Protein AF-0000000078597837 (afdb_homodimer)

Organism: Penicillium oxalicum (strain 114-2 / CGMCC 5302) (NCBI:txid933388)

Sequence (980 aa):
MPPTRTCDQCYTKKKKCQRQIDLPKCVRCTHLALSCSTARHSRPPGRPARAKALGPEAEIQVWASRDRSSTLETASSQTPGDQSISPTLQRASPGSAPEQYNSGGSAHQEAQPVKLPDVLQDFGPAYHQGNVAPEPTDEEFYQLNDIFMIGPTFTKSFRRALNYSYMTAPHILRDTFSVMIRYMTTTNKPKTPVPAHAEIAGVADLLRKSQATEITSSNDALAFLVLGQSLAALDTFLVSTGSMLILRHTLYLARPWYAELAQKEFLDSVTVTPICWEILECLLKREIPIIRPLILRPQVVDRLFGACVSLMPILYDLCQVSHDLKIRSQSQSPGLLVVEQQVLSWEPDETSISTSGFSDAEMMLLRAQATIYRSATLLLIHRIKYPLGSHDGVAVSYANDIMEEKDKILLDGGPDIKLQFGCFAFFLALLEIPLRPEALWKSLTKLSYCPACAEQFFAFHRYFWQRRWDGYKGSMFDLIESGPSFMAVPMPPTRTCDQCYTKKKKCQRQIDLPKCVRCTHLALSCSTARHSRPPGRPARAKALGPEAEIQVWASRDRSSTLETASSQTPGDQSISPTLQRASPGSAPEQYNSGGSAHQEAQPVKLPDVLQDFGPAYHQGNVAPEPTDEEFYQLNDIFMIGPTFTKSFRRALNYSYMTAPHILRDTFSVMIRYMTTTNKPKTPVPAHAEIAGVADLLRKSQATEITSSNDALAFLVLGQSLAALDTFLVSTGSMLILRHTLYLARPWYAELAQKEFLDSVTVTPICWEILECLLKREIPIIRPLILRPQVVDRLFGACVSLMPILYDLCQVSHDLKIRSQSQSPGLLVVEQQVLSWEPDETSISTSGFSDAEMMLLRAQATIYRSATLLLIHRIKYPLGSHDGVAVSYANDIMEEKDKILLDGGPDIKLQFGCFAFFLALLEIPLRPEALWKSLTKLSYCPACAEQFFAFHRYFWQRRWDGYKGSMFDLIESGPSFMAVP

Nearest PDB structures (foldseek):
  4p3f-assembly1_A  TM=2.876E-01  e=6.678E+00  Homo sapiens
  6p7v-assembly1_A  TM=4.391E-01  e=5.116E+00  Kluyveromyces lactis

InterPro domains:
  IPR001138 Zn(2)Cys(6) fungal-type DNA-binding domain [PS50048] (6-38)
  IPR001138 Zn(2)Cys(6) fungal-type DNA-binding domain [cd00067] (4-37)
  IPR036864 Zn(2)-C6 fungal-type DNA-binding domain superfamily [SSF57701] (4-46)

Radius of gyration: 36.73 Å; Cα contacts (8 Å, |Δi|>4): 1216; chains: 2; bounding box: 77×159×87 Å

Structure (mmCIF, N/CA/C/O backbone):
data_AF-0000000078597837-model_v1
#
loop_
_entity.id
_entity.type
_entity.pdbx_description
1 polymer 'Zn(2)-C6 fungal-type domain-containing protein'
#
loop_
_atom_site.group_PDB
_atom_site.id
_atom_site.type_symbol
_atom_site.label_atom_id
_atom_site.label_alt_id
_atom_site.label_comp_id
_atom_site.label_asym_id
_atom_site.label_entity_id
_atom_site.label_seq_id
_atom_site.pdbx_PDB_ins_code
_atom_site.Cartn_x
_atom_site.Cartn_y
_atom_site.Cartn_z
_atom_site.occupancy
_atom_site.B_iso_or_equiv
_atom_site.auth_seq_id
_atom_site.auth_comp_id
_atom_site.auth_asym_id
_atom_site.auth_atom_id
_atom_site.pdbx_PDB_model_num
ATOM 1 N N . MET A 1 1 ? -9.336 22.406 -32.25 1 33.09 1 MET A N 1
ATOM 2 C CA . MET A 1 1 ? -8.758 21.078 -32.062 1 33.09 1 MET A CA 1
ATOM 3 C C . MET A 1 1 ? -9.781 20.125 -31.453 1 33.09 1 MET A C 1
ATOM 5 O O . MET A 1 1 ? -10.523 20.516 -30.547 1 33.09 1 MET A O 1
ATOM 9 N N . PRO A 1 2 ? -10.289 19.078 -32.125 1 40.03 2 PRO A N 1
ATOM 10 C CA . PRO A 1 2 ? -11.43 18.312 -31.625 1 40.03 2 PRO A CA 1
ATOM 11 C C . PRO A 1 2 ? -11.234 17.859 -30.172 1 40.03 2 PRO A C 1
ATOM 13 O O . PRO A 1 2 ? -10.102 17.672 -29.719 1 40.03 2 PRO A O 1
ATOM 16 N N . PRO A 1 3 ? -12.055 18.219 -29.234 1 47.34 3 PRO A N 1
ATOM 17 C CA . PRO A 1 3 ? -11.953 17.828 -27.828 1 47.34 3 PRO A CA 1
ATOM 18 C C . PRO A 1 3 ? -11.633 16.344 -27.656 1 47.34 3 PRO A C 1
ATOM 20 O O . PRO A 1 3 ? -12.344 15.484 -28.188 1 47.34 3 PRO A O 1
ATOM 23 N N . THR A 1 4 ? -10.422 15.93 -27.609 1 57.44 4 THR A N 1
ATOM 24 C CA . THR A 1 4 ? -9.961 14.547 -27.484 1 57.44 4 THR A CA 1
ATOM 25 C C . THR A 1 4 ? -10.711 13.836 -26.359 1 57.44 4 THR A C 1
ATOM 27 O O . THR A 1 4 ? -10.844 14.375 -25.25 1 57.44 4 THR A O 1
ATOM 30 N N . ARG A 1 5 ? -11.492 12.82 -26.578 1 64 5 ARG A N 1
ATOM 31 C CA . ARG A 1 5 ? -12.305 11.938 -25.75 1 64 5 ARG A CA 1
ATOM 32 C C . ARG A 1 5 ? -11.469 11.336 -24.625 1 64 5 ARG A C 1
ATOM 34 O O . ARG A 1 5 ? -10.328 10.922 -24.828 1 64 5 ARG A O 1
ATOM 41 N N . THR A 1 6 ? -11.953 11.406 -23.438 1 72.06 6 THR A N 1
ATOM 42 C CA . THR A 1 6 ? -11.375 10.789 -22.25 1 72.06 6 THR A CA 1
ATOM 43 C C . THR A 1 6 ? -11.211 9.289 -22.438 1 72.06 6 THR A C 1
ATOM 45 O O . THR A 1 6 ? -12.078 8.633 -23.016 1 72.06 6 THR A O 1
ATOM 48 N N . CYS A 1 7 ? -10.047 8.742 -22.188 1 69.25 7 CYS A N 1
ATOM 49 C CA . CYS A 1 7 ? -9.789 7.324 -22.375 1 69.25 7 CYS A CA 1
ATOM 50 C C . CYS A 1 7 ? -10.625 6.484 -21.422 1 69.25 7 CYS A C 1
ATOM 52 O O . CYS A 1 7 ? -11.156 7 -20.438 1 69.25 7 CYS A O 1
ATOM 54 N N . ASP A 1 8 ? -10.875 5.266 -21.734 1 64.81 8 ASP A N 1
ATOM 55 C CA . ASP A 1 8 ? -11.75 4.375 -20.969 1 64.81 8 ASP A CA 1
ATOM 56 C C . ASP A 1 8 ? -11.273 4.23 -19.531 1 64.81 8 ASP A C 1
ATOM 58 O O . ASP A 1 8 ? -12.094 4.125 -18.609 1 64.81 8 ASP A O 1
ATOM 62 N N . GLN A 1 9 ? -10.055 4.367 -19.406 1 63.12 9 GLN A N 1
ATOM 63 C CA . GLN A 1 9 ? -9.477 4.227 -18.078 1 63.12 9 GLN A CA 1
ATOM 64 C C . GLN A 1 9 ? -9.797 5.438 -17.203 1 63.12 9 GLN A C 1
ATOM 66 O O . GLN A 1 9 ? -10.18 5.285 -16.047 1 63.12 9 GLN A O 1
ATOM 71 N N . CYS A 1 10 ? -9.57 6.578 -17.797 1 64.25 10 CYS A N 1
ATOM 72 C CA . CYS A 1 10 ? -9.836 7.828 -17.094 1 64.25 10 CYS A CA 1
ATOM 73 C C . CYS A 1 10 ? -11.336 8.031 -16.906 1 64.25 10 CYS A C 1
ATOM 75 O O . CYS A 1 10 ? -11.773 8.555 -15.875 1 64.25 10 CYS A O 1
ATOM 77 N N . TYR A 1 11 ? -12.109 7.551 -17.859 1 64.69 11 TY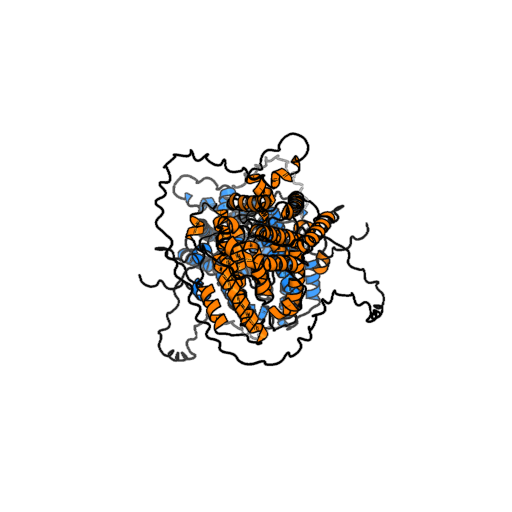R A N 1
ATOM 78 C CA . TYR A 1 11 ? -13.562 7.676 -17.828 1 64.69 11 TYR A CA 1
ATOM 79 C C . TYR A 1 11 ? -14.148 6.887 -16.656 1 64.69 11 TYR A C 1
ATOM 81 O O . TYR A 1 11 ? -14.984 7.398 -15.914 1 64.69 11 TYR A O 1
ATOM 89 N N . THR A 1 12 ? -13.625 5.742 -16.578 1 61.53 12 THR A N 1
ATOM 90 C CA . THR A 1 12 ? -14.156 4.859 -15.547 1 61.53 12 THR A CA 1
ATOM 91 C C . THR A 1 12 ? -13.844 5.402 -14.156 1 61.53 12 THR A C 1
ATOM 93 O O . THR A 1 12 ? -14.617 5.211 -13.211 1 61.53 12 THR A O 1
ATOM 96 N N . LYS A 1 13 ? -12.773 6.098 -14.18 1 60.03 13 LYS A N 1
ATOM 97 C CA . LYS A 1 13 ? -12.305 6.609 -12.898 1 60.03 13 LYS A CA 1
ATOM 98 C C . LYS A 1 13 ? -12.766 8.047 -12.672 1 60.03 13 LYS A C 1
ATOM 100 O O . LYS A 1 13 ? -12.422 8.672 -11.664 1 60.03 13 LYS A O 1
ATOM 105 N N . LYS A 1 14 ? -13.461 8.562 -13.641 1 56.03 14 LYS A N 1
ATOM 106 C CA . LYS A 1 14 ? -14 9.922 -13.648 1 56.03 14 LYS A CA 1
ATOM 107 C C . LYS A 1 14 ? -12.906 10.945 -13.352 1 56.03 14 LYS A C 1
ATOM 109 O O . LYS A 1 14 ? -13.117 11.867 -12.562 1 56.03 14 LYS A O 1
ATOM 114 N N . LYS A 1 15 ? -11.766 10.695 -13.906 1 61.94 15 LYS A N 1
ATOM 115 C CA . LYS A 1 15 ? -10.656 11.633 -13.758 1 61.94 15 LYS A CA 1
ATOM 116 C C . LYS A 1 15 ? -10.375 12.359 -15.07 1 61.94 15 LYS A C 1
ATOM 118 O O . LYS A 1 15 ? -10.734 11.883 -16.141 1 61.94 15 LYS A O 1
ATOM 123 N N . LYS A 1 16 ? -9.805 13.539 -14.977 1 61.88 16 LYS A N 1
ATOM 124 C CA . LYS A 1 16 ? -9.414 14.297 -16.156 1 61.88 16 LYS A CA 1
ATOM 125 C C . LYS A 1 16 ? -8.312 13.578 -16.938 1 61.88 16 LYS A C 1
ATOM 127 O O . LYS A 1 16 ? -7.27 13.242 -16.375 1 61.88 16 LYS A O 1
ATOM 132 N N . CYS A 1 17 ? -8.602 13.195 -18.078 1 65.06 17 CYS A N 1
ATOM 133 C CA . CYS A 1 17 ? -7.684 12.539 -19 1 65.06 17 CYS A CA 1
ATOM 134 C C . CYS A 1 17 ? -6.688 13.531 -19.578 1 65.06 17 CYS A C 1
ATOM 136 O O . CYS A 1 17 ? -7.066 14.414 -20.359 1 65.06 17 CYS A O 1
ATOM 138 N N . GLN A 1 18 ? -5.535 13.617 -19.062 1 67.5 18 GLN A N 1
ATOM 139 C CA . GLN A 1 18 ? -4.535 14.539 -19.594 1 67.5 18 GLN A CA 1
ATOM 140 C C . GLN A 1 18 ? -3.715 13.883 -20.703 1 67.5 18 GLN A C 1
ATOM 142 O O . GLN A 1 18 ? -3.08 12.852 -20.484 1 67.5 18 GLN A O 1
ATOM 147 N N . ARG A 1 19 ? -3.922 14.344 -21.953 1 64.44 19 ARG A N 1
ATOM 148 C CA . ARG A 1 19 ? -3.162 13.852 -23.094 1 64.44 19 ARG A CA 1
ATOM 149 C C . ARG A 1 19 ? -2.125 14.883 -23.531 1 64.44 19 ARG A C 1
ATOM 151 O O . ARG A 1 19 ? -2.402 16.078 -23.562 1 64.44 19 ARG A O 1
ATOM 158 N N . GLN A 1 20 ? -0.893 14.539 -23.406 1 56.28 20 GLN A N 1
ATOM 159 C CA . GLN A 1 20 ? 0.057 15.445 -24.047 1 56.28 20 GLN A CA 1
ATOM 160 C C . GLN A 1 20 ? -0.21 15.547 -25.547 1 56.28 20 GLN A C 1
ATOM 162 O O . GLN A 1 20 ? -0.735 14.617 -26.156 1 56.28 20 GLN A O 1
ATOM 167 N N . ILE A 1 21 ? 0.219 16.594 -26.156 1 55.66 21 ILE A N 1
ATOM 168 C CA . ILE A 1 21 ? 0.101 16.906 -27.578 1 55.66 21 ILE A CA 1
ATOM 169 C C . ILE A 1 21 ? 0.817 15.828 -28.391 1 55.66 21 ILE A C 1
ATOM 171 O O . ILE A 1 21 ? 1.986 15.531 -28.156 1 55.66 21 ILE A O 1
ATOM 175 N N . ASP A 1 22 ? 0.095 14.922 -29.219 1 58.41 22 ASP A N 1
ATOM 176 C CA . ASP A 1 22 ? 0.536 14.039 -30.297 1 58.41 22 ASP A CA 1
ATOM 177 C C . ASP A 1 22 ? 0.717 12.609 -29.781 1 58.41 22 ASP A C 1
ATOM 179 O O . ASP A 1 22 ? 1.192 11.742 -30.516 1 58.41 22 ASP A O 1
ATOM 183 N N . LEU A 1 23 ? 0.451 12.469 -28.391 1 58.62 23 LEU A N 1
ATOM 184 C CA . LEU A 1 23 ? 0.606 11.078 -27.984 1 58.62 23 LEU A CA 1
ATOM 185 C C . LEU A 1 23 ? -0.75 10.391 -27.875 1 58.62 23 LEU A C 1
ATOM 187 O O . LEU A 1 23 ? -1.698 10.961 -27.328 1 58.62 23 LEU A O 1
ATOM 191 N N . PRO A 1 24 ? -0.951 9.234 -28.359 1 64.56 24 PRO A N 1
ATOM 192 C CA . PRO A 1 24 ? -2.221 8.508 -28.406 1 64.56 24 PRO A CA 1
ATOM 193 C C . PRO A 1 24 ? -2.674 8.039 -27.031 1 64.56 24 PRO A C 1
ATOM 195 O O . PRO A 1 24 ? -3.865 7.793 -26.812 1 64.56 24 PRO A O 1
ATOM 198 N N . LYS A 1 25 ? -1.811 7.969 -26.062 1 70 25 LYS A N 1
ATOM 199 C CA . LYS A 1 25 ? -2.146 7.469 -24.719 1 70 25 LYS A CA 1
ATOM 200 C C . LYS A 1 25 ? -2.131 8.594 -23.688 1 70 25 LYS A C 1
ATOM 202 O O . LYS A 1 25 ? -1.37 9.555 -23.828 1 70 25 LYS A O 1
ATOM 207 N N . CYS A 1 26 ? -3.09 8.523 -22.734 1 71.25 26 CYS A N 1
ATOM 208 C CA . CYS A 1 26 ? -3.107 9.516 -21.656 1 71.25 26 CYS A CA 1
ATOM 209 C C . CYS A 1 26 ? -1.963 9.281 -20.688 1 71.25 26 CYS A C 1
ATOM 211 O O . CYS A 1 26 ? -1.346 8.219 -20.688 1 71.25 26 CYS A O 1
ATOM 213 N N . VAL A 1 27 ? -1.506 10.258 -19.938 1 65.31 27 VAL A N 1
ATOM 214 C CA . VAL A 1 27 ? -0.365 10.266 -19.031 1 65.31 27 VAL A CA 1
ATOM 215 C C . VAL A 1 27 ? -0.476 9.102 -18.047 1 65.31 27 VAL A C 1
ATOM 217 O O . VAL A 1 27 ? 0.515 8.422 -17.766 1 65.31 27 VAL A O 1
ATOM 220 N N . ARG A 1 28 ? -1.554 8.883 -17.672 1 64.75 28 ARG A N 1
ATOM 221 C CA . ARG A 1 28 ? -1.79 7.82 -16.703 1 64.75 28 ARG A CA 1
ATOM 222 C C . ARG A 1 28 ? -1.578 6.445 -17.328 1 64.75 28 ARG A C 1
ATOM 224 O O . ARG A 1 28 ? -0.905 5.59 -16.75 1 64.75 28 ARG A O 1
ATOM 231 N N . CYS A 1 29 ? -2.271 6.328 -18.391 1 64.5 29 CYS A N 1
ATOM 232 C CA . CYS A 1 29 ? -2.164 5.051 -19.094 1 64.5 29 CYS A CA 1
ATOM 233 C C . CYS A 1 29 ? -0.716 4.758 -19.469 1 64.5 29 CYS A C 1
ATOM 235 O O . CYS A 1 29 ? -0.275 3.607 -19.406 1 64.5 29 CYS A O 1
ATOM 237 N N . THR A 1 30 ? -0.067 5.77 -19.797 1 63.22 30 THR A N 1
ATOM 238 C CA . THR A 1 30 ? 1.346 5.617 -20.125 1 63.22 30 THR A CA 1
ATOM 239 C C . THR A 1 30 ? 2.146 5.195 -18.906 1 63.22 30 THR A C 1
ATOM 241 O O . THR A 1 30 ? 2.979 4.289 -18.984 1 63.22 30 THR A O 1
ATOM 244 N N . HIS A 1 31 ? 1.784 5.809 -17.859 1 62.16 31 HIS A N 1
ATOM 245 C CA . HIS A 1 31 ? 2.545 5.59 -16.625 1 62.16 31 HIS A CA 1
ATOM 246 C C . HIS A 1 31 ? 2.314 4.184 -16.078 1 62.16 31 HIS A C 1
ATOM 248 O O . HIS A 1 31 ? 3.248 3.537 -15.602 1 62.16 31 HIS A O 1
ATOM 254 N N . LEU A 1 32 ? 1.147 3.84 -16.297 1 58.91 32 LEU A N 1
ATOM 255 C CA . LEU A 1 32 ? 0.757 2.564 -15.703 1 58.91 32 LEU A CA 1
ATOM 256 C C . LEU A 1 32 ? 0.826 1.445 -16.734 1 58.91 32 LEU A C 1
ATOM 258 O O . LEU A 1 32 ? 0.498 0.295 -16.438 1 58.91 32 LEU A O 1
ATOM 262 N N . ALA A 1 33 ? 1.221 1.804 -17.891 1 57.78 33 ALA A N 1
ATOM 263 C CA . ALA A 1 33 ? 1.325 0.851 -19 1 57.78 33 ALA A CA 1
ATOM 264 C C . ALA A 1 33 ? 0.004 0.12 -19.219 1 57.78 33 ALA A C 1
ATOM 266 O O . ALA A 1 33 ? -0.017 -1.104 -19.359 1 57.78 33 ALA A O 1
ATOM 267 N N . LEU A 1 34 ? -1.036 0.97 -19.094 1 61.09 34 LEU A N 1
ATOM 268 C CA . LEU A 1 34 ? -2.369 0.43 -19.344 1 61.09 34 LEU A CA 1
ATOM 269 C C . LEU A 1 34 ? -2.799 0.657 -20.781 1 61.09 34 LEU A C 1
ATOM 271 O O . LEU A 1 34 ? -2.225 1.496 -21.484 1 61.09 34 LEU A O 1
ATOM 275 N N . SER A 1 35 ? -3.723 -0.175 -21.328 1 61.75 35 SER A N 1
ATOM 276 C CA . SER A 1 35 ? -4.348 0.097 -22.625 1 61.75 35 SER A CA 1
ATOM 277 C C . SER A 1 35 ? -5.199 1.361 -22.578 1 61.75 35 SER A C 1
ATOM 279 O O . SER A 1 35 ? -6.051 1.506 -21.688 1 61.75 35 SER A O 1
ATOM 281 N N . CYS A 1 36 ? -4.816 2.393 -23.281 1 63.09 36 CYS A N 1
ATOM 282 C CA . CYS A 1 36 ? -5.5 3.682 -23.328 1 63.09 36 CYS A CA 1
ATOM 283 C C . CYS A 1 36 ? -6.508 3.725 -24.469 1 63.09 36 CYS A C 1
ATOM 285 O O . CYS A 1 36 ? -6.176 4.145 -25.578 1 63.09 36 CYS A O 1
ATOM 287 N N . SER A 1 37 ? -7.691 3.027 -24.438 1 64.12 37 SER A N 1
ATOM 288 C CA . SER A 1 37 ? -8.68 2.943 -25.5 1 64.12 37 SER A CA 1
ATOM 289 C C . SER A 1 37 ? -9.836 3.914 -25.266 1 64.12 37 SER A C 1
ATOM 291 O O . SER A 1 37 ? -10.07 4.34 -24.141 1 64.12 37 SER A O 1
ATOM 293 N N . THR A 1 38 ? -10.281 4.559 -26.312 1 59.5 38 THR A N 1
ATOM 294 C CA . THR A 1 38 ? -11.492 5.379 -26.281 1 59.5 38 THR A CA 1
ATOM 295 C C . THR A 1 38 ? -12.648 4.66 -26.969 1 59.5 38 THR A C 1
ATOM 297 O O . THR A 1 38 ? -13.453 5.285 -27.672 1 59.5 38 THR A O 1
ATOM 300 N N . ALA A 1 39 ? -12.75 3.383 -27 1 55.06 39 ALA A N 1
ATOM 301 C CA . ALA A 1 39 ? -13.711 2.592 -27.75 1 55.06 39 ALA A CA 1
ATOM 302 C C . ALA A 1 39 ? -15.086 2.619 -27.094 1 55.06 39 ALA A C 1
ATOM 304 O O . ALA A 1 39 ? -16 1.929 -27.531 1 55.06 39 ALA A O 1
ATOM 305 N N . ARG A 1 40 ? -15.297 3.502 -26.172 1 51.91 40 ARG A N 1
ATOM 306 C CA . ARG A 1 40 ? -16.625 3.488 -25.578 1 51.91 40 ARG A CA 1
ATOM 307 C C . ARG A 1 40 ? -17.672 4.012 -26.562 1 51.91 40 ARG A C 1
ATOM 309 O O . ARG A 1 40 ? -17.391 4.91 -27.359 1 51.91 40 ARG A O 1
ATOM 316 N N . HIS A 1 41 ? -18.703 3.234 -26.859 1 44.06 41 HIS A N 1
ATOM 317 C CA . HIS A 1 41 ? -19.844 3.609 -27.688 1 44.06 41 HIS A CA 1
ATOM 318 C C . HIS A 1 41 ? -20.469 4.906 -27.188 1 44.06 41 HIS A C 1
ATOM 320 O O . HIS A 1 41 ? -20.781 5.039 -26.016 1 44.06 41 HIS A O 1
ATOM 326 N N . SER A 1 42 ? -20.281 5.957 -27.906 1 43.34 42 SER A N 1
ATOM 327 C CA . SER A 1 42 ? -21.047 7.172 -27.656 1 43.34 42 SER A CA 1
ATOM 328 C C . SER A 1 42 ? -22.547 6.891 -27.625 1 43.34 42 SER A C 1
ATOM 330 O O . SER A 1 42 ? -23.094 6.359 -28.594 1 43.34 42 SER A O 1
ATOM 332 N N . ARG A 1 43 ? -23.297 6.855 -26.578 1 41.44 43 ARG A N 1
ATOM 333 C CA . ARG A 1 43 ? -24.75 6.816 -26.672 1 41.44 43 ARG A CA 1
ATOM 334 C C . ARG A 1 43 ? -25.297 8.031 -27.422 1 41.44 43 ARG A C 1
ATOM 336 O O . ARG A 1 43 ? -24.875 9.164 -27.172 1 41.44 43 ARG A O 1
ATOM 343 N N . PRO A 1 44 ? -26.016 7.953 -28.531 1 37.84 44 PRO A N 1
ATOM 344 C CA . PRO A 1 44 ? -26.719 9.125 -29.062 1 37.84 44 PRO A CA 1
ATOM 345 C C . PRO A 1 44 ? -27.531 9.867 -28 1 37.84 44 PRO A C 1
ATOM 347 O O . PRO A 1 44 ? -27.984 9.266 -27.016 1 37.84 44 PRO A O 1
ATOM 350 N N . PRO A 1 45 ? -27.609 11.234 -27.875 1 37.75 45 PRO A N 1
ATOM 351 C CA . PRO A 1 45 ? -28.344 11.945 -26.828 1 37.75 45 PRO A CA 1
ATOM 352 C C . PRO A 1 45 ? -29.781 11.445 -26.672 1 37.75 45 PRO A C 1
ATOM 354 O O . PRO A 1 45 ? -30.562 12.008 -25.906 1 37.75 45 PRO A O 1
ATOM 357 N N . GLY A 1 46 ? -30.516 10.992 -27.672 1 34.66 46 GLY A N 1
ATOM 358 C CA . GLY A 1 46 ? -31.969 10.797 -27.672 1 34.66 46 GLY A CA 1
ATOM 359 C C . GLY A 1 46 ? -32.406 9.766 -26.641 1 34.66 46 GLY A C 1
ATOM 360 O O . GLY A 1 46 ? -31.578 9.117 -26 1 34.66 46 GLY A O 1
ATOM 361 N N . ARG A 1 47 ? -33.906 9.742 -26.391 1 33.53 47 ARG A N 1
ATOM 362 C CA . ARG A 1 47 ? -34.562 8.805 -25.469 1 33.53 47 ARG A CA 1
ATOM 363 C C . ARG A 1 47 ? -34.031 7.395 -25.656 1 33.53 47 ARG A C 1
ATOM 365 O O . ARG A 1 47 ? -33.875 6.918 -26.781 1 33.53 47 ARG A O 1
ATOM 372 N N . PRO A 1 48 ? -33.344 6.938 -24.766 1 33.28 48 PRO A N 1
ATOM 373 C CA . PRO A 1 48 ? -32.719 5.648 -25.016 1 33.28 48 PRO A CA 1
ATOM 374 C C . PRO A 1 48 ? -33.625 4.645 -25.688 1 33.28 48 PRO A C 1
ATOM 376 O O . PRO A 1 48 ? -34.812 4.504 -25.297 1 33.28 48 PRO A O 1
ATOM 379 N N . ALA A 1 49 ? -33.562 4.535 -26.969 1 32.66 49 ALA A N 1
ATOM 380 C CA . ALA A 1 49 ? -34.469 3.598 -27.625 1 32.66 49 ALA A CA 1
ATOM 381 C C . ALA A 1 49 ? -34.594 2.305 -26.828 1 32.66 49 ALA A C 1
ATOM 383 O O . ALA A 1 49 ? -33.594 1.824 -26.25 1 32.66 49 ALA A O 1
ATOM 384 N N . ARG A 1 50 ? -35.812 1.896 -26.469 1 28.22 50 ARG A N 1
ATOM 385 C CA . ARG A 1 50 ? -36.125 0.646 -25.797 1 28.22 50 ARG A CA 1
ATOM 386 C C . ARG A 1 50 ? -35.438 -0.536 -26.469 1 28.22 50 ARG A C 1
ATOM 388 O O . ARG A 1 50 ? -35.625 -0.774 -27.656 1 28.22 50 ARG A O 1
ATOM 395 N N . ALA A 1 51 ? -34.281 -0.73 -26.172 1 26.06 51 ALA A N 1
ATOM 396 C CA . ALA A 1 51 ? -33.625 -1.874 -26.797 1 26.06 51 ALA A CA 1
ATOM 397 C C . ALA A 1 51 ? -34.562 -3.066 -26.906 1 26.06 51 ALA A C 1
ATOM 399 O O . ALA A 1 51 ? -35.156 -3.498 -25.906 1 26.06 51 ALA A O 1
ATOM 400 N N . LYS A 1 52 ? -35.281 -3.172 -27.953 1 25.44 52 LYS A N 1
ATOM 401 C CA . LYS A 1 52 ? -36.062 -4.375 -28.188 1 25.44 52 LYS A CA 1
ATOM 402 C C . LYS A 1 52 ? -35.312 -5.625 -27.734 1 25.44 52 LYS A C 1
ATOM 404 O O . LYS A 1 52 ? -34.125 -5.75 -27.953 1 25.44 52 LYS A O 1
ATOM 409 N N . ALA A 1 53 ? -35.906 -6.34 -26.75 1 26.42 53 ALA A N 1
ATOM 410 C CA . ALA A 1 53 ? -35.562 -7.656 -26.219 1 26.42 53 ALA A CA 1
ATOM 411 C C . ALA A 1 53 ? -35.156 -8.617 -27.328 1 26.42 53 ALA A C 1
ATOM 413 O O . ALA A 1 53 ? -36 -8.961 -28.188 1 26.42 53 ALA A O 1
ATOM 414 N N . LEU A 1 54 ? -34.062 -8.43 -27.891 1 24.69 54 LEU A N 1
ATOM 415 C CA . LEU A 1 54 ? -33.75 -9.461 -28.891 1 24.69 54 LEU A CA 1
ATOM 416 C C . LEU A 1 54 ? -34.219 -10.836 -28.391 1 24.69 54 LEU A C 1
ATOM 418 O O . LEU A 1 54 ? -34 -11.164 -27.219 1 24.69 54 LEU A O 1
ATOM 422 N N . GLY A 1 55 ? -35.188 -11.5 -28.906 1 23.12 55 GLY A N 1
ATOM 423 C CA . GLY A 1 55 ? -35.844 -12.773 -28.594 1 23.12 55 GLY A CA 1
ATOM 424 C C . GLY A 1 55 ? -34.844 -13.867 -28.234 1 23.12 55 GLY A C 1
ATOM 425 O O . GLY A 1 55 ? -33.625 -13.688 -28.406 1 23.12 55 GLY A O 1
ATOM 426 N N . PRO A 1 56 ? -35.312 -15.039 -27.594 1 26.05 56 PRO A N 1
ATOM 427 C CA . PRO A 1 56 ? -34.688 -16.219 -26.953 1 26.05 56 PRO A CA 1
ATOM 428 C C . PRO A 1 56 ? -33.625 -16.875 -27.828 1 26.05 56 PRO A C 1
ATOM 430 O O . PRO A 1 56 ? -32.812 -17.641 -27.312 1 26.05 56 PRO A O 1
ATOM 433 N N . GLU A 1 57 ? -33.75 -16.766 -29.141 1 24.02 57 GLU A N 1
ATOM 434 C CA . GLU A 1 57 ? -33.312 -17.891 -29.969 1 24.02 57 GLU A CA 1
ATOM 435 C C . GLU A 1 57 ? -31.781 -17.875 -30.141 1 24.02 57 GLU A C 1
ATOM 437 O O . GLU A 1 57 ? -31.219 -18.734 -30.828 1 24.02 57 GLU A O 1
ATOM 442 N N . ALA A 1 58 ? -31.109 -16.812 -30.109 1 27.55 58 ALA A N 1
ATOM 443 C CA . ALA A 1 58 ? -29.812 -17 -30.75 1 27.55 58 ALA A CA 1
ATOM 444 C C . ALA A 1 58 ? -28.906 -17.891 -29.906 1 27.55 58 ALA A C 1
ATOM 446 O O . ALA A 1 58 ? -28.406 -17.484 -28.859 1 27.55 58 ALA A O 1
ATOM 447 N N . GLU A 1 59 ? -29.141 -19.219 -29.812 1 23.56 59 GLU A N 1
ATOM 448 C CA . GLU A 1 59 ? -28.531 -20.422 -29.25 1 23.56 59 GLU A CA 1
ATOM 449 C C . GLU A 1 59 ? -27.062 -20.547 -29.656 1 23.56 59 GLU A C 1
ATOM 451 O O . GLU A 1 59 ? -26.766 -20.719 -30.844 1 23.56 59 GLU A O 1
ATOM 456 N N . ILE A 1 60 ? -26.281 -19.625 -29.328 1 24.8 60 ILE A N 1
ATOM 457 C CA . ILE A 1 60 ? -24.906 -19.906 -29.75 1 24.8 60 ILE A CA 1
ATOM 458 C C . ILE A 1 60 ? -24.547 -21.359 -29.406 1 24.8 60 ILE A C 1
ATOM 460 O O . ILE A 1 60 ? -24.719 -21.781 -28.266 1 24.8 60 ILE A O 1
ATOM 464 N N . GLN A 1 61 ? -24.484 -22.172 -30.344 1 22.8 61 GLN A N 1
ATOM 465 C CA . GLN A 1 61 ? -24.203 -23.609 -30.406 1 22.8 61 GLN A CA 1
ATOM 466 C C . GLN A 1 61 ? -22.922 -23.953 -29.625 1 22.8 61 GLN A C 1
ATOM 468 O O . GLN A 1 61 ? -21.812 -23.688 -30.094 1 22.8 61 GLN A O 1
ATOM 473 N N . VAL A 1 62 ? -22.922 -23.5 -28.422 1 22.47 62 VAL A N 1
ATOM 474 C CA . VAL A 1 62 ? -21.844 -23.891 -27.516 1 22.47 62 VAL A CA 1
ATOM 475 C C . VAL A 1 62 ? -21.578 -25.391 -27.641 1 22.47 62 VAL A C 1
ATOM 477 O O . VAL A 1 62 ? -22.531 -26.188 -27.594 1 22.47 62 VAL A O 1
ATOM 480 N N . TRP A 1 63 ? -20.438 -25.797 -28.25 1 21.22 63 TRP A N 1
ATOM 481 C CA . TRP A 1 63 ? -20.078 -27.188 -28.531 1 21.22 63 TRP A CA 1
ATOM 482 C C . TRP A 1 63 ? -20.312 -28.078 -27.328 1 21.22 63 TRP A C 1
ATOM 484 O O . TRP A 1 63 ? -19.719 -27.875 -26.266 1 21.22 63 TRP A O 1
ATOM 494 N N . ALA A 1 64 ? -21.547 -28.234 -26.984 1 22.69 64 ALA A N 1
ATOM 495 C CA . ALA A 1 64 ? -22.078 -29.094 -25.922 1 22.69 64 ALA A CA 1
ATOM 496 C C . ALA A 1 64 ? -21.5 -30.516 -26.031 1 22.69 64 ALA A C 1
ATOM 498 O O . ALA A 1 64 ? -21.781 -31.234 -26.969 1 22.69 64 ALA A O 1
ATOM 499 N N . SER A 1 65 ? -20.203 -30.625 -25.812 1 18.91 65 SER A N 1
ATOM 500 C CA . SER A 1 65 ? -19.781 -32.031 -25.859 1 18.91 65 SER A CA 1
ATOM 501 C C . SER A 1 65 ? -20.797 -32.906 -25.141 1 18.91 65 SER A C 1
ATOM 503 O O . SER A 1 65 ? -21.172 -32.656 -24 1 18.91 65 SER A O 1
ATOM 505 N N . ARG A 1 66 ? -21.75 -33.312 -25.859 1 22.23 66 ARG A N 1
ATOM 506 C CA . ARG A 1 66 ? -22.781 -34.281 -25.5 1 22.23 66 ARG A CA 1
ATOM 507 C C . ARG A 1 66 ? -22.203 -35.406 -24.672 1 22.23 66 ARG A C 1
ATOM 509 O O . ARG A 1 66 ? -21.281 -36.094 -25.094 1 22.23 66 ARG A O 1
ATOM 516 N N . ASP A 1 67 ? -22.109 -35.156 -23.328 1 19.64 67 ASP A N 1
ATOM 517 C CA . ASP A 1 67 ? -21.797 -36.25 -22.422 1 19.64 67 ASP A CA 1
ATOM 518 C C . ASP A 1 67 ? -22.547 -37.531 -22.828 1 19.64 67 ASP A C 1
ATOM 520 O O . ASP A 1 67 ? -23.781 -37.531 -22.891 1 19.64 67 ASP A O 1
ATOM 524 N N . ARG A 1 68 ? -22.047 -38.219 -23.859 1 23.7 68 ARG A N 1
ATOM 525 C CA . ARG A 1 68 ? -22.562 -39.531 -24.312 1 23.7 68 ARG A CA 1
ATOM 526 C C . ARG A 1 68 ? -22.906 -40.406 -23.125 1 23.7 68 ARG A C 1
ATOM 528 O O . ARG A 1 68 ? -22.016 -40.812 -22.359 1 23.7 68 ARG A O 1
ATOM 535 N N . SER A 1 69 ? -23.938 -40.125 -22.359 1 21.27 69 SER A N 1
ATOM 536 C CA . SER A 1 69 ? -24.484 -41.031 -21.375 1 21.27 69 SER A CA 1
ATOM 537 C C . SER A 1 69 ? -24.672 -42.438 -21.969 1 21.27 69 SER A C 1
ATOM 539 O O . SER A 1 69 ? -25.5 -42.625 -22.859 1 21.27 69 SER A O 1
ATOM 541 N N . SER A 1 70 ? -23.547 -43.156 -22.234 1 18.92 70 SER A N 1
ATOM 542 C CA . SER A 1 70 ? -23.562 -44.531 -22.672 1 18.92 70 SER A CA 1
ATOM 543 C C . SER A 1 70 ? -24.531 -45.375 -21.844 1 18.92 70 SER A C 1
ATOM 545 O O . SER A 1 70 ? -24.5 -45.344 -20.609 1 18.92 70 SER A O 1
ATOM 547 N N . THR A 1 71 ? -25.719 -45.438 -22.203 1 20.06 71 THR A N 1
ATOM 548 C CA . THR A 1 71 ? -26.75 -46.406 -21.797 1 20.06 71 THR A CA 1
ATOM 549 C C . THR A 1 71 ? -26.188 -47.812 -21.766 1 20.06 71 THR A C 1
ATOM 551 O O . THR A 1 71 ? -25.938 -48.438 -22.812 1 20.06 71 THR A O 1
ATOM 554 N N . LEU A 1 72 ? -25.109 -47.969 -20.891 1 19.19 72 LEU A N 1
ATOM 555 C CA . LEU A 1 72 ? -24.547 -49.312 -20.734 1 19.19 72 LEU A CA 1
ATOM 556 C C . LEU A 1 72 ? -25.656 -50.344 -20.469 1 19.19 72 LEU A C 1
ATOM 558 O O . LEU A 1 72 ? -26.406 -50.219 -19.5 1 19.19 72 LEU A O 1
ATOM 562 N N . GLU A 1 73 ? -26.188 -50.875 -21.484 1 19.11 73 GLU A N 1
ATOM 563 C CA . GLU A 1 73 ? -27.078 -52 -21.625 1 19.11 73 GLU A CA 1
ATOM 564 C C . GLU A 1 73 ? -26.641 -53.188 -20.75 1 19.11 73 GLU A C 1
ATOM 566 O O . GLU A 1 73 ? -25.438 -53.406 -20.578 1 19.11 73 GLU A O 1
ATOM 571 N N . THR A 1 74 ? -27.484 -53.5 -19.812 1 20.36 74 THR A N 1
ATOM 572 C CA . THR A 1 74 ? -27.5 -54.562 -18.812 1 20.36 74 THR A CA 1
ATOM 573 C C . THR A 1 74 ? -27.188 -55.906 -19.453 1 20.36 74 THR A C 1
ATOM 575 O O . THR A 1 74 ? -27.438 -56.969 -18.859 1 20.36 74 THR A O 1
ATOM 578 N N . ALA A 1 75 ? -26.219 -55.875 -20.406 1 19.31 75 ALA A N 1
ATOM 579 C CA . ALA A 1 75 ? -26.188 -57.219 -21.031 1 19.31 75 ALA A CA 1
ATOM 580 C C . ALA A 1 75 ? -26 -58.312 -19.984 1 19.31 75 ALA A C 1
ATOM 582 O O . ALA A 1 75 ? -25.312 -58.094 -18.984 1 19.31 75 ALA A O 1
ATOM 583 N N . SER A 1 76 ? -26.766 -59.344 -20.016 1 19.66 76 SER A N 1
ATOM 584 C CA . SER A 1 76 ? -27.094 -60.562 -19.328 1 19.66 76 SER A CA 1
ATOM 585 C C . SER A 1 76 ? -25.906 -61.531 -19.312 1 19.66 76 SER A C 1
ATOM 587 O O . SER A 1 76 ? -25.688 -62.281 -20.266 1 19.66 76 SER A O 1
ATOM 589 N N . SER A 1 77 ? -24.656 -60.875 -18.953 1 17.88 77 SER A N 1
ATOM 590 C CA . SER A 1 77 ? -23.484 -61.719 -19.156 1 17.88 77 SER A CA 1
ATOM 591 C C . SER A 1 77 ? -23.672 -63.094 -18.547 1 17.88 77 SER A C 1
ATOM 593 O O . SER A 1 77 ? -24.219 -63.25 -17.453 1 17.88 77 SER A O 1
ATOM 595 N N . GLN A 1 78 ? -23.469 -64.062 -19.422 1 17.47 78 GLN A N 1
ATOM 596 C CA . GLN A 1 78 ? -23.531 -65.562 -19.359 1 17.47 78 GLN A CA 1
ATOM 597 C C . GLN A 1 78 ? -22.531 -66.062 -18.344 1 17.47 78 GLN A C 1
ATOM 599 O O . GLN A 1 78 ? -21.562 -65.438 -17.984 1 17.47 78 GLN A O 1
ATOM 604 N N . THR A 1 79 ? -22.672 -67.375 -17.969 1 17.94 79 THR A N 1
ATOM 605 C CA . THR A 1 79 ? -22.438 -68.25 -16.859 1 17.94 79 THR A CA 1
ATOM 606 C C . THR A 1 79 ? -21 -68.75 -16.844 1 17.94 79 THR A C 1
ATOM 608 O O . THR A 1 79 ? -20.5 -69.188 -15.82 1 17.94 79 THR A O 1
ATOM 611 N N . PRO A 1 80 ? -20.047 -68.375 -17.953 1 17.66 80 PRO A N 1
ATOM 612 C CA . PRO A 1 80 ? -19.391 -69.625 -18.188 1 17.66 80 PRO A CA 1
ATOM 613 C C . PRO A 1 80 ? -18.562 -70.125 -17 1 17.66 80 PRO A C 1
ATOM 615 O O . PRO A 1 80 ? -18.234 -69.312 -16.125 1 17.66 80 PRO A O 1
ATOM 618 N N . GLY A 1 81 ? -17.844 -71.312 -17.219 1 17.02 81 GLY A N 1
ATOM 619 C CA . GLY A 1 81 ? -17.453 -72.562 -16.562 1 17.02 81 GLY A CA 1
ATOM 620 C C . GLY A 1 81 ? -16.125 -72.438 -15.844 1 17.02 81 GLY A C 1
ATOM 621 O O . GLY A 1 81 ? -15.367 -71.5 -16.062 1 17.02 81 GLY A O 1
ATOM 622 N N . ASP A 1 82 ? -15.742 -73.375 -15 1 17.92 82 ASP A N 1
ATOM 623 C CA . ASP A 1 82 ? -15.055 -73.812 -13.781 1 17.92 82 ASP A CA 1
ATOM 624 C C . ASP A 1 82 ? -13.555 -73.938 -14.031 1 17.92 82 ASP A C 1
ATOM 626 O O . ASP A 1 82 ? -12.766 -74 -13.086 1 17.92 82 ASP A O 1
ATOM 630 N N . GLN A 1 83 ? -12.969 -74 -15.375 1 17.69 83 GLN A N 1
ATOM 631 C CA . GLN A 1 83 ? -12.078 -75.125 -15.398 1 17.69 83 GLN A CA 1
ATOM 632 C C . GLN A 1 83 ? -10.773 -74.812 -14.664 1 17.69 83 GLN A C 1
ATOM 634 O O . GLN A 1 83 ? -10.227 -73.75 -14.773 1 17.69 83 GLN A O 1
ATOM 639 N N . SER A 1 84 ? -10.352 -75.625 -13.617 1 18.73 84 SER A N 1
ATOM 640 C CA . SER A 1 84 ? -9.414 -75.812 -12.508 1 18.73 84 SER A CA 1
ATOM 641 C C . SER A 1 84 ? -7.992 -76 -13.016 1 18.73 84 SER A C 1
ATOM 643 O O . SER A 1 84 ? -7.074 -76.25 -12.227 1 18.73 84 SER A O 1
ATOM 645 N N . ILE A 1 85 ? -7.582 -75.5 -14.328 1 18.48 85 ILE A N 1
ATOM 646 C CA . ILE A 1 85 ? -6.508 -76.375 -14.828 1 18.48 85 ILE A CA 1
ATOM 647 C C . ILE A 1 85 ? -5.25 -76.188 -13.984 1 18.48 85 ILE A C 1
ATOM 649 O O . ILE A 1 85 ? -4.809 -75.062 -13.797 1 18.48 85 ILE A O 1
ATOM 653 N N . SER A 1 86 ? -4.738 -77.188 -13.203 1 18.22 86 SER A N 1
ATOM 654 C CA . SER A 1 86 ? -3.76 -77.5 -12.18 1 18.22 86 SER A CA 1
ATOM 655 C C . SER A 1 86 ? -2.342 -77.5 -12.734 1 18.22 86 SER A C 1
ATOM 657 O O . SER A 1 86 ? -1.388 -77.875 -12.047 1 18.22 86 SER A O 1
ATOM 659 N N . PRO A 1 87 ? -2.021 -76.75 -13.953 1 17.94 87 PRO A N 1
ATOM 660 C CA . PRO A 1 87 ? -0.908 -77.5 -14.602 1 17.94 87 PRO A CA 1
ATOM 661 C C . PRO A 1 87 ? 0.376 -77.438 -13.773 1 17.94 87 PRO A C 1
ATOM 663 O O . PRO A 1 87 ? 0.593 -76.5 -13.016 1 17.94 87 PRO A O 1
ATOM 666 N N . THR A 1 88 ? 1.147 -78.5 -13.617 1 19.12 88 THR A N 1
ATOM 667 C CA . THR A 1 88 ? 2.217 -79.25 -12.93 1 19.12 88 THR A CA 1
ATOM 668 C C . THR A 1 88 ? 3.584 -78.75 -13.406 1 19.12 88 THR A C 1
ATOM 670 O O . THR A 1 88 ? 4.039 -79.125 -14.484 1 19.12 88 THR A O 1
ATOM 673 N N . LEU A 1 89 ? 3.828 -77.375 -13.461 1 17.66 89 LEU A N 1
ATOM 674 C CA . LEU A 1 89 ? 5.027 -77 -14.195 1 17.66 89 LEU A CA 1
ATOM 675 C C . LEU A 1 89 ? 6.277 -77.562 -13.539 1 17.66 89 LEU A C 1
ATOM 677 O O . LEU A 1 89 ? 6.496 -77.375 -12.344 1 17.66 89 LEU A O 1
ATOM 681 N N . GLN A 1 90 ? 6.844 -78.562 -14.156 1 18.3 90 GLN A N 1
ATOM 682 C CA . GLN A 1 90 ? 7.977 -79.438 -13.852 1 18.3 90 GLN A CA 1
ATOM 683 C C . GLN A 1 90 ? 9.273 -78.625 -13.758 1 18.3 90 GLN A C 1
ATOM 685 O O . GLN A 1 90 ? 9.539 -77.75 -14.602 1 18.3 90 GLN A O 1
ATOM 690 N N . ARG A 1 91 ? 9.875 -78.562 -12.516 1 20.39 91 ARG A N 1
ATOM 691 C CA . ARG A 1 91 ? 11.023 -77.938 -11.828 1 20.39 91 ARG A CA 1
ATOM 692 C C . ARG A 1 91 ? 12.328 -78.375 -12.477 1 20.39 91 ARG A C 1
ATOM 694 O O . ARG A 1 91 ? 12.906 -79.438 -12.094 1 20.39 91 ARG A O 1
ATOM 701 N N . ALA A 1 92 ? 12.438 -78.188 -13.875 1 19.55 92 ALA A N 1
ATOM 702 C CA . ALA A 1 92 ? 13.594 -78.938 -14.406 1 19.55 92 ALA A CA 1
ATOM 703 C C . ALA A 1 92 ? 14.891 -78.375 -13.789 1 19.55 92 ALA A C 1
ATOM 705 O O . ALA A 1 92 ? 14.984 -77.188 -13.43 1 19.55 92 ALA A O 1
ATOM 706 N N . SER A 1 93 ? 15.852 -79.25 -13.539 1 19.39 93 SER A N 1
ATOM 707 C CA . SER A 1 93 ? 17.062 -79.5 -12.742 1 19.39 93 SER A CA 1
ATOM 708 C C . SER A 1 93 ? 18.266 -78.812 -13.367 1 19.39 93 SER A C 1
ATOM 710 O O . SER A 1 93 ? 19.391 -78.938 -12.898 1 19.39 93 SER A O 1
ATOM 712 N N . PRO A 1 94 ? 18.078 -77.562 -14.141 1 18.86 94 PRO A N 1
ATOM 713 C CA . PRO A 1 94 ? 19.188 -77.5 -15.086 1 18.86 94 PRO A CA 1
ATOM 714 C C . PRO A 1 94 ? 20.547 -77.438 -14.406 1 18.86 94 PRO A C 1
ATOM 716 O O . PRO A 1 94 ? 20.641 -77 -13.258 1 18.86 94 PRO A O 1
ATOM 719 N N . GLY A 1 95 ? 21.641 -77.875 -15.094 1 19.34 95 GLY A N 1
ATOM 720 C CA . GLY A 1 95 ? 23.016 -78.375 -14.938 1 19.34 95 GLY A CA 1
ATOM 721 C C . GLY A 1 95 ? 24.016 -77.25 -14.734 1 19.34 95 GLY A C 1
ATOM 722 O O . GLY A 1 95 ? 23.703 -76.062 -14.992 1 19.34 95 GLY A O 1
ATOM 723 N N . SER A 1 96 ? 25.328 -77.5 -14.32 1 20.62 96 SER A N 1
ATOM 724 C CA . SER A 1 96 ? 26.5 -77.125 -13.539 1 20.62 96 SER A CA 1
ATOM 725 C C . SER A 1 96 ? 27.422 -76.25 -14.344 1 20.62 96 SER A C 1
ATOM 727 O O . SER A 1 96 ? 28.422 -75.75 -13.812 1 20.62 96 SER A O 1
ATOM 729 N N . ALA A 1 97 ? 27.188 -75.812 -15.656 1 21.45 97 ALA A N 1
ATOM 730 C CA . ALA A 1 97 ? 28.469 -75.75 -16.359 1 21.45 97 ALA A CA 1
ATOM 731 C C . ALA A 1 97 ? 29.344 -74.625 -15.82 1 21.45 97 ALA A C 1
ATOM 733 O O . ALA A 1 97 ? 28.844 -73.562 -15.422 1 21.45 97 ALA A O 1
ATOM 734 N N . PRO A 1 98 ? 30.672 -74.75 -15.711 1 22.22 98 PRO A N 1
ATOM 735 C CA . PRO A 1 98 ? 31.828 -74.25 -15 1 22.22 98 PRO A CA 1
ATOM 736 C C . PRO A 1 98 ? 32.344 -72.938 -15.633 1 22.22 98 PRO A C 1
ATOM 738 O O . PRO A 1 98 ? 33.281 -72.312 -15.094 1 22.22 98 PRO A O 1
ATOM 741 N N . GLU A 1 99 ? 31.594 -72.25 -16.625 1 19.97 99 GLU A N 1
ATOM 742 C CA . GLU A 1 99 ? 32.531 -71.625 -17.594 1 19.97 99 GLU A CA 1
ATOM 743 C C . GLU A 1 99 ? 33.375 -70.562 -16.938 1 19.97 99 GLU A C 1
ATOM 745 O O . GLU A 1 99 ? 32.875 -69.812 -16.078 1 19.97 99 GLU A O 1
ATOM 750 N N . GLN A 1 100 ? 34.688 -70.5 -17.172 1 22.22 100 GLN A N 1
ATOM 751 C CA . GLN A 1 100 ? 35.969 -69.875 -16.812 1 22.22 100 GLN A CA 1
ATOM 752 C C . GLN A 1 100 ? 36.062 -68.438 -17.312 1 22.22 100 GLN A C 1
ATOM 754 O O . GLN A 1 100 ? 36.188 -68.25 -18.516 1 22.22 100 GLN A O 1
ATOM 759 N N . TYR A 1 101 ? 35.062 -67.438 -17.047 1 18.88 101 TYR A N 1
ATOM 760 C CA . TYR A 1 101 ? 35.094 -66.188 -17.75 1 18.88 101 TYR A CA 1
ATOM 761 C C . TYR A 1 101 ? 36.344 -65.375 -17.422 1 18.88 101 TYR A C 1
ATOM 763 O O . TYR A 1 101 ? 36.688 -65.188 -16.25 1 18.88 101 TYR A O 1
ATOM 771 N N . ASN A 1 102 ? 37.25 -65.312 -18.344 1 21.56 102 ASN A N 1
ATOM 772 C CA . ASN A 1 102 ? 38.531 -64.625 -18.469 1 21.56 102 ASN A CA 1
ATOM 773 C C . ASN A 1 102 ? 38.406 -63.125 -18.266 1 21.56 102 ASN A C 1
ATOM 775 O O . ASN A 1 102 ? 37.406 -62.531 -18.672 1 21.56 102 ASN A O 1
ATOM 779 N N . SER A 1 103 ? 39.125 -62.469 -17.328 1 22.47 103 SER A N 1
ATOM 780 C CA . SER A 1 103 ? 39.25 -61.219 -16.578 1 22.47 103 SER A CA 1
ATOM 781 C C . SER A 1 103 ? 39.594 -60.062 -17.516 1 22.47 103 SER A C 1
ATOM 783 O O . SER A 1 103 ? 40.094 -59.031 -17.062 1 22.47 103 SER A O 1
ATOM 785 N N . GLY A 1 104 ? 39.281 -60.031 -18.891 1 22.03 104 GLY A N 1
ATOM 786 C CA . GLY A 1 104 ? 39.969 -59 -19.672 1 22.03 104 GLY A CA 1
ATOM 787 C C . GLY A 1 104 ? 39.562 -57.594 -19.25 1 22.03 104 GLY A C 1
ATOM 788 O O . GLY A 1 104 ? 38.438 -57.344 -18.828 1 22.03 104 GLY A O 1
ATOM 789 N N . GLY A 1 105 ? 40.469 -56.594 -18.875 1 23.98 105 GLY A N 1
ATOM 790 C CA . GLY A 1 105 ? 40.562 -55.25 -18.344 1 23.98 105 GLY A CA 1
ATOM 791 C C . GLY A 1 105 ? 39.906 -54.219 -19.219 1 23.98 105 GLY A C 1
ATOM 792 O O . GLY A 1 105 ? 40.531 -53.688 -20.141 1 23.98 105 GLY A O 1
ATOM 793 N N . SER A 1 106 ? 38.656 -54.375 -19.828 1 24.53 106 SER A N 1
ATOM 794 C CA . SER A 1 106 ? 38.25 -53.406 -20.859 1 24.53 106 SER A CA 1
ATOM 795 C C . SER A 1 106 ? 38.156 -52 -20.297 1 24.53 106 SER A C 1
ATOM 797 O O . SER A 1 106 ? 37.625 -51.812 -19.203 1 24.53 106 SER A O 1
ATOM 799 N N . ALA A 1 107 ? 38.906 -50.938 -20.828 1 29.3 107 ALA A N 1
ATOM 800 C CA . ALA A 1 107 ? 39.125 -49.5 -20.734 1 29.3 107 ALA A CA 1
ATOM 801 C C . ALA A 1 107 ? 37.812 -48.719 -20.891 1 29.3 107 ALA A C 1
ATOM 803 O O . ALA A 1 107 ? 37.156 -48.844 -21.922 1 29.3 107 ALA A O 1
ATOM 804 N N . HIS A 1 108 ? 37.031 -48.5 -19.906 1 26.86 108 HIS A N 1
ATOM 805 C CA . HIS A 1 108 ? 35.781 -47.781 -19.812 1 26.86 108 HIS A CA 1
ATOM 806 C C . HIS A 1 108 ? 35.906 -46.406 -20.422 1 26.86 108 HIS A C 1
ATOM 808 O O . HIS A 1 108 ? 36.688 -45.594 -19.953 1 26.86 108 HIS A O 1
ATOM 814 N N . GLN A 1 109 ? 35.781 -46.25 -21.766 1 27.5 109 GLN A N 1
ATOM 815 C CA . GLN A 1 109 ? 35.656 -44.969 -22.453 1 27.5 109 GLN A CA 1
ATOM 816 C C . GLN A 1 109 ? 34.688 -44.031 -21.75 1 27.5 109 GLN A C 1
ATOM 818 O O . GLN A 1 109 ? 33.562 -44.406 -21.484 1 27.5 109 GLN A O 1
ATOM 823 N N . GLU A 1 110 ? 35.156 -43.156 -20.969 1 30.47 110 GLU A N 1
ATOM 824 C CA . GLU A 1 110 ? 34.438 -42.062 -20.297 1 30.47 110 GLU A CA 1
ATOM 825 C C . GLU A 1 110 ? 33.438 -41.375 -21.266 1 30.47 110 GLU A C 1
ATOM 827 O O . GLU A 1 110 ? 33.844 -40.875 -22.312 1 30.47 110 GLU A O 1
ATOM 832 N N . ALA A 1 111 ? 32.219 -41.781 -21.391 1 32.59 111 ALA A N 1
ATOM 833 C CA . ALA A 1 111 ? 31.125 -41.219 -22.188 1 32.59 111 ALA A CA 1
ATOM 834 C C . ALA A 1 111 ? 31.125 -39.688 -22.109 1 32.59 111 ALA A C 1
ATOM 836 O O . ALA A 1 111 ? 31.094 -39.125 -21.016 1 32.59 111 ALA A O 1
ATOM 837 N N . GLN A 1 112 ? 31.75 -39.031 -23.094 1 33.81 112 GLN A N 1
ATOM 838 C CA . GLN A 1 112 ? 31.703 -37.562 -23.234 1 33.81 112 GLN A CA 1
ATOM 839 C C . GLN A 1 112 ? 30.297 -37.031 -22.953 1 33.81 112 GLN A C 1
ATOM 841 O O . GLN A 1 112 ? 29.297 -37.594 -23.422 1 33.81 112 GLN A O 1
ATOM 846 N N . PRO A 1 113 ? 30.016 -36.281 -21.938 1 34.06 113 PRO A N 1
ATOM 847 C CA . PRO A 1 113 ? 28.672 -35.75 -21.656 1 34.06 113 PRO A CA 1
ATOM 848 C C . PRO A 1 113 ? 28.016 -35.156 -22.906 1 34.06 113 PRO A C 1
ATOM 850 O O . PRO A 1 113 ? 28.656 -34.406 -23.656 1 34.06 113 PRO A O 1
ATOM 853 N N . VAL A 1 114 ? 27.141 -35.812 -23.562 1 33.88 114 VAL A N 1
ATOM 854 C CA . VAL A 1 114 ? 26.359 -35.312 -24.703 1 33.88 114 VAL A CA 1
ATOM 855 C C . VAL A 1 114 ? 25.969 -33.844 -24.453 1 33.88 114 VAL A C 1
ATOM 857 O O . VAL A 1 114 ? 25.266 -33.531 -23.484 1 33.88 114 VAL A O 1
ATOM 860 N N . LYS A 1 115 ? 26.703 -32.875 -24.938 1 41.47 115 LYS A N 1
ATOM 861 C CA . LYS A 1 115 ? 26.328 -31.484 -24.969 1 41.47 115 LYS A CA 1
ATOM 862 C C . LYS A 1 115 ? 24.922 -31.281 -25.531 1 41.47 115 LYS A C 1
ATOM 864 O O . LYS A 1 115 ? 24.656 -31.625 -26.688 1 41.47 115 LYS A O 1
ATOM 869 N N . LEU A 1 116 ? 23.906 -31.25 -24.719 1 45.69 116 LEU A N 1
ATOM 870 C CA . LEU A 1 116 ? 22.516 -31 -25.109 1 45.69 116 LEU A CA 1
ATOM 871 C C . LEU A 1 116 ? 22.422 -29.719 -25.953 1 45.69 116 LEU A C 1
ATOM 873 O O . LEU A 1 116 ? 23.047 -28.703 -25.609 1 45.69 116 LEU A O 1
ATOM 877 N N . PRO A 1 117 ? 21.969 -29.734 -27.156 1 44.72 117 PRO A N 1
ATOM 878 C CA . PRO A 1 117 ? 21.75 -28.5 -27.906 1 44.72 117 PRO A CA 1
ATOM 879 C C . PRO A 1 117 ? 20.891 -27.484 -27.156 1 44.72 117 PRO A C 1
ATOM 881 O O . PRO A 1 117 ? 19.922 -27.875 -26.5 1 44.72 117 PRO A O 1
ATOM 884 N N . ASP A 1 118 ? 21.484 -26.422 -26.734 1 54 118 ASP A N 1
ATOM 885 C CA . ASP A 1 118 ? 20.766 -25.375 -26.016 1 54 118 ASP A CA 1
ATOM 886 C C . ASP A 1 118 ? 19.562 -24.891 -26.812 1 54 118 ASP A C 1
ATOM 888 O O . ASP A 1 118 ? 19.688 -24.516 -27.984 1 54 118 ASP A O 1
ATOM 892 N N . VAL A 1 119 ? 18.391 -25.297 -26.406 1 57.19 119 VAL A N 1
ATOM 893 C CA . VAL A 1 119 ? 17.094 -24.922 -26.969 1 57.19 119 VAL A CA 1
ATOM 894 C C . VAL A 1 119 ? 17.172 -23.531 -27.578 1 57.19 119 VAL A C 1
ATOM 896 O O . VAL A 1 119 ? 16.594 -23.266 -28.641 1 57.19 119 VAL A O 1
ATOM 899 N N . LEU A 1 120 ? 17.984 -22.656 -26.953 1 57.22 120 LEU A N 1
ATOM 900 C CA . LEU A 1 120 ? 18.078 -21.297 -27.453 1 57.22 120 LEU A CA 1
ATOM 901 C C . LEU A 1 120 ? 18.922 -21.234 -28.719 1 57.22 120 LEU A C 1
ATOM 903 O O . LEU A 1 120 ? 18.766 -20.328 -29.547 1 57.22 120 LEU A O 1
ATOM 907 N N . GLN A 1 121 ? 19.859 -22.125 -28.906 1 54.28 121 GLN A N 1
ATOM 908 C CA . GLN A 1 121 ? 20.719 -22.125 -30.078 1 54.28 121 GLN A CA 1
ATOM 909 C C . GLN A 1 121 ? 19.922 -22.453 -31.344 1 54.28 121 GLN A C 1
ATOM 911 O O . GLN A 1 121 ? 20.188 -21.891 -32.406 1 54.28 121 GLN A O 1
ATOM 916 N N . ASP A 1 122 ? 18.938 -23.312 -31.125 1 53.72 122 ASP A N 1
ATOM 917 C CA . ASP A 1 122 ? 18.219 -23.781 -32.312 1 53.72 122 ASP A CA 1
ATOM 918 C C . ASP A 1 122 ? 17.188 -22.734 -32.781 1 53.72 122 ASP A C 1
ATOM 920 O O . ASP A 1 122 ? 16.797 -22.734 -33.938 1 53.72 122 ASP A O 1
ATOM 924 N N . PHE A 1 123 ? 16.812 -21.797 -31.859 1 53.56 123 PHE A N 1
ATOM 925 C CA . PHE A 1 123 ? 15.688 -20.938 -32.219 1 53.56 123 PHE A CA 1
ATOM 926 C C . PHE A 1 123 ? 16.062 -19.469 -32.125 1 53.56 123 PHE A C 1
ATOM 928 O O . PHE A 1 123 ? 15.297 -18.594 -32.5 1 53.56 123 PHE A O 1
ATOM 935 N N . GLY A 1 124 ? 17.188 -19.188 -31.562 1 49.09 124 GLY A N 1
ATOM 936 C CA . GLY A 1 124 ? 17.531 -17.797 -31.391 1 49.09 124 GLY A CA 1
ATOM 937 C C . GLY A 1 124 ? 17.797 -17.078 -32.688 1 49.09 124 GLY A C 1
ATOM 938 O O . GLY A 1 124 ? 17.938 -17.703 -33.75 1 49.09 124 GLY A O 1
ATOM 939 N N . PRO A 1 125 ? 17.531 -15.727 -32.75 1 45.75 125 PRO A N 1
ATOM 940 C CA . PRO A 1 125 ? 17.75 -15 -34 1 45.75 125 PRO A CA 1
ATOM 941 C C . PRO A 1 125 ? 19.016 -15.453 -34.75 1 45.75 125 PRO A C 1
ATOM 943 O O . PRO A 1 125 ? 19.219 -15.117 -35.906 1 45.75 125 PRO A O 1
ATOM 946 N N . ALA A 1 126 ? 19.953 -15.875 -34 1 40.28 126 ALA A N 1
ATOM 947 C CA . ALA A 1 126 ? 21.219 -16.125 -34.688 1 40.28 126 ALA A CA 1
ATOM 948 C C . ALA A 1 126 ? 21.109 -17.359 -35.594 1 40.28 126 ALA A C 1
ATOM 950 O O . ALA A 1 126 ? 22.109 -17.906 -36.031 1 40.28 126 ALA A O 1
ATOM 951 N N . TYR A 1 127 ? 20.016 -17.938 -35.625 1 39.94 127 TYR A N 1
ATOM 952 C CA . TYR A 1 127 ? 20.016 -19.125 -36.469 1 39.94 127 TYR A CA 1
ATOM 953 C C . TYR A 1 127 ? 20.203 -18.734 -37.938 1 39.94 127 TYR A C 1
ATOM 955 O O . TYR A 1 127 ? 19.844 -19.5 -38.844 1 39.94 127 TYR A O 1
ATOM 963 N N . HIS A 1 128 ? 20.391 -17.578 -38.344 1 35.47 128 HIS A N 1
ATOM 964 C CA . HIS A 1 128 ? 20.625 -17.578 -39.781 1 35.47 128 HIS A CA 1
ATOM 965 C C . HIS A 1 128 ? 21.609 -18.688 -40.188 1 35.47 128 HIS A C 1
ATOM 967 O O . HIS A 1 128 ? 22.281 -19.25 -39.344 1 35.47 128 HIS A O 1
ATOM 973 N N . GLN A 1 129 ? 22.5 -18.469 -41.344 1 37 129 GLN A N 1
ATOM 974 C CA . GLN A 1 129 ? 23.344 -19.266 -42.219 1 37 129 GLN A CA 1
ATOM 975 C C . GLN A 1 129 ? 24.219 -20.219 -41.406 1 37 129 GLN A C 1
ATOM 977 O O . GLN A 1 129 ? 24.266 -20.141 -40.188 1 37 129 GLN A O 1
ATOM 982 N N . GLY A 1 130 ? 25.609 -20.547 -41.906 1 39.66 130 GLY A N 1
ATOM 983 C CA . GLY A 1 130 ? 26.781 -21.391 -41.75 1 39.66 130 GLY A CA 1
ATOM 984 C C . GLY A 1 130 ? 27.328 -21.422 -40.344 1 39.66 130 GLY A C 1
ATOM 985 O O . GLY A 1 130 ? 28.266 -22.156 -40.062 1 39.66 130 GLY A O 1
ATOM 986 N N . ASN A 1 131 ? 27.484 -20.266 -39.625 1 38.94 131 ASN A N 1
ATOM 987 C CA . ASN A 1 131 ? 28.297 -20.172 -38.438 1 38.94 131 ASN A CA 1
ATOM 988 C C . ASN A 1 131 ? 27.5 -20.562 -37.188 1 38.94 131 ASN A C 1
ATOM 990 O O . ASN A 1 131 ? 26.391 -20.047 -36.969 1 38.94 131 ASN A O 1
ATOM 994 N N . VAL A 1 132 ? 27.656 -21.703 -36.562 1 45.06 132 VAL A N 1
ATOM 995 C CA . VAL A 1 132 ? 27.203 -22.25 -35.281 1 45.06 132 VAL A CA 1
ATOM 996 C C . VAL A 1 132 ? 27.094 -21.141 -34.25 1 45.06 132 VAL A C 1
ATOM 998 O O . VAL A 1 132 ? 28.094 -20.531 -33.875 1 45.06 132 VAL A O 1
ATOM 1001 N N . ALA A 1 133 ? 26.094 -20.406 -34.156 1 49.09 133 ALA A N 1
ATOM 1002 C CA . ALA A 1 133 ? 25.891 -19.391 -33.125 1 49.09 133 ALA A CA 1
ATOM 1003 C C . ALA A 1 133 ? 26.328 -19.906 -31.75 1 49.09 133 ALA A C 1
ATOM 1005 O O . ALA A 1 133 ? 26.094 -21.078 -31.406 1 49.09 133 ALA A O 1
ATOM 1006 N N . PRO A 1 134 ? 27.312 -19.266 -31.031 1 57.25 134 PRO A N 1
ATOM 1007 C CA . PRO A 1 134 ? 27.797 -19.672 -29.703 1 57.25 134 PRO A CA 1
ATOM 1008 C C . PRO A 1 134 ? 26.656 -19.906 -28.719 1 57.25 134 PRO A C 1
ATOM 1010 O O . PRO A 1 134 ? 25.578 -19.328 -28.859 1 57.25 134 PRO A O 1
ATOM 1013 N N . GLU A 1 135 ? 26.703 -20.938 -27.828 1 64.62 135 GLU A N 1
ATOM 1014 C CA . GLU A 1 135 ? 25.812 -21.297 -26.719 1 64.62 135 GLU A CA 1
ATOM 1015 C C . GLU A 1 135 ? 25.5 -20.078 -25.859 1 64.62 135 GLU A C 1
ATOM 1017 O O . GLU A 1 135 ? 26.406 -19.328 -25.484 1 64.62 135 GLU A O 1
ATOM 1022 N N . PRO A 1 136 ? 24.094 -19.797 -25.781 1 75.69 136 PRO A N 1
ATOM 1023 C CA . PRO A 1 136 ? 23.797 -18.672 -24.906 1 75.69 136 PRO A CA 1
ATOM 1024 C C . PRO A 1 136 ? 24.359 -18.859 -23.5 1 75.69 136 PRO A C 1
ATOM 1026 O O . PRO A 1 136 ? 24.406 -19.984 -23 1 75.69 136 PRO A O 1
ATOM 1029 N N . THR A 1 137 ? 24.812 -17.828 -22.969 1 85.06 137 THR A N 1
ATOM 1030 C CA . THR A 1 137 ? 25.312 -17.828 -21.594 1 85.06 137 THR A CA 1
ATOM 1031 C C . THR A 1 137 ? 24.141 -17.938 -20.609 1 85.06 137 THR A C 1
ATOM 1033 O O . THR A 1 137 ? 22.984 -17.766 -21 1 85.06 137 THR A O 1
ATOM 1036 N N . ASP A 1 138 ? 24.391 -18.344 -19.484 1 88.44 138 ASP A N 1
ATOM 1037 C CA . ASP A 1 138 ? 23.391 -18.391 -18.422 1 88.44 138 ASP A CA 1
ATOM 1038 C C . ASP A 1 138 ? 22.734 -17.031 -18.234 1 88.44 138 ASP A C 1
ATOM 1040 O O . ASP A 1 138 ? 21.547 -16.953 -17.938 1 88.44 138 ASP A O 1
ATOM 1044 N N . GLU A 1 139 ? 23.5 -16.031 -18.5 1 90.5 139 GLU A N 1
ATOM 1045 C CA . GLU A 1 139 ? 22.984 -14.672 -18.328 1 90.5 139 GLU A CA 1
ATOM 1046 C C . GLU A 1 139 ? 21.969 -14.336 -19.422 1 90.5 139 GLU A C 1
ATOM 1048 O O . GLU A 1 139 ? 20.922 -13.742 -19.141 1 90.5 139 GLU A O 1
ATOM 1053 N N . GLU A 1 140 ? 22.297 -14.727 -20.547 1 87.12 140 GLU A N 1
ATOM 1054 C CA . GLU A 1 140 ? 21.391 -14.477 -21.656 1 87.12 140 GLU A CA 1
ATOM 1055 C C . GLU A 1 140 ? 20.078 -15.266 -21.484 1 87.12 140 GLU A C 1
ATOM 1057 O O . GLU A 1 140 ? 19 -14.75 -21.781 1 87.12 140 GLU A O 1
ATOM 1062 N N . PHE A 1 141 ? 20.266 -16.484 -21.031 1 90.44 141 PHE A N 1
ATOM 1063 C CA . PHE A 1 141 ? 19.094 -17.312 -20.766 1 90.44 141 PHE A CA 1
ATOM 1064 C C . PHE A 1 141 ? 18.219 -16.672 -19.703 1 90.44 141 PHE A C 1
ATOM 1066 O O . PHE A 1 141 ? 17 -16.625 -19.844 1 90.44 141 PHE A O 1
ATOM 1073 N N . TYR A 1 142 ? 18.859 -16.188 -18.703 1 92.69 142 TYR A N 1
ATOM 1074 C CA . TYR A 1 142 ? 18.109 -15.562 -17.609 1 92.69 142 TYR A CA 1
ATOM 1075 C C . TYR A 1 142 ? 17.375 -14.312 -18.109 1 92.69 142 TYR A C 1
ATOM 1077 O O . TYR A 1 142 ? 16.203 -14.109 -17.781 1 92.69 142 TYR A O 1
ATOM 1085 N N . GLN A 1 143 ? 18.031 -13.531 -18.875 1 88.75 143 GLN A N 1
ATOM 1086 C CA . GLN A 1 143 ? 17.438 -12.289 -19.344 1 88.75 143 GLN A CA 1
ATOM 1087 C C . GLN A 1 143 ? 16.188 -12.57 -20.188 1 88.75 143 GLN A C 1
ATOM 1089 O O . GLN A 1 143 ? 15.211 -11.812 -20.125 1 88.75 143 GLN A O 1
ATOM 1094 N N . LEU A 1 144 ? 16.234 -13.648 -20.812 1 87.25 144 LEU A N 1
ATOM 1095 C CA . LEU A 1 144 ? 15.117 -14 -21.672 1 87.25 144 LEU A CA 1
ATOM 1096 C C . LEU A 1 144 ? 13.977 -14.602 -20.859 1 87.25 144 LEU A C 1
ATOM 1098 O O . LEU A 1 144 ? 12.805 -14.43 -21.203 1 87.25 144 LEU A O 1
ATOM 1102 N N . ASN A 1 145 ? 14.344 -15.312 -19.766 1 91.06 145 ASN A N 1
ATOM 1103 C CA . ASN A 1 145 ? 13.352 -16.094 -19.031 1 91.06 145 ASN A CA 1
ATOM 1104 C C . ASN A 1 145 ? 13.195 -15.609 -17.594 1 91.06 145 ASN A C 1
ATOM 1106 O O . ASN A 1 145 ? 12.742 -16.359 -16.719 1 91.06 145 ASN A O 1
ATOM 1110 N N . ASP A 1 146 ? 13.523 -14.391 -17.312 1 91.69 146 ASP A N 1
ATOM 1111 C CA . ASP A 1 146 ? 13.586 -13.891 -15.938 1 91.69 146 ASP A CA 1
ATOM 1112 C C . ASP A 1 146 ? 12.195 -13.844 -15.305 1 91.69 146 ASP A C 1
ATOM 1114 O O . ASP A 1 146 ? 12.055 -13.953 -14.086 1 91.69 146 ASP A O 1
ATOM 1118 N N . ILE A 1 147 ? 11.117 -13.781 -16.078 1 91.56 147 ILE A N 1
ATOM 1119 C CA . ILE A 1 147 ? 9.758 -13.695 -15.555 1 91.56 147 ILE A CA 1
ATOM 1120 C C . ILE A 1 147 ? 9.305 -15.062 -15.055 1 91.56 147 ILE A C 1
ATOM 1122 O O . ILE A 1 147 ? 8.281 -15.172 -14.383 1 91.56 147 ILE A O 1
ATOM 1126 N N . PHE A 1 148 ? 10.156 -16.109 -15.289 1 94.12 148 PHE A N 1
ATOM 1127 C CA . PHE A 1 148 ? 9.766 -17.453 -14.891 1 94.12 148 PHE A CA 1
ATOM 1128 C C . PHE A 1 148 ? 10.625 -17.953 -13.734 1 94.12 148 PHE A C 1
ATOM 1130 O O . PHE A 1 148 ? 10.586 -19.125 -13.383 1 94.12 148 PHE A O 1
ATOM 1137 N N . MET A 1 149 ? 11.484 -17.047 -13.234 1 95.38 149 MET A N 1
ATOM 1138 C CA . MET A 1 149 ? 12.367 -17.438 -12.133 1 95.38 149 MET A CA 1
ATOM 1139 C C . MET A 1 149 ? 12.398 -16.359 -11.062 1 95.38 149 MET A C 1
ATOM 1141 O O . MET A 1 149 ? 12.328 -15.164 -11.367 1 95.38 149 MET A O 1
ATOM 1145 N N . ILE A 1 150 ? 12.602 -16.75 -9.859 1 95.06 150 ILE A N 1
ATOM 1146 C CA . ILE A 1 150 ? 12.719 -15.82 -8.734 1 95.06 150 ILE A CA 1
ATOM 1147 C C . ILE A 1 150 ? 14.016 -15.023 -8.852 1 95.06 150 ILE A C 1
ATOM 1149 O O . ILE A 1 150 ? 14.055 -13.836 -8.5 1 95.06 150 ILE A O 1
ATOM 1153 N N . GLY A 1 151 ? 15.031 -15.742 -9.406 1 94.06 151 GLY A N 1
ATOM 1154 C CA . GLY A 1 151 ? 16.328 -15.102 -9.539 1 94.06 151 GLY A CA 1
ATOM 1155 C C . GLY A 1 151 ? 17.281 -15.867 -10.445 1 94.06 151 GLY A C 1
ATOM 1156 O O . GLY A 1 151 ? 16.953 -16.969 -10.898 1 94.06 151 GLY A O 1
ATOM 1157 N N . PRO A 1 152 ? 18.422 -15.336 -10.641 1 94.25 152 PRO A N 1
ATOM 1158 C CA . PRO A 1 152 ? 19.344 -15.898 -11.625 1 94.25 152 PRO A CA 1
ATOM 1159 C C . PRO A 1 152 ? 19.969 -17.203 -11.156 1 94.25 152 PRO A C 1
ATOM 1161 O O . PRO A 1 152 ? 20.438 -18 -11.977 1 94.25 152 PRO A O 1
ATOM 1164 N N . THR A 1 153 ? 19.953 -17.438 -9.852 1 94.75 153 THR A N 1
ATOM 1165 C CA . THR A 1 153 ? 20.594 -18.641 -9.352 1 94.75 153 THR A CA 1
ATOM 1166 C C . THR A 1 153 ? 19.875 -19.891 -9.836 1 94.75 153 THR A C 1
ATOM 1168 O O . THR A 1 153 ? 20.453 -20.984 -9.875 1 94.75 153 THR A O 1
ATOM 1171 N N . PHE A 1 154 ? 18.656 -19.781 -10.281 1 95.19 154 PHE A N 1
ATOM 1172 C CA . PHE A 1 154 ? 17.844 -20.906 -10.703 1 95.19 154 PHE A CA 1
ATOM 1173 C C . PHE A 1 154 ? 18.031 -21.203 -12.188 1 95.19 154 PHE A C 1
ATOM 1175 O O . PHE A 1 154 ? 17.484 -22.172 -12.711 1 95.19 154 PHE A O 1
ATOM 1182 N N . THR A 1 155 ? 18.859 -20.422 -12.844 1 94.75 155 THR A N 1
ATOM 1183 C CA . THR A 1 155 ? 19.016 -20.469 -14.289 1 94.75 155 THR A CA 1
ATOM 1184 C C . THR A 1 155 ? 19.594 -21.828 -14.727 1 94.75 155 THR A C 1
ATOM 1186 O O . THR A 1 155 ? 19.062 -22.453 -15.648 1 94.75 155 THR A O 1
ATOM 1189 N N . LYS A 1 156 ? 20.562 -22.281 -14.055 1 92.06 156 LYS A N 1
ATOM 1190 C CA . LYS A 1 156 ? 21.25 -23.516 -14.461 1 92.06 156 LYS A CA 1
ATOM 1191 C C . LYS A 1 156 ? 20.328 -24.719 -14.375 1 92.06 156 LYS A C 1
ATOM 1193 O O . LYS A 1 156 ? 20.25 -25.516 -15.312 1 92.06 156 LYS A O 1
ATOM 1198 N N . SER A 1 157 ? 19.641 -24.812 -13.234 1 91.62 157 SER A N 1
ATOM 1199 C CA . SER A 1 157 ? 18.75 -25.953 -13.047 1 91.62 157 SER A CA 1
ATOM 1200 C C . SER A 1 157 ? 17.562 -25.891 -14.008 1 91.62 157 SER A C 1
ATOM 1202 O O . SER A 1 157 ? 17.156 -26.922 -14.562 1 91.62 157 SER A O 1
ATOM 1204 N N . PHE A 1 158 ? 17.078 -24.766 -14.266 1 95.56 158 PHE A N 1
ATOM 1205 C CA . PHE A 1 158 ? 15.938 -24.594 -15.172 1 95.56 158 PHE A CA 1
ATOM 1206 C C . PHE A 1 158 ? 16.344 -24.906 -16.609 1 95.56 158 PHE A C 1
ATOM 1208 O O . PHE A 1 158 ? 15.641 -25.641 -17.312 1 95.56 158 PHE A O 1
ATOM 1215 N N . ARG A 1 159 ? 17.438 -24.375 -16.953 1 92.5 159 ARG A N 1
ATOM 1216 C CA . ARG A 1 159 ? 17.969 -24.609 -18.297 1 92.5 159 ARG A CA 1
ATOM 1217 C C . ARG A 1 159 ? 18.25 -26.094 -18.531 1 92.5 159 ARG A C 1
ATOM 1219 O O . ARG A 1 159 ? 17.922 -26.625 -19.594 1 92.5 159 ARG A O 1
ATOM 1226 N N . ARG A 1 160 ? 18.797 -26.703 -17.547 1 92.38 160 ARG A N 1
ATOM 1227 C CA . ARG A 1 160 ? 19.094 -28.125 -17.641 1 92.38 160 ARG A CA 1
ATOM 1228 C C . ARG A 1 160 ? 17.812 -28.938 -17.844 1 92.38 160 ARG A C 1
ATOM 1230 O O . ARG A 1 160 ? 17.781 -29.828 -18.688 1 92.38 160 ARG A O 1
ATOM 1237 N N . ALA A 1 161 ? 16.812 -28.625 -17.109 1 94.81 161 ALA A N 1
ATOM 1238 C CA . ALA A 1 161 ? 15.539 -29.344 -17.203 1 94.81 161 ALA A CA 1
ATOM 1239 C C . ALA A 1 161 ? 14.891 -29.141 -18.562 1 94.81 161 ALA A C 1
ATOM 1241 O O . ALA A 1 161 ? 14.375 -30.094 -19.156 1 94.81 161 ALA A O 1
ATOM 1242 N N . LEU A 1 162 ? 14.953 -27.953 -19.094 1 94.06 162 LEU A N 1
ATOM 1243 C CA . LEU A 1 162 ? 14.367 -27.641 -20.391 1 94.06 162 LEU A CA 1
ATOM 1244 C C . LEU A 1 162 ? 15.125 -28.359 -21.516 1 94.06 162 LEU A C 1
ATOM 1246 O O . LEU A 1 162 ? 14.516 -28.922 -22.422 1 94.06 162 LEU A O 1
ATOM 1250 N N . ASN A 1 163 ? 16.422 -28.297 -21.391 1 90.75 163 ASN A N 1
ATOM 1251 C CA . ASN A 1 163 ? 17.25 -28.969 -22.391 1 90.75 163 ASN A CA 1
ATOM 1252 C C . ASN A 1 163 ? 17.016 -30.469 -22.406 1 90.75 163 ASN A C 1
ATOM 1254 O O . ASN A 1 163 ? 16.906 -31.078 -23.484 1 90.75 163 ASN A O 1
ATOM 1258 N N . TYR A 1 164 ? 16.953 -30.969 -21.25 1 92.06 164 TYR A N 1
ATOM 1259 C CA . TYR A 1 164 ? 16.703 -32.406 -21.156 1 92.06 164 TYR A CA 1
ATOM 1260 C C . TYR A 1 164 ? 15.344 -32.75 -21.75 1 92.06 164 TYR A C 1
ATOM 1262 O O . TYR A 1 164 ? 15.234 -33.75 -22.5 1 92.06 164 TYR A O 1
ATOM 1270 N N . SER A 1 165 ? 14.336 -32 -21.453 1 93.62 165 SER A N 1
ATOM 1271 C CA . SER A 1 165 ? 12.992 -32.25 -21.969 1 93.62 165 SER A CA 1
ATOM 1272 C C . SER A 1 165 ? 12.969 -32.156 -23.5 1 93.62 165 SER A C 1
ATOM 1274 O O . SER A 1 165 ? 12.312 -32.969 -24.156 1 93.62 165 SER A O 1
ATOM 1276 N N . TYR A 1 166 ? 13.664 -31.203 -24 1 90.44 166 TYR A N 1
ATOM 1277 C CA . TYR A 1 166 ? 13.711 -31.016 -25.438 1 90.44 166 TYR A CA 1
ATOM 1278 C C . TYR A 1 166 ? 14.453 -32.156 -26.125 1 90.44 166 TYR A C 1
ATOM 1280 O O . TYR A 1 166 ? 14.016 -32.656 -27.172 1 90.44 166 TYR A O 1
ATOM 1288 N N . MET A 1 167 ? 15.523 -32.594 -25.562 1 90.56 167 MET A N 1
ATOM 1289 C CA . MET A 1 167 ? 16.359 -33.625 -26.156 1 90.56 167 MET A CA 1
ATOM 1290 C C . MET A 1 167 ? 15.625 -34.969 -26.188 1 90.56 167 MET A C 1
ATOM 1292 O O . MET A 1 167 ? 15.805 -35.75 -27.125 1 90.56 167 MET A O 1
ATOM 1296 N N . THR A 1 168 ? 14.781 -35.125 -25.25 1 89.5 168 THR A N 1
ATOM 1297 C CA . THR A 1 168 ? 14.125 -36.438 -25.125 1 89.5 168 THR A CA 1
ATOM 1298 C C . THR A 1 168 ? 12.836 -36.469 -25.953 1 89.5 168 THR A C 1
ATOM 1300 O O . THR A 1 168 ? 12.375 -37.531 -26.344 1 89.5 168 THR A O 1
ATOM 1303 N N . ALA A 1 169 ? 12.242 -35.312 -26.188 1 90.31 169 ALA A N 1
ATOM 1304 C CA . ALA A 1 169 ? 11.016 -35.281 -26.984 1 90.31 169 ALA A CA 1
ATOM 1305 C C . ALA A 1 169 ? 10.969 -34 -27.828 1 90.31 169 ALA A C 1
ATOM 1307 O O . ALA A 1 169 ? 10.039 -33.219 -27.703 1 90.31 169 ALA A O 1
ATOM 1308 N N . PRO A 1 170 ? 11.875 -33.844 -28.766 1 86.56 170 PRO A N 1
ATOM 1309 C CA . PRO A 1 170 ? 11.93 -32.656 -29.594 1 86.56 170 PRO A CA 1
ATOM 1310 C C . PRO A 1 170 ? 10.703 -32.5 -30.484 1 86.56 170 PRO A C 1
ATOM 1312 O O . PRO A 1 170 ? 10.297 -31.359 -30.797 1 86.56 170 PRO A O 1
ATOM 1315 N N . HIS A 1 171 ? 10.086 -33.531 -30.906 1 83.69 171 HIS A N 1
ATOM 1316 C CA . HIS A 1 171 ? 8.945 -33.469 -31.812 1 83.69 171 HIS A CA 1
ATOM 1317 C C . HIS A 1 171 ? 7.738 -32.844 -31.141 1 83.69 171 HIS A C 1
ATOM 1319 O O . HIS A 1 171 ? 6.863 -32.281 -31.797 1 83.69 171 HIS A O 1
ATOM 1325 N N . ILE A 1 172 ? 7.746 -32.875 -29.797 1 86.75 172 ILE A N 1
ATOM 1326 C CA . ILE A 1 172 ? 6.637 -32.281 -29.047 1 86.75 172 ILE A CA 1
ATOM 1327 C C . ILE A 1 172 ? 6.945 -30.828 -28.719 1 86.75 172 ILE A C 1
ATOM 1329 O O . ILE A 1 172 ? 6.062 -29.969 -28.797 1 86.75 172 ILE A O 1
ATOM 1333 N N . LEU A 1 173 ? 8.227 -30.516 -28.484 1 91.44 173 LEU A N 1
ATOM 1334 C CA . LEU A 1 173 ? 8.539 -29.25 -27.828 1 91.44 173 LEU A CA 1
ATOM 1335 C C . LEU A 1 173 ? 9.125 -28.25 -28.812 1 91.44 173 LEU A C 1
ATOM 1337 O O . LEU A 1 173 ? 9.195 -27.062 -28.531 1 91.44 173 LEU A O 1
ATOM 1341 N N . ARG A 1 174 ? 9.508 -28.656 -29.953 1 86.44 174 ARG A N 1
ATOM 1342 C CA . ARG A 1 174 ? 10.219 -27.797 -30.891 1 86.44 174 ARG A CA 1
ATOM 1343 C C . ARG A 1 174 ? 9.406 -26.547 -31.203 1 86.44 174 ARG A C 1
ATOM 1345 O O . ARG A 1 174 ? 9.898 -25.438 -31.078 1 86.44 174 ARG A O 1
ATOM 1352 N N . ASP A 1 175 ? 8.188 -26.703 -31.578 1 84.56 175 ASP A N 1
ATOM 1353 C CA . ASP A 1 175 ? 7.348 -25.578 -31.969 1 84.56 175 ASP A CA 1
ATOM 1354 C C . ASP A 1 175 ? 7.023 -24.703 -30.766 1 84.56 175 ASP A C 1
ATOM 1356 O O . ASP A 1 175 ? 6.984 -23.469 -30.891 1 84.56 175 ASP A O 1
ATOM 1360 N N . THR A 1 176 ? 6.773 -25.359 -29.656 1 87.56 176 THR A N 1
ATOM 1361 C CA . THR A 1 176 ? 6.445 -24.609 -28.438 1 87.56 176 THR A CA 1
ATOM 1362 C C . THR A 1 176 ? 7.605 -23.703 -28.031 1 87.56 176 THR A C 1
ATOM 1364 O O . THR A 1 176 ? 7.398 -22.531 -27.703 1 87.56 176 THR A O 1
ATOM 1367 N N . PHE A 1 177 ? 8.773 -24.203 -28.078 1 88 177 PHE A N 1
ATOM 1368 C CA . PHE A 1 177 ? 9.938 -23.422 -27.703 1 88 177 PHE A CA 1
ATOM 1369 C C . PHE A 1 177 ? 10.172 -22.281 -28.688 1 88 177 PHE A C 1
ATOM 1371 O O . PHE A 1 177 ? 10.531 -21.172 -28.281 1 88 177 PHE A O 1
ATOM 1378 N N . SER A 1 178 ? 9.93 -22.531 -29.906 1 84.25 178 SER A N 1
ATOM 1379 C CA . SER A 1 178 ? 10.078 -21.484 -30.922 1 84.25 178 SER A CA 1
ATOM 1380 C C . SER A 1 178 ? 9.125 -20.328 -30.656 1 84.25 178 SER A C 1
ATOM 1382 O O . SER A 1 178 ? 9.523 -19.156 -30.703 1 84.25 178 SER A O 1
ATOM 1384 N N . VAL A 1 179 ? 7.898 -20.688 -30.359 1 83.88 179 VAL A N 1
ATOM 1385 C CA . VAL A 1 179 ? 6.887 -19.672 -30.094 1 83.88 179 VAL A CA 1
ATOM 1386 C C . VAL A 1 179 ? 7.234 -18.906 -28.812 1 83.88 179 VAL A C 1
ATOM 1388 O O . VAL A 1 179 ? 7.098 -17.688 -28.75 1 83.88 179 VAL A O 1
ATOM 1391 N N . MET A 1 180 ? 7.707 -19.625 -27.797 1 86.12 180 MET A N 1
ATOM 1392 C CA . MET A 1 180 ? 8.047 -19 -26.516 1 86.12 180 MET A CA 1
ATOM 1393 C C . MET A 1 180 ? 9.219 -18.047 -26.672 1 86.12 180 MET A C 1
ATOM 1395 O O . MET A 1 180 ? 9.195 -16.938 -26.125 1 86.12 180 MET A O 1
ATOM 1399 N N . ILE A 1 181 ? 10.211 -18.422 -27.375 1 83.25 181 ILE A N 1
ATOM 1400 C CA . ILE A 1 181 ? 11.398 -17.594 -27.578 1 83.25 181 ILE A CA 1
ATOM 1401 C C . ILE A 1 181 ? 11.023 -16.328 -28.344 1 83.25 181 ILE A C 1
ATOM 1403 O O . ILE A 1 181 ? 11.477 -15.234 -28 1 83.25 181 ILE A O 1
ATOM 1407 N N . ARG A 1 182 ? 10.258 -16.484 -29.312 1 80 182 ARG A N 1
ATOM 1408 C CA . ARG A 1 182 ? 9.805 -15.32 -30.094 1 80 182 ARG A CA 1
ATOM 1409 C C . ARG A 1 182 ? 9.031 -14.352 -29.203 1 80 182 ARG A C 1
ATOM 1411 O O . ARG A 1 182 ? 9.242 -13.141 -29.281 1 80 182 ARG A O 1
ATOM 1418 N N . TYR A 1 183 ? 8.18 -14.992 -28.453 1 81.44 183 TYR A N 1
ATOM 1419 C CA . TYR A 1 183 ? 7.367 -14.172 -27.547 1 81.44 183 TYR A CA 1
ATOM 1420 C C . TYR A 1 183 ? 8.242 -13.43 -26.562 1 81.44 183 TYR A C 1
ATOM 1422 O O . TYR A 1 183 ? 8.078 -12.227 -26.359 1 81.44 183 TYR A O 1
ATOM 1430 N N . MET A 1 184 ? 9.164 -14.062 -25.953 1 84 184 MET A N 1
ATOM 1431 C CA . MET A 1 184 ? 10 -13.469 -24.906 1 84 184 MET A CA 1
ATOM 1432 C C . MET A 1 184 ? 10.961 -12.438 -25.5 1 84 184 MET A C 1
ATOM 1434 O O . MET A 1 184 ? 11.281 -11.445 -24.859 1 84 184 MET A O 1
ATOM 1438 N N . THR A 1 185 ? 11.383 -12.641 -26.625 1 80.19 185 THR A N 1
ATOM 1439 C CA . THR A 1 185 ? 12.289 -11.711 -27.297 1 80.19 185 THR A CA 1
ATOM 1440 C C . THR A 1 185 ? 11.555 -10.414 -27.656 1 80.19 185 THR A C 1
ATOM 1442 O O . THR A 1 185 ? 12.133 -9.328 -27.562 1 80.19 185 THR A O 1
ATOM 1445 N N . THR A 1 186 ? 10.336 -10.547 -27.969 1 74.88 186 THR A N 1
ATOM 1446 C CA . THR A 1 186 ? 9.562 -9.383 -28.391 1 74.88 186 THR A CA 1
ATOM 1447 C C . THR A 1 186 ? 9.102 -8.578 -27.172 1 74.88 186 THR A C 1
ATOM 1449 O O . THR A 1 186 ? 9.062 -7.344 -27.219 1 74.88 186 THR A O 1
ATOM 1452 N N . THR A 1 187 ? 8.781 -9.242 -26.141 1 74.81 187 THR A N 1
ATOM 1453 C CA . THR A 1 187 ? 8.18 -8.57 -24.984 1 74.81 187 THR A CA 1
ATOM 1454 C C . THR A 1 187 ? 9.266 -8.016 -24.062 1 74.81 187 THR A C 1
ATOM 1456 O O . THR A 1 187 ? 8.992 -7.16 -23.219 1 74.81 187 THR A O 1
ATOM 1459 N N . ASN A 1 188 ? 10.453 -8.523 -24.156 1 68.31 188 ASN A N 1
ATOM 1460 C CA . ASN A 1 188 ? 11.547 -8.031 -23.344 1 68.31 188 ASN A CA 1
ATOM 1461 C C . ASN A 1 188 ? 12.008 -6.648 -23.797 1 68.31 188 ASN A C 1
ATOM 1463 O O . ASN A 1 188 ? 12.766 -5.977 -23.078 1 68.31 188 ASN A O 1
ATOM 1467 N N . LYS A 1 189 ? 11.578 -6.289 -24.875 1 60.88 189 LYS A N 1
ATOM 1468 C CA . LYS A 1 189 ? 11.93 -4.957 -25.359 1 60.88 189 LYS A CA 1
ATOM 1469 C C . LYS A 1 189 ? 11.016 -3.893 -24.766 1 60.88 189 LYS A C 1
ATOM 1471 O O . LYS A 1 189 ? 9.797 -4.086 -24.688 1 60.88 189 LYS A O 1
ATOM 1476 N N . PRO A 1 190 ? 11.789 -2.92 -24.266 1 56.66 190 PRO A N 1
ATOM 1477 C CA . PRO A 1 190 ? 11.031 -1.78 -23.734 1 56.66 190 PRO A CA 1
ATOM 1478 C C . PRO A 1 190 ? 10.094 -1.164 -24.766 1 56.66 190 PRO A C 1
ATOM 1480 O O . PRO A 1 190 ? 10.414 -1.144 -25.969 1 56.66 190 PRO A O 1
ATOM 1483 N N . LYS A 1 191 ? 8.859 -1.029 -24.641 1 57.28 191 LYS A N 1
ATOM 1484 C CA . LYS A 1 191 ? 7.906 -0.227 -25.391 1 57.28 191 LYS A CA 1
ATOM 1485 C C . LYS A 1 191 ? 7.184 -1.076 -26.438 1 57.28 191 LYS A C 1
ATOM 1487 O O . LYS A 1 191 ? 6.633 -0.545 -27.406 1 57.28 191 LYS A O 1
ATOM 1492 N N . THR A 1 192 ? 7.445 -2.34 -26.391 1 55.19 192 THR A N 1
ATOM 1493 C CA . THR A 1 192 ? 6.777 -3.113 -27.422 1 55.19 192 THR A CA 1
ATOM 1494 C C . THR A 1 192 ? 5.312 -3.346 -27.078 1 55.19 192 THR A C 1
ATOM 1496 O O . THR A 1 192 ? 4.996 -3.725 -25.938 1 55.19 192 THR A O 1
ATOM 1499 N N . PRO A 1 193 ? 4.527 -2.939 -28.047 1 55.53 193 PRO A N 1
ATOM 1500 C CA . PRO A 1 193 ? 3.09 -3.162 -27.875 1 55.53 193 PRO A CA 1
ATOM 1501 C C . PRO A 1 193 ? 2.752 -4.617 -27.562 1 55.53 193 PRO A C 1
ATOM 1503 O O . PRO A 1 193 ? 3.568 -5.512 -27.797 1 55.53 193 PRO A O 1
ATOM 1506 N N . VAL A 1 194 ? 1.512 -4.855 -26.969 1 57.31 194 VAL A N 1
ATOM 1507 C CA . VAL A 1 194 ? 0.796 -6.078 -26.609 1 57.31 194 VAL A CA 1
ATOM 1508 C C . VAL A 1 194 ? 0.994 -7.129 -27.703 1 57.31 194 VAL A C 1
ATOM 1510 O O . VAL A 1 194 ? 0.934 -6.816 -28.891 1 57.31 194 VAL A O 1
ATOM 1513 N N . PRO A 1 195 ? 1.588 -8.25 -27.25 1 59.09 195 PRO A N 1
ATOM 1514 C CA . PRO A 1 195 ? 1.829 -9.383 -28.156 1 59.09 195 PRO A CA 1
ATOM 1515 C C . PRO A 1 195 ? 0.755 -9.523 -29.219 1 59.09 195 PRO A C 1
ATOM 1517 O O . PRO A 1 195 ? -0.422 -9.266 -28.969 1 59.09 195 PRO A O 1
ATOM 1520 N N . ALA A 1 196 ? 1.172 -9.641 -30.516 1 62.53 196 ALA A N 1
ATOM 1521 C CA . ALA A 1 196 ? 0.644 -9.625 -31.875 1 62.53 196 ALA A CA 1
ATOM 1522 C C . ALA A 1 196 ? -0.222 -10.852 -32.156 1 62.53 196 ALA A C 1
ATOM 1524 O O . ALA A 1 196 ? -0.135 -11.852 -31.422 1 62.53 196 ALA A O 1
ATOM 1525 N N . HIS A 1 197 ? -1.146 -10.867 -33 1 62.62 197 HIS A N 1
ATOM 1526 C CA . HIS A 1 197 ? -2.037 -11.836 -33.625 1 62.62 197 HIS A CA 1
ATOM 1527 C C . HIS A 1 197 ? -1.287 -13.109 -34 1 62.62 197 HIS A C 1
ATOM 1529 O O . HIS A 1 197 ? -1.818 -14.219 -33.875 1 62.62 197 HIS A O 1
ATOM 1535 N N . ALA A 1 198 ? -0.062 -13.031 -34.188 1 65.75 198 ALA A N 1
ATOM 1536 C CA . ALA A 1 198 ? 0.717 -14.18 -34.656 1 65.75 198 ALA A CA 1
ATOM 1537 C C . ALA A 1 198 ? 1.004 -15.141 -33.5 1 65.75 198 ALA A C 1
ATOM 1539 O O . ALA A 1 198 ? 0.964 -16.359 -33.688 1 65.75 198 ALA A O 1
ATOM 1540 N N . GLU A 1 199 ? 1.199 -14.633 -32.344 1 72.38 199 GLU A N 1
ATOM 1541 C CA . GLU A 1 199 ? 1.487 -15.484 -31.203 1 72.38 199 GLU A CA 1
ATOM 154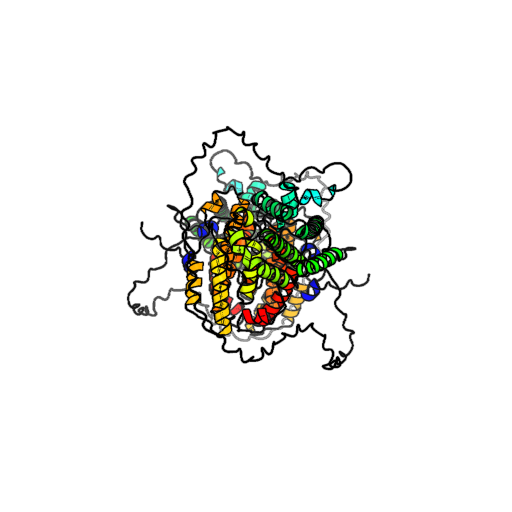2 C C . GLU A 1 199 ? 0.242 -16.25 -30.75 1 72.38 199 GLU A C 1
ATOM 1544 O O . GLU A 1 199 ? 0.324 -17.422 -30.375 1 72.38 199 GLU A O 1
ATOM 1549 N N . ILE A 1 200 ? -0.798 -15.656 -30.953 1 73.75 200 ILE A N 1
ATOM 1550 C CA . ILE A 1 200 ? -2.055 -16.297 -30.578 1 73.75 200 ILE A CA 1
ATOM 1551 C C . ILE A 1 200 ? -2.338 -17.469 -31.516 1 73.75 200 ILE A C 1
ATOM 1553 O O . ILE A 1 200 ? -2.738 -18.547 -31.078 1 73.75 200 ILE A O 1
ATOM 1557 N N . ALA A 1 201 ? -2.092 -17.156 -32.75 1 75.31 201 ALA A N 1
ATOM 1558 C CA . ALA A 1 201 ? -2.277 -18.219 -33.719 1 75.31 201 ALA A CA 1
ATOM 1559 C C . ALA A 1 201 ? -1.322 -19.375 -33.469 1 75.31 201 ALA A C 1
ATOM 1561 O O . ALA A 1 201 ? -1.704 -20.547 -33.625 1 75.31 201 ALA A O 1
ATOM 1562 N N . GLY A 1 202 ? -0.161 -19.094 -33.125 1 73.19 202 GLY A N 1
ATOM 1563 C CA . GLY A 1 202 ? 0.809 -20.125 -32.781 1 73.19 202 GLY A CA 1
ATOM 1564 C C . GLY A 1 202 ? 0.385 -20.984 -31.609 1 73.19 202 GLY A C 1
ATOM 1565 O O . GLY A 1 202 ? 0.517 -22.203 -31.656 1 73.19 202 GLY A O 1
ATOM 1566 N N . VAL A 1 203 ? -0.175 -20.406 -30.672 1 76.12 203 VAL A N 1
ATOM 1567 C CA . VAL A 1 203 ? -0.648 -21.125 -29.5 1 76.12 203 VAL A CA 1
ATOM 1568 C C . VAL A 1 203 ? -1.807 -22.031 -29.875 1 76.12 203 VAL A C 1
ATOM 1570 O O . VAL A 1 203 ? -1.859 -23.188 -29.453 1 76.12 203 VAL A O 1
ATOM 1573 N N . ALA A 1 204 ? -2.641 -21.469 -30.656 1 77.5 204 ALA A N 1
ATOM 1574 C CA . ALA A 1 204 ? -3.785 -22.266 -31.094 1 77.5 204 ALA A CA 1
ATOM 1575 C C . ALA A 1 204 ? -3.33 -23.5 -31.859 1 77.5 204 ALA A C 1
ATOM 1577 O O . ALA A 1 204 ? -3.852 -24.594 -31.656 1 77.5 204 ALA A O 1
ATOM 1578 N N . ASP A 1 205 ? -2.367 -23.281 -32.719 1 79.69 205 ASP A N 1
ATOM 1579 C CA . ASP A 1 205 ? -1.837 -24.391 -33.5 1 79.69 205 ASP A CA 1
ATOM 1580 C C . ASP A 1 205 ? -1.175 -25.438 -32.625 1 79.69 205 ASP A C 1
ATOM 1582 O O . ASP A 1 205 ? -1.337 -26.641 -32.844 1 79.69 205 ASP A O 1
ATOM 1586 N N . LEU A 1 206 ? -0.521 -25 -31.672 1 81.38 206 LEU A N 1
ATOM 1587 C CA . LEU A 1 206 ? 0.164 -25.891 -30.734 1 81.38 206 LEU A CA 1
ATOM 1588 C C . LEU A 1 206 ? -0.838 -26.672 -29.906 1 81.38 206 LEU A C 1
ATOM 1590 O O . LEU A 1 206 ? -0.634 -27.859 -29.641 1 81.38 206 LEU A O 1
ATOM 1594 N N . LEU A 1 207 ? -1.867 -26.047 -29.562 1 80.62 207 LEU A N 1
ATOM 1595 C CA . LEU A 1 207 ? -2.912 -26.703 -28.797 1 80.62 207 LEU A CA 1
ATOM 1596 C C . LEU A 1 207 ? -3.559 -27.828 -29.609 1 80.62 207 LEU A C 1
ATOM 1598 O O . LEU A 1 207 ? -3.812 -28.922 -29.078 1 80.62 207 LEU A O 1
ATOM 1602 N N . ARG A 1 208 ? -3.766 -27.547 -30.828 1 80.25 208 ARG A N 1
ATOM 1603 C CA . ARG A 1 208 ? -4.344 -28.562 -31.703 1 80.25 208 ARG A CA 1
ATOM 1604 C C . ARG A 1 208 ? -3.414 -29.75 -31.844 1 80.25 208 ARG A C 1
ATOM 1606 O O . ARG A 1 208 ? -3.859 -30.906 -31.781 1 80.25 208 ARG A O 1
ATOM 1613 N N . LYS A 1 209 ? -2.189 -29.469 -31.953 1 76 209 LYS A N 1
ATOM 1614 C CA . LYS A 1 209 ? -1.199 -30.531 -32.094 1 76 209 LYS A CA 1
ATOM 1615 C C . LYS A 1 209 ? -1.088 -31.359 -30.828 1 76 209 LYS A C 1
ATOM 1617 O O . LYS A 1 209 ? -0.916 -32.594 -30.891 1 76 209 LYS A O 1
ATOM 1622 N N . SER A 1 210 ? -1.212 -30.719 -29.734 1 77.81 210 SER A N 1
ATOM 1623 C CA . SER A 1 210 ? -1.09 -31.375 -28.438 1 77.81 210 SER A CA 1
ATOM 1624 C C . SER A 1 210 ? -2.248 -32.344 -28.203 1 77.81 210 SER A C 1
ATOM 1626 O O . SER A 1 210 ? -2.094 -33.344 -27.5 1 77.81 210 SER A O 1
ATOM 1628 N N . GLN A 1 211 ? -3.346 -32.031 -28.797 1 79 211 GLN A N 1
ATOM 1629 C CA . GLN A 1 211 ? -4.512 -32.906 -28.625 1 79 211 GLN A CA 1
ATOM 1630 C C . GLN A 1 211 ? -4.367 -34.188 -29.438 1 79 211 GLN A C 1
ATOM 1632 O O . GLN A 1 211 ? -4.945 -35.219 -29.078 1 79 211 GLN A O 1
ATOM 1637 N N . ALA A 1 212 ? -3.514 -34.062 -30.422 1 76.12 212 ALA A N 1
ATOM 1638 C CA . ALA A 1 212 ? -3.357 -35.188 -31.328 1 76.12 212 ALA A CA 1
ATOM 1639 C C . ALA A 1 212 ? -2.211 -36.094 -30.875 1 76.12 212 ALA A C 1
ATOM 1641 O O . ALA A 1 212 ? -2.08 -37.219 -31.359 1 76.12 212 ALA A O 1
ATOM 1642 N N . THR A 1 213 ? -1.459 -35.656 -29.953 1 78.31 213 THR A N 1
ATOM 1643 C CA . THR A 1 213 ? -0.266 -36.406 -29.547 1 78.31 213 THR A CA 1
ATOM 1644 C C . THR A 1 213 ? -0.578 -37.375 -28.406 1 78.31 213 THR A C 1
ATOM 1646 O O . THR A 1 213 ? -1.267 -37 -27.453 1 78.31 213 THR A O 1
ATOM 1649 N N . GLU A 1 214 ? -0.222 -38.625 -28.578 1 81.25 214 GLU A N 1
ATOM 1650 C CA . GLU A 1 214 ? -0.383 -39.656 -27.531 1 81.25 214 GLU A CA 1
ATOM 1651 C C . GLU A 1 214 ? 0.881 -39.781 -26.688 1 81.25 214 GLU A C 1
ATOM 1653 O O . GLU A 1 214 ? 1.995 -39.688 -27.203 1 81.25 214 GLU A O 1
ATOM 1658 N N . ILE A 1 215 ? 0.728 -39.875 -25.359 1 88.19 215 ILE A N 1
ATOM 1659 C CA . ILE A 1 215 ? 1.85 -40.062 -24.453 1 88.19 215 ILE A CA 1
ATOM 1660 C C . ILE A 1 215 ? 2.176 -41.531 -24.312 1 88.19 215 ILE A C 1
ATOM 1662 O O . ILE A 1 215 ? 1.333 -42.312 -23.891 1 88.19 215 ILE A O 1
ATOM 1666 N N . THR A 1 216 ? 3.35 -41.844 -24.688 1 87.81 216 THR A N 1
ATOM 1667 C CA . THR A 1 216 ? 3.719 -43.281 -24.703 1 87.81 216 THR A CA 1
ATOM 1668 C C . THR A 1 216 ? 4.859 -43.531 -23.719 1 87.81 216 THR A C 1
ATOM 1670 O O . THR A 1 216 ? 5.207 -44.688 -23.469 1 87.81 216 THR A O 1
ATOM 1673 N N . SER A 1 217 ? 5.484 -42.531 -23.188 1 90.88 217 SER A N 1
ATOM 1674 C CA . SER A 1 217 ? 6.629 -42.688 -22.297 1 90.88 217 SER A CA 1
ATOM 1675 C C . SER A 1 217 ? 6.672 -41.594 -21.25 1 90.88 217 SER A C 1
ATOM 1677 O O . SER A 1 217 ? 5.934 -40.594 -21.359 1 90.88 217 SER A O 1
ATOM 1679 N N . SER A 1 218 ? 7.535 -41.812 -20.297 1 93.62 218 SER A N 1
ATOM 1680 C CA . SER A 1 218 ? 7.734 -40.781 -19.281 1 93.62 218 SER A CA 1
ATOM 1681 C C . SER A 1 218 ? 8.328 -39.531 -19.875 1 93.62 218 SER A C 1
ATOM 1683 O O . SER A 1 218 ? 8.039 -38.406 -19.406 1 93.62 218 SER A O 1
ATOM 1685 N N . ASN A 1 219 ? 9.141 -39.688 -20.906 1 92.31 219 ASN A N 1
ATOM 1686 C CA . ASN A 1 219 ? 9.734 -38.531 -21.578 1 92.31 219 ASN A CA 1
ATOM 1687 C C . ASN A 1 219 ? 8.68 -37.719 -22.312 1 92.31 219 ASN A C 1
ATOM 1689 O O . ASN A 1 219 ? 8.742 -36.5 -22.328 1 92.31 219 ASN A O 1
ATOM 1693 N N . ASP A 1 220 ? 7.742 -38.5 -22.875 1 92.5 220 ASP A N 1
ATOM 1694 C CA . ASP A 1 220 ? 6.629 -37.781 -23.516 1 92.5 220 ASP A CA 1
ATOM 1695 C C . ASP A 1 220 ? 5.805 -37.031 -22.484 1 92.5 220 ASP A C 1
ATOM 1697 O O . ASP A 1 220 ? 5.398 -35.875 -22.75 1 92.5 220 ASP A O 1
ATOM 1701 N N . ALA A 1 221 ? 5.605 -37.656 -21.359 1 95.38 221 ALA A N 1
ATOM 1702 C CA . ALA A 1 221 ? 4.832 -37.031 -20.297 1 95.38 221 ALA A CA 1
ATOM 1703 C C . ALA A 1 221 ? 5.516 -35.75 -19.797 1 95.38 221 ALA A C 1
ATOM 1705 O O . ALA A 1 221 ? 4.855 -34.719 -19.578 1 95.38 221 ALA A O 1
ATOM 1706 N N . LEU A 1 222 ? 6.816 -35.844 -19.672 1 95.81 222 LEU A N 1
ATOM 1707 C CA . LEU A 1 222 ? 7.602 -34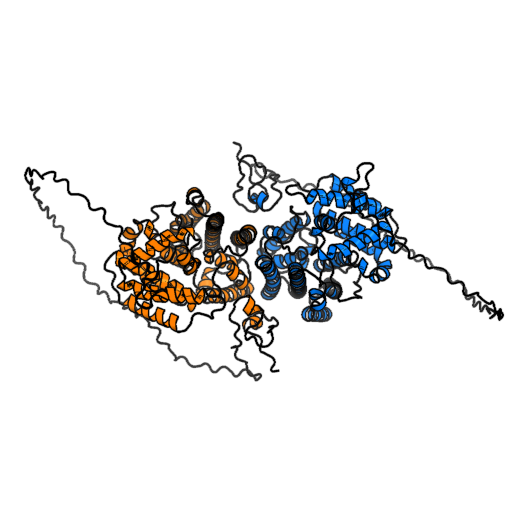.688 -19.266 1 95.81 222 LEU A CA 1
ATOM 1708 C C . LEU A 1 222 ? 7.461 -33.562 -20.297 1 95.81 222 LEU A C 1
ATOM 1710 O O . LEU A 1 222 ? 7.27 -32.406 -19.922 1 95.81 222 LEU A O 1
ATOM 1714 N N . ALA A 1 223 ? 7.551 -33.906 -21.531 1 93.81 223 ALA A N 1
ATOM 1715 C CA . ALA A 1 223 ? 7.422 -32.906 -22.609 1 93.81 223 ALA A CA 1
ATOM 1716 C C . ALA A 1 223 ? 6.043 -32.25 -22.578 1 93.81 223 ALA A C 1
ATOM 1718 O O . ALA A 1 223 ? 5.918 -31.062 -22.812 1 93.81 223 ALA A O 1
ATOM 1719 N N . PHE A 1 224 ? 5.051 -33.031 -22.25 1 92.88 224 PHE A N 1
ATOM 1720 C CA . PHE A 1 224 ? 3.689 -32.5 -22.188 1 92.88 224 PHE A CA 1
ATOM 1721 C C . PHE A 1 224 ? 3.533 -31.547 -21.016 1 92.88 224 PHE A C 1
ATOM 1723 O O . PHE A 1 224 ? 2.797 -30.562 -21.094 1 92.88 224 PHE A O 1
ATOM 1730 N N . LEU A 1 225 ? 4.191 -31.812 -19.922 1 95.25 225 LEU A N 1
ATOM 1731 C CA . LEU A 1 225 ? 4.152 -30.891 -18.797 1 95.25 225 LEU A CA 1
ATOM 1732 C C . LEU A 1 225 ? 4.805 -29.562 -19.141 1 95.25 225 LEU A C 1
ATOM 1734 O O . LEU A 1 225 ? 4.289 -28.5 -18.781 1 95.25 225 LEU A O 1
ATOM 1738 N N . VAL A 1 226 ? 5.926 -29.641 -19.844 1 95.31 226 VAL A N 1
ATOM 1739 C CA . VAL A 1 226 ? 6.625 -28.438 -20.266 1 95.31 226 VAL A CA 1
ATOM 1740 C C . VAL A 1 226 ? 5.777 -27.672 -21.281 1 95.31 226 VA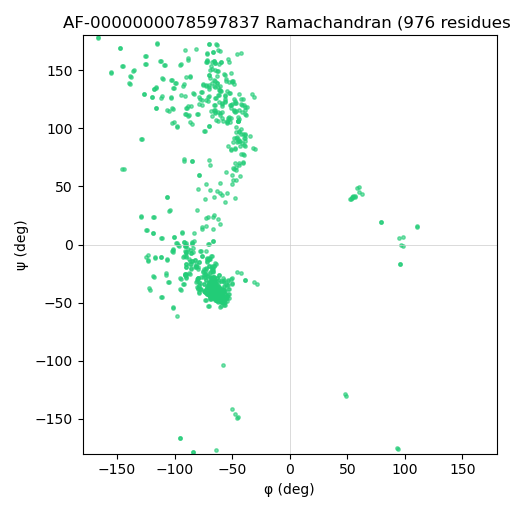L A C 1
ATOM 1742 O O . VAL A 1 226 ? 5.629 -26.453 -21.188 1 95.31 226 VAL A O 1
ATOM 1745 N N . LEU A 1 227 ? 5.242 -28.438 -22.234 1 92.88 227 LEU A N 1
ATOM 1746 C CA . LEU A 1 227 ? 4.367 -27.859 -23.234 1 92.88 227 LEU A CA 1
ATOM 1747 C C . LEU A 1 227 ? 3.16 -27.188 -22.594 1 92.88 227 LEU A C 1
ATOM 1749 O O . LEU A 1 227 ? 2.846 -26.031 -22.891 1 92.88 227 LEU A O 1
ATOM 1753 N N . GLY A 1 228 ? 2.494 -27.875 -21.703 1 93.12 228 GLY A N 1
ATOM 1754 C CA . GLY A 1 228 ? 1.298 -27.375 -21.047 1 93.12 228 GLY A CA 1
ATOM 1755 C C . GLY A 1 228 ? 1.537 -26.094 -20.266 1 93.12 228 GLY A C 1
ATOM 1756 O O . GLY A 1 228 ? 0.781 -25.125 -20.406 1 93.12 228 GLY A O 1
ATOM 1757 N N . GLN A 1 229 ? 2.58 -26.047 -19.438 1 94.94 229 GLN A N 1
ATOM 1758 C CA . GLN A 1 229 ? 2.848 -24.859 -18.641 1 94.94 229 GLN A CA 1
ATOM 1759 C C . GLN A 1 229 ? 3.273 -23.688 -19.516 1 94.94 229 GLN A C 1
ATOM 1761 O O . GLN A 1 229 ? 2.957 -22.531 -19.219 1 94.94 229 GLN A O 1
ATOM 1766 N N . SER A 1 230 ? 3.992 -23.938 -20.625 1 93.19 230 SER A N 1
ATOM 1767 C CA . SER A 1 230 ? 4.406 -22.891 -21.547 1 93.19 230 SER A CA 1
ATOM 1768 C C . SER A 1 230 ? 3.207 -22.281 -22.266 1 93.19 230 SER A C 1
ATOM 1770 O O . SER A 1 230 ? 3.072 -21.047 -22.328 1 93.19 230 SER A O 1
ATOM 1772 N N . LEU A 1 231 ? 2.334 -23.156 -22.719 1 90.75 231 LEU A N 1
ATOM 1773 C CA . LEU A 1 231 ? 1.151 -22.688 -23.422 1 90.75 231 LEU A CA 1
ATOM 1774 C C . LEU A 1 231 ? 0.203 -21.969 -22.469 1 90.75 231 LEU A C 1
ATOM 1776 O O . LEU A 1 231 ? -0.419 -20.969 -22.844 1 90.75 231 LEU A O 1
ATOM 1780 N N . ALA A 1 232 ? 0.099 -22.531 -21.328 1 92.56 232 ALA A N 1
ATOM 1781 C CA . ALA A 1 232 ? -0.743 -21.875 -20.328 1 92.56 232 ALA A CA 1
ATOM 1782 C C . ALA A 1 232 ? -0.218 -20.484 -19.984 1 92.56 232 ALA A C 1
ATOM 1784 O O . ALA A 1 232 ? -0.997 -19.547 -19.828 1 92.56 232 ALA A O 1
ATOM 1785 N N . ALA A 1 233 ? 1.074 -20.359 -19.812 1 92.75 233 ALA A N 1
ATOM 1786 C CA . ALA A 1 233 ? 1.682 -19.062 -19.531 1 92.75 233 ALA A CA 1
ATOM 1787 C C . ALA A 1 233 ? 1.418 -18.078 -20.656 1 92.75 233 ALA A C 1
ATOM 1789 O O . ALA A 1 233 ? 1.032 -16.938 -20.406 1 92.75 233 ALA A O 1
ATOM 1790 N N . LEU A 1 234 ? 1.591 -18.547 -21.859 1 88.62 234 LEU A N 1
ATOM 1791 C CA . LEU A 1 234 ? 1.35 -17.688 -23.016 1 88.62 234 LEU A CA 1
ATOM 1792 C C . LEU A 1 234 ? -0.111 -17.25 -23.062 1 88.62 234 LEU A C 1
ATOM 1794 O O . LEU A 1 234 ? -0.406 -16.078 -23.297 1 88.62 234 LEU A O 1
ATOM 1798 N N . ASP A 1 235 ? -0.945 -18.188 -22.844 1 87.75 235 ASP A N 1
ATOM 1799 C CA . ASP A 1 235 ? -2.365 -17.844 -22.828 1 87.75 235 ASP A CA 1
ATOM 1800 C C . ASP A 1 235 ? -2.682 -16.844 -21.719 1 87.75 235 ASP A C 1
ATOM 1802 O O . ASP A 1 235 ? -3.461 -15.906 -21.922 1 87.75 235 ASP A O 1
ATOM 1806 N N . THR A 1 236 ? -2.107 -17.047 -20.594 1 90.56 236 THR A N 1
ATOM 1807 C CA . THR A 1 236 ? -2.332 -16.188 -19.438 1 90.56 236 THR A CA 1
ATOM 1808 C C . THR A 1 236 ? -1.918 -14.742 -19.75 1 90.56 236 THR A C 1
ATOM 1810 O O . THR A 1 236 ? -2.584 -13.797 -19.328 1 90.56 236 THR A O 1
ATOM 1813 N N . PHE A 1 237 ? -0.859 -14.578 -20.469 1 87.44 237 PHE A N 1
ATOM 1814 C CA . PHE A 1 237 ? -0.332 -13.258 -20.766 1 87.44 237 PHE A CA 1
ATOM 1815 C C . PHE A 1 237 ? -1.12 -12.609 -21.906 1 87.44 237 PHE A C 1
ATOM 1817 O O . PHE A 1 237 ? -1.284 -11.383 -21.922 1 87.44 237 PHE A O 1
ATOM 1824 N N . LEU A 1 238 ? -1.683 -13.414 -22.797 1 83.81 238 LEU A N 1
ATOM 1825 C CA . LEU A 1 238 ? -2.215 -12.875 -24.047 1 83.81 238 LEU A CA 1
ATOM 1826 C C . LEU A 1 238 ? -3.732 -12.75 -23.984 1 83.81 238 LEU A C 1
ATOM 1828 O O . LEU A 1 238 ? -4.285 -11.688 -24.266 1 83.81 238 LEU A O 1
ATOM 1832 N N . VAL A 1 239 ? -4.406 -13.844 -23.656 1 81.81 239 VAL A N 1
ATOM 1833 C CA . VAL A 1 239 ? -5.863 -13.867 -23.719 1 81.81 239 VAL A CA 1
ATOM 1834 C C . VAL A 1 239 ? -6.434 -14.211 -22.344 1 81.81 239 VAL A C 1
ATOM 1836 O O . VAL A 1 239 ? -7.441 -13.641 -21.922 1 81.81 239 VAL A O 1
ATOM 1839 N N . SER A 1 240 ? -5.805 -15.117 -21.641 1 86.94 240 SER A N 1
ATOM 1840 C CA . SER A 1 240 ? -6.152 -15.555 -20.281 1 86.94 240 SER A CA 1
ATOM 1841 C C . SER A 1 240 ? -7.543 -16.188 -20.25 1 86.94 240 SER A C 1
ATOM 1843 O O . SER A 1 240 ? -8.352 -15.867 -19.375 1 86.94 240 SER A O 1
ATOM 1845 N N . THR A 1 241 ? -7.945 -17.031 -21.156 1 82.25 241 THR A N 1
ATOM 1846 C CA . THR A 1 241 ? -9.266 -17.672 -21.172 1 82.25 241 THR A CA 1
ATOM 1847 C C . THR A 1 241 ? -9.141 -19.188 -21.047 1 82.25 241 THR A C 1
ATOM 1849 O O . THR A 1 241 ? -10.055 -19.844 -20.547 1 82.25 241 THR A O 1
ATOM 1852 N N . GLY A 1 242 ? -8.031 -19.688 -21.5 1 85.38 242 GLY A N 1
ATOM 1853 C CA . GLY A 1 242 ? -7.949 -21.141 -21.578 1 85.38 242 GLY A CA 1
ATOM 1854 C C . GLY A 1 242 ? -6.77 -21.703 -20.812 1 85.38 242 GLY A C 1
ATOM 1855 O O . GLY A 1 242 ? -6.453 -22.891 -20.938 1 85.38 242 GLY A O 1
ATOM 1856 N N . SER A 1 243 ? -6.113 -20.969 -20 1 89.62 243 SER A N 1
ATOM 1857 C CA . SER A 1 243 ? -4.859 -21.375 -19.375 1 89.62 243 SER A CA 1
ATOM 1858 C C . SER A 1 243 ? -5.051 -22.594 -18.5 1 89.62 243 SER A C 1
ATOM 1860 O O . SER A 1 243 ? -4.293 -23.562 -18.594 1 89.62 243 SER A O 1
ATOM 1862 N N . MET A 1 244 ? -6.117 -22.609 -17.766 1 91.25 244 MET A N 1
ATOM 1863 C CA . MET A 1 244 ? -6.312 -23.703 -16.812 1 91.25 244 MET A CA 1
ATOM 1864 C C . MET A 1 244 ? -6.789 -24.969 -17.531 1 91.25 244 MET A C 1
ATOM 1866 O O . MET A 1 244 ? -6.445 -26.078 -17.141 1 91.25 244 MET A O 1
ATOM 1870 N N . LEU A 1 245 ? -7.559 -24.75 -18.578 1 89.44 245 LEU A N 1
ATOM 1871 C CA . LEU A 1 245 ? -7.969 -25.906 -19.375 1 89.44 245 LEU A CA 1
ATOM 1872 C C . LEU A 1 245 ? -6.758 -26.609 -19.984 1 89.44 245 LEU A C 1
ATOM 1874 O O . LEU A 1 245 ? -6.676 -27.828 -19.984 1 89.44 245 LEU A O 1
ATOM 1878 N N . ILE A 1 246 ? -5.812 -25.828 -20.469 1 90.06 246 ILE A N 1
ATOM 1879 C CA . ILE A 1 246 ? -4.586 -26.359 -21.047 1 90.06 246 ILE A CA 1
ATOM 1880 C C . ILE A 1 246 ? -3.781 -27.094 -19.984 1 90.06 246 ILE A C 1
ATOM 1882 O O . ILE A 1 246 ? -3.354 -28.234 -20.188 1 90.06 246 ILE A O 1
ATOM 1886 N N . LEU A 1 247 ? -3.654 -26.438 -18.906 1 93.12 247 LEU A N 1
ATOM 1887 C CA . LEU A 1 247 ? -2.842 -26.984 -17.828 1 93.12 247 LEU A CA 1
ATOM 1888 C C . LEU A 1 247 ? -3.451 -28.266 -17.281 1 93.12 247 LEU A C 1
ATOM 1890 O O . LEU A 1 247 ? -2.746 -29.266 -17.078 1 93.12 247 LEU A O 1
ATOM 1894 N N . ARG A 1 248 ? -4.723 -28.312 -17.062 1 93.31 248 ARG A N 1
ATOM 1895 C CA . ARG A 1 248 ? -5.398 -29.484 -16.5 1 93.31 248 ARG A CA 1
ATOM 1896 C C . ARG A 1 248 ? -5.344 -30.656 -17.469 1 93.31 248 ARG A C 1
ATOM 1898 O O . ARG A 1 248 ? -5.16 -31.797 -17.047 1 93.31 248 ARG A O 1
ATOM 1905 N N . HIS A 1 249 ? -5.5 -30.344 -18.703 1 90.75 249 HIS A N 1
ATOM 1906 C CA . HIS A 1 249 ? -5.418 -31.391 -19.719 1 90.75 249 HIS A CA 1
ATOM 1907 C C . HIS A 1 249 ? -4.051 -32.062 -19.688 1 90.75 249 HIS A C 1
ATOM 1909 O O . HIS A 1 249 ? -3.961 -33.312 -19.703 1 90.75 249 HIS A O 1
ATOM 1915 N N . THR A 1 250 ? -3.02 -31.266 -19.672 1 92.69 250 THR A N 1
ATOM 1916 C CA . THR A 1 250 ? -1.666 -31.812 -19.703 1 92.69 250 THR A CA 1
ATOM 1917 C C . THR A 1 250 ? -1.359 -32.531 -18.406 1 92.69 250 THR A C 1
ATOM 1919 O O . THR A 1 250 ? -0.694 -33.594 -18.406 1 92.69 250 THR A O 1
ATOM 1922 N N . LEU A 1 251 ? -1.82 -32.031 -17.281 1 95.5 251 LEU A N 1
ATOM 1923 C CA . LEU A 1 251 ? -1.62 -32.688 -16 1 95.5 251 LEU A CA 1
ATOM 1924 C C . LEU A 1 251 ? -2.344 -34.031 -15.953 1 95.5 251 LEU A C 1
ATOM 1926 O O . LEU A 1 251 ? -1.809 -35.031 -15.438 1 95.5 251 LEU A O 1
ATOM 1930 N N . TYR A 1 252 ? -3.537 -34.031 -16.5 1 93.56 252 TYR A N 1
ATOM 1931 C CA . TYR A 1 252 ? -4.312 -35.281 -16.547 1 93.56 252 TYR A CA 1
ATOM 1932 C C . TYR A 1 252 ? -3.58 -36.344 -17.328 1 93.56 252 TYR A C 1
ATOM 1934 O O . TYR A 1 252 ? -3.49 -37.5 -16.891 1 93.56 252 TYR A O 1
ATOM 1942 N N . LEU A 1 253 ? -3.029 -36 -18.453 1 91.44 253 LEU A N 1
ATOM 1943 C CA . LEU A 1 253 ? -2.332 -36.938 -19.328 1 91.44 253 LEU A CA 1
ATOM 1944 C C . LEU A 1 253 ? -1.023 -37.406 -18.688 1 91.44 253 LEU A C 1
ATOM 1946 O O . LEU A 1 253 ? -0.597 -38.531 -18.875 1 91.44 253 LEU A O 1
ATOM 1950 N N . ALA A 1 254 ? -0.388 -36.531 -17.938 1 94.38 254 ALA A N 1
ATOM 1951 C CA . ALA A 1 254 ? 0.924 -36.844 -17.375 1 94.38 254 ALA A CA 1
ATOM 1952 C C . ALA A 1 254 ? 0.793 -37.562 -16.031 1 94.38 254 ALA A C 1
ATOM 1954 O O . ALA A 1 254 ? 1.768 -38.125 -15.523 1 94.38 254 ALA A O 1
ATOM 1955 N N . ARG A 1 255 ? -0.355 -37.594 -15.43 1 95.69 255 ARG A N 1
ATOM 1956 C CA . ARG A 1 255 ? -0.607 -38.062 -14.07 1 95.69 255 ARG A CA 1
ATOM 1957 C C . ARG A 1 255 ? -0.048 -39.469 -13.867 1 95.69 255 ARG A C 1
ATOM 1959 O O . ARG A 1 255 ? 0.652 -39.75 -12.883 1 95.69 255 ARG A O 1
ATOM 1966 N N . PRO A 1 256 ? -0.2 -40.406 -14.812 1 95.56 256 PRO A N 1
ATOM 1967 C CA . PRO A 1 256 ? 0.289 -41.781 -14.578 1 95.56 256 PRO A CA 1
ATOM 1968 C C . PRO A 1 256 ? 1.812 -41.844 -14.492 1 95.56 256 PRO A C 1
ATOM 1970 O O . PRO A 1 256 ? 2.355 -42.781 -13.898 1 95.56 256 PRO A O 1
ATOM 1973 N N . TRP A 1 257 ? 2.51 -40.938 -15.039 1 95.88 257 TRP A N 1
ATOM 1974 C CA . TRP A 1 257 ? 3.967 -40.969 -15.133 1 95.88 257 TRP A CA 1
ATOM 1975 C C . TRP A 1 257 ? 4.605 -40.062 -14.086 1 95.88 257 TRP A C 1
ATOM 1977 O O . TRP A 1 257 ? 5.828 -40.031 -13.953 1 95.88 257 TRP A O 1
ATOM 1987 N N . TYR A 1 258 ? 3.846 -39.344 -13.312 1 96 258 TYR A N 1
ATOM 1988 C CA . TYR A 1 258 ? 4.344 -38.312 -12.406 1 96 258 TYR A CA 1
ATOM 1989 C C . TYR A 1 258 ? 5.23 -38.938 -11.32 1 96 258 TYR A C 1
ATOM 1991 O O . TYR A 1 258 ? 6.258 -38.344 -10.961 1 96 258 TYR A O 1
ATOM 1999 N N . ALA A 1 259 ? 4.848 -40.031 -10.797 1 94.62 259 ALA A N 1
ATOM 2000 C CA . ALA A 1 259 ? 5.617 -40.656 -9.727 1 94.62 259 ALA A CA 1
ATOM 2001 C C . ALA A 1 259 ? 7.059 -40.906 -10.164 1 94.62 259 ALA A C 1
ATOM 2003 O O . ALA A 1 259 ? 7.992 -40.75 -9.383 1 94.62 259 ALA A O 1
ATOM 2004 N N . GLU A 1 260 ? 7.242 -41.312 -11.367 1 94.38 260 GLU A N 1
ATOM 2005 C CA . GLU A 1 260 ? 8.57 -41.562 -11.93 1 94.38 260 GLU A CA 1
ATOM 2006 C C . GLU A 1 260 ? 9.328 -40.25 -12.148 1 94.38 260 GLU A C 1
ATOM 2008 O O . GLU A 1 260 ? 10.516 -40.156 -11.836 1 94.38 260 GLU A O 1
ATOM 2013 N N . LEU A 1 261 ? 8.656 -39.312 -12.656 1 94.81 261 LEU A N 1
ATOM 2014 C CA . LEU A 1 261 ? 9.273 -38 -12.922 1 94.81 261 LEU A CA 1
ATOM 2015 C C . LEU A 1 261 ? 9.703 -37.312 -11.625 1 94.81 261 LEU A C 1
ATOM 2017 O O . LEU A 1 261 ? 10.75 -36.688 -11.578 1 94.81 261 LEU A O 1
ATOM 2021 N N . ALA A 1 262 ? 8.922 -37.5 -10.602 1 93.25 262 ALA A N 1
ATOM 2022 C CA . ALA A 1 262 ? 9.164 -36.875 -9.312 1 93.25 262 ALA A CA 1
ATOM 2023 C C . ALA A 1 262 ? 10.422 -37.406 -8.648 1 93.25 262 ALA A C 1
ATOM 2025 O O . ALA A 1 262 ? 11.016 -36.75 -7.785 1 93.25 262 ALA A O 1
ATOM 2026 N N . GLN A 1 263 ? 10.875 -38.531 -9.062 1 91.5 263 GLN A N 1
ATOM 2027 C CA . GLN A 1 263 ? 12.07 -39.125 -8.484 1 91.5 263 GLN A CA 1
ATOM 2028 C C . GLN A 1 263 ? 13.336 -38.438 -8.953 1 91.5 263 GLN A C 1
ATOM 2030 O O . GLN A 1 263 ? 14.367 -38.5 -8.281 1 91.5 263 GLN A O 1
ATOM 2035 N N . LYS A 1 264 ? 13.242 -37.812 -10.094 1 90.56 264 LYS A N 1
ATOM 2036 C CA . LYS A 1 264 ? 14.391 -37.094 -10.648 1 90.56 264 LYS A CA 1
ATOM 2037 C C . LYS A 1 264 ? 14.414 -35.625 -10.172 1 90.56 264 LYS A C 1
ATOM 2039 O O . LYS A 1 264 ? 13.664 -34.781 -10.688 1 90.56 264 LYS A O 1
ATOM 2044 N N . GLU A 1 265 ? 15.352 -35.281 -9.391 1 88.75 265 GLU A N 1
ATOM 2045 C CA . GLU A 1 265 ? 15.414 -34 -8.695 1 88.75 265 GLU A CA 1
ATOM 2046 C C . GLU A 1 265 ? 15.516 -32.844 -9.688 1 88.75 265 GLU A C 1
ATOM 2048 O O . GLU A 1 265 ? 14.898 -31.797 -9.484 1 88.75 265 GLU A O 1
ATOM 2053 N N . PHE A 1 266 ? 16.281 -32.969 -10.656 1 88.31 266 PHE A N 1
ATOM 2054 C CA . PHE A 1 266 ? 16.547 -31.844 -11.555 1 88.31 266 PHE A CA 1
ATOM 2055 C C . PHE A 1 266 ? 15.32 -31.5 -12.391 1 88.31 266 PHE A C 1
ATOM 2057 O O . PHE A 1 266 ? 15.234 -30.422 -12.977 1 88.31 266 PHE A O 1
ATOM 2064 N N . LEU A 1 267 ? 14.273 -32.438 -12.375 1 93.31 267 LEU A N 1
ATOM 2065 C CA . LEU A 1 267 ? 13.062 -32.188 -13.148 1 93.31 267 LEU A CA 1
ATOM 2066 C C . LEU A 1 267 ? 12.047 -31.391 -12.336 1 93.31 267 LEU A C 1
ATOM 2068 O O . LEU A 1 267 ? 11.023 -30.953 -12.859 1 93.31 267 LEU A O 1
ATOM 2072 N N . ASP A 1 268 ? 12.32 -31.109 -11.086 1 92.62 268 ASP A N 1
ATOM 2073 C CA . ASP A 1 268 ? 11.414 -30.344 -10.234 1 92.62 268 ASP A CA 1
ATOM 2074 C C . ASP A 1 268 ? 11.125 -28.969 -10.82 1 92.62 268 ASP A C 1
ATOM 2076 O O . ASP A 1 268 ? 10.016 -28.453 -10.68 1 92.62 268 ASP A O 1
ATOM 2080 N N . SER A 1 269 ? 12.078 -28.438 -11.516 1 93.38 269 SER A N 1
ATOM 2081 C CA . SER A 1 269 ? 11.961 -27.094 -12.078 1 93.38 269 SER A CA 1
ATOM 2082 C C . SER A 1 269 ? 10.852 -27.031 -13.117 1 93.38 269 SER A C 1
ATOM 2084 O O . SER A 1 269 ? 10.367 -25.938 -13.445 1 93.38 269 SER A O 1
ATOM 2086 N N . VAL A 1 270 ? 10.406 -28.188 -13.594 1 95.5 270 VAL A N 1
ATOM 2087 C CA . VAL A 1 270 ? 9.383 -28.156 -14.633 1 95.5 270 VAL A CA 1
ATOM 2088 C C . VAL A 1 270 ? 8.156 -28.953 -14.188 1 95.5 270 VAL A C 1
ATOM 2090 O O . VAL A 1 270 ? 7.078 -28.828 -14.766 1 95.5 270 VAL A O 1
ATOM 2093 N N . THR A 1 271 ? 8.258 -29.75 -13.141 1 95.25 271 THR A N 1
ATOM 2094 C CA . THR A 1 271 ? 7.129 -30.562 -12.695 1 95.25 271 THR A CA 1
ATOM 2095 C C . THR A 1 271 ? 6.352 -29.844 -11.594 1 95.25 271 THR A C 1
ATOM 2097 O O . THR A 1 271 ? 5.129 -30 -11.492 1 95.25 271 THR A O 1
ATOM 2100 N N . VAL A 1 272 ? 6.988 -29.031 -10.805 1 95 272 VAL A N 1
ATOM 2101 C CA . VAL A 1 272 ? 6.367 -28.375 -9.648 1 95 272 VAL A CA 1
ATOM 2102 C C . VAL A 1 272 ? 5.41 -27.281 -10.117 1 95 272 VAL A C 1
ATOM 2104 O O . VAL A 1 272 ? 4.301 -27.156 -9.602 1 95 272 VAL A O 1
ATOM 2107 N N . THR A 1 273 ? 5.766 -26.5 -11.117 1 95.56 273 THR A N 1
ATOM 2108 C CA . THR A 1 273 ? 5.074 -25.297 -11.547 1 95.56 273 THR A CA 1
ATOM 2109 C C . THR A 1 273 ? 3.641 -25.609 -11.969 1 95.56 273 THR A C 1
ATOM 2111 O O . THR A 1 273 ? 2.693 -25 -11.469 1 95.56 273 THR A O 1
ATOM 2114 N N . PRO A 1 274 ? 3.48 -26.594 -12.891 1 96.38 274 PRO A N 1
ATOM 2115 C CA . PRO A 1 274 ? 2.098 -26.828 -13.312 1 96.38 274 PRO A CA 1
ATOM 2116 C C . PRO A 1 274 ? 1.221 -27.359 -12.18 1 96.38 274 PRO A C 1
ATOM 2118 O O . PRO A 1 274 ? 0.036 -27.031 -12.109 1 96.38 274 PRO A O 1
ATOM 2121 N N . ILE A 1 275 ? 1.771 -28.172 -11.312 1 96.88 275 ILE A N 1
ATOM 2122 C CA . ILE A 1 275 ? 1.013 -28.719 -10.195 1 96.88 275 ILE A CA 1
ATOM 2123 C C . ILE A 1 275 ? 0.634 -27.609 -9.227 1 96.88 275 ILE A C 1
ATOM 2125 O O . ILE A 1 275 ? -0.523 -27.5 -8.812 1 96.88 275 ILE A O 1
ATOM 2129 N N . CYS A 1 276 ? 1.589 -26.797 -8.945 1 96.69 276 CYS A N 1
ATOM 2130 C CA . CYS A 1 276 ? 1.351 -25.672 -8.031 1 96.69 276 CYS A CA 1
ATOM 2131 C C . CYS A 1 276 ? 0.313 -24.719 -8.602 1 96.69 276 CYS A C 1
ATOM 2133 O O . CYS A 1 276 ? -0.579 -24.266 -7.879 1 96.69 276 CYS A O 1
ATOM 2135 N N . TRP A 1 277 ? 0.466 -24.422 -9.812 1 97.12 277 TRP A N 1
ATOM 2136 C CA . TRP A 1 277 ? -0.448 -23.5 -10.484 1 97.12 277 TRP A CA 1
ATOM 2137 C C . TRP A 1 277 ? -1.884 -24.016 -10.406 1 97.12 277 TRP A C 1
ATOM 2139 O O . TRP A 1 277 ? -2.801 -23.25 -10.086 1 97.12 277 TRP A O 1
ATOM 2149 N N . GLU A 1 278 ? -2.096 -25.219 -10.688 1 97.19 278 GLU A N 1
ATOM 2150 C CA . GLU A 1 278 ? -3.439 -25.781 -10.609 1 97.19 278 GLU A CA 1
ATOM 2151 C C . GLU A 1 278 ? -3.965 -25.766 -9.18 1 97.19 278 GLU A C 1
ATOM 2153 O O . GLU A 1 278 ? -5.148 -25.5 -8.953 1 97.19 278 GLU A O 1
ATOM 2158 N N . ILE A 1 279 ? -3.078 -26.109 -8.234 1 98.12 279 ILE A N 1
ATOM 2159 C CA . ILE A 1 279 ? -3.477 -26.094 -6.828 1 98.12 279 ILE A CA 1
ATOM 2160 C C . ILE A 1 279 ? -4.027 -24.719 -6.453 1 98.12 279 ILE A C 1
ATOM 2162 O O . ILE A 1 279 ? -5.082 -24.625 -5.82 1 98.12 279 ILE A O 1
ATOM 2166 N N . LEU A 1 280 ? -3.348 -23.672 -6.84 1 97.94 280 LEU A N 1
ATOM 2167 C CA . LEU A 1 280 ? -3.773 -22.312 -6.516 1 97.94 280 LEU A CA 1
ATOM 2168 C C . LEU A 1 280 ? -5.133 -22.016 -7.137 1 97.94 280 LEU A C 1
ATOM 2170 O O . LEU A 1 280 ? -5.992 -21.406 -6.492 1 97.94 280 LEU A O 1
ATOM 2174 N N . GLU A 1 281 ? -5.293 -22.422 -8.344 1 96.81 281 GLU A N 1
ATOM 2175 C CA . GLU A 1 281 ? -6.586 -22.25 -8.992 1 96.81 281 GLU A CA 1
ATOM 2176 C C . GLU A 1 281 ? -7.688 -23 -8.258 1 96.81 281 GLU A C 1
ATOM 2178 O O . GLU A 1 281 ? -8.789 -22.484 -8.078 1 96.81 281 GLU A O 1
ATOM 2183 N N . CYS A 1 282 ? -7.363 -24.156 -7.867 1 97.75 282 CYS A N 1
ATOM 2184 C CA . CYS A 1 282 ? -8.336 -25 -7.18 1 97.75 282 CYS A CA 1
ATOM 2185 C C . CYS A 1 282 ? -8.68 -24.438 -5.809 1 97.75 282 CYS A C 1
ATOM 2187 O O . CYS A 1 282 ? -9.797 -24.625 -5.32 1 97.75 282 CYS A O 1
ATOM 2189 N N . LEU A 1 283 ? -7.738 -23.797 -5.168 1 98.25 283 LEU A N 1
ATOM 2190 C CA . LEU A 1 283 ? -8.031 -23.156 -3.895 1 98.25 283 LEU A CA 1
ATOM 2191 C C . LEU A 1 283 ? -9.125 -22.109 -4.055 1 98.25 283 LEU A C 1
ATOM 2193 O O . LEU A 1 283 ? -10.016 -22 -3.209 1 98.25 283 LEU A O 1
ATOM 2197 N N . LEU A 1 284 ? -9.086 -21.359 -5.141 1 96.69 284 LEU A N 1
ATOM 2198 C CA . LEU A 1 284 ? -10.055 -20.297 -5.391 1 96.69 284 LEU A CA 1
ATOM 2199 C C . LEU A 1 284 ? -11.398 -20.875 -5.801 1 96.69 284 LEU A C 1
ATOM 2201 O O . LEU A 1 284 ? -12.445 -20.391 -5.359 1 96.69 284 LEU A O 1
ATOM 2205 N N . LYS A 1 285 ? -11.352 -21.891 -6.594 1 96.06 285 LYS A N 1
ATOM 2206 C CA . LYS A 1 285 ? -12.586 -22.453 -7.156 1 96.06 285 LYS A CA 1
ATOM 2207 C C . LYS A 1 285 ? -13.141 -23.562 -6.266 1 96.06 285 LYS A C 1
ATOM 2209 O O . LYS A 1 285 ? -14.234 -24.078 -6.52 1 96.06 285 LYS A O 1
ATOM 2214 N N . ARG A 1 286 ? -12.391 -23.891 -5.262 1 97.19 286 ARG A N 1
ATOM 2215 C CA . ARG A 1 286 ? -12.766 -24.953 -4.324 1 97.19 286 ARG A CA 1
ATOM 2216 C C . ARG A 1 286 ? -12.961 -26.281 -5.043 1 97.19 286 ARG A C 1
ATOM 2218 O O . ARG A 1 286 ? -13.992 -26.938 -4.875 1 97.19 286 ARG A O 1
ATOM 2225 N N . GLU A 1 287 ? -12.016 -26.609 -5.84 1 97.31 287 GLU A N 1
ATOM 2226 C CA . GLU A 1 287 ? -11.953 -27.875 -6.574 1 97.31 287 GLU A CA 1
ATOM 2227 C C . GLU A 1 287 ? -10.766 -28.719 -6.117 1 97.31 287 GLU A C 1
ATOM 2229 O O . GLU A 1 287 ? -9.969 -28.281 -5.281 1 97.31 287 GLU A O 1
ATOM 2234 N N . ILE A 1 288 ? -10.695 -29.922 -6.609 1 97.88 288 ILE A N 1
ATOM 2235 C CA . ILE A 1 288 ? -9.617 -30.844 -6.238 1 97.88 288 ILE A CA 1
ATOM 2236 C C . ILE A 1 288 ? -8.594 -30.922 -7.371 1 97.88 288 ILE A C 1
ATOM 2238 O O . ILE A 1 288 ? -8.945 -31.219 -8.516 1 97.88 288 ILE A O 1
ATOM 2242 N N . PRO A 1 289 ? -7.32 -30.688 -7.07 1 98.12 289 PRO A N 1
ATOM 2243 C CA . PRO A 1 289 ? -6.293 -30.781 -8.109 1 98.12 289 PRO A CA 1
ATOM 2244 C C . PRO A 1 289 ? -6.121 -32.188 -8.648 1 98.12 289 PRO A C 1
ATOM 2246 O O . PRO A 1 289 ? -6.445 -33.156 -7.953 1 98.12 289 PRO A O 1
ATOM 2249 N N . ILE A 1 290 ? -5.598 -32.312 -9.82 1 97.75 290 ILE A N 1
ATOM 2250 C CA . ILE A 1 290 ? -5.477 -33.594 -10.547 1 97.75 290 ILE A CA 1
ATOM 2251 C C . ILE A 1 290 ? -4.367 -34.438 -9.922 1 97.75 290 ILE A C 1
ATOM 2253 O O . ILE A 1 290 ? -4.516 -35.656 -9.773 1 97.75 290 ILE A O 1
ATOM 2257 N N . ILE A 1 291 ? -3.275 -33.812 -9.547 1 97.75 291 ILE A N 1
ATOM 2258 C CA . ILE A 1 291 ? -2.117 -34.531 -9.047 1 97.75 291 ILE A CA 1
ATOM 2259 C C . ILE A 1 291 ? -1.811 -34.094 -7.613 1 97.75 291 ILE A C 1
ATOM 2261 O O . ILE A 1 291 ? -1.736 -32.906 -7.316 1 97.75 291 ILE A O 1
ATOM 2265 N N . ARG A 1 292 ? -1.69 -35 -6.68 1 96.81 292 ARG A N 1
ATOM 2266 C CA . ARG A 1 292 ? -1.164 -34.75 -5.348 1 96.81 292 ARG A CA 1
ATOM 2267 C C . ARG A 1 292 ? 0.357 -34.625 -5.367 1 96.81 292 ARG A C 1
ATOM 2269 O O . ARG A 1 292 ? 1.041 -35.562 -5.824 1 96.81 292 ARG A O 1
ATOM 2276 N N . PRO A 1 293 ? 0.845 -33.5 -4.953 1 95.25 293 PRO A N 1
ATOM 2277 C CA . PRO A 1 293 ? 2.299 -33.312 -5.004 1 95.25 293 PRO A CA 1
ATOM 2278 C C . PRO A 1 293 ? 3.043 -34.344 -4.145 1 95.25 293 PRO A C 1
ATOM 2280 O O . PRO A 1 293 ? 2.65 -34.594 -3.006 1 95.25 293 PRO A O 1
ATOM 2283 N N . LEU A 1 294 ? 4.027 -34.906 -4.699 1 92.19 294 LEU A N 1
ATOM 2284 C CA . LEU A 1 294 ? 4.93 -35.812 -4.008 1 92.19 294 LEU A CA 1
ATOM 2285 C C . LEU A 1 294 ? 6.234 -35.125 -3.641 1 92.19 294 LEU A C 1
ATOM 2287 O O . LEU A 1 294 ? 7.082 -34.906 -4.504 1 92.19 294 LEU A O 1
ATOM 2291 N N . ILE A 1 295 ? 6.348 -34.812 -2.363 1 87.25 295 ILE A N 1
ATOM 2292 C CA . ILE A 1 295 ? 7.555 -34.094 -1.934 1 87.25 295 ILE A CA 1
ATOM 2293 C C . ILE A 1 295 ? 8.555 -35.094 -1.356 1 87.25 295 ILE A C 1
ATOM 2295 O O . ILE A 1 295 ? 8.453 -35.5 -0.189 1 87.25 295 ILE A O 1
ATOM 2299 N N . LEU A 1 296 ? 9.492 -35.406 -2.146 1 84.38 296 LEU A N 1
ATOM 2300 C CA . LEU A 1 296 ? 10.508 -36.375 -1.731 1 84.38 296 LEU A CA 1
ATOM 2301 C C . LEU A 1 296 ? 11.688 -35.688 -1.077 1 84.38 296 LEU A C 1
ATOM 2303 O O . LEU A 1 296 ? 12.391 -36.281 -0.258 1 84.38 296 LEU A O 1
ATOM 2307 N N . ARG A 1 297 ? 11.898 -34.438 -1.432 1 83.38 297 ARG A N 1
ATOM 2308 C CA . ARG A 1 297 ? 12.984 -33.594 -0.915 1 83.38 297 ARG A CA 1
ATOM 2309 C C . ARG A 1 297 ? 12.453 -32.281 -0.396 1 83.38 297 ARG A C 1
ATOM 2311 O O . ARG A 1 297 ? 12.43 -31.281 -1.128 1 83.38 297 ARG A O 1
ATOM 2318 N N . PRO A 1 298 ? 12.156 -32.281 0.819 1 75.5 298 PRO A N 1
ATOM 2319 C CA . PRO A 1 298 ? 11.508 -31.078 1.359 1 75.5 298 PRO A CA 1
ATOM 2320 C C . PRO A 1 298 ? 12.445 -29.875 1.393 1 75.5 298 PRO A C 1
ATOM 2322 O O . PRO A 1 298 ? 11.984 -28.734 1.514 1 75.5 298 PRO A O 1
ATOM 2325 N N . GLN A 1 299 ? 13.672 -30.078 1.15 1 80.94 299 GLN A N 1
ATOM 2326 C CA . GLN A 1 299 ? 14.648 -28.984 1.229 1 80.94 299 GLN A CA 1
ATOM 2327 C C . GLN A 1 299 ? 14.812 -28.312 -0.124 1 80.94 299 GLN A C 1
ATOM 2329 O O . GLN A 1 299 ? 15.531 -27.312 -0.236 1 80.94 299 GLN A O 1
ATOM 2334 N N . VAL A 1 300 ? 14.062 -28.766 -1.056 1 84.62 300 VAL A N 1
ATOM 2335 C CA . VAL A 1 300 ? 14.242 -28.234 -2.404 1 84.62 300 VAL A CA 1
ATOM 2336 C C . VAL A 1 300 ? 13.602 -26.859 -2.504 1 84.62 300 VAL A C 1
ATOM 2338 O O . VAL A 1 300 ? 12.508 -26.625 -1.977 1 84.62 300 VAL A O 1
ATOM 2341 N N . VAL A 1 301 ? 14.352 -25.922 -3.037 1 93.31 301 VAL A N 1
ATOM 2342 C CA . VAL A 1 301 ? 13.867 -24.578 -3.352 1 93.31 301 VAL A CA 1
ATOM 2343 C C . VAL A 1 301 ? 13.602 -24.469 -4.852 1 93.31 301 VAL A C 1
ATOM 2345 O O . VAL A 1 301 ? 14.508 -24.656 -5.668 1 93.31 301 VAL A O 1
ATOM 2348 N N . ASP A 1 302 ? 12.43 -24.25 -5.137 1 94.06 302 ASP A N 1
ATOM 2349 C CA . ASP A 1 302 ? 11.992 -24.234 -6.531 1 94.06 302 ASP A CA 1
ATOM 2350 C C . ASP A 1 302 ? 12.141 -22.844 -7.137 1 94.06 302 ASP A C 1
ATOM 2352 O O . ASP A 1 302 ? 12.133 -21.844 -6.414 1 94.06 302 ASP A O 1
ATOM 2356 N N . ARG A 1 303 ? 12.195 -22.75 -8.438 1 95.12 303 ARG A N 1
ATOM 2357 C CA . ARG A 1 303 ? 12.438 -21.5 -9.148 1 95.12 303 ARG A CA 1
ATOM 2358 C C . ARG A 1 303 ? 11.211 -20.594 -9.086 1 95.12 303 ARG A C 1
ATOM 2360 O O . ARG A 1 303 ? 11.32 -19.391 -9.32 1 95.12 303 ARG A O 1
ATOM 2367 N N . LEU A 1 304 ? 10.055 -21.156 -8.914 1 95.88 304 LEU A N 1
ATOM 2368 C CA . LEU A 1 304 ? 8.82 -20.375 -8.93 1 95.88 304 LEU A CA 1
ATOM 2369 C C . LEU A 1 304 ? 8.188 -20.344 -7.547 1 95.88 304 LEU A C 1
ATOM 2371 O O . LEU A 1 304 ? 7.832 -19.266 -7.051 1 95.88 304 LEU A O 1
ATOM 2375 N N . PHE A 1 305 ? 8.148 -21.5 -6.918 1 95.88 305 PHE A N 1
ATOM 2376 C CA . PHE A 1 305 ? 7.418 -21.594 -5.66 1 95.88 305 PHE A CA 1
ATOM 2377 C C . PHE A 1 305 ? 8.383 -21.547 -4.477 1 95.88 305 PHE A C 1
ATOM 2379 O O . PHE A 1 305 ? 7.98 -21.812 -3.338 1 95.88 305 PHE A O 1
ATOM 2386 N N . GLY A 1 306 ? 9.602 -21.312 -4.797 1 95.25 306 GLY A N 1
ATOM 2387 C CA . GLY A 1 306 ? 10.633 -21.078 -3.793 1 95.25 306 GLY A CA 1
ATOM 2388 C C . GLY A 1 306 ? 10.625 -22.125 -2.688 1 95.25 306 GLY A C 1
ATOM 2389 O O . GLY A 1 306 ? 10.625 -23.328 -2.959 1 95.25 306 GLY A O 1
ATOM 2390 N N . ALA A 1 307 ? 10.633 -21.609 -1.466 1 94.88 307 ALA A N 1
ATOM 2391 C CA . ALA A 1 307 ? 10.664 -22.484 -0.292 1 94.88 307 ALA A CA 1
ATOM 2392 C C . ALA A 1 307 ? 9.266 -22.969 0.075 1 94.88 307 ALA A C 1
ATOM 2394 O O . ALA A 1 307 ? 9.094 -23.719 1.041 1 94.88 307 ALA A O 1
ATOM 2395 N N . CYS A 1 308 ? 8.312 -22.594 -0.713 1 95.69 308 CYS A N 1
ATOM 2396 C CA . CYS A 1 308 ? 6.926 -22.938 -0.423 1 95.69 308 CYS A CA 1
ATOM 2397 C C . CYS A 1 308 ? 6.594 -24.328 -0.948 1 95.69 308 CYS A C 1
ATOM 2399 O O . CYS A 1 308 ? 5.469 -24.812 -0.793 1 95.69 308 CYS A O 1
ATOM 2401 N N . VAL A 1 309 ? 7.508 -25.016 -1.543 1 94.88 309 VAL A N 1
ATOM 2402 C CA . VAL A 1 309 ? 7.277 -26.344 -2.111 1 94.88 309 VAL A CA 1
ATOM 2403 C C . VAL A 1 309 ? 6.773 -27.281 -1.024 1 94.88 309 VAL A C 1
ATOM 2405 O O . VAL A 1 309 ? 5.883 -28.109 -1.269 1 94.88 309 VAL A O 1
ATOM 2408 N N . SER A 1 310 ? 7.336 -27.156 0.15 1 94.38 310 SER A N 1
ATOM 2409 C CA . SER A 1 310 ? 6.938 -28.031 1.255 1 94.38 310 SER A CA 1
ATOM 2410 C C . SER A 1 310 ? 5.523 -27.703 1.729 1 94.38 310 SER A C 1
ATOM 2412 O O . SER A 1 310 ? 4.926 -28.484 2.477 1 94.38 310 SER A O 1
ATOM 2414 N N . LEU A 1 311 ? 4.988 -26.609 1.286 1 96.19 311 LEU A N 1
ATOM 2415 C CA . LEU A 1 311 ? 3.635 -26.203 1.638 1 96.19 311 LEU A CA 1
ATOM 2416 C C . LEU A 1 311 ? 2.611 -26.828 0.696 1 96.19 311 LEU A C 1
ATOM 2418 O O . LEU A 1 311 ? 1.421 -26.875 1.015 1 96.19 311 LEU A O 1
ATOM 2422 N N . MET A 1 312 ? 2.986 -27.344 -0.451 1 96.56 312 MET A N 1
ATOM 2423 C CA . MET A 1 312 ? 2.109 -27.766 -1.537 1 96.56 312 MET A CA 1
ATOM 2424 C C . MET A 1 312 ? 1.178 -28.891 -1.077 1 96.56 312 MET A C 1
ATOM 2426 O O . MET A 1 312 ? -0.023 -28.859 -1.354 1 96.56 312 MET A O 1
ATOM 2430 N N . PRO A 1 313 ? 1.692 -29.875 -0.331 1 96.62 313 PRO A N 1
ATOM 2431 C CA . PRO A 1 313 ? 0.778 -30.922 0.123 1 96.62 313 PRO A CA 1
ATOM 2432 C C . PRO A 1 313 ? -0.312 -30.391 1.054 1 96.62 313 PRO A C 1
ATOM 2434 O O . PRO A 1 313 ? -1.445 -30.875 1.022 1 96.62 313 PRO A O 1
ATOM 2437 N N . ILE A 1 314 ? 0.046 -29.438 1.84 1 97.88 314 ILE A N 1
ATOM 2438 C CA . ILE A 1 314 ? -0.929 -28.844 2.744 1 97.88 314 ILE A CA 1
ATOM 2439 C C . ILE A 1 314 ? -1.979 -28.078 1.939 1 97.88 314 ILE A C 1
ATOM 2441 O O . ILE A 1 314 ? -3.172 -28.141 2.246 1 97.88 314 ILE A O 1
ATOM 2445 N N . LEU A 1 315 ? -1.503 -27.391 0.919 1 98.44 315 LEU A N 1
ATOM 2446 C CA . LEU A 1 315 ? -2.426 -26.672 0.05 1 98.44 315 LEU A CA 1
ATOM 2447 C C . LEU A 1 315 ? -3.357 -27.641 -0.675 1 98.44 315 LEU A C 1
ATOM 2449 O O . LEU A 1 315 ? -4.543 -27.344 -0.855 1 98.44 315 LEU A O 1
ATOM 2453 N N . TYR A 1 316 ? -2.787 -28.75 -1.098 1 98.5 316 TYR A N 1
ATOM 2454 C CA . TYR A 1 316 ? -3.611 -29.781 -1.711 1 98.5 316 TYR A CA 1
ATOM 2455 C C . TYR A 1 316 ? -4.703 -30.25 -0.754 1 98.5 316 TYR A C 1
ATOM 2457 O O . TYR A 1 316 ? -5.867 -30.375 -1.142 1 98.5 316 TYR A O 1
ATOM 2465 N N . ASP A 1 317 ? -4.336 -30.531 0.458 1 98.44 317 ASP A N 1
ATOM 2466 C CA . ASP A 1 317 ? -5.293 -30.969 1.469 1 98.44 317 ASP A CA 1
ATOM 2467 C C . ASP A 1 317 ? -6.367 -29.906 1.699 1 98.44 317 ASP A C 1
ATOM 2469 O O . ASP A 1 317 ? -7.539 -30.234 1.909 1 98.44 317 ASP A O 1
ATOM 2473 N N . LEU A 1 318 ? -5.938 -28.688 1.694 1 98.62 318 LEU A N 1
ATOM 2474 C CA . LEU A 1 318 ? -6.902 -27.609 1.856 1 98.62 318 LEU A CA 1
ATOM 2475 C C . LEU A 1 318 ? -7.918 -27.609 0.72 1 98.62 318 LEU A C 1
ATOM 2477 O O . LEU A 1 318 ? -9.109 -27.375 0.946 1 98.62 318 LEU A O 1
ATOM 2481 N N . CYS A 1 319 ? -7.441 -27.812 -0.511 1 98.56 319 CYS A N 1
ATOM 2482 C CA . CYS A 1 319 ? -8.352 -27.906 -1.645 1 98.56 319 CYS A CA 1
ATOM 2483 C C . CYS A 1 319 ? -9.383 -29 -1.427 1 98.56 319 CYS A C 1
ATOM 2485 O O . CYS A 1 319 ? -10.57 -28.812 -1.661 1 98.56 319 CYS A O 1
ATOM 2487 N N . GLN A 1 320 ? -8.945 -30.141 -0.966 1 98.12 320 GLN A N 1
ATOM 2488 C CA . GLN A 1 320 ? -9.82 -31.281 -0.741 1 98.12 320 GLN A CA 1
ATOM 2489 C C . GLN A 1 320 ? -10.867 -30.969 0.327 1 98.12 320 GLN A C 1
ATOM 2491 O O . GLN A 1 320 ? -12.055 -31.234 0.132 1 98.12 320 GLN A O 1
ATOM 2496 N N . VAL A 1 321 ? -10.422 -30.438 1.425 1 98.19 321 VAL A N 1
ATOM 2497 C CA . VAL A 1 321 ? -11.312 -30.125 2.537 1 98.19 321 VAL A CA 1
ATOM 2498 C C . VAL A 1 321 ? -12.312 -29.047 2.117 1 98.19 321 VAL A C 1
ATOM 2500 O O . VAL A 1 321 ? -13.492 -29.125 2.443 1 98.19 321 VAL A O 1
ATOM 2503 N N . SER A 1 322 ? -11.781 -28.031 1.465 1 97.88 322 SER A N 1
ATOM 2504 C CA . SER A 1 322 ? -12.648 -26.953 0.999 1 97.88 322 SER A CA 1
ATOM 2505 C C . SER A 1 322 ? -13.711 -27.484 0.039 1 97.88 322 SER A C 1
ATOM 2507 O O . SER A 1 322 ? -14.867 -27.062 0.091 1 97.88 322 SER A O 1
ATOM 2509 N N . HIS A 1 323 ? -13.312 -28.312 -0.89 1 97.75 323 HIS A N 1
ATOM 2510 C CA . HIS A 1 323 ? -14.25 -28.922 -1.831 1 97.75 323 HIS A CA 1
ATOM 2511 C C . HIS A 1 323 ? -15.336 -29.703 -1.103 1 97.75 323 HIS A C 1
ATOM 2513 O O . HIS A 1 323 ? -16.516 -29.594 -1.432 1 97.75 323 HIS A O 1
ATOM 2519 N N . ASP A 1 324 ? -14.984 -30.516 -0.148 1 97.31 324 ASP A N 1
ATOM 2520 C CA . ASP A 1 324 ? -15.93 -31.312 0.635 1 97.31 324 ASP A CA 1
ATOM 2521 C C . ASP A 1 324 ? -16.922 -30.422 1.37 1 97.31 324 ASP A C 1
ATOM 2523 O O . ASP A 1 324 ? -18.125 -30.719 1.424 1 97.31 324 ASP A O 1
ATOM 2527 N N . LEU A 1 325 ? -16.391 -29.375 1.92 1 96.88 325 LEU A N 1
ATOM 2528 C CA . LEU A 1 325 ? -17.234 -28.438 2.645 1 96.88 325 LEU A CA 1
ATOM 2529 C C . LEU A 1 325 ? -18.234 -27.766 1.705 1 96.88 325 LEU A C 1
ATOM 2531 O O . LEU A 1 325 ? -19.375 -27.516 2.084 1 96.88 325 LEU A O 1
ATOM 2535 N N . LYS A 1 326 ? -17.719 -27.453 0.51 1 95.5 326 LYS A N 1
ATOM 2536 C CA . LYS A 1 326 ? -18.594 -26.859 -0.502 1 95.5 326 LYS A CA 1
ATOM 2537 C C . LYS A 1 326 ? -19.75 -27.781 -0.855 1 95.5 326 LYS A C 1
ATOM 2539 O O . LYS A 1 326 ? -20.906 -27.359 -0.894 1 95.5 326 LYS A O 1
ATOM 2544 N N . ILE A 1 327 ? -19.516 -29.047 -1.089 1 94.88 327 ILE A N 1
ATOM 2545 C CA . ILE A 1 327 ? -20.516 -30.031 -1.479 1 94.88 327 ILE A CA 1
ATOM 2546 C C . ILE A 1 327 ? -21.516 -30.234 -0.337 1 94.88 327 ILE A C 1
ATOM 2548 O O . ILE A 1 327 ? -22.719 -30.375 -0.571 1 94.88 327 ILE A O 1
ATOM 2552 N N . ARG A 1 328 ? -21.078 -30.172 0.88 1 93.81 328 ARG A N 1
ATOM 2553 C CA . ARG A 1 328 ? -21.906 -30.422 2.047 1 93.81 328 ARG A CA 1
ATOM 2554 C C . ARG A 1 328 ? -22.562 -29.141 2.545 1 93.81 328 ARG A C 1
ATOM 2556 O O . ARG A 1 328 ? -23.344 -29.156 3.498 1 93.81 328 ARG A O 1
ATOM 2563 N N . SER A 1 329 ? -22.188 -28.031 1.964 1 91.88 329 SER A N 1
ATOM 2564 C CA . SER A 1 329 ? -22.688 -26.719 2.359 1 91.88 329 SER A CA 1
ATOM 2565 C C . SER A 1 329 ? -22.422 -26.438 3.838 1 91.88 329 SER A C 1
ATOM 2567 O O . SER A 1 329 ? -23.344 -26.078 4.578 1 91.88 329 SER A O 1
ATOM 2569 N N . GLN A 1 330 ? -21.188 -26.859 4.23 1 90.06 330 GLN A N 1
ATOM 2570 C CA . GLN A 1 330 ? -20.734 -26.625 5.598 1 90.06 330 GLN A CA 1
ATOM 2571 C C . GLN A 1 330 ? -19.594 -25.609 5.637 1 90.06 330 GLN A C 1
ATOM 2573 O O . GLN A 1 330 ? -18.922 -25.391 4.625 1 90.06 330 GLN A O 1
ATOM 2578 N N . SER A 1 331 ? -19.438 -25 6.793 1 87.88 331 SER A N 1
ATOM 2579 C CA . SER A 1 331 ? -18.375 -24 6.914 1 87.88 331 SER A CA 1
ATOM 2580 C C . SER A 1 331 ? -17.266 -24.484 7.848 1 87.88 331 SER A C 1
ATOM 2582 O O . SER A 1 331 ? -16.219 -23.859 7.941 1 87.88 331 SER A O 1
ATOM 2584 N N . GLN A 1 332 ? -17.531 -25.578 8.562 1 88.75 332 GLN A N 1
ATOM 2585 C CA . GLN A 1 332 ? -16.531 -26.094 9.492 1 88.75 332 GLN A CA 1
ATOM 2586 C C . GLN A 1 332 ? -16.438 -27.609 9.43 1 88.75 332 GLN A C 1
ATOM 2588 O O . GLN A 1 332 ? -17.422 -28.281 9.117 1 88.75 332 GLN A O 1
ATOM 2593 N N . SER A 1 333 ? -15.266 -28.016 9.594 1 91.88 333 SER A N 1
ATOM 2594 C CA . SER A 1 333 ? -14.977 -29.453 9.664 1 91.88 333 SER A CA 1
ATOM 2595 C C . SER A 1 333 ? -13.695 -29.719 10.445 1 91.88 333 SER A C 1
ATOM 2597 O O . SER A 1 333 ? -12.812 -28.859 10.523 1 91.88 333 SER A O 1
ATOM 2599 N N . PRO A 1 334 ? -13.641 -30.812 11.117 1 94 334 PRO A N 1
ATOM 2600 C CA . PRO A 1 334 ? -12.383 -31.156 11.781 1 94 334 PRO A CA 1
ATOM 2601 C C . PRO A 1 334 ? -11.188 -31.141 10.836 1 94 334 PRO A C 1
ATOM 2603 O O . PRO A 1 334 ? -10.078 -30.797 11.242 1 94 334 PRO A O 1
ATOM 2606 N N . GLY A 1 335 ? -11.453 -31.547 9.609 1 96 335 GLY A N 1
ATOM 2607 C CA . GLY A 1 335 ? -10.391 -31.531 8.617 1 96 335 GLY A CA 1
ATOM 2608 C C . GLY A 1 335 ? -9.82 -30.141 8.375 1 96 335 GLY A C 1
ATOM 2609 O O . GLY A 1 335 ? -8.617 -29.984 8.188 1 96 335 GLY A O 1
ATOM 2610 N N . LEU A 1 336 ? -10.664 -29.188 8.352 1 97.25 336 LEU A N 1
ATOM 2611 C CA . LEU A 1 336 ? -10.227 -27.812 8.148 1 97.25 336 LEU A CA 1
ATOM 2612 C C . LEU A 1 336 ? -9.352 -27.344 9.305 1 97.25 336 LEU A C 1
ATOM 2614 O O . LEU A 1 336 ? -8.359 -26.656 9.094 1 97.25 336 LEU A O 1
ATOM 2618 N N . LEU A 1 337 ? -9.688 -27.719 10.531 1 96.31 337 LEU A N 1
ATOM 2619 C CA . LEU A 1 337 ? -8.914 -27.359 11.711 1 96.31 337 LEU A CA 1
ATOM 2620 C C . LEU A 1 337 ? -7.52 -27.984 11.664 1 96.31 337 LEU A C 1
ATOM 2622 O O . LEU A 1 337 ? -6.539 -27.344 12.055 1 96.31 337 LEU A O 1
ATOM 2626 N N . VAL A 1 338 ? -7.512 -29.188 11.219 1 97.44 338 VAL A N 1
ATOM 2627 C CA . VAL A 1 338 ? -6.234 -29.891 11.094 1 97.44 338 VAL A CA 1
ATOM 2628 C C . VAL A 1 338 ? -5.336 -29.156 10.102 1 97.44 338 VAL A C 1
ATOM 2630 O O . VAL A 1 338 ? -4.156 -28.922 10.375 1 97.44 338 VAL A O 1
ATOM 2633 N N . VAL A 1 339 ? -5.859 -28.828 8.922 1 98.06 339 VAL A N 1
ATOM 2634 C CA . VAL A 1 339 ? -5.09 -28.125 7.902 1 98.06 339 VAL A CA 1
ATOM 2635 C C . VAL A 1 339 ? -4.648 -26.766 8.43 1 98.06 339 VAL A C 1
ATOM 2637 O O . VAL A 1 339 ? -3.52 -26.328 8.18 1 98.06 339 VAL A O 1
ATOM 2640 N N . GLU A 1 340 ? -5.539 -26.078 9.102 1 97.75 340 GLU A N 1
ATOM 2641 C CA . GLU A 1 340 ? -5.203 -24.781 9.688 1 97.75 340 GLU A CA 1
ATOM 2642 C C . GLU A 1 340 ? -4.012 -24.891 10.633 1 97.75 340 GLU A C 1
ATOM 2644 O O . GLU A 1 340 ? -3.09 -24.062 10.578 1 97.75 340 GLU A O 1
ATOM 2649 N N . GLN A 1 341 ? -4.012 -25.875 11.492 1 97.5 341 GLN A N 1
ATOM 2650 C CA . GLN A 1 341 ? -2.912 -26.078 12.43 1 97.5 341 GLN A CA 1
ATOM 2651 C C . GLN A 1 341 ? -1.614 -26.391 11.695 1 97.5 341 GLN A C 1
ATOM 2653 O O . GLN A 1 341 ? -0.535 -25.969 12.117 1 97.5 341 GLN A O 1
ATOM 2658 N N . GLN A 1 342 ? -1.761 -27.141 10.633 1 97.94 342 GLN A N 1
ATOM 2659 C CA . GLN A 1 342 ? -0.588 -27.453 9.82 1 97.94 342 GLN A CA 1
ATOM 2660 C C . GLN A 1 342 ? 0.02 -26.188 9.219 1 97.94 342 GLN A C 1
ATOM 2662 O O . GLN A 1 342 ? 1.242 -26.047 9.188 1 97.94 342 GLN A O 1
ATOM 2667 N N . VAL A 1 343 ? -0.816 -25.281 8.711 1 98.25 343 VAL A N 1
ATOM 2668 C CA . VAL A 1 343 ? -0.339 -24.047 8.117 1 98.25 343 VAL A CA 1
ATOM 2669 C C . VAL A 1 343 ? 0.285 -23.156 9.195 1 98.25 343 VAL A C 1
ATOM 2671 O O . VAL A 1 343 ? 1.341 -22.562 8.984 1 98.25 343 VAL A O 1
ATOM 2674 N N . LEU A 1 344 ? -0.319 -23.109 10.328 1 96.19 344 LEU A N 1
ATOM 2675 C CA . LEU A 1 344 ? 0.171 -22.281 11.438 1 96.19 344 LEU A CA 1
ATOM 2676 C C . LEU A 1 344 ? 1.53 -22.781 11.914 1 96.19 344 LEU A C 1
ATOM 2678 O O . LEU A 1 344 ? 2.383 -21.984 12.312 1 96.19 344 LEU A O 1
ATOM 2682 N N . SER A 1 345 ? 1.74 -24.078 11.844 1 96 345 SER A N 1
ATOM 2683 C CA . SER A 1 345 ? 2.986 -24.656 12.328 1 96 345 SER A CA 1
ATOM 2684 C C . SER A 1 345 ? 4.035 -24.719 11.219 1 96 345 SER A C 1
ATOM 2686 O O . SER A 1 345 ? 5.215 -24.953 11.484 1 96 345 SER A O 1
ATOM 2688 N N . TRP A 1 346 ? 3.607 -24.453 10.016 1 96 346 TRP A N 1
ATOM 2689 C CA . TRP A 1 346 ? 4.508 -24.578 8.875 1 96 346 TRP A CA 1
ATOM 2690 C C . TRP A 1 346 ? 5.527 -23.438 8.867 1 96 346 TRP A C 1
ATOM 2692 O O . TRP A 1 346 ? 5.18 -22.281 9.109 1 96 346 TRP A O 1
ATOM 2702 N N . GLU A 1 347 ? 6.777 -23.797 8.594 1 92.69 347 GLU A N 1
ATOM 2703 C CA . GLU A 1 347 ? 7.867 -22.844 8.375 1 92.69 347 GLU A CA 1
ATOM 2704 C C . GLU A 1 347 ? 8.758 -23.297 7.223 1 92.69 347 GLU A C 1
ATOM 2706 O O . GLU A 1 347 ? 9.016 -24.484 7.051 1 92.69 347 GLU A O 1
ATOM 2711 N N . PRO A 1 348 ? 9.117 -22.281 6.426 1 92.94 348 PRO A N 1
ATOM 2712 C CA . PRO A 1 348 ? 10.055 -22.672 5.371 1 92.94 348 PRO A CA 1
ATOM 2713 C C . PRO A 1 348 ? 11.391 -23.172 5.922 1 92.94 348 PRO A C 1
ATOM 2715 O O . PRO A 1 348 ? 11.789 -22.812 7.027 1 92.94 348 PRO A O 1
ATOM 2718 N N . ASP A 1 349 ? 11.984 -24.016 5.25 1 91.69 349 ASP A N 1
ATOM 2719 C CA . ASP A 1 349 ? 13.297 -24.516 5.648 1 91.69 349 ASP A CA 1
ATOM 2720 C C . ASP A 1 349 ? 14.367 -23.438 5.484 1 91.69 349 ASP A C 1
ATOM 2722 O O . ASP A 1 349 ? 14.938 -23.281 4.402 1 91.69 349 ASP A O 1
ATOM 2726 N N . GLU A 1 350 ? 14.758 -22.844 6.496 1 91.25 350 GLU A N 1
ATOM 2727 C CA . GLU A 1 350 ? 15.703 -21.719 6.465 1 91.25 350 GLU A CA 1
ATOM 2728 C C . GLU A 1 350 ? 17.094 -22.203 6.055 1 91.25 350 GLU A C 1
ATOM 2730 O O . GLU A 1 350 ? 17.844 -21.453 5.426 1 91.25 350 GLU A O 1
ATOM 2735 N N . THR A 1 351 ? 17.391 -23.359 6.406 1 90.56 351 THR A N 1
ATOM 2736 C CA . THR A 1 351 ? 18.703 -23.891 6.055 1 90.56 351 THR A CA 1
ATOM 2737 C C . THR A 1 351 ? 18.859 -24 4.543 1 90.56 351 THR A C 1
ATOM 2739 O O . THR A 1 351 ? 19.906 -23.656 3.994 1 90.56 351 THR A O 1
ATOM 2742 N N . SER A 1 352 ? 17.781 -24.391 3.906 1 90.06 352 SER A N 1
ATOM 2743 C CA . SER A 1 352 ? 17.812 -24.5 2.453 1 90.06 352 SER A CA 1
ATOM 2744 C C . SER A 1 352 ? 17.938 -23.141 1.791 1 90.06 352 SER A C 1
ATOM 2746 O O . SER A 1 352 ? 18.547 -23.016 0.725 1 90.06 352 SER A O 1
ATOM 2748 N N . ILE A 1 353 ? 17.453 -22.109 2.373 1 92.56 353 ILE A N 1
ATOM 2749 C CA . ILE A 1 353 ? 17.484 -20.75 1.828 1 92.56 353 ILE A CA 1
ATOM 2750 C C . ILE A 1 353 ? 18.875 -20.156 2.014 1 92.56 353 ILE A C 1
ATOM 2752 O O . ILE A 1 353 ? 19.422 -19.531 1.1 1 92.56 353 ILE A O 1
ATOM 2756 N N . SER A 1 354 ? 19.469 -20.438 3.105 1 89.75 354 SER A N 1
ATOM 2757 C CA . SER A 1 354 ? 20.734 -19.766 3.451 1 89.75 354 SER A CA 1
ATOM 2758 C C . SER A 1 354 ? 21.922 -20.516 2.857 1 89.75 354 SER A C 1
ATOM 2760 O O . SER A 1 354 ? 22.969 -19.906 2.596 1 89.75 354 SER A O 1
ATOM 2762 N N . THR A 1 355 ? 21.812 -21.766 2.588 1 81.06 355 THR A N 1
ATOM 2763 C CA . THR A 1 355 ? 22.984 -22.562 2.232 1 81.06 355 THR A CA 1
ATOM 2764 C C . THR A 1 355 ? 23.047 -22.797 0.726 1 81.06 355 THR A C 1
ATOM 2766 O O . THR A 1 355 ? 24.047 -23.281 0.206 1 81.06 355 THR A O 1
ATOM 2769 N N . SER A 1 356 ? 22.125 -22.438 -0.056 1 78.19 356 SER A N 1
ATOM 2770 C CA . SER A 1 356 ? 22.047 -22.844 -1.459 1 78.19 356 SER A CA 1
ATOM 2771 C C . SER A 1 356 ? 22.703 -21.797 -2.363 1 78.19 356 SER A C 1
ATOM 2773 O O . SER A 1 356 ? 22.531 -21.828 -3.584 1 78.19 356 SER A O 1
ATOM 2775 N N . GLY A 1 357 ? 23.422 -20.797 -1.799 1 88.38 357 GLY A N 1
ATOM 2776 C CA . GLY A 1 357 ? 24.172 -19.859 -2.602 1 88.38 357 GLY A CA 1
ATOM 2777 C C . GLY A 1 357 ? 23.312 -18.766 -3.205 1 88.38 357 GLY A C 1
ATOM 2778 O O . GLY A 1 357 ? 23.656 -18.203 -4.25 1 88.38 357 GLY A O 1
ATOM 2779 N N . PHE A 1 358 ? 22.234 -18.562 -2.709 1 93.81 358 PHE A N 1
ATOM 2780 C CA . PHE A 1 358 ? 21.359 -17.5 -3.193 1 93.81 358 PHE A CA 1
ATOM 2781 C C . PHE A 1 358 ? 21.906 -16.125 -2.85 1 93.81 358 PHE A C 1
ATOM 2783 O O . PHE A 1 358 ? 22.609 -15.969 -1.84 1 93.81 358 PHE A O 1
ATOM 2790 N N . SER A 1 359 ? 21.656 -15.203 -3.746 1 92.94 359 SER A N 1
ATOM 2791 C CA . SER A 1 359 ? 22 -13.82 -3.445 1 92.94 359 SER A CA 1
ATOM 2792 C C . SER A 1 359 ? 21.141 -13.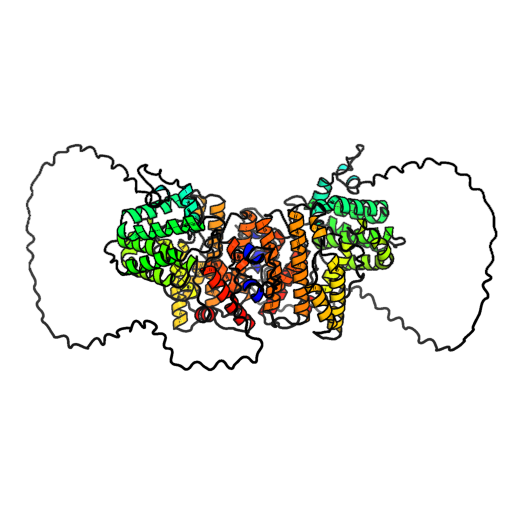273 -2.309 1 92.94 359 SER A C 1
ATOM 2794 O O . SER A 1 359 ? 20.109 -13.859 -1.967 1 92.94 359 SER A O 1
ATOM 2796 N N . ASP A 1 360 ? 21.484 -12.148 -1.713 1 92.38 360 ASP A N 1
ATOM 2797 C CA . ASP A 1 360 ? 20.719 -11.516 -0.648 1 92.38 360 ASP A CA 1
ATOM 2798 C C . ASP A 1 360 ? 19.312 -11.156 -1.126 1 92.38 360 ASP A C 1
ATOM 2800 O O . ASP A 1 360 ? 18.344 -11.328 -0.39 1 92.38 360 ASP A O 1
ATOM 2804 N N . ALA A 1 361 ? 19.266 -10.703 -2.316 1 92.69 361 ALA A N 1
ATOM 2805 C CA . ALA A 1 361 ? 17.969 -10.344 -2.893 1 92.69 361 ALA A CA 1
ATOM 2806 C C . ALA A 1 361 ? 17.078 -11.578 -3.051 1 92.69 361 ALA A C 1
ATOM 2808 O O . ALA A 1 361 ? 15.891 -11.531 -2.744 1 92.69 361 ALA A O 1
ATOM 2809 N N . GLU A 1 362 ? 17.672 -12.641 -3.473 1 94.75 362 GLU A N 1
ATOM 2810 C CA . GLU A 1 362 ? 16.906 -13.883 -3.643 1 94.75 362 GLU A CA 1
ATOM 2811 C C . GLU A 1 362 ? 16.422 -14.422 -2.301 1 94.75 362 GLU A C 1
ATOM 2813 O O . GLU A 1 362 ? 15.281 -14.867 -2.182 1 94.75 362 GLU A O 1
ATOM 2818 N N . MET A 1 363 ? 17.297 -14.383 -1.317 1 95.12 363 MET A N 1
ATOM 2819 C CA . MET A 1 363 ? 16.922 -14.852 0.01 1 95.12 363 MET A CA 1
ATOM 2820 C C . MET A 1 363 ? 15.766 -14.031 0.572 1 95.12 363 MET A C 1
ATOM 2822 O O . MET A 1 363 ? 14.828 -14.586 1.15 1 95.12 363 MET A O 1
ATOM 2826 N N . MET A 1 364 ? 15.828 -12.719 0.311 1 94.31 364 MET A N 1
ATOM 2827 C CA . MET A 1 364 ? 14.758 -11.828 0.746 1 94.31 364 MET A CA 1
ATOM 2828 C C . MET A 1 364 ? 13.445 -12.195 0.061 1 94.31 364 MET A C 1
ATOM 2830 O O . MET A 1 364 ? 12.398 -12.266 0.71 1 94.31 364 MET A O 1
ATOM 2834 N N . LEU A 1 365 ? 13.531 -12.492 -1.179 1 95.31 365 LEU A N 1
ATOM 2835 C CA . LEU A 1 365 ? 12.336 -12.82 -1.953 1 95.31 365 LEU A CA 1
ATOM 2836 C C . LEU A 1 365 ? 11.766 -14.172 -1.524 1 95.31 365 LEU A C 1
ATOM 2838 O O . LEU A 1 365 ? 10.547 -14.328 -1.418 1 95.31 365 LEU A O 1
ATOM 2842 N N . LEU A 1 366 ? 12.648 -15.109 -1.29 1 96.44 366 LEU A N 1
ATOM 2843 C CA . LEU A 1 366 ? 12.219 -16.438 -0.874 1 96.44 366 LEU A CA 1
ATOM 2844 C C . LEU A 1 366 ? 11.508 -16.391 0.474 1 96.44 366 LEU A C 1
ATOM 2846 O O . LEU A 1 366 ? 10.453 -17 0.648 1 96.44 366 LEU A O 1
ATOM 2850 N N . ARG A 1 367 ? 12.055 -15.625 1.352 1 95.94 367 ARG A N 1
ATOM 2851 C CA . ARG A 1 367 ? 11.453 -15.484 2.674 1 95.94 367 ARG A CA 1
ATOM 2852 C C . ARG A 1 367 ? 10.125 -14.742 2.594 1 95.94 367 ARG A C 1
ATOM 2854 O O . ARG A 1 367 ? 9.148 -15.141 3.238 1 95.94 367 ARG A O 1
ATOM 2861 N N . ALA A 1 368 ? 10.109 -13.688 1.816 1 95.94 368 ALA A N 1
ATOM 2862 C CA . ALA A 1 368 ? 8.875 -12.914 1.639 1 95.94 368 ALA A CA 1
ATOM 2863 C C . ALA A 1 368 ? 7.773 -13.781 1.033 1 95.94 368 ALA A C 1
ATOM 2865 O O . ALA A 1 368 ? 6.625 -13.742 1.484 1 95.94 368 ALA A O 1
ATOM 2866 N N . GLN A 1 369 ? 8.141 -14.539 0.05 1 96.62 369 GLN A N 1
ATOM 2867 C CA . GLN A 1 369 ? 7.16 -15.406 -0.598 1 96.62 369 GLN A CA 1
ATOM 2868 C C . GLN A 1 369 ? 6.578 -16.406 0.391 1 96.62 369 GLN A C 1
ATOM 2870 O O . GLN A 1 369 ? 5.367 -16.641 0.412 1 96.62 369 GLN A O 1
ATOM 2875 N N . ALA A 1 370 ? 7.418 -17.016 1.164 1 96.94 370 ALA A N 1
ATOM 2876 C CA . ALA A 1 370 ? 6.953 -17.969 2.154 1 96.94 370 ALA A CA 1
ATOM 2877 C C . ALA A 1 370 ? 5.969 -17.328 3.127 1 96.94 370 ALA A C 1
ATOM 2879 O O . ALA A 1 370 ? 4.926 -17.906 3.436 1 96.94 370 ALA A O 1
ATOM 2880 N N . THR A 1 371 ? 6.273 -16.125 3.504 1 96.88 371 THR A N 1
ATOM 2881 C CA . THR A 1 371 ? 5.43 -15.414 4.457 1 96.88 371 THR A CA 1
ATOM 2882 C C . THR A 1 371 ? 4.074 -15.086 3.838 1 96.88 371 THR A C 1
ATOM 2884 O O . THR A 1 371 ? 3.033 -15.281 4.469 1 96.88 371 THR A O 1
ATOM 2887 N N . ILE A 1 372 ? 4.098 -14.617 2.631 1 97.62 372 ILE A N 1
ATOM 2888 C CA . ILE A 1 372 ? 2.852 -14.156 2.033 1 97.62 372 ILE A CA 1
ATOM 2889 C C . ILE A 1 372 ? 1.959 -15.344 1.702 1 97.62 372 ILE A C 1
ATOM 2891 O O . ILE A 1 372 ? 0.735 -15.273 1.832 1 97.62 372 ILE A O 1
ATOM 2895 N N . TYR A 1 373 ? 2.498 -16.469 1.274 1 98.19 373 TYR A N 1
ATOM 2896 C CA . TYR A 1 373 ? 1.673 -17.641 0.963 1 98.19 373 TYR A CA 1
ATOM 2897 C C . TYR A 1 373 ? 1.085 -18.25 2.23 1 98.19 373 TYR A C 1
ATOM 2899 O O . TYR A 1 373 ? -0.041 -18.75 2.221 1 98.19 373 TYR A O 1
ATOM 2907 N N . ARG A 1 374 ? 1.87 -18.266 3.275 1 98.06 374 ARG A N 1
ATOM 2908 C CA . ARG A 1 374 ? 1.318 -18.719 4.547 1 98.06 374 ARG A CA 1
ATOM 2909 C C . ARG A 1 374 ? 0.125 -17.875 4.961 1 98.06 374 ARG A C 1
ATOM 2911 O O . ARG A 1 374 ? -0.935 -18.391 5.305 1 98.06 374 ARG A O 1
ATOM 2918 N N . SER A 1 375 ? 0.317 -16.547 4.91 1 98.19 375 SER A N 1
ATOM 2919 C CA . SER A 1 375 ? -0.754 -15.617 5.273 1 98.19 375 SER A CA 1
ATOM 2920 C C . SER A 1 375 ? -1.95 -15.766 4.34 1 98.19 375 SER A C 1
ATOM 2922 O O . SER A 1 375 ? -3.1 -15.719 4.781 1 98.19 375 SER A O 1
ATOM 2924 N N . ALA A 1 376 ? -1.683 -15.898 3.088 1 98.56 376 ALA A N 1
ATOM 2925 C CA . ALA A 1 376 ? -2.752 -16.062 2.109 1 98.56 376 ALA A CA 1
ATOM 2926 C C . ALA A 1 376 ? -3.561 -17.328 2.393 1 98.56 376 ALA A C 1
ATOM 2928 O O . ALA A 1 376 ? -4.789 -17.328 2.273 1 98.56 376 ALA A O 1
ATOM 2929 N N . THR A 1 377 ? -2.857 -18.406 2.732 1 98.69 377 THR A N 1
ATOM 2930 C CA . THR A 1 377 ? -3.533 -19.656 3.043 1 98.69 377 THR A CA 1
ATOM 2931 C C . THR A 1 377 ? -4.41 -19.516 4.281 1 98.69 377 THR A C 1
ATOM 2933 O O . THR A 1 377 ? -5.547 -19.984 4.305 1 98.69 377 THR A O 1
ATOM 2936 N N . LEU A 1 378 ? -3.891 -18.844 5.23 1 98.5 378 LEU A N 1
ATOM 2937 C CA . LEU A 1 378 ? -4.664 -18.609 6.441 1 98.5 378 LEU A CA 1
ATOM 2938 C C . LEU A 1 378 ? -5.875 -17.719 6.148 1 98.5 378 LEU A C 1
ATOM 2940 O O . LEU A 1 378 ? -6.9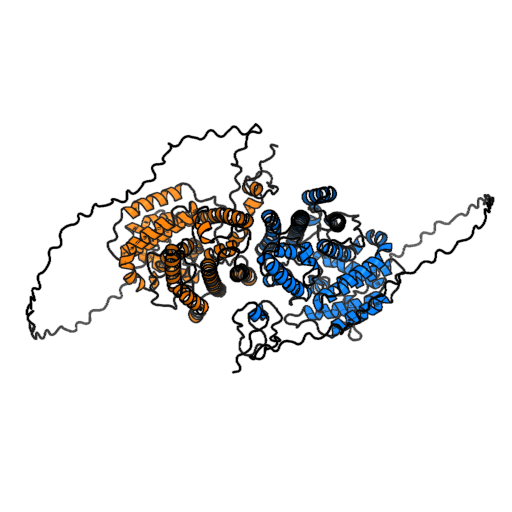49 -17.922 6.715 1 98.5 378 LEU A O 1
ATOM 2944 N N . LEU A 1 379 ? -5.652 -16.75 5.309 1 98.56 379 LEU A N 1
ATOM 2945 C CA . LEU A 1 379 ? -6.758 -15.898 4.887 1 98.56 379 LEU A CA 1
ATOM 2946 C C . LEU A 1 379 ? -7.852 -16.719 4.211 1 98.56 379 LEU A C 1
ATOM 2948 O O . LEU A 1 379 ? -9.039 -16.531 4.488 1 98.56 379 LEU A O 1
ATOM 2952 N N . LEU A 1 380 ? -7.465 -17.656 3.357 1 98.25 380 LEU A N 1
ATOM 2953 C CA . LEU A 1 380 ? -8.422 -18.516 2.676 1 98.25 380 LEU A CA 1
ATOM 2954 C C . LEU A 1 380 ? -9.188 -19.375 3.68 1 98.25 380 LEU A C 1
ATOM 2956 O O . LEU A 1 380 ? -10.414 -19.484 3.592 1 98.25 380 LEU A O 1
ATOM 2960 N N . ILE A 1 381 ? -8.453 -19.953 4.574 1 98.38 381 ILE A N 1
ATOM 2961 C CA . ILE A 1 381 ? -9.086 -20.781 5.594 1 98.38 381 ILE A CA 1
ATOM 2962 C C . ILE A 1 381 ? -10.102 -19.953 6.379 1 98.38 381 ILE A C 1
ATOM 2964 O O . ILE A 1 381 ? -11.211 -20.406 6.641 1 98.38 381 ILE A O 1
ATOM 2968 N N . HIS A 1 382 ? -9.695 -18.75 6.715 1 98.06 382 HIS A N 1
ATOM 2969 C CA . HIS A 1 382 ? -10.578 -17.844 7.453 1 98.06 382 HIS A CA 1
ATOM 2970 C C . HIS A 1 382 ? -11.867 -17.578 6.68 1 98.06 382 HIS A C 1
ATOM 2972 O O . HIS A 1 382 ? -12.953 -17.594 7.258 1 98.06 382 HIS A O 1
ATOM 2978 N N . ARG A 1 383 ? -11.781 -17.391 5.387 1 97.75 383 ARG A N 1
ATOM 2979 C CA . ARG A 1 383 ? -12.938 -17.047 4.574 1 97.75 383 ARG A CA 1
ATOM 2980 C C . ARG A 1 383 ? -13.75 -18.297 4.223 1 97.75 383 ARG A C 1
ATOM 2982 O O . ARG A 1 383 ? -14.906 -18.188 3.807 1 97.75 383 ARG A O 1
ATOM 2989 N N . ILE A 1 384 ? -13.172 -19.438 4.336 1 97.75 384 ILE A N 1
ATOM 2990 C CA . ILE A 1 384 ? -13.961 -20.672 4.262 1 97.75 384 ILE A CA 1
ATOM 2991 C C . ILE A 1 384 ? -14.844 -20.797 5.496 1 97.75 384 ILE A C 1
ATOM 2993 O O . ILE A 1 384 ? -16.016 -21.188 5.398 1 97.75 384 ILE A O 1
ATOM 2997 N N . LYS A 1 385 ? -14.312 -20.359 6.648 1 96.38 385 LYS A N 1
ATOM 2998 C CA . LYS A 1 385 ? -15.016 -20.453 7.926 1 96.38 385 LYS A CA 1
ATOM 2999 C C . LYS A 1 385 ? -16.062 -19.344 8.07 1 96.38 385 LYS A C 1
ATOM 3001 O O . LYS A 1 385 ? -17.156 -19.578 8.586 1 96.38 385 LYS A O 1
ATOM 3006 N N . TYR A 1 386 ? -15.633 -18.094 7.617 1 96.19 386 TYR A N 1
ATOM 3007 C CA . TYR A 1 386 ? -16.469 -16.938 7.887 1 96.19 386 TYR A CA 1
ATOM 3008 C C . TYR A 1 386 ? -16.781 -16.172 6.598 1 96.19 386 TYR A C 1
ATOM 3010 O O . TYR A 1 386 ? -15.859 -15.82 5.848 1 96.19 386 TYR A O 1
ATOM 3018 N N . PRO A 1 387 ? -18.016 -15.891 6.375 1 96.12 387 PRO A N 1
ATOM 3019 C CA . PRO A 1 387 ? -18.375 -15.109 5.188 1 96.12 387 PRO A CA 1
ATOM 3020 C C . PRO A 1 387 ? -17.938 -13.648 5.285 1 96.12 387 PRO A C 1
ATOM 3022 O O . PRO A 1 387 ? -17.438 -13.219 6.324 1 96.12 387 PRO A O 1
ATOM 3025 N N . LEU A 1 388 ? -18.094 -12.953 4.188 1 95.56 388 LEU A N 1
ATOM 3026 C CA . LEU A 1 388 ? -17.781 -11.531 4.164 1 95.56 388 LEU A CA 1
ATOM 3027 C C . LEU A 1 388 ? -18.688 -10.766 5.121 1 95.56 388 LEU A C 1
ATOM 3029 O O . LEU A 1 388 ? -19.875 -11.062 5.234 1 95.56 388 LEU A O 1
ATOM 3033 N N . GLY A 1 389 ? -18.172 -9.82 5.836 1 91.81 389 GLY A N 1
ATOM 3034 C CA . GLY A 1 389 ? -18.938 -9.078 6.828 1 91.81 389 GLY A CA 1
ATOM 3035 C C . GLY A 1 389 ? -18.781 -9.633 8.234 1 91.81 389 GLY A C 1
ATOM 3036 O O . GLY A 1 389 ? -19.141 -8.969 9.211 1 91.81 389 GLY A O 1
ATOM 3037 N N . SER A 1 390 ? -18.281 -10.875 8.273 1 93.06 390 SER A N 1
ATOM 3038 C CA . SER A 1 390 ? -18.047 -11.516 9.57 1 93.06 390 SER A CA 1
ATOM 3039 C C . SER A 1 390 ? -16.562 -11.68 9.844 1 93.06 390 SER A C 1
ATOM 3041 O O . SER A 1 390 ? -15.844 -12.281 9.047 1 93.06 390 SER A O 1
ATOM 3043 N N . HIS A 1 391 ? -16.109 -11.203 11.023 1 94.12 391 HIS A N 1
ATOM 3044 C CA . HIS A 1 391 ? -14.719 -11.305 11.453 1 94.12 391 HIS A CA 1
ATOM 3045 C C . HIS A 1 391 ? -13.773 -10.734 10.406 1 94.12 391 HIS A C 1
ATOM 3047 O O . HIS A 1 391 ? -12.766 -11.367 10.062 1 94.12 391 HIS A O 1
ATOM 3053 N N . ASP A 1 392 ? -14.188 -9.648 9.828 1 94.06 392 ASP A N 1
ATOM 3054 C CA . ASP A 1 392 ? -13.414 -9.008 8.773 1 94.06 392 ASP A CA 1
ATOM 3055 C C . ASP A 1 392 ? -12.062 -8.531 9.289 1 94.06 392 ASP A C 1
ATOM 3057 O O . ASP A 1 392 ? -11.086 -8.492 8.531 1 94.06 392 ASP A O 1
ATOM 3061 N N . GLY A 1 393 ? -12 -8.211 10.547 1 94 393 GLY A N 1
ATOM 3062 C CA . GLY A 1 393 ? -10.75 -7.723 11.117 1 94 393 GLY A CA 1
ATOM 3063 C C . GLY A 1 393 ? -9.609 -8.711 10.984 1 94 393 GLY A C 1
ATOM 3064 O O . GLY A 1 393 ? -8.484 -8.328 10.641 1 94 393 GLY A O 1
ATOM 3065 N N . VAL A 1 394 ? -9.93 -9.969 11.219 1 95.69 394 VAL A N 1
ATOM 3066 C CA . VAL A 1 394 ? -8.914 -11.016 11.133 1 95.69 394 VAL A CA 1
ATOM 3067 C C . VAL A 1 394 ? -8.469 -11.18 9.68 1 95.69 394 VAL A C 1
ATOM 3069 O O . VAL A 1 394 ? -7.273 -11.289 9.398 1 95.69 394 VAL A O 1
ATOM 3072 N N . ALA A 1 395 ? -9.43 -11.203 8.766 1 97.44 395 ALA A N 1
ATOM 3073 C CA . ALA A 1 395 ? -9.109 -11.312 7.348 1 97.44 395 ALA A CA 1
ATOM 3074 C C . ALA A 1 395 ? -8.211 -10.164 6.898 1 97.44 395 ALA A C 1
ATOM 3076 O O . ALA A 1 395 ? -7.215 -10.383 6.203 1 97.44 395 ALA A O 1
ATOM 3077 N N . VAL A 1 396 ? -8.555 -8.977 7.328 1 97.38 396 VAL A N 1
ATOM 3078 C CA . VAL A 1 396 ? -7.789 -7.785 6.98 1 97.38 396 VAL A CA 1
ATOM 3079 C C . VAL A 1 396 ? -6.395 -7.871 7.598 1 97.38 396 VAL A C 1
ATOM 3081 O O . VAL A 1 396 ? -5.414 -7.43 6.988 1 97.38 396 VAL A O 1
ATOM 3084 N N . SER A 1 397 ? -6.301 -8.43 8.75 1 95.38 397 SER A N 1
ATOM 3085 C CA . SER A 1 397 ? -5 -8.602 9.391 1 95.38 397 SER A CA 1
ATOM 3086 C C . SER A 1 397 ? -4.082 -9.484 8.547 1 95.38 397 SER A C 1
ATOM 3088 O O . SER A 1 397 ? -2.916 -9.148 8.336 1 95.38 397 SER A O 1
ATOM 3090 N N . TYR A 1 398 ? -4.621 -10.625 8.047 1 97.44 398 TYR A N 1
ATOM 3091 C CA . TYR A 1 398 ? -3.84 -11.492 7.172 1 97.44 398 TYR A CA 1
ATOM 3092 C C . TYR A 1 398 ? -3.455 -10.766 5.891 1 97.44 398 TYR A C 1
ATOM 3094 O O . TYR A 1 398 ? -2.324 -10.891 5.41 1 97.44 398 TYR A O 1
ATOM 3102 N N . ALA A 1 399 ? -4.402 -10.039 5.367 1 97.88 399 ALA A N 1
ATOM 3103 C CA . ALA A 1 399 ? -4.145 -9.273 4.148 1 97.88 399 ALA A CA 1
ATOM 3104 C C . ALA A 1 399 ? -3.045 -8.242 4.375 1 97.88 399 ALA A C 1
ATOM 3106 O O . ALA A 1 399 ? -2.199 -8.023 3.504 1 97.88 399 ALA A O 1
ATOM 3107 N N . ASN A 1 400 ? -3.018 -7.605 5.508 1 96 400 ASN A N 1
ATOM 3108 C CA . ASN A 1 400 ? -1.99 -6.621 5.84 1 96 400 ASN A CA 1
ATOM 3109 C C . ASN A 1 400 ? -0.614 -7.27 5.961 1 96 400 ASN A C 1
ATOM 3111 O O . ASN A 1 400 ? 0.395 -6.664 5.594 1 96 400 ASN A O 1
ATOM 3115 N N . ASP A 1 401 ? -0.58 -8.469 6.484 1 95.06 401 ASP A N 1
ATOM 3116 C CA . ASP A 1 401 ? 0.686 -9.195 6.535 1 95.06 401 ASP A CA 1
ATOM 3117 C C . ASP A 1 401 ? 1.287 -9.352 5.141 1 95.06 401 ASP A C 1
ATOM 3119 O O . ASP A 1 401 ? 2.502 -9.242 4.965 1 95.06 401 ASP A O 1
ATOM 3123 N N . ILE A 1 402 ? 0.43 -9.609 4.242 1 96.5 402 ILE A N 1
ATOM 3124 C CA . ILE A 1 402 ? 0.854 -9.781 2.855 1 96.5 402 ILE A CA 1
ATOM 3125 C C . ILE A 1 402 ? 1.339 -8.445 2.293 1 96.5 402 ILE A C 1
ATOM 3127 O O . ILE A 1 402 ? 2.434 -8.367 1.729 1 96.5 402 ILE A O 1
ATOM 3131 N N . MET A 1 403 ? 0.567 -7.379 2.506 1 93.31 403 MET A N 1
ATOM 3132 C CA . MET A 1 403 ? 0.889 -6.062 1.96 1 93.31 403 MET A CA 1
ATOM 3133 C C . MET A 1 403 ? 2.17 -5.516 2.578 1 93.31 403 MET A C 1
ATOM 3135 O O . MET A 1 403 ? 2.941 -4.82 1.911 1 93.31 403 MET A O 1
ATOM 3139 N N . GLU A 1 404 ? 2.432 -5.816 3.781 1 90.19 404 GLU A N 1
ATOM 3140 C CA . GLU A 1 404 ? 3.627 -5.336 4.469 1 90.19 404 GLU A CA 1
ATOM 3141 C C . GLU A 1 404 ? 4.891 -5.93 3.859 1 90.19 404 GLU A C 1
ATOM 3143 O O . GLU A 1 404 ? 5.934 -5.273 3.818 1 90.19 404 GLU A O 1
ATOM 3148 N N . GLU A 1 405 ? 4.777 -7.137 3.434 1 90.25 405 GLU A N 1
ATOM 3149 C CA . GLU A 1 405 ? 5.93 -7.762 2.793 1 90.25 405 GLU A CA 1
ATOM 3150 C C . GLU A 1 405 ? 6.301 -7.043 1.499 1 90.25 405 GLU A C 1
ATOM 3152 O O . GLU A 1 405 ? 7.48 -6.918 1.168 1 90.25 405 GLU A O 1
ATOM 3157 N N . LYS A 1 406 ? 5.305 -6.664 0.799 1 86.69 406 LYS A N 1
ATOM 3158 C CA . LYS A 1 406 ? 5.555 -5.902 -0.422 1 86.69 406 LYS A CA 1
ATOM 3159 C C . LYS A 1 406 ? 6.336 -4.625 -0.125 1 86.69 406 LYS A C 1
ATOM 3161 O O . LYS A 1 406 ? 7.316 -4.32 -0.806 1 86.69 406 LYS A O 1
ATOM 3166 N N . ASP A 1 407 ? 5.895 -3.934 0.894 1 82 407 ASP A N 1
ATOM 3167 C CA . ASP A 1 407 ? 6.535 -2.672 1.256 1 82 407 ASP A CA 1
ATOM 3168 C C . ASP A 1 407 ? 7.969 -2.898 1.728 1 82 407 ASP A C 1
ATOM 3170 O O . ASP A 1 407 ? 8.859 -2.107 1.418 1 82 407 ASP A O 1
ATOM 3174 N N . LYS A 1 408 ? 8.125 -3.932 2.42 1 84.25 408 LYS A N 1
ATOM 3175 C CA . LYS A 1 408 ? 9.461 -4.273 2.896 1 84.25 408 LYS A CA 1
ATOM 3176 C C . LYS A 1 408 ? 10.414 -4.512 1.729 1 84.25 408 LYS A C 1
ATOM 3178 O O . LYS A 1 408 ? 11.562 -4.062 1.756 1 84.25 408 LYS A O 1
ATOM 3183 N N . ILE A 1 409 ? 9.953 -5.219 0.759 1 86.75 409 ILE A N 1
ATOM 3184 C CA . ILE A 1 409 ? 10.789 -5.531 -0.397 1 86.75 409 ILE A CA 1
ATOM 3185 C C . ILE A 1 409 ? 11.125 -4.25 -1.153 1 86.75 409 ILE A C 1
ATOM 3187 O O . ILE A 1 409 ? 12.258 -4.062 -1.595 1 86.75 409 ILE A O 1
ATOM 3191 N N . LEU A 1 410 ? 10.203 -3.381 -1.285 1 80.19 410 LEU A N 1
ATOM 3192 C CA . LEU A 1 410 ? 10.422 -2.123 -1.991 1 80.19 410 LEU A CA 1
ATOM 3193 C C . LEU A 1 410 ? 11.414 -1.245 -1.235 1 80.19 410 LEU A C 1
ATOM 3195 O O . LEU A 1 410 ? 12.258 -0.587 -1.848 1 80.19 410 LEU A O 1
ATOM 3199 N N . LEU A 1 411 ? 11.281 -1.217 0.053 1 79.31 411 LEU A N 1
ATOM 3200 C CA . LEU A 1 411 ? 12.117 -0.354 0.88 1 79.31 411 LEU A CA 1
ATOM 3201 C C . LEU A 1 411 ? 13.547 -0.896 0.964 1 79.31 411 LEU A C 1
ATOM 3203 O O . LEU A 1 411 ? 14.508 -0.135 0.862 1 79.31 411 LEU A O 1
ATOM 3207 N N . ASP A 1 412 ? 13.672 -2.207 1.049 1 80.19 412 ASP A N 1
ATOM 3208 C CA . ASP A 1 412 ? 14.984 -2.809 1.298 1 80.19 412 ASP A CA 1
ATOM 3209 C C . ASP A 1 412 ? 15.656 -3.215 -0.01 1 80.19 412 ASP A C 1
ATOM 3211 O O . ASP A 1 412 ? 16.891 -3.217 -0.105 1 80.19 412 ASP A O 1
ATOM 3215 N N . GLY A 1 413 ? 14.898 -3.711 -0.917 1 78.88 413 GLY A N 1
ATOM 3216 C CA . GLY A 1 413 ? 15.469 -4.25 -2.143 1 78.88 413 GLY A CA 1
ATOM 3217 C C . GLY A 1 413 ? 15.57 -3.227 -3.256 1 78.88 413 GLY A C 1
ATOM 3218 O O . GLY A 1 413 ? 16.391 -3.365 -4.16 1 78.88 413 GLY A O 1
ATOM 3219 N N . GLY A 1 414 ? 14.703 -2.221 -3.18 1 75.56 414 GLY A N 1
ATOM 3220 C CA . GLY A 1 414 ? 14.711 -1.23 -4.242 1 75.56 414 GLY A CA 1
ATOM 3221 C C . GLY A 1 414 ? 13.711 -1.526 -5.344 1 75.56 414 GLY A C 1
ATOM 3222 O O . GLY A 1 414 ? 13.016 -2.541 -5.301 1 75.56 414 GLY A O 1
ATOM 3223 N N . PRO A 1 415 ? 13.711 -0.764 -6.344 1 74.19 415 PRO A N 1
ATOM 3224 C CA . PRO A 1 415 ? 12.68 -0.847 -7.379 1 74.19 415 PRO A CA 1
ATOM 3225 C C . PRO A 1 415 ? 12.914 -1.996 -8.359 1 74.19 415 PRO A C 1
ATOM 3227 O O . PRO A 1 415 ? 11.977 -2.436 -9.031 1 74.19 415 PRO A O 1
ATOM 3230 N N . ASP A 1 416 ? 14.078 -2.568 -8.383 1 79.75 416 ASP A N 1
ATOM 3231 C CA . ASP A 1 416 ? 14.391 -3.596 -9.375 1 79.75 416 ASP A CA 1
ATOM 3232 C C . ASP A 1 416 ? 14.031 -4.988 -8.852 1 79.75 416 ASP A C 1
ATOM 3234 O O . ASP A 1 416 ? 13.969 -5.949 -9.625 1 79.75 416 ASP A O 1
ATOM 3238 N N . ILE A 1 417 ? 13.859 -5.074 -7.586 1 86.94 417 ILE A N 1
ATOM 3239 C CA . ILE A 1 417 ? 13.508 -6.355 -6.984 1 86.94 417 ILE A CA 1
ATOM 3240 C C . ILE A 1 417 ? 11.984 -6.512 -6.953 1 86.94 417 ILE A C 1
ATOM 3242 O O . ILE A 1 417 ? 11.281 -5.656 -6.41 1 86.94 417 ILE A O 1
ATOM 3246 N N . LYS A 1 418 ? 11.531 -7.523 -7.66 1 88.75 418 LYS A N 1
ATOM 3247 C CA . LYS A 1 418 ? 10.094 -7.738 -7.801 1 88.75 418 LYS A CA 1
ATOM 3248 C C . LYS A 1 418 ? 9.68 -9.062 -7.168 1 88.75 418 LYS A C 1
ATOM 3250 O O . LYS A 1 418 ? 10.359 -10.078 -7.332 1 88.75 418 LYS A O 1
ATOM 3255 N N . LEU A 1 419 ? 8.633 -9.016 -6.457 1 90.44 419 LEU A N 1
ATOM 3256 C CA . LEU A 1 419 ? 8.047 -10.242 -5.91 1 90.44 419 LEU A CA 1
ATOM 3257 C C . LEU A 1 419 ? 7.117 -10.898 -6.922 1 90.44 419 LEU A C 1
ATOM 3259 O O . LEU A 1 419 ? 5.91 -10.992 -6.684 1 90.44 419 LEU A O 1
ATOM 3263 N N . GLN A 1 420 ? 7.582 -11.469 -7.93 1 89.5 420 GLN A N 1
ATOM 3264 C CA . GLN A 1 420 ? 6.879 -11.922 -9.125 1 89.5 420 GLN A CA 1
ATOM 3265 C C . GLN A 1 420 ? 5.906 -13.047 -8.789 1 89.5 420 GLN A C 1
ATOM 3267 O O . GLN A 1 420 ? 4.836 -13.148 -9.398 1 89.5 420 GLN A O 1
ATOM 3272 N N . PHE A 1 421 ? 6.219 -13.883 -7.934 1 94.06 421 PHE A N 1
ATOM 3273 C CA . PHE A 1 421 ? 5.414 -15.07 -7.691 1 94.06 421 PHE A CA 1
ATOM 3274 C C . PHE A 1 421 ? 4.656 -14.953 -6.375 1 94.06 421 PHE A C 1
ATOM 3276 O O . PHE A 1 421 ? 4.602 -15.906 -5.598 1 94.06 421 PHE A O 1
ATOM 3283 N N . GLY A 1 422 ? 4.172 -13.781 -6.168 1 93.81 422 GLY A N 1
ATOM 3284 C CA . GLY A 1 422 ? 3.295 -13.492 -5.043 1 93.81 422 GLY A CA 1
ATOM 3285 C C . GLY A 1 422 ? 1.918 -13.016 -5.469 1 93.81 422 GLY A C 1
ATOM 3286 O O . GLY A 1 422 ? 1.103 -12.633 -4.629 1 93.81 422 GLY A O 1
ATOM 3287 N N . CYS A 1 423 ? 1.628 -13.117 -6.762 1 93.12 423 CYS A N 1
ATOM 3288 C CA . CYS A 1 423 ? 0.413 -12.539 -7.32 1 93.12 423 CYS A CA 1
ATOM 3289 C C . CYS A 1 423 ? -0.828 -13.133 -6.668 1 93.12 423 CYS A C 1
ATOM 3291 O O . CYS A 1 423 ? -1.765 -12.406 -6.328 1 93.12 423 CYS A O 1
ATOM 3293 N N . PHE A 1 424 ? -0.833 -14.391 -6.504 1 96.25 424 PHE A N 1
ATOM 3294 C CA . PHE A 1 424 ? -1.979 -15.062 -5.898 1 96.25 424 PHE A CA 1
ATOM 3295 C C . PHE A 1 424 ? -2.289 -14.477 -4.527 1 96.25 424 PHE A C 1
ATOM 3297 O O . PHE A 1 424 ? -3.441 -14.156 -4.23 1 96.25 424 PHE A O 1
ATOM 3304 N N . ALA A 1 425 ? -1.242 -14.383 -3.721 1 97.25 425 ALA A N 1
ATOM 3305 C CA . ALA A 1 425 ? -1.405 -13.852 -2.367 1 97.25 425 ALA A CA 1
ATOM 3306 C C . ALA A 1 425 ? -1.894 -12.406 -2.395 1 97.25 425 ALA A C 1
ATOM 3308 O O . ALA A 1 425 ? -2.777 -12.031 -1.622 1 97.25 425 ALA A O 1
ATOM 3309 N N . PHE A 1 426 ? -1.381 -11.633 -3.268 1 96.12 426 PHE A N 1
ATOM 3310 C CA . PHE A 1 426 ? -1.763 -10.234 -3.354 1 96.12 426 PHE A CA 1
ATOM 3311 C C . PHE A 1 426 ? -3.188 -10.086 -3.873 1 96.12 426 PHE A C 1
ATOM 3313 O O . PHE A 1 426 ? -3.924 -9.195 -3.445 1 96.12 426 PHE A O 1
ATOM 3320 N N . PHE A 1 427 ? -3.572 -10.977 -4.77 1 94.69 427 PHE A N 1
ATOM 3321 C CA . PHE A 1 427 ? -4.953 -10.984 -5.234 1 94.69 427 PHE A CA 1
ATOM 3322 C C . PHE A 1 427 ? -5.914 -11.219 -4.074 1 94.69 427 PHE A C 1
ATOM 3324 O O . PHE A 1 427 ? -6.914 -10.508 -3.938 1 94.69 427 PHE A O 1
ATOM 3331 N N . LEU A 1 428 ? -5.562 -12.125 -3.275 1 97.44 428 LEU A N 1
ATOM 3332 C CA . LEU A 1 428 ? -6.418 -12.414 -2.129 1 97.44 428 LEU A CA 1
ATOM 3333 C C . LEU A 1 428 ? -6.453 -11.234 -1.162 1 97.44 428 LEU A C 1
ATOM 3335 O O . LEU A 1 428 ? -7.508 -10.898 -0.626 1 97.44 428 LEU A O 1
ATOM 3339 N N . ALA A 1 429 ? -5.301 -10.641 -0.954 1 97.69 429 ALA A N 1
ATOM 3340 C CA . ALA A 1 429 ? -5.219 -9.492 -0.052 1 97.69 429 ALA A CA 1
ATOM 3341 C C . ALA A 1 429 ? -6.074 -8.336 -0.556 1 97.69 429 ALA A C 1
ATOM 3343 O O . ALA A 1 429 ? -6.703 -7.629 0.236 1 97.69 429 ALA A O 1
ATOM 3344 N N . LEU A 1 430 ? -6.121 -8.148 -1.836 1 97.06 430 LEU A N 1
ATOM 3345 C CA . LEU A 1 430 ? -6.848 -7.043 -2.455 1 97.06 430 LEU A CA 1
ATOM 3346 C C . LEU A 1 430 ? -8.352 -7.258 -2.35 1 97.06 430 LEU A C 1
ATOM 3348 O O . LEU A 1 430 ? -9.133 -6.332 -2.57 1 97.06 430 LEU A O 1
ATOM 3352 N N . LEU A 1 431 ? -8.734 -8.461 -2.02 1 97.44 431 LEU A N 1
ATOM 3353 C CA . LEU A 1 431 ? -10.156 -8.719 -1.807 1 97.44 431 LEU A CA 1
ATOM 3354 C C . LEU A 1 431 ? -10.578 -8.312 -0.399 1 97.44 431 LEU A C 1
ATOM 3356 O O . LEU A 1 431 ? -11.773 -8.234 -0.103 1 97.44 431 LEU A O 1
ATOM 3360 N N . GLU A 1 432 ? -9.594 -8.078 0.429 1 97.69 432 GLU A N 1
ATOM 3361 C CA . GLU A 1 432 ? -9.867 -7.629 1.791 1 97.69 432 GLU A CA 1
ATOM 3362 C C . GLU A 1 432 ? -9.562 -6.145 1.958 1 97.69 432 GLU A C 1
ATOM 3364 O O . GLU A 1 432 ? -10.148 -5.477 2.812 1 97.69 432 GLU A O 1
ATOM 3369 N N . ILE A 1 433 ? -8.602 -5.695 1.249 1 97.06 433 ILE A N 1
ATOM 3370 C CA . ILE A 1 433 ? -8.172 -4.301 1.287 1 97.06 433 ILE A CA 1
ATOM 3371 C C . ILE A 1 433 ? -8.406 -3.652 -0.075 1 97.06 433 ILE A C 1
ATOM 3373 O O . ILE A 1 433 ? -7.793 -4.043 -1.07 1 97.06 433 ILE A O 1
ATOM 3377 N N . PRO A 1 434 ? -9.234 -2.672 -0.116 1 95.81 434 PRO A N 1
ATOM 3378 C CA . PRO A 1 434 ? -9.641 -2.111 -1.408 1 95.81 434 PRO A CA 1
ATOM 3379 C C . PRO A 1 434 ? -8.586 -1.173 -1.997 1 95.81 434 PRO A C 1
ATOM 3381 O O . PRO A 1 434 ? -8.891 -0.025 -2.328 1 95.81 434 PRO A O 1
ATOM 3384 N N . LEU A 1 435 ? -7.457 -1.632 -2.227 1 94.56 435 LEU A N 1
ATOM 3385 C CA . LEU A 1 435 ? -6.434 -0.909 -2.973 1 94.56 435 LEU A CA 1
ATOM 3386 C C . LEU A 1 435 ? -6.582 -1.145 -4.473 1 94.56 435 LEU A C 1
ATOM 3388 O O . LEU A 1 435 ? -6.973 -2.234 -4.895 1 94.56 435 LEU A O 1
ATOM 3392 N N . ARG A 1 436 ? -6.297 -0.133 -5.207 1 90.69 436 ARG A N 1
ATOM 3393 C CA . ARG A 1 436 ? -6.348 -0.279 -6.656 1 90.69 436 ARG A CA 1
ATOM 3394 C C . ARG A 1 436 ? -5.289 -1.259 -7.148 1 90.69 436 ARG A C 1
ATOM 3396 O O . ARG A 1 436 ? -4.09 -1.032 -6.957 1 90.69 436 ARG A O 1
ATOM 3403 N N . PRO A 1 437 ? -5.727 -2.281 -7.766 1 91.31 437 PRO A N 1
ATOM 3404 C CA . PRO A 1 437 ? -4.758 -3.303 -8.172 1 91.31 437 PRO A CA 1
ATOM 3405 C C . PRO A 1 437 ? -3.824 -2.826 -9.281 1 91.31 437 PRO A C 1
ATOM 3407 O O . PRO A 1 437 ? -2.719 -3.354 -9.43 1 91.31 437 PRO A O 1
ATOM 3410 N N . GLU A 1 438 ? -4.184 -1.883 -10.039 1 84.5 438 GLU A N 1
ATOM 3411 C CA . GLU A 1 438 ? -3.385 -1.378 -11.156 1 84.5 438 GLU A CA 1
ATOM 3412 C C . GLU A 1 438 ? -2.053 -0.816 -10.664 1 84.5 438 GLU A C 1
ATOM 3414 O O . GLU A 1 438 ? -1.061 -0.834 -11.398 1 84.5 438 GLU A O 1
ATOM 3419 N N . ALA A 1 439 ? -2.086 -0.403 -9.484 1 77.62 439 ALA A N 1
ATOM 3420 C CA . ALA A 1 439 ? -0.872 0.198 -8.938 1 77.62 439 ALA A CA 1
ATOM 3421 C C . ALA A 1 439 ? 0.095 -0.874 -8.445 1 77.62 439 ALA A C 1
ATOM 3423 O O . ALA A 1 439 ? 1.297 -0.627 -8.32 1 77.62 439 ALA A O 1
ATOM 3424 N N . LEU A 1 440 ? -0.434 -2.027 -8.219 1 81.69 440 LEU A N 1
ATOM 3425 C CA . LEU A 1 440 ? 0.357 -3.076 -7.578 1 81.69 440 LEU A CA 1
ATOM 3426 C C . LEU A 1 440 ? 1.085 -3.918 -8.625 1 81.69 440 LEU A C 1
ATOM 3428 O O . LEU A 1 440 ? 2.174 -4.434 -8.359 1 81.69 440 LEU A O 1
ATOM 3432 N N . TRP A 1 441 ? 0.521 -4.02 -9.789 1 78.69 441 TRP A N 1
ATOM 3433 C CA . TRP A 1 441 ? 1.066 -5 -10.719 1 78.69 441 TRP A CA 1
ATOM 3434 C C . TRP A 1 441 ? 2.473 -4.609 -11.164 1 78.69 441 TRP A C 1
ATOM 3436 O O . TRP A 1 441 ? 3.34 -5.473 -11.328 1 78.69 441 TRP A O 1
ATOM 3446 N N . LYS A 1 442 ? 2.775 -3.344 -11.18 1 74.94 442 LYS A N 1
ATOM 3447 C CA . LYS A 1 442 ? 4.078 -2.867 -11.641 1 74.94 442 LYS A CA 1
ATOM 3448 C C . LYS A 1 442 ? 5.176 -3.223 -10.641 1 74.94 442 LYS A C 1
ATOM 3450 O O . LYS A 1 442 ? 6.336 -3.398 -11.016 1 74.94 442 LYS A O 1
ATOM 3455 N N . SER A 1 443 ? 4.703 -3.322 -9.445 1 76.88 443 SER A N 1
ATOM 3456 C CA . SER A 1 443 ? 5.684 -3.631 -8.406 1 76.88 443 SER A CA 1
ATOM 3457 C C . SER A 1 443 ? 5.902 -5.137 -8.281 1 76.88 443 SER A C 1
ATOM 3459 O O . SER A 1 443 ? 6.875 -5.578 -7.668 1 76.88 443 SER A O 1
ATOM 3461 N N . LEU A 1 444 ? 5.102 -5.949 -8.977 1 85.31 444 LEU A N 1
ATOM 3462 C CA . LEU A 1 444 ? 5.141 -7.391 -8.75 1 85.31 444 LEU A CA 1
ATOM 3463 C C . LEU A 1 444 ? 5.809 -8.109 -9.914 1 85.31 444 LEU A C 1
ATOM 3465 O O . LEU A 1 444 ? 6.367 -9.195 -9.742 1 85.31 444 LEU A O 1
ATOM 3469 N N . THR A 1 445 ? 5.777 -7.508 -11.055 1 83.25 445 THR A N 1
ATOM 3470 C CA . THR A 1 445 ? 6.246 -8.25 -12.219 1 83.25 445 THR A CA 1
ATOM 3471 C C . THR A 1 445 ? 7.332 -7.473 -12.961 1 83.25 445 THR A C 1
ATOM 3473 O O . THR A 1 445 ? 7.398 -6.246 -12.859 1 83.25 445 THR A O 1
ATOM 3476 N N . LYS A 1 446 ? 8.125 -8.227 -13.656 1 85.38 446 LYS A N 1
ATOM 3477 C CA . LYS A 1 446 ? 9.172 -7.645 -14.492 1 85.38 446 LYS A CA 1
ATOM 3478 C C . LYS A 1 446 ? 8.672 -7.391 -15.914 1 85.38 446 LYS A C 1
ATOM 3480 O O . LYS A 1 446 ? 9.383 -6.809 -16.734 1 85.38 446 LYS A O 1
ATOM 3485 N N . LEU A 1 447 ? 7.422 -7.781 -16.094 1 81.62 447 LEU A N 1
ATOM 3486 C CA . LEU A 1 447 ? 6.832 -7.543 -17.406 1 81.62 447 LEU A CA 1
ATOM 3487 C C . LEU A 1 447 ? 6.707 -6.047 -17.688 1 81.62 447 LEU A C 1
ATOM 3489 O O . LEU A 1 447 ? 6.355 -5.273 -16.797 1 81.62 447 LEU A O 1
ATOM 3493 N N . SER A 1 448 ? 6.949 -5.66 -18.844 1 76.88 448 SER A N 1
ATOM 3494 C CA . SER A 1 448 ? 6.918 -4.25 -19.219 1 76.88 448 SER A CA 1
ATOM 3495 C C . SER A 1 448 ? 5.5 -3.805 -19.578 1 76.88 448 SER A C 1
ATOM 3497 O O . SER A 1 448 ? 5.227 -2.605 -19.656 1 76.88 448 SER A O 1
ATOM 3499 N N . TYR A 1 449 ? 4.613 -4.773 -19.781 1 78.44 449 TYR A N 1
ATOM 3500 C CA . TYR A 1 449 ? 3.227 -4.477 -20.125 1 78.44 449 TYR A CA 1
ATOM 3501 C C . TYR A 1 449 ? 2.268 -5.156 -19.156 1 78.44 449 TYR A C 1
ATOM 3503 O O . TYR A 1 449 ? 2.656 -6.07 -18.422 1 78.44 449 TYR A O 1
ATOM 3511 N N . CYS A 1 450 ? 1.104 -4.676 -19.156 1 83.06 450 CYS A N 1
ATOM 3512 C CA . CYS A 1 450 ? 0.082 -5.301 -18.328 1 83.06 450 CYS A CA 1
ATOM 3513 C C . CYS A 1 450 ? -0.488 -6.543 -19 1 83.06 450 CYS A C 1
ATOM 3515 O O . CYS A 1 450 ? -1.144 -6.445 -20.047 1 83.06 450 CYS A O 1
ATOM 3517 N N . PRO A 1 451 ? -0.283 -7.684 -18.516 1 85.25 451 PRO A N 1
ATOM 3518 C CA . PRO A 1 451 ? -0.781 -8.914 -19.156 1 85.25 451 PRO A CA 1
ATOM 3519 C C . PRO A 1 451 ? -2.295 -9.062 -19.031 1 85.25 451 PRO A C 1
ATOM 3521 O O . PRO A 1 451 ? -2.92 -8.406 -18.188 1 85.25 451 PRO A O 1
ATOM 3524 N N . ALA A 1 452 ? -2.867 -9.93 -19.797 1 86.56 452 ALA A N 1
ATOM 3525 C CA . ALA A 1 452 ? -4.312 -10.133 -19.859 1 86.56 452 ALA A CA 1
ATOM 3526 C C . ALA A 1 452 ? -4.852 -10.633 -18.516 1 86.56 452 ALA A C 1
ATOM 3528 O O . ALA A 1 452 ? -5.961 -10.266 -18.109 1 86.56 452 ALA A O 1
ATOM 3529 N N . CYS A 1 453 ? -4.113 -11.43 -17.891 1 90.75 453 CYS A N 1
ATOM 3530 C CA . CYS A 1 453 ? -4.566 -11.977 -16.609 1 90.75 453 CYS A CA 1
ATOM 3531 C C . CYS A 1 453 ? -4.762 -10.867 -15.578 1 90.75 453 CYS A C 1
ATOM 3533 O O . CYS A 1 453 ? -5.684 -10.93 -14.766 1 90.75 453 CYS A O 1
ATOM 3535 N N . ALA A 1 454 ? -3.887 -9.859 -15.586 1 90.88 454 ALA A N 1
ATOM 3536 C CA . ALA A 1 454 ? -4.02 -8.727 -14.672 1 90.88 454 ALA A CA 1
ATOM 3537 C C . ALA A 1 454 ? -5.297 -7.945 -14.953 1 90.88 454 ALA A C 1
ATOM 3539 O O . ALA A 1 454 ? -6.035 -7.602 -14.023 1 90.88 454 ALA A O 1
ATOM 3540 N N . GLU A 1 455 ? -5.598 -7.746 -16.188 1 87.62 455 GLU A N 1
ATOM 3541 C CA . GLU A 1 455 ? -6.801 -7.012 -16.578 1 87.62 455 GLU A CA 1
ATOM 3542 C C . GLU A 1 455 ? -8.062 -7.746 -16.125 1 87.62 455 GLU A C 1
ATOM 3544 O O . GLU A 1 455 ? -9.023 -7.117 -15.688 1 87.62 455 GLU A O 1
ATOM 3549 N N . GLN A 1 456 ? -8.016 -9.008 -16.281 1 91.31 456 GLN A N 1
ATOM 3550 C CA . GLN A 1 456 ? -9.148 -9.812 -15.828 1 91.31 456 GLN A CA 1
ATOM 3551 C C . GLN A 1 456 ? -9.352 -9.688 -14.32 1 91.31 456 GLN A C 1
ATOM 3553 O O . GLN A 1 456 ? -10.484 -9.555 -13.844 1 91.31 456 GLN A O 1
ATOM 3558 N N . PHE A 1 457 ? -8.273 -9.688 -13.656 1 94.06 457 PHE A N 1
ATOM 3559 C CA . PHE A 1 457 ? -8.391 -9.539 -12.211 1 94.06 457 PHE A CA 1
ATOM 3560 C C . PHE A 1 457 ? -8.906 -8.148 -11.852 1 94.06 457 PHE A C 1
ATOM 3562 O O . PHE A 1 457 ? -9.672 -7.996 -10.898 1 94.06 457 PHE A O 1
ATOM 3569 N N . PHE A 1 458 ? -8.438 -7.129 -12.578 1 92.94 458 PHE A N 1
ATOM 3570 C CA . PHE A 1 458 ? -8.93 -5.777 -12.328 1 92.94 458 PHE A CA 1
ATOM 3571 C C . PHE A 1 458 ? -10.445 -5.723 -12.453 1 92.94 458 PHE A C 1
ATOM 3573 O O . PHE A 1 458 ? -11.125 -5.125 -11.617 1 92.94 458 PHE A O 1
ATOM 3580 N N . ALA A 1 459 ? -10.938 -6.395 -13.469 1 92.88 459 ALA A N 1
ATOM 3581 C CA . ALA A 1 459 ? -12.383 -6.426 -13.695 1 92.88 459 ALA A CA 1
ATOM 3582 C C . ALA A 1 459 ? -13.102 -7.148 -12.555 1 92.88 459 ALA A C 1
ATOM 3584 O O . ALA A 1 459 ? -14.117 -6.676 -12.055 1 92.88 459 ALA A O 1
ATOM 3585 N N . PHE A 1 460 ? -12.57 -8.234 -12.188 1 96.44 460 PHE A N 1
ATOM 3586 C CA . PHE A 1 460 ? -13.164 -8.977 -11.078 1 96.44 460 PHE A CA 1
ATOM 3587 C C . PHE A 1 460 ? -13.133 -8.156 -9.797 1 96.44 460 PHE A C 1
ATOM 3589 O O . PHE A 1 460 ? -14.102 -8.141 -9.039 1 96.44 460 PHE A O 1
ATOM 3596 N N . HIS A 1 461 ? -11.961 -7.539 -9.516 1 96.56 461 HIS A N 1
ATOM 3597 C CA . HIS A 1 461 ? -11.781 -6.715 -8.32 1 96.56 461 HIS A CA 1
ATOM 3598 C C . HIS A 1 461 ? -12.844 -5.625 -8.242 1 96.56 461 HIS A C 1
ATOM 3600 O O . HIS A 1 461 ? -13.422 -5.402 -7.176 1 96.56 461 HIS A O 1
ATOM 3606 N N . ARG A 1 462 ? -13.117 -4.973 -9.328 1 93 462 ARG A N 1
ATOM 3607 C CA . ARG A 1 462 ? -14.141 -3.934 -9.375 1 93 462 ARG A CA 1
ATOM 3608 C C . ARG A 1 462 ? -15.516 -4.508 -9.055 1 93 462 ARG A C 1
ATOM 3610 O O . ARG A 1 462 ? -16.266 -3.945 -8.25 1 93 462 ARG A O 1
ATOM 3617 N N . TYR A 1 463 ? -15.82 -5.648 -9.68 1 96 463 TYR A N 1
ATOM 3618 C CA . TYR A 1 463 ? -17.078 -6.34 -9.422 1 96 463 TYR A CA 1
ATOM 3619 C C . TYR A 1 463 ? -17.219 -6.715 -7.953 1 96 463 TYR A C 1
ATOM 3621 O O . TYR A 1 463 ? -18.234 -6.441 -7.324 1 96 463 TYR A O 1
ATOM 3629 N N . PHE A 1 464 ? -16.188 -7.285 -7.445 1 97.44 464 PHE A N 1
ATOM 3630 C CA . PHE A 1 464 ? -16.172 -7.816 -6.086 1 97.44 464 PHE A CA 1
ATOM 3631 C C . PHE A 1 464 ? -16.453 -6.711 -5.074 1 97.44 464 PHE A C 1
ATOM 3633 O O . PHE A 1 464 ? -17.312 -6.863 -4.199 1 97.44 464 PHE A O 1
ATOM 3640 N N . TRP A 1 465 ? -15.781 -5.594 -5.145 1 96.38 465 TRP A N 1
ATOM 3641 C CA . TRP A 1 465 ? -15.914 -4.523 -4.164 1 96.38 465 TRP A CA 1
ATOM 3642 C C . TRP A 1 465 ? -17.234 -3.773 -4.344 1 96.38 465 TRP A C 1
ATOM 3644 O O . TRP A 1 465 ? -17.812 -3.305 -3.369 1 96.38 465 TRP A O 1
ATOM 3654 N N . GLN A 1 466 ? -17.641 -3.672 -5.613 1 93.5 466 GLN A N 1
ATOM 3655 C CA . GLN A 1 466 ? -18.984 -3.102 -5.809 1 93.5 466 GLN A CA 1
ATOM 3656 C C . GLN A 1 466 ? -20.031 -3.902 -5.055 1 93.5 466 GLN A C 1
ATOM 3658 O O . GLN A 1 466 ? -20.906 -3.326 -4.406 1 93.5 466 GLN A O 1
ATOM 3663 N N . ARG A 1 467 ? -19.938 -5.203 -5.172 1 94.75 467 ARG A N 1
ATOM 3664 C CA . ARG A 1 467 ? -20.875 -6.059 -4.461 1 94.75 467 ARG A CA 1
ATOM 3665 C C . ARG A 1 467 ? -20.75 -5.879 -2.953 1 94.75 467 ARG A C 1
ATOM 3667 O O . ARG A 1 467 ? -21.766 -5.84 -2.242 1 94.75 467 ARG A O 1
ATOM 3674 N N . ARG A 1 468 ? -19.531 -5.781 -2.463 1 93.94 468 ARG A N 1
ATOM 3675 C CA . ARG A 1 468 ? -19.312 -5.594 -1.033 1 93.94 468 ARG A CA 1
ATOM 3676 C C . ARG A 1 468 ? -19.906 -4.273 -0.554 1 93.94 468 ARG A C 1
ATOM 3678 O O . ARG A 1 468 ? -20.547 -4.219 0.494 1 93.94 468 ARG A O 1
ATOM 3685 N N . TRP A 1 469 ? -19.703 -3.256 -1.321 1 90.69 469 TRP A N 1
ATOM 3686 C CA . TRP A 1 469 ? -20.188 -1.931 -0.954 1 90.69 469 TRP A CA 1
ATOM 3687 C C . TRP A 1 469 ? -21.719 -1.875 -1.025 1 90.69 469 TRP A C 1
ATOM 3689 O O . TRP A 1 469 ? -22.344 -1.094 -0.311 1 90.69 469 TRP A O 1
ATOM 3699 N N . ASP A 1 470 ? -22.234 -2.723 -1.904 1 90.38 470 ASP A N 1
ATOM 3700 C CA . ASP A 1 470 ? -23.688 -2.805 -2.012 1 90.38 470 ASP A CA 1
ATOM 3701 C C . ASP A 1 470 ? -24.281 -3.586 -0.842 1 90.38 470 ASP A C 1
ATOM 3703 O O . ASP A 1 470 ? -25.516 -3.699 -0.722 1 90.38 470 ASP A O 1
ATOM 3707 N N . GLY A 1 471 ? -23.453 -4.219 -0.06 1 89.25 471 GLY A N 1
ATOM 3708 C CA . GLY A 1 471 ? -23.922 -4.836 1.17 1 89.25 471 GLY A CA 1
ATOM 3709 C C . GLY A 1 471 ? -23.906 -6.352 1.121 1 89.25 471 GLY A C 1
ATOM 3710 O O . GLY A 1 471 ? -24.531 -7.012 1.945 1 89.25 471 GLY A O 1
ATOM 3711 N N . TYR A 1 472 ? -23.219 -6.922 0.182 1 93.06 472 TYR A N 1
ATOM 3712 C CA . TYR A 1 472 ? -23.141 -8.375 0.085 1 93.06 472 TYR A CA 1
ATOM 3713 C C . TYR A 1 472 ? -22.5 -8.969 1.337 1 93.06 472 TYR A C 1
ATOM 3715 O O . TYR A 1 472 ? -21.453 -8.508 1.789 1 93.06 472 TYR A O 1
ATOM 3723 N N . LYS A 1 473 ? -23.078 -10 1.912 1 91.31 473 LYS A N 1
ATOM 3724 C CA . LYS A 1 473 ? -22.578 -10.617 3.135 1 91.31 473 LYS A CA 1
ATOM 3725 C C . LYS A 1 473 ? -22.438 -12.133 2.969 1 91.31 473 LYS A C 1
ATOM 3727 O O . LYS A 1 473 ? -22.391 -12.867 3.955 1 91.31 473 LYS A O 1
ATOM 3732 N N . GLY A 1 474 ? -22.297 -12.625 1.827 1 94.5 474 GLY A N 1
ATOM 3733 C CA . GLY A 1 474 ? -22.172 -14.047 1.564 1 94.5 474 GLY A CA 1
ATOM 3734 C C . GLY A 1 474 ? -20.734 -14.508 1.447 1 94.5 474 GLY A C 1
ATOM 3735 O O . GLY A 1 474 ? -19.812 -13.828 1.912 1 94.5 474 GLY A O 1
ATOM 3736 N N . SER A 1 475 ? -20.531 -15.695 0.95 1 96 475 SER A N 1
ATOM 3737 C CA . SER A 1 475 ? -19.219 -16.297 0.812 1 96 475 SER A CA 1
ATOM 3738 C C . SER A 1 475 ? -18.391 -15.609 -0.275 1 96 475 SER A C 1
ATOM 3740 O O . SER A 1 475 ? -18.922 -15.289 -1.343 1 96 475 SER A O 1
ATOM 3742 N N . MET A 1 476 ? -17.188 -15.383 0.052 1 96.62 476 MET A N 1
ATOM 3743 C CA . MET A 1 476 ? -16.266 -14.828 -0.934 1 96.62 476 MET A CA 1
ATOM 3744 C C . MET A 1 476 ? -16.219 -15.703 -2.18 1 96.62 476 MET A C 1
ATOM 3746 O O . MET A 1 476 ? -16.109 -15.195 -3.299 1 96.62 476 MET A O 1
ATOM 3750 N N . PHE A 1 477 ? -16.359 -17 -2.033 1 97.06 477 PHE A N 1
ATOM 3751 C CA . PHE A 1 477 ? -16.234 -17.984 -3.115 1 97.06 477 PHE A CA 1
ATOM 3752 C C . PHE A 1 477 ? -17.453 -17.922 -4.035 1 97.06 477 PHE A C 1
ATOM 3754 O O . PHE A 1 477 ? -17.344 -18.219 -5.23 1 97.06 477 PHE A O 1
ATOM 3761 N N . ASP A 1 478 ? -18.562 -17.516 -3.512 1 95.69 478 ASP A N 1
ATOM 3762 C CA . ASP A 1 478 ? -19.75 -17.312 -4.352 1 95.69 478 ASP A CA 1
ATOM 3763 C C . ASP A 1 478 ? -19.531 -16.172 -5.332 1 95.69 478 ASP A C 1
ATOM 3765 O O . ASP A 1 478 ? -19.953 -16.25 -6.488 1 95.69 478 ASP A O 1
ATOM 3769 N N . LEU A 1 479 ? -18.891 -15.148 -4.828 1 96.31 479 LEU A N 1
ATOM 3770 C CA . LEU A 1 479 ? -18.594 -14.016 -5.695 1 96.31 479 LEU A CA 1
ATOM 3771 C C . LEU A 1 479 ? -17.547 -14.391 -6.75 1 96.31 479 LEU A C 1
ATOM 3773 O O . LEU A 1 479 ? -17.609 -13.898 -7.879 1 96.31 479 LEU A O 1
ATOM 3777 N N . ILE A 1 480 ? -16.609 -15.234 -6.363 1 96 480 ILE A N 1
ATOM 3778 C CA . ILE A 1 480 ? -15.586 -15.68 -7.297 1 96 480 ILE A CA 1
ATOM 3779 C C . ILE A 1 480 ? -16.219 -16.531 -8.398 1 96 480 ILE A C 1
ATOM 3781 O O . ILE A 1 480 ? -15.836 -16.438 -9.57 1 96 480 ILE A O 1
ATOM 3785 N N . GLU A 1 481 ? -17.219 -17.234 -8.086 1 93.5 481 GLU A N 1
ATOM 3786 C CA . GLU A 1 481 ? -17.891 -18.109 -9.039 1 93.5 481 GLU A CA 1
ATOM 3787 C C . GLU A 1 481 ? -18.828 -17.312 -9.945 1 93.5 481 GLU A C 1
ATOM 3789 O O . GLU A 1 481 ? -18.922 -17.578 -11.141 1 93.5 481 GLU A O 1
ATOM 3794 N N . SER A 1 482 ? -19.484 -16.328 -9.367 1 93.5 482 SER A N 1
ATOM 3795 C CA . SER A 1 482 ? -20.516 -15.602 -10.094 1 93.5 482 SER A CA 1
ATOM 3796 C C . SER A 1 482 ? -19.938 -14.406 -10.836 1 93.5 482 SER A C 1
ATOM 3798 O O . SER A 1 482 ? -20.547 -13.883 -11.766 1 93.5 482 SER A O 1
ATOM 3800 N N . GLY A 1 483 ? -18.797 -13.961 -10.453 1 94.25 483 GLY A N 1
ATOM 3801 C CA . GLY A 1 483 ? -18.219 -12.773 -11.047 1 94.25 483 GLY A CA 1
ATOM 3802 C C . GLY A 1 483 ? -17.469 -13.055 -12.336 1 94.25 483 GLY A C 1
ATOM 3803 O O . GLY A 1 483 ? -17.469 -14.188 -12.82 1 94.25 483 GLY A O 1
ATOM 3804 N N . PRO A 1 484 ? -16.906 -11.984 -12.875 1 93.38 484 PRO A N 1
ATOM 3805 C CA . PRO A 1 484 ? -16.062 -12.172 -14.062 1 93.38 484 PRO A CA 1
ATOM 3806 C C . PRO A 1 484 ? -14.938 -13.164 -13.82 1 93.38 484 PRO A C 1
ATOM 3808 O O . PRO A 1 484 ? -14.352 -13.195 -12.734 1 93.38 484 PRO A O 1
ATOM 3811 N N . SER A 1 485 ? -14.602 -13.883 -14.836 1 91.12 485 SER A N 1
ATOM 3812 C CA . SER A 1 485 ? -13.586 -14.922 -14.703 1 91.12 485 SER A CA 1
ATOM 3813 C C . SER A 1 485 ? -12.188 -14.32 -14.625 1 91.12 485 SER A C 1
ATOM 3815 O O . SER A 1 485 ? -11.891 -13.336 -15.297 1 91.12 485 SER A O 1
ATOM 3817 N N . PHE A 1 486 ? -11.445 -14.883 -13.719 1 91.44 486 PHE A N 1
ATOM 3818 C CA . PHE A 1 486 ? -10.016 -14.586 -13.656 1 91.44 486 PHE A CA 1
ATOM 3819 C C . PHE A 1 486 ? -9.227 -15.812 -13.227 1 91.44 486 PHE A C 1
ATOM 3821 O O . PHE A 1 486 ? -9.781 -16.75 -12.633 1 91.44 486 PHE A O 1
ATOM 3828 N N . MET A 1 487 ? -8 -15.852 -13.633 1 89.75 487 MET A N 1
ATOM 3829 C CA . MET A 1 487 ? -7.156 -17 -13.312 1 89.75 487 MET A CA 1
ATOM 3830 C C . MET A 1 487 ? -6.203 -16.672 -12.172 1 89.75 487 MET A C 1
ATOM 3832 O O . MET A 1 487 ? -5.684 -15.562 -12.086 1 89.75 487 MET A O 1
ATOM 3836 N N . ALA A 1 488 ? -6.055 -17.703 -11.352 1 89.88 488 ALA A N 1
ATOM 3837 C CA . ALA A 1 488 ? -5.027 -17.578 -10.312 1 89.88 488 ALA A CA 1
ATOM 3838 C C . ALA A 1 488 ? -3.629 -17.641 -10.922 1 89.88 488 ALA A C 1
ATOM 3840 O O . ALA A 1 488 ? -3.357 -18.484 -11.789 1 89.88 488 ALA A O 1
ATOM 3841 N N . VAL A 1 489 ? -2.85 -16.719 -10.641 1 88.94 489 VAL A N 1
ATOM 3842 C CA . VAL A 1 489 ? -1.457 -16.703 -11.078 1 88.94 489 VAL A CA 1
ATOM 3843 C C . VAL A 1 489 ? -0.532 -16.719 -9.859 1 88.94 489 VAL A C 1
ATOM 3845 O O . VAL A 1 489 ? -0.775 -16.016 -8.883 1 88.94 489 VAL A O 1
ATOM 3848 N N . PRO A 1 490 ? 0.405 -17.578 -10.008 1 88.12 490 PRO A N 1
ATOM 3849 C CA . PRO A 1 490 ? 1.321 -17.609 -8.867 1 88.12 490 PRO A CA 1
ATOM 3850 C C . PRO A 1 490 ? 1.985 -16.266 -8.609 1 88.12 490 PRO A C 1
ATOM 3852 O O . PRO A 1 490 ? 2.117 -15.445 -9.531 1 88.12 490 PRO A O 1
ATOM 3855 N N . MET B 1 1 ? 15.039 -21.688 30.516 1 32.94 1 MET B N 1
ATOM 3856 C CA . MET B 1 1 ? 15.047 -20.266 30.172 1 32.94 1 MET B CA 1
ATOM 3857 C C . MET B 1 1 ? 13.641 -19.688 30.234 1 32.94 1 MET B C 1
ATOM 3859 O O . MET B 1 1 ? 12.68 -20.328 29.797 1 32.94 1 MET B O 1
ATOM 3863 N N . PRO B 1 2 ? 13.273 -18.766 31.156 1 39.78 2 PRO B N 1
ATOM 3864 C CA . PRO B 1 2 ? 11.875 -18.375 31.344 1 39.78 2 PRO B CA 1
ATOM 3865 C C . PRO B 1 2 ? 11.18 -18 30.047 1 39.78 2 PRO B C 1
ATOM 3867 O O . PRO B 1 2 ? 11.828 -17.547 29.094 1 39.78 2 PRO B O 1
ATOM 3870 N N . PRO B 1 3 ? 10.133 -18.641 29.656 1 47.28 3 PRO B N 1
ATOM 3871 C CA . PRO B 1 3 ? 9.406 -18.344 28.406 1 47.28 3 PRO B CA 1
ATOM 3872 C C . PRO B 1 3 ? 9.18 -16.844 28.203 1 47.28 3 PRO B C 1
ATOM 3874 O O . PRO B 1 3 ? 8.633 -16.172 29.078 1 47.28 3 PRO B O 1
ATOM 3877 N N . THR B 1 4 ? 10.023 -16.125 27.562 1 57.28 4 THR B N 1
ATOM 3878 C CA . THR B 1 4 ? 9.961 -14.688 27.312 1 57.28 4 THR B CA 1
ATOM 3879 C C . THR B 1 4 ? 8.586 -14.281 26.797 1 57.28 4 THR B C 1
ATOM 3881 O O . THR B 1 4 ? 8.055 -14.914 25.891 1 57.28 4 THR B O 1
ATOM 3884 N N . ARG B 1 5 ? 7.797 -13.508 27.484 1 63.62 5 ARG B N 1
ATOM 3885 C CA . ARG B 1 5 ? 6.473 -12.945 27.266 1 63.62 5 ARG B CA 1
ATOM 3886 C C . ARG B 1 5 ? 6.402 -12.227 25.922 1 63.62 5 ARG B C 1
ATOM 3888 O O . ARG B 1 5 ? 7.328 -11.492 25.547 1 63.62 5 ARG B O 1
ATOM 3895 N N . THR B 1 6 ? 5.422 -12.508 25.141 1 71.94 6 THR B N 1
ATOM 3896 C CA . THR B 1 6 ? 5.113 -11.844 23.875 1 71.94 6 THR B CA 1
ATOM 3897 C C . THR B 1 6 ? 4.934 -10.344 24.078 1 71.94 6 THR B C 1
ATOM 3899 O O . THR B 1 6 ? 4.348 -9.914 25.078 1 71.94 6 THR B O 1
ATOM 3902 N N . CYS B 1 7 ? 5.605 -9.516 23.328 1 68.5 7 CYS B N 1
ATOM 3903 C CA . CYS B 1 7 ? 5.52 -8.07 23.484 1 68.5 7 CYS B CA 1
ATOM 3904 C C . CYS B 1 7 ? 4.117 -7.566 23.156 1 68.5 7 CYS B C 1
ATOM 3906 O O . CYS B 1 7 ? 3.32 -8.281 22.547 1 68.5 7 CYS B O 1
ATOM 3908 N N . ASP B 1 8 ? 3.734 -6.461 23.656 1 64.31 8 ASP B N 1
ATOM 3909 C CA . ASP B 1 8 ? 2.389 -5.906 23.531 1 64.31 8 ASP B CA 1
ATOM 3910 C C . ASP B 1 8 ? 1.997 -5.742 22.062 1 64.31 8 ASP B C 1
ATOM 3912 O O . ASP B 1 8 ? 0.835 -5.93 21.703 1 64.31 8 ASP B O 1
ATOM 3916 N N . GLN B 1 9 ? 2.971 -5.52 21.312 1 62.66 9 GLN B N 1
ATOM 3917 C CA . GLN B 1 9 ? 2.719 -5.324 19.891 1 62.66 9 GLN B CA 1
ATOM 3918 C C . GLN B 1 9 ? 2.344 -6.641 19.219 1 62.66 9 GLN B C 1
ATOM 3920 O O . GLN B 1 9 ? 1.397 -6.691 18.438 1 62.66 9 GLN B O 1
ATOM 3925 N N . CYS B 1 10 ? 3.15 -7.629 19.516 1 63.69 10 CYS B N 1
ATOM 3926 C CA . CYS B 1 10 ? 2.912 -8.953 18.953 1 63.69 10 CYS B CA 1
ATOM 3927 C C . CYS B 1 10 ? 1.656 -9.578 19.547 1 63.69 10 CYS B C 1
ATOM 3929 O O . CYS B 1 10 ? 0.918 -10.273 18.844 1 63.69 10 CYS B O 1
ATOM 3931 N N . TYR B 1 11 ? 1.398 -9.25 20.797 1 63.88 11 TYR B N 1
ATOM 3932 C CA . TYR B 1 11 ? 0.236 -9.781 21.5 1 63.88 11 TYR B CA 1
ATOM 3933 C C . TYR B 1 11 ? -1.058 -9.289 20.859 1 63.88 11 TYR B C 1
ATOM 3935 O O . TYR B 1 11 ? -1.979 -10.07 20.625 1 63.88 11 TYR B O 1
ATOM 3943 N N . THR B 1 12 ? -1 -8.055 20.625 1 61.12 12 THR B N 1
ATOM 3944 C CA . THR B 1 12 ? -2.209 -7.441 20.078 1 61.12 12 THR B CA 1
ATOM 3945 C C . THR B 1 12 ? -2.51 -7.98 18.688 1 61.12 12 THR B C 1
ATOM 3947 O O . THR B 1 12 ? -3.674 -8.078 18.281 1 61.12 12 THR B O 1
ATOM 3950 N N . LYS B 1 13 ? -1.435 -8.352 18.109 1 59.69 13 LYS B N 1
ATOM 3951 C CA . LYS B 1 13 ? -1.574 -8.812 16.734 1 59.69 13 LYS B CA 1
ATOM 3952 C C . LYS B 1 13 ? -1.667 -10.336 16.672 1 59.69 13 LYS B C 1
ATOM 3954 O O . LYS B 1 13 ? -1.726 -10.914 15.578 1 59.69 13 LYS B O 1
ATOM 3959 N N . LYS B 1 14 ? -1.595 -10.938 17.812 1 55.31 14 LYS B N 1
ATOM 3960 C CA . LYS B 1 14 ? -1.661 -12.383 17.984 1 55.31 14 LYS B CA 1
ATOM 3961 C C . LYS B 1 14 ? -0.644 -13.094 17.094 1 55.31 14 LYS B C 1
ATOM 3963 O O . LYS B 1 14 ? -0.965 -14.094 16.453 1 55.31 14 LYS B O 1
ATOM 3968 N N . LYS B 1 15 ? 0.509 -12.5 17 1 61.44 15 LYS B N 1
ATOM 3969 C CA . LYS B 1 15 ? 1.594 -13.109 16.234 1 61.44 15 LYS B CA 1
ATOM 3970 C C . LYS B 1 15 ? 2.695 -13.625 17.156 1 61.44 15 LYS B C 1
ATOM 3972 O O . LYS B 1 15 ? 2.812 -13.18 18.297 1 61.44 15 LYS B O 1
ATOM 3977 N N . LYS B 1 16 ? 3.436 -14.594 16.703 1 61.66 16 LYS B N 1
ATOM 3978 C CA . LYS B 1 16 ? 4.57 -15.117 17.453 1 61.66 16 LYS B CA 1
ATOM 3979 C C . LYS B 1 16 ? 5.664 -14.062 17.594 1 61.66 16 LYS B C 1
ATOM 3981 O O . LYS B 1 16 ? 6.129 -13.5 16.609 1 61.66 16 LYS B O 1
ATOM 3986 N N . CYS B 1 17 ? 5.902 -13.695 18.75 1 64.69 17 CYS B N 1
ATOM 3987 C CA . CYS B 1 17 ? 6.938 -12.734 19.125 1 64.69 17 CYS B CA 1
ATOM 3988 C C . CYS B 1 17 ? 8.32 -13.367 19.031 1 64.69 17 CYS B C 1
ATOM 3990 O O . CYS B 1 17 ? 8.664 -14.242 19.812 1 64.69 17 CYS B O 1
ATOM 3992 N N . GLN B 1 18 ? 9.016 -13.164 17.969 1 66.69 18 GLN B N 1
ATOM 3993 C CA . GLN B 1 18 ? 10.352 -13.727 17.828 1 66.69 18 GLN B CA 1
ATOM 3994 C C . GLN B 1 18 ? 11.406 -12.789 18.422 1 66.69 18 GLN B C 1
ATOM 3996 O O . GLN B 1 18 ? 11.523 -11.641 18 1 66.69 18 GLN B O 1
ATOM 4001 N N . ARG B 1 19 ? 12.031 -13.211 19.547 1 64.44 19 ARG B N 1
ATOM 4002 C CA . ARG B 1 19 ? 13.102 -12.445 20.188 1 64.44 19 ARG B CA 1
ATOM 4003 C C . ARG B 1 19 ? 14.453 -13.109 19.953 1 64.44 19 ARG B C 1
ATOM 4005 O O . ARG B 1 19 ? 14.57 -14.336 20.016 1 64.44 19 ARG B O 1
ATOM 4012 N N . GLN B 1 20 ? 15.297 -12.422 19.25 1 56.56 20 GLN B N 1
ATOM 4013 C CA . GLN B 1 20 ? 16.641 -12.977 19.234 1 56.56 20 GLN B CA 1
ATOM 4014 C C . GLN B 1 20 ? 17.219 -13.047 20.656 1 56.56 20 GLN B C 1
ATOM 4016 O O . GLN B 1 20 ? 16.844 -12.258 21.516 1 56.56 20 GLN B O 1
ATOM 4021 N N . ILE B 1 21 ? 18.172 -13.898 20.859 1 55.66 21 ILE B N 1
ATOM 4022 C CA . ILE B 1 21 ? 18.875 -14.133 22.125 1 55.66 21 ILE B CA 1
ATOM 4023 C C . ILE B 1 21 ? 19.562 -12.844 22.562 1 55.66 21 ILE B C 1
ATOM 4025 O O . ILE B 1 21 ? 20.312 -12.242 21.797 1 55.66 21 ILE B O 1
ATOM 4029 N N . ASP B 1 22 ? 19.141 -12.133 23.75 1 58.22 22 ASP B N 1
ATOM 4030 C CA . ASP B 1 22 ? 19.797 -11.086 24.531 1 58.22 22 ASP B CA 1
ATOM 4031 C C . ASP B 1 22 ? 19.297 -9.703 24.109 1 58.22 22 ASP B C 1
ATOM 4033 O O . ASP B 1 22 ? 19.828 -8.688 24.562 1 58.22 22 ASP B O 1
ATOM 4037 N N . LEU B 1 23 ? 18.328 -9.734 23.062 1 58.59 23 LEU B N 1
ATOM 4038 C CA . LEU B 1 23 ? 17.875 -8.383 22.75 1 58.59 23 LEU B CA 1
ATOM 4039 C C . LEU B 1 23 ? 16.516 -8.109 23.375 1 58.59 23 LEU B C 1
ATOM 4041 O O . LEU B 1 23 ? 15.625 -8.961 23.344 1 58.59 23 LEU B O 1
ATOM 4045 N N . PRO B 1 24 ? 16.297 -7.027 23.984 1 64.31 24 PRO B N 1
ATOM 4046 C CA . PRO B 1 24 ? 15.07 -6.684 24.719 1 64.31 24 PRO B CA 1
ATOM 4047 C C . PRO B 1 24 ? 13.875 -6.457 23.797 1 64.31 24 PRO B C 1
ATOM 4049 O O . PRO B 1 24 ? 12.727 -6.582 24.234 1 64.31 24 PRO B O 1
ATOM 4052 N N . LYS B 1 25 ? 14.078 -6.223 22.531 1 69.81 25 LYS B N 1
ATOM 4053 C CA . LYS B 1 25 ? 12.992 -5.93 21.609 1 69.81 25 LYS B CA 1
ATOM 4054 C C . LYS B 1 25 ? 12.789 -7.082 20.625 1 69.81 25 LYS B C 1
ATOM 4056 O O . LYS B 1 25 ? 13.734 -7.785 20.281 1 69.81 25 LYS B O 1
ATOM 4061 N N . CYS B 1 26 ? 11.484 -7.348 20.266 1 70.88 26 CYS B N 1
ATOM 4062 C CA . CYS B 1 26 ? 11.195 -8.383 19.281 1 70.88 26 CYS B CA 1
ATOM 4063 C C . CYS B 1 26 ? 11.578 -7.926 17.891 1 70.88 26 CYS B C 1
ATOM 4065 O O . CYS B 1 26 ? 11.789 -6.734 17.656 1 70.88 26 CYS B O 1
ATOM 4067 N N . VAL B 1 27 ? 11.836 -8.789 16.922 1 64.75 27 VAL B N 1
ATOM 4068 C CA . VAL B 1 27 ? 12.312 -8.555 15.562 1 64.75 27 VAL B CA 1
ATOM 4069 C C . VAL B 1 27 ? 11.406 -7.543 14.867 1 64.75 27 VAL B C 1
ATOM 4071 O O . VAL B 1 27 ? 11.883 -6.641 14.18 1 64.75 27 VAL B O 1
ATOM 4074 N N . ARG B 1 28 ? 10.281 -7.656 15.117 1 64.5 28 ARG B N 1
ATOM 4075 C CA . ARG B 1 28 ? 9.305 -6.781 14.484 1 64.5 28 ARG B CA 1
ATOM 4076 C C . ARG B 1 28 ? 9.414 -5.355 15.023 1 64.5 28 ARG B C 1
ATOM 4078 O O . ARG B 1 28 ? 9.438 -4.395 14.25 1 64.5 28 ARG B O 1
ATOM 4085 N N . CYS B 1 29 ? 9.344 -5.355 16.297 1 64.12 29 CYS B N 1
ATOM 4086 C CA . CYS B 1 29 ? 9.43 -4.047 16.938 1 64.12 29 CYS B CA 1
ATOM 4087 C C . CYS B 1 29 ? 10.719 -3.336 16.562 1 64.12 29 CYS B C 1
ATOM 4089 O O . CYS B 1 29 ? 10.734 -2.117 16.375 1 64.12 29 CYS B O 1
ATOM 4091 N N . THR B 1 30 ? 11.719 -4.094 16.438 1 62.88 30 THR B N 1
ATOM 4092 C CA . THR B 1 30 ? 13 -3.533 16.016 1 62.88 30 THR B CA 1
ATOM 4093 C C . THR B 1 30 ? 12.906 -3.006 14.578 1 62.88 30 THR B C 1
ATOM 4095 O O . THR B 1 30 ? 13.375 -1.902 14.289 1 62.88 30 THR B O 1
ATOM 4098 N N . HIS B 1 31 ? 12.242 -3.77 13.812 1 61.56 31 HIS B N 1
ATOM 4099 C CA . HIS B 1 31 ? 12.18 -3.445 12.391 1 61.56 31 HIS B CA 1
ATOM 4100 C C . HIS B 1 31 ? 11.32 -2.205 12.148 1 61.56 31 HIS B C 1
ATOM 4102 O O . HIS B 1 31 ? 11.664 -1.366 11.312 1 61.56 31 HIS B O 1
ATOM 4108 N N . LEU B 1 32 ? 10.391 -2.188 12.945 1 58.62 32 LEU B N 1
ATOM 4109 C CA . LEU B 1 32 ? 9.422 -1.116 12.742 1 58.62 32 LEU B CA 1
ATOM 4110 C C . LEU B 1 32 ? 9.703 0.054 13.68 1 58.62 32 LEU B C 1
ATOM 4112 O O . LEU B 1 32 ? 8.961 1.043 13.688 1 58.62 32 LEU B O 1
ATOM 4116 N N . ALA B 1 33 ? 10.703 -0.085 14.438 1 57.56 33 ALA B N 1
ATOM 4117 C CA . ALA B 1 33 ? 11.094 0.939 15.406 1 57.56 33 ALA B CA 1
ATOM 4118 C C . ALA B 1 33 ? 9.93 1.29 16.328 1 57.56 33 ALA B C 1
ATOM 4120 O O . ALA B 1 33 ? 9.648 2.467 16.562 1 57.56 33 ALA B O 1
ATOM 4121 N N . LEU B 1 34 ? 9.258 0.186 16.703 1 60.97 34 LEU B N 1
ATOM 4122 C CA . LEU B 1 34 ? 8.148 0.354 17.625 1 60.97 34 LEU B CA 1
ATOM 4123 C C . LEU B 1 34 ? 8.609 0.121 19.062 1 60.97 34 LEU B C 1
ATOM 4125 O O . LEU B 1 34 ? 9.656 -0.486 19.297 1 60.97 34 LEU B O 1
ATOM 4129 N N . SER B 1 35 ? 7.918 0.713 20.094 1 61.62 35 SER B N 1
ATOM 4130 C CA . SER B 1 35 ? 8.148 0.375 21.484 1 61.62 35 SER B CA 1
ATOM 4131 C C . SER B 1 35 ? 7.762 -1.07 21.781 1 61.62 35 SER B C 1
ATOM 4133 O O . SER B 1 35 ? 6.656 -1.502 21.453 1 61.62 35 SER B O 1
ATOM 4135 N N . CYS B 1 36 ? 8.703 -1.917 22.109 1 62.91 36 CYS B N 1
ATOM 4136 C CA . CYS B 1 36 ? 8.516 -3.334 22.391 1 62.91 36 CYS B CA 1
ATOM 4137 C C . CYS B 1 36 ? 8.281 -3.561 23.891 1 62.91 36 CYS B C 1
ATOM 4139 O O . CYS B 1 36 ? 9.227 -3.768 24.641 1 62.91 36 CYS B O 1
ATOM 4141 N N . SER B 1 37 ? 7.09 -3.24 24.516 1 64.06 37 SER B N 1
ATOM 4142 C CA . SER B 1 37 ? 6.801 -3.35 25.938 1 64.06 37 SER B CA 1
ATOM 4143 C C . SER B 1 37 ? 6.012 -4.617 26.25 1 64.06 37 SER B C 1
ATOM 4145 O O . SER B 1 37 ? 5.359 -5.18 25.359 1 64.06 37 SER B O 1
ATOM 4147 N N . THR B 1 38 ? 6.352 -5.281 27.344 1 59.75 38 THR B N 1
ATOM 4148 C CA . THR B 1 38 ? 5.586 -6.41 27.859 1 59.75 38 THR B CA 1
ATOM 4149 C C . THR B 1 38 ? 4.785 -5.996 29.094 1 59.75 38 THR B C 1
ATOM 4151 O O . THR B 1 38 ? 4.637 -6.781 30.031 1 59.75 38 THR B O 1
ATOM 4154 N N . ALA B 1 39 ? 4.367 -4.805 29.281 1 55.12 39 ALA B N 1
ATOM 4155 C CA . ALA B 1 39 ? 3.746 -4.27 30.484 1 55.12 39 ALA B CA 1
ATOM 4156 C C . ALA B 1 39 ? 2.293 -4.719 30.609 1 55.12 39 ALA B C 1
ATOM 4158 O O . ALA B 1 39 ? 1.573 -4.285 31.516 1 55.12 39 ALA B O 1
ATOM 4159 N N . ARG B 1 40 ? 1.889 -5.703 29.875 1 51.69 40 ARG B N 1
ATOM 4160 C CA . ARG B 1 40 ? 0.493 -6.102 30.031 1 51.69 40 ARG B CA 1
ATOM 4161 C C . ARG B 1 40 ? 0.278 -6.824 31.359 1 51.69 40 ARG B C 1
ATOM 4163 O O . ARG B 1 40 ? 1.161 -7.547 31.828 1 51.69 40 ARG B O 1
ATOM 4170 N N . HIS B 1 41 ? -0.634 -6.348 32.188 1 43.5 41 HIS B N 1
ATOM 4171 C CA . HIS B 1 41 ? -1.035 -6.957 33.469 1 43.5 41 HIS B CA 1
ATOM 4172 C C . HIS B 1 41 ? -1.436 -8.414 33.281 1 43.5 41 HIS B C 1
ATOM 4174 O O . HIS B 1 41 ? -2.246 -8.734 32.406 1 43.5 41 HIS B O 1
ATOM 4180 N N . SER B 1 42 ? -0.647 -9.32 33.75 1 42.88 42 SER B N 1
ATOM 4181 C CA . SER B 1 42 ? -1.041 -10.727 33.812 1 42.88 42 SER B CA 1
ATOM 4182 C C . SER B 1 42 ? -2.361 -10.891 34.562 1 42.88 42 SER B C 1
ATOM 4184 O O . SER B 1 42 ? -2.492 -10.453 35.688 1 42.88 42 SER B O 1
ATOM 4186 N N . ARG B 1 43 ? -3.486 -11.156 34.031 1 41.16 43 ARG B N 1
ATOM 4187 C CA . ARG B 1 43 ? -4.652 -11.516 34.844 1 41.16 43 ARG B CA 1
ATOM 4188 C C . ARG B 1 43 ? -4.371 -12.75 35.688 1 41.16 43 ARG B C 1
ATOM 4190 O O . ARG B 1 43 ? -3.848 -13.75 35.188 1 41.16 43 ARG B O 1
ATOM 4197 N N . PRO B 1 44 ? -4.461 -12.773 37 1 37.94 44 PRO B N 1
ATOM 4198 C CA . PRO B 1 44 ? -4.441 -14.031 37.75 1 37.94 44 PRO B CA 1
ATOM 4199 C C . PRO B 1 44 ? -5.438 -15.055 37.188 1 37.94 44 PRO B C 1
ATOM 4201 O O . PRO B 1 44 ? -6.465 -14.68 36.625 1 37.94 44 PRO B O 1
ATOM 4204 N N . PRO B 1 45 ? -5.191 -16.375 37.062 1 37.5 45 PRO B N 1
ATOM 4205 C CA . PRO B 1 45 ? -6.125 -17.359 36.5 1 37.5 45 PRO B CA 1
ATOM 4206 C C . PRO B 1 45 ? -7.516 -17.281 37.125 1 37.5 45 PRO B C 1
ATOM 4208 O O . PRO B 1 45 ? -8.398 -18.078 36.812 1 37.5 45 PRO B O 1
ATOM 4211 N N . GLY B 1 46 ? -7.707 -16.969 38.406 1 34.41 46 GLY B N 1
ATOM 4212 C CA . GLY B 1 46 ? -8.945 -17.188 39.156 1 34.41 46 GLY B CA 1
ATOM 4213 C C . GLY B 1 46 ? -10.109 -16.391 38.594 1 34.41 46 GLY B C 1
ATOM 4214 O O . GLY B 1 46 ? -9.938 -15.57 37.688 1 34.41 46 GLY B O 1
ATOM 4215 N N . ARG B 1 47 ? -11.477 -16.734 39.219 1 34.09 47 ARG B N 1
ATOM 4216 C CA . ARG B 1 47 ? -12.727 -16.078 38.844 1 34.09 47 ARG B CA 1
ATOM 4217 C C . ARG B 1 47 ? -12.57 -14.555 38.812 1 34.09 47 ARG B C 1
ATOM 4219 O O . ARG B 1 47 ? -12 -13.977 39.75 1 34.09 47 ARG B O 1
ATOM 4226 N N . PRO B 1 48 ? -12.656 -13.953 37.781 1 33.06 48 PRO B N 1
ATOM 4227 C CA . PRO B 1 48 ? -12.305 -12.531 37.75 1 33.06 48 PRO B CA 1
ATOM 4228 C C . PRO B 1 48 ? -12.914 -11.75 38.906 1 33.06 48 PRO B C 1
ATOM 4230 O O . PRO B 1 48 ? -14.094 -11.922 39.219 1 33.06 48 PRO B O 1
ATOM 4233 N N . ALA B 1 49 ? -12.18 -11.539 39.938 1 30.44 49 ALA B N 1
ATOM 4234 C CA . ALA B 1 49 ? -12.812 -10.859 41.062 1 30.44 49 ALA B CA 1
ATOM 4235 C C . ALA B 1 49 ? -13.648 -9.672 40.562 1 30.44 49 ALA B C 1
ATOM 4237 O O . ALA B 1 49 ? -13.305 -9.023 39.594 1 30.44 49 ALA B O 1
ATOM 4238 N N . ARG B 1 50 ? -14.859 -9.625 41 1 29.33 50 ARG B N 1
ATOM 4239 C CA . ARG B 1 50 ? -15.789 -8.539 40.719 1 29.33 50 ARG B CA 1
ATOM 4240 C C . ARG B 1 50 ? -15.125 -7.184 40.906 1 29.33 50 ARG B C 1
ATOM 4242 O O . ARG B 1 50 ? -14.539 -6.914 41.969 1 29.33 50 ARG B O 1
ATOM 4249 N N . ALA B 1 51 ? -14.633 -6.668 39.969 1 28.09 51 ALA B N 1
ATOM 4250 C CA . ALA B 1 51 ? -13.977 -5.359 40.031 1 28.09 51 ALA B CA 1
ATOM 4251 C C . ALA B 1 51 ? -14.734 -4.41 40.938 1 28.09 51 ALA B C 1
ATOM 4253 O O . ALA B 1 51 ? -15.93 -4.176 40.75 1 28.09 51 ALA B O 1
ATOM 4254 N N . LYS B 1 52 ? -14.422 -4.328 42.188 1 26.22 52 LYS B N 1
ATOM 4255 C CA . LYS B 1 52 ? -15.016 -3.324 43.062 1 26.22 52 LYS B CA 1
ATOM 4256 C C . LYS B 1 52 ? -14.992 -1.944 42.406 1 26.22 52 LYS B C 1
ATOM 4258 O O . LYS B 1 52 ? -13.992 -1.543 41.812 1 26.22 52 LYS B O 1
ATOM 4263 N N . ALA B 1 53 ? -16.203 -1.354 42.094 1 27 53 ALA B N 1
ATOM 4264 C CA . ALA B 1 53 ? -16.562 -0.022 41.625 1 27 53 ALA B CA 1
ATOM 4265 C C . ALA B 1 53 ? -15.82 1.06 42.375 1 27 53 ALA B C 1
ATOM 4267 O O . ALA B 1 53 ? -15.984 1.184 43.594 1 27 53 ALA B O 1
ATOM 4268 N N . LEU B 1 54 ? -14.602 1.128 42.125 1 26.97 54 LEU B N 1
ATOM 4269 C CA . LEU B 1 54 ? -14.039 2.246 42.875 1 26.97 54 LEU B CA 1
ATOM 4270 C C . LEU B 1 54 ? -14.992 3.434 42.906 1 26.97 54 LEU B C 1
ATOM 4272 O O . LEU B 1 54 ? -15.633 3.727 41.875 1 26.97 54 LEU B O 1
ATOM 4276 N N . GLY B 1 55 ? -15.531 3.895 43.969 1 22.73 55 GLY B N 1
ATOM 4277 C CA . GLY B 1 55 ? -16.5 4.938 44.25 1 22.73 55 GLY B CA 1
ATOM 4278 C C . GLY B 1 55 ? -16.219 6.234 43.5 1 22.73 55 GLY B C 1
ATOM 4279 O O . GLY B 1 55 ? -15.148 6.398 42.906 1 22.73 55 GLY B O 1
ATOM 4280 N N . PRO B 1 56 ? -17.203 7.215 43.375 1 25.81 56 PRO B N 1
ATOM 4281 C CA . PRO B 1 56 ? -17.469 8.453 42.656 1 25.81 56 PRO B CA 1
ATOM 4282 C C . PRO B 1 56 ? -16.328 9.461 42.781 1 25.81 56 PRO B C 1
ATOM 4284 O O . PRO B 1 56 ? -16.234 10.383 41.969 1 25.81 56 PRO B O 1
ATOM 4287 N N . GLU B 1 57 ? -15.578 9.445 43.906 1 24.06 57 GLU B N 1
ATOM 4288 C CA . GLU B 1 57 ? -15.078 10.719 44.406 1 24.06 57 GLU B CA 1
ATOM 4289 C C . GLU B 1 57 ? -13.828 11.164 43.656 1 24.06 57 GLU B C 1
ATOM 4291 O O . GLU B 1 57 ? -13.242 12.203 43.969 1 24.06 57 GLU B O 1
ATOM 4296 N N . ALA B 1 58 ? -13.023 10.328 43.156 1 27.06 58 ALA B N 1
ATOM 4297 C CA . ALA B 1 58 ? -11.719 10.93 42.875 1 27.06 58 ALA B CA 1
ATOM 4298 C C . ALA B 1 58 ? -11.82 11.93 41.719 1 27.06 58 ALA B C 1
ATOM 4300 O O . ALA B 1 58 ? -11.922 11.539 40.562 1 27.06 58 ALA B O 1
ATOM 4301 N N . GLU B 1 59 ? -12.508 13.109 41.875 1 23.23 59 GLU B N 1
ATOM 4302 C CA . GLU B 1 59 ? -12.781 14.312 41.094 1 23.23 59 GLU B CA 1
ATOM 4303 C C . GLU B 1 59 ? -11.484 14.969 40.625 1 23.23 59 GLU B C 1
ATOM 4305 O O . GLU B 1 59 ? -10.672 15.406 41.438 1 23.23 59 GLU B O 1
ATOM 4310 N N . ILE B 1 60 ? -10.734 14.312 39.844 1 24.77 60 ILE B N 1
ATOM 4311 C CA . ILE B 1 60 ? -9.578 15.102 39.438 1 24.77 60 ILE B CA 1
ATOM 4312 C C . ILE B 1 60 ? -10.031 16.516 39.062 1 24.77 60 ILE B C 1
ATOM 4314 O O . ILE B 1 60 ? -10.938 16.672 38.25 1 24.77 60 ILE B O 1
ATOM 4318 N N . GLN B 1 61 ? -9.758 17.453 39.875 1 22.81 61 GLN B N 1
ATOM 4319 C CA . GLN B 1 61 ? -10.031 18.891 39.844 1 22.81 61 GLN B CA 1
ATOM 4320 C C . GLN B 1 61 ? -9.617 19.5 38.5 1 22.81 61 GLN B C 1
ATOM 4322 O O . GLN B 1 61 ? -8.43 19.672 38.219 1 22.81 61 GLN B O 1
ATOM 4327 N N . VAL B 1 62 ? -10.148 18.953 37.469 1 23.16 62 VAL B N 1
ATOM 4328 C CA . VAL B 1 62 ? -10.023 19.516 36.156 1 23.16 62 VAL B CA 1
ATOM 4329 C C . VAL B 1 62 ? -10.266 21.031 36.219 1 23.16 62 VAL B C 1
ATOM 4331 O O . VAL B 1 62 ? -11.25 21.484 36.781 1 23.16 62 VAL B O 1
ATOM 4334 N N . TRP B 1 63 ? -9.164 21.844 36.094 1 21.94 63 TRP B N 1
ATOM 4335 C CA . TRP B 1 63 ? -9.211 23.297 36.188 1 21.94 63 TRP B CA 1
ATOM 4336 C C . TRP B 1 63 ? -10.391 23.859 35.406 1 21.94 63 TRP B C 1
ATOM 4338 O O . TRP B 1 63 ? -10.492 23.656 34.219 1 21.94 63 TRP B O 1
ATOM 4348 N N . ALA B 1 64 ? -11.562 23.609 35.875 1 22.67 64 ALA B N 1
ATOM 4349 C CA . ALA B 1 64 ? -12.836 24.125 35.406 1 22.67 64 ALA B CA 1
ATOM 4350 C C . ALA B 1 64 ? -12.781 25.641 35.219 1 22.67 64 ALA B C 1
ATOM 4352 O O . ALA B 1 64 ? -12.68 26.391 36.188 1 22.67 64 ALA B O 1
ATOM 4353 N N . SER B 1 65 ? -11.969 26.125 34.281 1 18.92 65 SER B N 1
ATOM 4354 C CA . SER B 1 65 ? -12.109 27.562 34.125 1 18.92 65 SER B CA 1
ATOM 4355 C C . SER B 1 65 ? -13.578 27.984 34.219 1 18.92 65 SER B C 1
ATOM 4357 O O . SER B 1 65 ? -14.414 27.453 33.469 1 18.92 65 SER B O 1
ATOM 4359 N N . ARG B 1 66 ? -14.039 28.188 35.375 1 22.14 66 ARG B N 1
ATOM 4360 C CA . ARG B 1 66 ? -15.344 28.734 35.719 1 22.14 66 ARG B CA 1
ATOM 4361 C C . ARG B 1 66 ? -15.742 29.875 34.781 1 22.14 66 ARG B C 1
ATOM 4363 O O . ARG B 1 66 ? -15 30.844 34.625 1 22.14 66 ARG B O 1
ATOM 4370 N N . ASP B 1 67 ? -16.469 29.5 33.688 1 20.25 67 ASP B N 1
ATOM 4371 C CA . ASP B 1 67 ? -17.141 30.5 32.875 1 20.25 67 ASP B CA 1
ATOM 4372 C C . ASP B 1 67 ? -17.766 31.594 33.719 1 20.25 67 ASP B C 1
ATOM 4374 O O . ASP B 1 67 ? -18.625 31.312 34.562 1 20.25 67 ASP B O 1
ATOM 4378 N N . ARG B 1 68 ? -16.953 32.562 34.25 1 23.16 68 ARG B N 1
ATOM 4379 C CA . ARG B 1 68 ? -17.484 33.688 34.969 1 23.16 68 ARG B CA 1
ATOM 4380 C C . ARG B 1 68 ? -18.719 34.25 34.25 1 23.16 68 ARG B C 1
ATOM 4382 O O . ARG B 1 68 ? -18.625 34.75 33.125 1 23.16 68 ARG B O 1
ATOM 4389 N N . SER B 1 69 ? -19.875 33.656 34.344 1 20.8 69 SER B N 1
ATOM 4390 C CA . SER B 1 69 ? -21.156 34.281 34 1 20.8 69 SER B CA 1
ATOM 4391 C C . SER B 1 69 ? -21.281 35.656 34.594 1 20.8 69 SER B C 1
ATOM 4393 O O . SER B 1 69 ? -21.391 35.812 35.812 1 20.8 69 SER B O 1
ATOM 4395 N N . SER B 1 70 ? -20.391 36.625 34.156 1 18.5 70 SER B N 1
ATOM 4396 C CA . SER B 1 70 ? -20.672 38.031 34.531 1 18.5 70 SER B CA 1
ATOM 4397 C C . SER B 1 70 ? -22.141 38.344 34.312 1 18.5 70 SER B C 1
ATOM 4399 O O . SER B 1 70 ? -22.75 37.969 33.312 1 18.5 70 SER B O 1
ATOM 4401 N N . THR B 1 71 ? -22.875 38.438 35.344 1 19.38 71 THR B N 1
ATOM 4402 C CA . THR B 1 71 ? -24.188 39.031 35.562 1 19.38 71 THR B CA 1
ATOM 4403 C C . THR B 1 71 ? -24.266 40.406 34.938 1 19.38 71 THR B C 1
ATOM 4405 O O . THR B 1 71 ? -23.672 41.375 35.469 1 19.38 71 THR B O 1
ATOM 4408 N N . LEU B 1 72 ? -23.984 40.531 33.625 1 18.5 72 LEU B N 1
ATOM 4409 C CA . LEU B 1 72 ? -24.203 41.812 33 1 18.5 72 LEU B CA 1
ATOM 4410 C C . LEU B 1 72 ? -25.562 42.406 33.375 1 18.5 72 LEU B C 1
ATOM 4412 O O . LEU B 1 72 ? -26.594 41.75 33.156 1 18.5 72 LEU B O 1
ATOM 4416 N N . GLU B 1 73 ? -25.578 43.188 34.406 1 18.69 73 GLU B N 1
ATOM 4417 C CA . GLU B 1 73 ? -26.641 44.094 34.812 1 18.69 73 GLU B CA 1
ATOM 4418 C C . GLU B 1 73 ? -27.219 44.844 33.625 1 18.69 73 GLU B C 1
ATOM 4420 O O . GLU B 1 73 ? -26.5 45.188 32.688 1 18.69 73 GLU B O 1
ATOM 4425 N N . THR B 1 74 ? -28.531 44.75 33.469 1 19 74 THR B N 1
ATOM 4426 C CA . THR B 1 74 ? -29.5 45.312 32.531 1 19 74 THR B CA 1
ATOM 4427 C C . THR B 1 74 ? -29.406 46.844 32.531 1 19 74 THR B C 1
ATOM 4429 O O . THR B 1 74 ? -30.422 47.531 32.312 1 19 74 THR B O 1
ATOM 4432 N N . ALA B 1 75 ? -28.203 47.406 32.656 1 19.78 75 ALA B N 1
ATOM 4433 C CA . ALA B 1 75 ? -28.422 48.844 32.75 1 19.78 75 ALA B CA 1
ATOM 4434 C C . ALA B 1 75 ? -29.312 49.344 31.609 1 19.78 75 ALA B C 1
ATOM 4436 O O . ALA B 1 75 ? -29.281 48.781 30.5 1 19.78 75 ALA B O 1
ATOM 4437 N N . SER B 1 76 ? -30.141 50.406 31.906 1 19.06 76 SER B N 1
ATOM 4438 C CA . SER B 1 76 ? -31.281 51.188 31.438 1 19.06 76 SER B CA 1
ATOM 4439 C C . SER B 1 76 ? -30.938 51.938 30.156 1 19.06 76 SER B C 1
ATOM 4441 O O . SER B 1 76 ? -29.766 52.25 29.891 1 19.06 76 SER B O 1
ATOM 4443 N N . SER B 1 77 ? -31.891 52.188 29.281 1 18.09 77 SER B N 1
ATOM 4444 C CA . SER B 1 77 ? -32.25 52.562 27.922 1 18.09 77 SER B CA 1
ATOM 4445 C C . SER B 1 77 ? -31.828 54 27.609 1 18.09 77 SER B C 1
ATOM 4447 O O . SER B 1 77 ? -32.156 54.531 26.547 1 18.09 77 SER B O 1
ATOM 4449 N N . GLN B 1 78 ? -30.953 54.688 28.453 1 17.66 78 GLN B N 1
ATOM 4450 C CA . GLN B 1 78 ? -31.297 56.094 28.172 1 17.66 78 GLN B CA 1
ATOM 4451 C C . GLN B 1 78 ? -31.016 56.438 26.719 1 17.66 78 GLN B C 1
ATOM 4453 O O . GLN B 1 78 ? -30.078 55.906 26.109 1 17.66 78 GLN B O 1
ATOM 4458 N N . THR B 1 79 ? -32 57.125 26.156 1 17.3 79 THR B N 1
ATOM 4459 C CA . THR B 1 79 ? -32.438 57.531 24.812 1 17.3 79 THR B CA 1
ATOM 4460 C C . THR B 1 79 ? -31.344 58.344 24.109 1 17.3 79 THR B C 1
ATOM 4462 O O . THR B 1 79 ? -30.953 58.031 23 1 17.3 79 THR B O 1
ATOM 4465 N N . PRO B 1 80 ? -31.484 59.688 24.016 1 18.48 80 PRO B N 1
ATOM 4466 C CA . PRO B 1 80 ? -31.844 60.281 22.734 1 18.48 80 PRO B CA 1
ATOM 4467 C C . PRO B 1 80 ? -30.641 60.812 21.969 1 18.48 80 PRO B C 1
ATOM 4469 O O . PRO B 1 80 ? -30.469 60.562 20.781 1 18.48 80 PRO B O 1
ATOM 4472 N N . GLY B 1 81 ? -29.828 61.875 22.547 1 17.19 81 GLY B N 1
ATOM 4473 C CA . GLY B 1 81 ? -29.938 63.188 21.906 1 17.19 81 GLY B CA 1
ATOM 4474 C C . GLY B 1 81 ? -28.938 63.406 20.797 1 17.19 81 GLY B C 1
ATOM 4475 O O . GLY B 1 81 ? -27.922 62.688 20.719 1 17.19 81 GLY B O 1
ATOM 4476 N N . ASP B 1 82 ? -29.25 64.125 19.641 1 18.38 82 ASP B N 1
ATOM 4477 C CA . ASP B 1 82 ? -29 64.438 18.234 1 18.38 82 ASP B CA 1
ATOM 4478 C C . ASP B 1 82 ? -27.719 65.25 18.062 1 18.38 82 ASP B C 1
ATOM 4480 O O . ASP B 1 82 ? -27.25 65.438 16.938 1 18.38 82 ASP B O 1
ATOM 4484 N N . GLN B 1 83 ? -27.016 65.688 19.188 1 17.61 83 GLN B N 1
ATOM 4485 C CA . GLN B 1 83 ? -26.594 67.062 18.812 1 17.61 83 GLN B CA 1
ATOM 4486 C C . GLN B 1 83 ? -25.516 67 17.734 1 17.61 83 GLN B C 1
ATOM 4488 O O . GLN B 1 83 ? -24.688 66.125 17.719 1 17.61 83 GLN B O 1
ATOM 4493 N N . SER B 1 84 ? -25.656 67.875 16.609 1 18.78 84 SER B N 1
ATOM 4494 C CA . SER B 1 84 ? -25.219 68.25 15.273 1 18.78 84 SER B CA 1
ATOM 4495 C C . SER B 1 84 ? -23.828 68.875 15.312 1 18.78 84 SER B C 1
ATOM 4497 O O . SER B 1 84 ? -23.297 69.25 14.281 1 18.78 84 SER B O 1
ATOM 4499 N N . ILE B 1 85 ? -22.984 68.562 16.406 1 17.89 85 ILE B N 1
ATOM 4500 C CA . ILE B 1 85 ? -22.062 69.688 16.5 1 17.89 85 ILE B CA 1
ATOM 4501 C C . ILE B 1 85 ? -21.156 69.688 15.266 1 17.89 85 ILE B C 1
ATOM 4503 O O . ILE B 1 85 ? -20.531 68.688 14.922 1 17.89 85 ILE B O 1
ATOM 4507 N N . SER B 1 86 ? -21.328 70.688 14.352 1 18.42 86 SER B N 1
ATOM 4508 C CA . SER B 1 86 ? -20.859 71.188 13.07 1 18.42 86 SER B CA 1
ATOM 4509 C C . SER B 1 86 ? -19.375 71.562 13.133 1 18.42 86 SER B C 1
ATOM 4511 O O . SER B 1 86 ? -18.828 72.125 12.18 1 18.42 86 SER B O 1
ATOM 4513 N N . PRO B 1 87 ? -18.562 71 14.125 1 17.34 87 PRO B N 1
ATOM 4514 C CA . PRO B 1 87 ? -17.469 72 14.328 1 17.34 87 PRO B CA 1
ATOM 4515 C C . PRO B 1 87 ? -16.641 72.25 13.07 1 17.34 87 PRO B C 1
ATOM 4517 O O . PRO B 1 87 ? -16.547 71.312 12.211 1 17.34 87 PRO B O 1
ATOM 4520 N N . THR B 1 88 ? -16.312 73.438 12.742 1 18.69 88 THR B N 1
ATOM 4521 C CA . THR B 1 88 ? -15.773 74.438 11.766 1 18.69 88 THR B CA 1
ATOM 4522 C C . THR B 1 88 ? -14.258 74.25 11.633 1 18.69 88 THR B C 1
ATOM 4524 O O . THR B 1 88 ? -13.492 75 12.25 1 18.69 88 THR B O 1
ATOM 4527 N N . LEU B 1 89 ? -13.75 73 11.617 1 17.64 89 LEU B N 1
ATOM 4528 C CA . LEU B 1 89 ? -12.297 72.938 11.742 1 17.64 89 LEU B CA 1
ATOM 4529 C C . LEU B 1 89 ? -11.648 73.75 10.609 1 17.64 89 LEU B C 1
ATOM 4531 O O . LEU B 1 89 ? -11.93 73.5 9.43 1 17.64 89 LEU B O 1
ATOM 4535 N N . GLN B 1 90 ? -11.141 74.875 10.984 1 17.7 90 GLN B N 1
ATOM 4536 C CA . GLN B 1 90 ? -10.477 75.938 10.289 1 17.7 90 GLN B CA 1
ATOM 4537 C C . GLN B 1 90 ? -9.227 75.5 9.562 1 17.7 90 GLN B C 1
ATOM 4539 O O . GLN B 1 90 ? -8.438 74.688 10.125 1 17.7 90 GLN B O 1
ATOM 4544 N N . ARG B 1 91 ? -9.234 75.562 8.219 1 19.84 91 ARG B N 1
ATOM 4545 C CA . ARG B 1 91 ? -8.398 75.312 7.055 1 19.84 91 ARG B CA 1
ATOM 4546 C C . ARG B 1 91 ? -7.062 76.062 7.145 1 19.84 91 ARG B C 1
ATOM 4548 O O . ARG B 1 91 ? -6.84 77 6.441 1 19.84 91 ARG B O 1
ATOM 4555 N N . ALA B 1 92 ? -6.418 76 8.406 1 19.27 92 ALA B N 1
ATOM 4556 C CA . ALA B 1 92 ? -5.375 77.062 8.367 1 19.27 92 ALA B CA 1
ATOM 4557 C C . ALA B 1 92 ? -4.387 76.75 7.238 1 19.27 92 ALA B C 1
ATOM 4559 O O . ALA B 1 92 ? -4.051 75.625 6.953 1 19.27 92 ALA B O 1
ATOM 4560 N N . SER B 1 93 ? -4.207 77.812 6.418 1 18.92 93 SER B N 1
ATOM 4561 C CA . SER B 1 93 ? -3.521 78.062 5.156 1 18.92 93 SER B CA 1
ATOM 4562 C C . SER B 1 93 ? -2.008 78 5.324 1 18.92 93 SER B C 1
ATOM 4564 O O . SER B 1 93 ? -1.259 78.438 4.441 1 18.92 93 SER B O 1
ATOM 4566 N N . PRO B 1 94 ? -1.497 76.938 6.031 1 18.48 94 PRO B N 1
ATOM 4567 C CA . PRO B 1 94 ? -0.128 77.25 6.426 1 18.48 94 PRO B CA 1
ATOM 4568 C C . PRO B 1 94 ? 0.746 77.688 5.242 1 18.48 94 PRO B C 1
ATOM 4570 O O . PRO B 1 94 ? 0.474 77.25 4.105 1 18.48 94 PRO B O 1
ATOM 4573 N N . GLY B 1 95 ? 1.589 78.688 5.488 1 18.47 95 GLY B N 1
ATOM 4574 C CA . GLY B 1 95 ? 2.486 79.562 4.789 1 18.47 95 GLY B CA 1
ATOM 4575 C C . GLY B 1 95 ? 3.65 78.875 4.125 1 18.47 95 GLY B C 1
ATOM 4576 O O . GLY B 1 95 ? 3.92 77.688 4.406 1 18.47 95 GLY B O 1
ATOM 4577 N N . SER B 1 96 ? 4.438 79.625 3.316 1 19.69 96 SER B N 1
ATOM 4578 C CA . SER B 1 96 ? 5.262 79.688 2.113 1 19.69 96 SER B CA 1
ATOM 4579 C C . SER B 1 96 ? 6.676 79.188 2.393 1 19.69 96 SER B C 1
ATOM 4581 O O . SER B 1 96 ? 7.5 79.125 1.481 1 19.69 96 SER B O 1
ATOM 4583 N N . ALA B 1 97 ? 7.082 78.875 3.695 1 20.89 97 ALA B N 1
ATOM 4584 C CA . ALA B 1 97 ? 8.469 79.312 3.764 1 20.89 97 ALA B CA 1
ATOM 4585 C C . ALA B 1 97 ? 9.359 78.5 2.834 1 20.89 97 ALA B C 1
ATOM 4587 O O . ALA B 1 97 ? 9.156 77.312 2.672 1 20.89 97 ALA B O 1
ATOM 4588 N N . PRO B 1 98 ? 10.227 79.125 2.131 1 20.92 98 PRO B N 1
ATOM 4589 C CA . PRO B 1 98 ? 11.078 78.875 0.971 1 20.92 98 PRO B CA 1
ATOM 4590 C C . PRO B 1 98 ? 12.25 77.938 1.299 1 20.92 98 PRO B C 1
ATOM 4592 O O . PRO B 1 98 ? 13.07 77.625 0.426 1 20.92 98 PRO B O 1
ATOM 4595 N N . GLU B 1 99 ? 12.18 77.188 2.506 1 19.31 99 GLU B N 1
ATOM 4596 C CA . GLU B 1 99 ? 13.57 77 2.918 1 19.31 99 GLU B CA 1
ATOM 4597 C C . GLU B 1 99 ? 14.352 76.188 1.879 1 19.31 99 GLU B C 1
ATOM 4599 O O . GLU B 1 99 ? 13.828 75.25 1.286 1 19.31 99 GLU B O 1
ATOM 4604 N N . GLN B 1 100 ? 15.469 76.688 1.474 1 21.2 100 GLN B N 1
ATOM 4605 C CA . GLN B 1 100 ? 16.578 76.5 0.543 1 21.2 100 GLN B CA 1
ATOM 4606 C C . GLN B 1 100 ? 17.391 75.25 0.893 1 21.2 100 GLN B C 1
ATOM 4608 O O . GLN B 1 100 ? 18.188 75.312 1.829 1 21.2 100 GLN B O 1
ATOM 4613 N N . TYR B 1 101 ? 16.781 74.062 1.286 1 18.66 101 TYR B N 1
ATOM 4614 C CA . TYR B 1 101 ? 17.672 73.062 1.868 1 18.66 101 TYR B CA 1
ATOM 4615 C C . TYR B 1 101 ? 18.766 72.688 0.881 1 18.66 101 TYR B C 1
ATOM 4617 O O . TYR B 1 101 ? 18.484 72.438 -0.291 1 18.66 101 TYR B O 1
ATOM 4625 N N . ASN B 1 102 ? 19.969 73.125 1.181 1 20.84 102 ASN B N 1
ATOM 4626 C CA . ASN B 1 102 ? 21.297 72.875 0.627 1 20.84 102 ASN B CA 1
ATOM 4627 C C . ASN B 1 102 ? 21.609 71.438 0.409 1 20.84 102 ASN B C 1
ATOM 4629 O O . ASN B 1 102 ? 21.172 70.562 1.195 1 20.84 102 ASN B O 1
ATOM 4633 N N . SER B 1 103 ? 21.969 71 -0.796 1 21.72 103 SER B N 1
ATOM 4634 C CA . SER B 1 103 ? 22.203 69.812 -1.6 1 21.72 103 SER B CA 1
ATOM 4635 C C . SER B 1 103 ? 23.328 68.938 -1.002 1 21.72 103 SER B C 1
ATOM 4637 O O . SER B 1 103 ? 23.844 68 -1.66 1 21.72 103 SER B O 1
ATOM 4639 N N . GLY B 1 104 ? 23.766 69.062 0.321 1 22.06 104 GLY B N 1
ATOM 4640 C CA . GLY B 1 104 ? 25.047 68.438 0.55 1 22.06 104 GLY B CA 1
ATOM 4641 C C . GLY B 1 104 ? 25.016 66.938 0.343 1 22.06 104 GLY B C 1
ATOM 4642 O O . GLY B 1 104 ? 23.984 66.312 0.572 1 22.06 104 GLY B O 1
ATOM 4643 N N . GLY B 1 105 ? 25.875 66.312 -0.503 1 22.92 105 GLY B N 1
ATOM 4644 C CA . GLY B 1 105 ? 26.141 65 -1.064 1 22.92 105 GLY B CA 1
ATOM 4645 C C . GLY B 1 105 ? 26.422 63.938 -0.01 1 22.92 105 GLY B C 1
ATOM 4646 O O . GLY B 1 105 ? 27.562 63.781 0.414 1 22.92 105 GLY B O 1
ATOM 4647 N N . SER B 1 106 ? 25.688 63.844 1.144 1 24.41 106 SER B N 1
ATOM 4648 C CA . SER B 1 106 ? 26.188 62.938 2.176 1 24.41 106 SER B CA 1
ATOM 4649 C C . SER B 1 106 ? 26.312 61.5 1.649 1 24.41 106 SER B C 1
ATOM 4651 O O . SER B 1 106 ? 25.406 61 0.961 1 24.41 106 SER B O 1
ATOM 4653 N N . ALA B 1 107 ? 27.578 60.844 1.629 1 28.8 107 ALA B N 1
ATOM 4654 C CA . ALA B 1 107 ? 28.172 59.562 1.354 1 28.8 107 ALA B CA 1
ATOM 4655 C C . ALA B 1 107 ? 27.453 58.438 2.109 1 28.8 107 ALA B C 1
ATOM 4657 O O . ALA B 1 107 ? 27.422 58.438 3.342 1 28.8 107 ALA B O 1
ATOM 4658 N N . HIS B 1 108 ? 26.391 57.969 1.632 1 26.39 108 HIS B N 1
ATOM 4659 C CA . HIS B 1 108 ? 25.578 56.844 2.156 1 26.39 108 HIS B CA 1
ATOM 4660 C C . HIS B 1 108 ? 26.453 55.656 2.48 1 26.39 108 HIS B C 1
ATOM 4662 O O . HIS B 1 108 ? 27.094 55.094 1.593 1 26.39 108 HIS B O 1
ATOM 4668 N N . GLN B 1 109 ? 27.094 55.625 3.672 1 27.31 109 GLN B N 1
ATOM 4669 C CA . GLN B 1 109 ? 27.766 54.469 4.211 1 27.31 109 GLN B CA 1
ATOM 4670 C C . GLN B 1 109 ? 26.938 53.188 3.998 1 27.31 109 GLN B C 1
ATOM 4672 O O . GLN B 1 109 ? 25.75 53.156 4.352 1 27.31 109 GLN B O 1
ATOM 4677 N N . GLU B 1 110 ? 27.25 52.438 3.037 1 29.8 110 GLU B N 1
ATOM 4678 C CA . GLU B 1 110 ? 26.703 51.125 2.74 1 29.8 110 GLU B CA 1
ATOM 4679 C C . GLU B 1 110 ? 26.562 50.281 4.008 1 29.8 110 GLU B C 1
ATOM 4681 O O . GLU B 1 110 ? 27.547 50.031 4.707 1 29.8 110 GLU B O 1
ATOM 4686 N N . ALA B 1 111 ? 25.531 50.375 4.773 1 31.56 111 ALA B N 1
ATOM 4687 C CA . ALA B 1 111 ? 25.203 49.594 5.957 1 31.56 111 ALA B CA 1
ATOM 4688 C C . ALA B 1 111 ? 25.594 48.125 5.766 1 31.56 111 ALA B C 1
ATOM 4690 O O . ALA B 1 111 ? 25.203 47.5 4.789 1 31.56 111 ALA B O 1
ATOM 4691 N N . GLN B 1 112 ? 26.828 47.781 6.238 1 33 112 GLN B N 1
ATOM 4692 C CA . GLN B 1 112 ? 27.281 46.375 6.281 1 33 112 GLN B CA 1
ATOM 4693 C C . GLN B 1 112 ? 26.156 45.438 6.691 1 33 112 GLN B C 1
ATOM 4695 O O . GLN B 1 112 ? 25.406 45.719 7.625 1 33 112 GLN B O 1
ATOM 4700 N N . PRO B 1 113 ? 25.656 44.594 5.875 1 33.47 113 PRO B N 1
ATOM 4701 C CA . PRO B 1 113 ? 24.594 43.656 6.27 1 33.47 113 PRO B CA 1
ATOM 4702 C C . PRO B 1 113 ? 24.844 43 7.625 1 33.47 113 PRO B C 1
ATOM 4704 O O . PRO B 1 113 ? 25.969 42.562 7.898 1 33.47 113 PRO B O 1
ATOM 4707 N N . VAL B 1 114 ? 24.297 43.469 8.695 1 33.09 114 VAL B N 1
ATOM 4708 C CA . VAL B 1 114 ? 24.359 42.875 10.031 1 33.09 114 VAL B CA 1
ATOM 4709 C C . VAL B 1 114 ? 24.359 41.375 9.93 1 33.09 114 VAL B C 1
ATOM 4711 O O . VAL B 1 114 ? 23.406 40.781 9.414 1 33.09 114 VAL B O 1
ATOM 4714 N N . LYS B 1 115 ? 25.484 40.688 9.891 1 40.22 115 LYS B N 1
ATOM 4715 C CA . LYS B 1 115 ? 25.641 39.25 10.031 1 40.22 115 LYS B CA 1
ATOM 4716 C C . LYS B 1 115 ? 24.812 38.719 11.195 1 40.22 115 LYS B C 1
ATOM 4718 O O . LYS B 1 115 ? 25.047 39.094 12.352 1 40.22 115 LYS B O 1
ATOM 4723 N N . LEU B 1 116 ? 23.578 38.344 10.992 1 43.88 116 LEU B N 1
ATOM 4724 C CA . LEU B 1 116 ? 22.719 37.75 12.008 1 43.88 116 LEU B CA 1
ATOM 4725 C C . LEU B 1 116 ? 23.406 36.594 12.695 1 43.88 116 LEU B C 1
ATOM 4727 O O . LEU B 1 116 ? 24.047 35.75 12.039 1 43.88 116 LEU B O 1
ATOM 4731 N N . PRO B 1 117 ? 23.672 36.594 13.961 1 44 117 PRO B N 1
ATOM 4732 C CA . PRO B 1 117 ? 24.219 35.406 14.648 1 44 117 PRO B CA 1
ATOM 4733 C C . PRO B 1 117 ? 23.422 34.125 14.375 1 44 117 PRO B C 1
ATOM 4735 O O . PRO B 1 117 ? 22.188 34.188 14.336 1 44 117 PRO B O 1
ATOM 4738 N N . ASP B 1 118 ? 23.984 33.25 13.633 1 52.97 118 ASP B N 1
ATOM 4739 C CA . ASP B 1 118 ? 23.328 31.984 13.297 1 52.97 118 ASP B CA 1
ATOM 4740 C C . ASP B 1 118 ? 22.906 31.25 14.562 1 52.97 118 ASP B C 1
ATOM 4742 O O . ASP B 1 118 ? 23.719 31.031 15.461 1 52.97 118 ASP B O 1
ATOM 4746 N N . VAL B 1 119 ? 21.641 31.266 14.844 1 56.03 119 VAL B N 1
ATOM 4747 C CA . VAL B 1 119 ? 20.984 30.609 15.977 1 56.03 119 VAL B CA 1
ATOM 4748 C C . VAL B 1 119 ? 21.75 29.328 16.344 1 56.03 119 VAL B C 1
ATOM 4750 O O . VAL B 1 119 ? 21.891 29 17.516 1 56.03 119 VAL B O 1
ATOM 4753 N N . LEU B 1 120 ? 22.344 28.672 15.312 1 56.69 120 LEU B N 1
ATOM 4754 C CA . LEU B 1 120 ? 23.047 27.422 15.594 1 56.69 120 LEU B CA 1
ATOM 4755 C C . LEU B 1 120 ? 24.406 27.703 16.234 1 56.69 120 LEU B C 1
ATOM 4757 O O . LEU B 1 120 ? 24.953 26.859 16.938 1 56.69 120 LEU B O 1
ATOM 4761 N N . GLN B 1 121 ? 25 28.828 15.953 1 53.47 121 GLN B N 1
ATOM 4762 C CA . GLN B 1 121 ? 26.312 29.156 16.516 1 53.47 121 GLN B CA 1
ATOM 4763 C C . GLN B 1 121 ? 26.234 29.359 18.016 1 53.47 121 GLN B C 1
ATOM 4765 O O . GLN B 1 121 ? 27.156 28.969 18.75 1 53.47 121 GLN B O 1
ATOM 4770 N N . ASP B 1 122 ? 25.078 29.891 18.406 1 52.78 122 ASP B N 1
ATOM 4771 C CA . ASP B 1 122 ? 24.984 30.25 19.828 1 52.78 122 ASP B CA 1
ATOM 4772 C C . ASP B 1 122 ? 24.688 29.016 20.672 1 52.78 122 ASP B C 1
ATOM 4774 O O . ASP B 1 122 ? 24.984 29.016 21.875 1 52.78 122 ASP B O 1
ATOM 4778 N N . PHE B 1 123 ? 24.141 27.953 20.047 1 52.56 123 PHE B N 1
ATOM 4779 C CA . PHE B 1 123 ? 23.656 26.859 20.875 1 52.56 123 PHE B CA 1
ATOM 4780 C C . PHE B 1 123 ? 24.328 25.547 20.5 1 52.56 123 PHE B C 1
ATOM 4782 O O . PHE B 1 123 ? 24.156 24.531 21.172 1 52.56 123 PHE B O 1
ATOM 4789 N N . GLY B 1 124 ? 25.062 25.531 19.438 1 48.12 124 GLY B N 1
ATOM 4790 C CA . GLY B 1 124 ? 25.656 24.266 19.016 1 48.12 124 GLY B CA 1
ATOM 4791 C C . GLY B 1 124 ? 26.75 23.797 19.969 1 48.12 124 GLY B C 1
ATOM 4792 O O . GLY B 1 124 ? 27.203 24.547 20.828 1 48.12 124 GLY B O 1
ATOM 4793 N N . PRO B 1 125 ? 26.922 22.438 20.078 1 45.22 125 PRO B N 1
ATOM 4794 C CA . PRO B 1 125 ? 27.953 21.938 20.984 1 45.22 125 PRO B CA 1
ATOM 4795 C C . PRO B 1 125 ? 29.219 22.781 20.969 1 45.22 125 PRO B C 1
ATOM 4797 O O . PRO B 1 125 ? 30.078 22.641 21.844 1 45.22 125 PRO B O 1
ATOM 4800 N N . ALA B 1 126 ? 29.469 23.359 19.844 1 39.53 126 ALA B N 1
ATOM 4801 C CA . ALA B 1 126 ? 30.766 24.031 19.781 1 39.53 126 ALA B CA 1
ATOM 4802 C C . ALA B 1 126 ? 30.781 25.266 20.672 1 39.53 126 ALA B C 1
ATOM 4804 O O . ALA B 1 126 ? 31.672 26.125 20.531 1 39.53 126 ALA B O 1
ATOM 4805 N N . TYR B 1 127 ? 29.781 25.531 21.297 1 39.75 127 TYR B N 1
ATOM 4806 C CA . TYR B 1 127 ? 29.875 26.75 22.094 1 39.75 127 TYR B CA 1
ATOM 4807 C C . TYR B 1 127 ? 30.875 26.594 23.219 1 39.75 127 TYR B C 1
ATOM 4809 O O . TYR B 1 127 ? 30.859 27.328 24.203 1 39.75 127 TYR B O 1
ATOM 4817 N N . HIS B 1 128 ? 31.578 25.547 23.391 1 35.44 128 HIS B N 1
ATOM 4818 C CA . HIS B 1 128 ? 32.5 25.766 24.484 1 35.44 128 HIS B CA 1
ATOM 4819 C C . HIS B 1 128 ? 33.188 27.125 24.375 1 35.44 128 HIS B C 1
ATOM 4821 O O . HIS B 1 128 ? 33.156 27.75 23.328 1 35.44 128 HIS B O 1
ATOM 4827 N N . GLN B 1 129 ? 34.594 27.266 24.922 1 37.12 129 GLN B N 1
ATOM 4828 C CA . GLN B 1 129 ? 35.469 28.359 25.281 1 37.12 129 GLN B CA 1
ATOM 4829 C C . GLN B 1 129 ? 35.562 29.406 24.172 1 37.12 129 GLN B C 1
ATOM 4831 O O . GLN B 1 129 ? 34.875 29.281 23.141 1 37.12 129 GLN B O 1
ATOM 4836 N N . GLY B 1 130 ? 36.875 30.062 23.875 1 39.28 130 GLY B N 1
ATOM 4837 C CA . GLY B 1 130 ? 37.531 31.141 23.172 1 39.28 130 GLY B CA 1
ATOM 4838 C C . GLY B 1 130 ? 37.219 31.172 21.688 1 39.28 130 GLY B C 1
ATOM 4839 O O . GLY B 1 130 ? 37.625 32.094 20.984 1 39.28 130 GLY B O 1
ATOM 4840 N N . ASN B 1 131 ? 37.312 30.047 20.906 1 38.66 131 ASN B N 1
ATOM 4841 C CA . ASN B 1 131 ? 37.344 30.062 19.453 1 38.66 131 ASN B CA 1
ATOM 4842 C C . ASN B 1 131 ? 35.969 30.109 18.844 1 38.66 131 ASN B C 1
ATOM 4844 O O . ASN B 1 131 ? 35.094 29.312 19.203 1 38.66 131 ASN B O 1
ATOM 4848 N N . VAL B 1 132 ? 35.438 31.203 18.312 1 44.91 132 VAL B N 1
ATOM 4849 C CA . VAL B 1 132 ? 34.281 31.516 17.5 1 44.91 132 VAL B CA 1
ATOM 4850 C C . VAL B 1 132 ? 33.938 30.328 16.594 1 44.91 132 VAL B C 1
ATOM 4852 O O . VAL B 1 132 ? 34.719 29.969 15.703 1 44.91 132 VAL B O 1
ATOM 4855 N N . ALA B 1 133 ? 33.281 29.344 16.984 1 48.5 133 ALA B N 1
ATOM 4856 C CA . ALA B 1 133 ? 32.844 28.234 16.141 1 48.5 133 ALA B CA 1
ATOM 4857 C C . ALA B 1 133 ? 32.344 28.734 14.781 1 48.5 133 ALA B C 1
ATOM 4859 O O . ALA B 1 133 ? 31.656 29.75 14.711 1 48.5 133 ALA B O 1
ATOM 4860 N N . PRO B 1 134 ? 32.938 28.328 13.617 1 56.47 134 PRO B N 1
ATOM 4861 C CA . PRO B 1 134 ? 32.531 28.75 12.281 1 56.47 134 PRO B CA 1
ATOM 4862 C C . PRO B 1 134 ? 31.016 28.578 12.047 1 56.47 134 PRO B C 1
ATOM 4864 O O . PRO B 1 134 ? 30.375 27.734 12.68 1 56.47 134 PRO B O 1
ATOM 4867 N N . GLU B 1 135 ? 30.297 29.516 11.359 1 64.06 135 GLU B N 1
ATOM 4868 C CA . GLU B 1 135 ? 28.906 29.516 10.914 1 64.06 135 GLU B CA 1
ATOM 4869 C C . GLU B 1 135 ? 28.547 28.188 10.242 1 64.06 135 GLU B C 1
ATOM 4871 O O . GLU B 1 135 ? 29.281 27.703 9.383 1 64.06 135 GLU B O 1
ATOM 4876 N N . PRO B 1 136 ? 27.438 27.531 10.906 1 75.12 136 PRO B N 1
ATOM 4877 C CA . PRO B 1 136 ? 27.047 26.297 10.219 1 75.12 136 PRO B CA 1
ATOM 4878 C C . PRO B 1 136 ? 26.719 26.516 8.742 1 75.12 136 PRO B C 1
ATOM 4880 O O . PRO B 1 136 ? 26.188 27.578 8.383 1 75.12 136 PRO B O 1
ATOM 4883 N N . THR B 1 137 ? 27.109 25.625 7.961 1 84.81 137 THR B N 1
ATOM 4884 C CA . THR B 1 137 ? 26.781 25.656 6.535 1 84.81 137 THR B CA 1
ATOM 4885 C C . THR B 1 137 ? 25.312 25.344 6.312 1 84.81 137 THR B C 1
ATOM 4887 O O . THR B 1 137 ? 24.609 24.906 7.227 1 84.81 137 THR B O 1
ATOM 4890 N N . ASP B 1 138 ? 24.812 25.719 5.27 1 88.06 138 ASP B N 1
ATOM 4891 C CA . ASP B 1 138 ? 23.438 25.406 4.891 1 88.06 138 ASP B CA 1
ATOM 4892 C C . ASP B 1 138 ? 23.172 23.891 4.957 1 88.06 138 ASP B C 1
ATOM 4894 O O . ASP B 1 138 ? 22.078 23.469 5.32 1 88.06 138 ASP B O 1
ATOM 4898 N N . GLU B 1 139 ? 24.219 23.172 4.711 1 90.38 139 GLU B N 1
ATOM 4899 C CA . GLU B 1 139 ? 24.094 21.719 4.738 1 90.38 139 GLU B CA 1
ATOM 4900 C C . GLU B 1 139 ? 23.922 21.203 6.164 1 90.38 139 GLU B C 1
ATOM 4902 O O . GLU B 1 139 ? 23.109 20.328 6.418 1 90.38 139 GLU B O 1
ATOM 4907 N N . GLU B 1 140 ? 24.672 21.766 6.98 1 86.94 140 GLU B N 1
ATOM 4908 C CA . GLU B 1 140 ? 24.578 21.375 8.383 1 86.94 140 GLU B CA 1
ATOM 4909 C C . GLU B 1 140 ? 23.219 21.75 8.977 1 86.94 140 GLU B C 1
ATOM 4911 O O . GLU B 1 140 ? 22.641 20.984 9.742 1 86.94 140 GLU B O 1
ATOM 4916 N N . PHE B 1 141 ? 22.797 22.922 8.586 1 90.31 141 PHE B N 1
ATOM 4917 C CA . PHE B 1 141 ? 21.484 23.359 9.039 1 90.31 141 PHE B CA 1
ATOM 4918 C C . PHE B 1 141 ? 20.391 22.422 8.531 1 90.31 141 PHE B C 1
ATOM 4920 O O . PHE B 1 141 ? 19.484 22.062 9.289 1 90.31 141 PHE B O 1
ATOM 4927 N N . TYR B 1 142 ? 20.516 22.062 7.32 1 92.56 142 TYR B N 1
ATOM 4928 C CA . TYR B 1 142 ? 19.531 21.172 6.738 1 92.56 142 TYR B CA 1
ATOM 4929 C C . TYR B 1 142 ? 19.531 19.812 7.434 1 92.56 142 TYR B C 1
ATOM 4931 O O . TYR B 1 142 ? 18.484 19.266 7.75 1 92.56 142 TYR B O 1
ATOM 4939 N N . GLN B 1 143 ? 20.672 19.297 7.688 1 88.56 143 GLN B N 1
ATOM 4940 C CA . GLN B 1 143 ? 20.781 17.984 8.312 1 88.56 143 GLN B CA 1
ATOM 4941 C C . GLN B 1 143 ? 20.125 17.984 9.688 1 88.56 143 GLN B C 1
ATOM 4943 O O . GLN B 1 143 ? 19.531 16.984 10.086 1 88.56 143 GLN B O 1
ATOM 4948 N N . LEU B 1 144 ? 20.203 19.078 10.281 1 87 144 LEU B N 1
ATOM 4949 C CA . LEU B 1 144 ? 19.641 19.172 11.625 1 87 144 LEU B CA 1
ATOM 4950 C C . LEU B 1 144 ? 18.141 19.375 11.57 1 87 144 LEU B C 1
ATOM 4952 O O . LEU B 1 144 ? 17.406 18.922 12.461 1 87 144 LEU B O 1
ATOM 4956 N N . ASN B 1 145 ? 17.672 20.062 10.5 1 90.81 145 ASN B N 1
ATOM 4957 C CA . ASN B 1 145 ? 16.266 20.484 10.461 1 90.81 145 ASN B CA 1
ATOM 4958 C C . ASN B 1 145 ? 15.531 19.859 9.281 1 90.81 145 ASN B C 1
ATOM 4960 O O . ASN B 1 145 ? 14.516 20.391 8.828 1 90.81 145 ASN B O 1
ATOM 4964 N N . ASP B 1 146 ? 15.984 18.766 8.773 1 91.5 146 ASP B N 1
ATOM 4965 C CA . ASP B 1 146 ? 15.453 18.188 7.535 1 91.5 146 ASP B CA 1
ATOM 4966 C C . ASP B 1 146 ? 14.016 17.703 7.719 1 91.5 146 ASP B C 1
ATOM 4968 O O . ASP B 1 146 ? 13.242 17.672 6.762 1 91.5 146 ASP B O 1
ATOM 4972 N N . ILE B 1 147 ? 13.555 17.438 8.938 1 91.44 147 ILE B N 1
ATOM 4973 C CA . ILE B 1 147 ? 12.203 16.938 9.188 1 91.44 147 ILE B CA 1
ATOM 4974 C C . ILE B 1 147 ? 11.211 18.094 9.094 1 91.44 147 ILE B C 1
ATOM 4976 O O . ILE B 1 147 ? 9.992 17.875 9.062 1 91.44 147 ILE B O 1
ATOM 4980 N N . PHE B 1 148 ? 11.734 19.344 8.93 1 94 148 PHE B N 1
ATOM 4981 C CA . PHE B 1 148 ? 10.844 20.5 8.898 1 94 148 PHE B CA 1
ATOM 4982 C C . PHE B 1 148 ? 10.805 21.125 7.508 1 94 148 PHE B C 1
ATOM 4984 O O . PHE B 1 148 ? 10.266 22.203 7.32 1 94 148 PHE B O 1
ATOM 4991 N N . MET B 1 149 ? 11.484 20.438 6.566 1 95.31 149 MET B N 1
ATOM 4992 C CA . MET B 1 149 ? 11.531 20.969 5.203 1 95.31 149 MET B CA 1
ATOM 4993 C C . MET B 1 149 ? 11.297 19.844 4.188 1 95.31 149 MET B C 1
ATOM 4995 O O . MET B 1 149 ? 11.727 18.719 4.395 1 95.31 149 MET B O 1
ATOM 4999 N N . ILE B 1 150 ? 10.727 20.172 3.092 1 95.06 150 ILE B N 1
ATOM 5000 C CA . ILE B 1 150 ? 10.49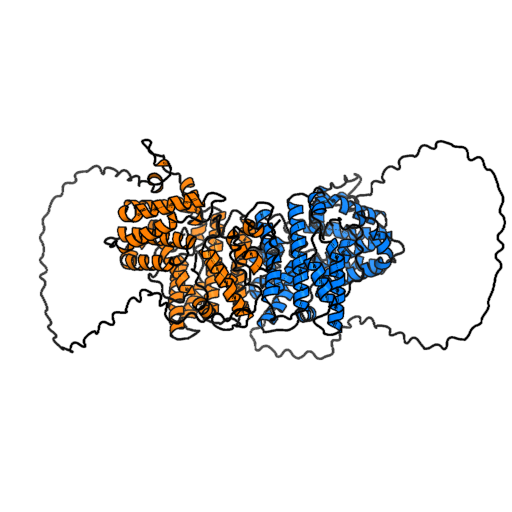2 19.234 2.004 1 95.06 150 ILE B CA 1
ATOM 5001 C C . ILE B 1 150 ? 11.82 18.828 1.373 1 95.06 150 ILE B C 1
ATOM 5003 O O . ILE B 1 150 ? 12 17.688 0.958 1 95.06 150 ILE B O 1
ATOM 5007 N N . GLY B 1 151 ? 12.734 19.859 1.373 1 94.06 151 GLY B N 1
ATOM 5008 C CA . GLY B 1 151 ? 14.031 19.609 0.769 1 94.06 151 GLY B CA 1
ATOM 5009 C C . GLY B 1 151 ? 15.062 20.672 1.104 1 94.06 151 GLY B C 1
ATOM 5010 O O . GLY B 1 151 ? 14.734 21.672 1.743 1 94.06 151 GLY B O 1
ATOM 5011 N N . PRO B 1 152 ? 16.234 20.5 0.631 1 94.19 152 PRO B N 1
ATOM 5012 C CA . PRO B 1 152 ? 17.344 21.375 1.026 1 94.19 152 PRO B CA 1
ATOM 5013 C C . PRO B 1 152 ? 17.234 22.766 0.402 1 94.19 152 PRO B C 1
ATOM 5015 O O . PRO B 1 152 ? 17.828 23.719 0.919 1 94.19 152 PRO B O 1
ATOM 5018 N N . THR B 1 153 ? 16.484 22.875 -0.677 1 94.69 153 THR B N 1
ATOM 5019 C CA . THR B 1 153 ? 16.406 24.156 -1.351 1 94.69 153 THR B CA 1
ATOM 5020 C C . THR B 1 153 ? 15.727 25.203 -0.459 1 94.69 153 THR B C 1
ATOM 5022 O O . THR B 1 153 ? 15.922 26.406 -0.639 1 94.69 153 THR B O 1
ATOM 5025 N N . PHE B 1 154 ? 15.016 24.797 0.54 1 95.12 154 PHE B N 1
ATOM 5026 C CA . PHE B 1 154 ? 14.258 25.688 1.407 1 95.12 154 PHE B CA 1
ATOM 5027 C C . PHE B 1 154 ? 15.109 26.141 2.592 1 95.12 154 PHE B C 1
ATOM 5029 O O . PHE B 1 154 ? 14.672 26.953 3.4 1 95.12 154 PHE B O 1
ATOM 5036 N N . THR B 1 155 ? 16.328 25.672 2.67 1 94.69 155 THR B N 1
ATOM 5037 C CA . THR B 1 155 ? 17.188 25.875 3.828 1 94.69 155 THR B CA 1
ATOM 5038 C C . THR B 1 155 ? 17.5 27.359 4 1 94.69 155 THR B C 1
ATOM 5040 O O . THR B 1 155 ? 17.391 27.906 5.102 1 94.69 155 THR B O 1
ATOM 5043 N N . LYS B 1 156 ? 17.828 28.016 2.953 1 92 156 LYS B N 1
ATOM 5044 C CA . LYS B 1 156 ? 18.25 29.406 3.029 1 92 156 LYS B CA 1
ATOM 5045 C C . LYS B 1 156 ? 17.125 30.312 3.531 1 92 156 LYS B C 1
ATOM 5047 O O . LYS B 1 156 ? 17.328 31.125 4.43 1 92 156 LYS B O 1
ATOM 5052 N N . SER B 1 157 ? 15.953 30.109 2.93 1 91.56 157 SER B N 1
ATOM 5053 C CA . SER B 1 157 ? 14.812 30.953 3.316 1 91.56 157 SER B CA 1
ATOM 5054 C C . SER B 1 157 ? 14.375 30.656 4.746 1 91.56 157 SER B C 1
ATOM 5056 O O . SER B 1 157 ? 14.055 31.578 5.504 1 91.56 157 SER B O 1
ATOM 5058 N N . PHE B 1 158 ? 14.43 29.453 5.141 1 95.44 158 PHE B N 1
ATOM 5059 C CA . PHE B 1 158 ? 14.023 29.047 6.484 1 95.44 158 PHE B CA 1
ATOM 5060 C C . PHE B 1 158 ? 15.008 29.578 7.523 1 95.44 158 PHE B C 1
ATOM 5062 O O . PHE B 1 158 ? 14.609 30.141 8.539 1 95.44 158 PHE B O 1
ATOM 5069 N N . ARG B 1 159 ? 16.219 29.406 7.199 1 92.19 159 ARG B N 1
ATOM 5070 C CA . ARG B 1 159 ? 17.297 29.875 8.078 1 92.19 159 ARG B CA 1
ATOM 5071 C C . ARG B 1 159 ? 17.234 31.391 8.25 1 92.19 159 ARG B C 1
ATOM 5073 O O . ARG B 1 159 ? 17.375 31.906 9.359 1 92.19 159 ARG B O 1
ATOM 5080 N N . ARG B 1 160 ? 16.984 32.031 7.18 1 92.25 160 ARG B N 1
ATOM 5081 C CA . ARG B 1 160 ? 16.891 33.5 7.219 1 92.25 160 ARG B CA 1
ATOM 5082 C C . ARG B 1 160 ? 15.742 33.938 8.117 1 92.25 160 ARG B C 1
ATOM 5084 O O . ARG B 1 160 ? 15.898 34.875 8.922 1 92.25 160 ARG B O 1
ATOM 5091 N N . ALA B 1 161 ? 14.617 33.312 7.984 1 94.69 161 ALA B N 1
ATOM 5092 C CA . ALA B 1 161 ? 13.445 33.656 8.781 1 94.69 161 ALA B CA 1
ATOM 5093 C C . ALA B 1 161 ? 13.688 33.406 10.266 1 94.69 161 ALA B C 1
ATOM 5095 O O . ALA B 1 161 ? 13.312 34.219 11.109 1 94.69 161 ALA B O 1
ATOM 5096 N N . LEU B 1 162 ? 14.344 32.312 10.586 1 93.94 162 LEU B N 1
ATOM 5097 C CA . LEU B 1 162 ? 14.625 31.969 11.969 1 93.94 162 LEU B CA 1
ATOM 5098 C C . LEU B 1 162 ? 15.625 32.938 12.578 1 93.94 162 LEU B C 1
ATOM 5100 O O . LEU B 1 162 ? 15.453 33.375 13.719 1 93.94 162 LEU B O 1
ATOM 5104 N N . ASN B 1 163 ? 16.625 33.25 11.797 1 90.56 163 ASN B N 1
ATOM 5105 C CA . ASN B 1 163 ? 17.641 34.188 12.273 1 90.56 163 ASN B CA 1
ATOM 5106 C C . ASN B 1 163 ? 17.047 35.562 12.523 1 90.56 163 ASN B C 1
ATOM 5108 O O . ASN B 1 163 ? 17.328 36.188 13.539 1 90.56 163 ASN B O 1
ATOM 5112 N N . TYR B 1 164 ? 16.25 35.938 11.617 1 91.88 164 TYR B N 1
ATOM 5113 C CA . TYR B 1 164 ? 15.586 37.219 11.773 1 91.88 164 TYR B CA 1
ATOM 5114 C C . TYR B 1 164 ? 14.711 37.25 13.016 1 91.88 164 TYR B C 1
ATOM 5116 O O . TYR B 1 164 ? 14.742 38.219 13.789 1 91.88 164 TYR B O 1
ATOM 5124 N N . SER B 1 165 ? 13.945 36.219 13.227 1 93.44 165 SER B N 1
ATOM 5125 C CA . SER B 1 165 ? 13.07 36.125 14.383 1 93.44 165 SER B CA 1
ATOM 5126 C C . SER B 1 165 ? 13.867 36.156 15.688 1 93.44 165 SER B C 1
ATOM 5128 O O . SER B 1 165 ? 13.461 36.812 16.656 1 93.44 165 SER B O 1
ATOM 5130 N N . TYR B 1 166 ? 14.945 35.469 15.68 1 90.25 166 TYR B N 1
ATOM 5131 C CA . TYR B 1 166 ? 15.789 35.406 16.859 1 90.25 166 TYR B CA 1
ATOM 5132 C C . TYR B 1 166 ? 16.422 36.781 17.156 1 90.25 166 TYR B C 1
ATOM 5134 O O . TYR B 1 166 ? 16.484 37.188 18.297 1 90.25 166 TYR B O 1
ATOM 5142 N N . MET B 1 167 ? 16.875 37.438 16.141 1 90.5 167 MET B N 1
ATOM 5143 C CA . MET B 1 167 ? 17.578 38.719 16.297 1 90.5 167 MET B CA 1
ATOM 5144 C C . MET B 1 167 ? 16.625 39.812 16.812 1 90.5 167 MET B C 1
ATOM 5146 O O . MET B 1 167 ? 17.031 40.688 17.578 1 90.5 167 MET B O 1
ATOM 5150 N N . THR B 1 168 ? 15.414 39.656 16.469 1 89.38 168 THR B N 1
ATOM 5151 C CA . THR B 1 168 ? 14.469 40.688 16.812 1 89.38 168 THR B CA 1
ATOM 5152 C C . THR B 1 168 ? 13.844 40.438 18.172 1 89.38 168 THR B C 1
ATOM 5154 O O . THR B 1 168 ? 13.383 41.375 18.844 1 89.38 168 THR B O 1
ATOM 5157 N N . ALA B 1 169 ? 13.789 39.188 18.594 1 90.44 169 ALA B N 1
ATOM 5158 C CA . ALA B 1 169 ? 13.227 38.875 19.906 1 90.44 169 ALA B CA 1
ATOM 5159 C C . ALA B 1 169 ? 13.977 37.719 20.562 1 90.44 169 ALA B C 1
ATOM 5161 O O . ALA B 1 169 ? 13.383 36.688 20.859 1 90.44 169 ALA B O 1
ATOM 5162 N N . PRO B 1 170 ? 15.234 37.906 20.891 1 86.56 170 PRO B N 1
ATOM 5163 C CA . PRO B 1 170 ? 16.047 36.844 21.469 1 86.56 170 PRO B CA 1
ATOM 5164 C C . PRO B 1 170 ? 15.547 36.438 22.859 1 86.56 170 PRO B C 1
ATOM 5166 O O . PRO B 1 170 ? 15.688 35.25 23.234 1 86.56 170 PRO B O 1
ATOM 5169 N N . HIS B 1 171 ? 14.984 37.281 23.609 1 83.62 171 HIS B N 1
ATOM 5170 C CA . HIS B 1 171 ? 14.539 37 24.969 1 83.62 171 HIS B CA 1
ATOM 5171 C C . HIS B 1 171 ? 13.383 36 24.969 1 83.62 171 HIS B C 1
ATOM 5173 O O . HIS B 1 171 ? 13.172 35.312 25.953 1 83.62 171 HIS B O 1
ATOM 5179 N N . ILE B 1 172 ? 12.695 35.906 23.812 1 86.69 172 ILE B N 1
ATOM 5180 C CA . ILE B 1 172 ? 11.57 34.969 23.703 1 86.69 172 ILE B CA 1
ATOM 5181 C C . ILE B 1 172 ? 12.055 33.656 23.156 1 86.69 172 ILE B C 1
ATOM 5183 O O . ILE B 1 172 ? 11.625 32.594 23.625 1 86.69 172 ILE B O 1
ATOM 5187 N N . LEU B 1 173 ? 13.047 33.688 22.266 1 91.25 173 LEU B N 1
ATOM 5188 C CA . LEU B 1 173 ? 13.305 32.5 21.453 1 91.25 173 LEU B CA 1
ATOM 5189 C C . LEU B 1 173 ? 14.578 31.797 21.906 1 91.25 173 LEU B C 1
ATOM 5191 O O . LEU B 1 173 ? 14.812 30.641 21.531 1 91.25 173 LEU B O 1
ATOM 5195 N N . ARG B 1 174 ? 15.367 32.375 22.703 1 86.25 174 ARG B N 1
ATOM 5196 C CA . ARG B 1 174 ? 16.672 31.828 23.078 1 86.25 174 ARG B CA 1
ATOM 5197 C C . ARG B 1 174 ? 16.516 30.422 23.672 1 86.25 174 ARG B C 1
ATOM 5199 O O . ARG B 1 174 ? 17.156 29.484 23.203 1 86.25 174 ARG B O 1
ATOM 5206 N N . ASP B 1 175 ? 15.68 30.281 24.625 1 84.38 175 ASP B N 1
ATOM 5207 C CA . ASP B 1 175 ? 15.516 29 25.312 1 84.38 175 ASP B CA 1
ATOM 5208 C C . ASP B 1 175 ? 14.875 27.953 24.391 1 84.38 175 ASP B C 1
ATOM 5210 O O . ASP B 1 175 ? 15.25 26.781 24.406 1 84.38 175 ASP B O 1
ATOM 5214 N N . THR B 1 176 ? 13.914 28.438 23.625 1 87.31 176 THR B N 1
ATOM 5215 C CA . THR B 1 176 ? 13.227 27.531 22.703 1 87.31 176 THR B CA 1
ATOM 5216 C C . THR B 1 176 ? 14.203 26.953 21.688 1 87.31 176 THR B C 1
ATOM 5218 O O . THR B 1 176 ? 14.18 25.75 21.422 1 87.31 176 THR B O 1
ATOM 5221 N N . PHE B 1 177 ? 15.031 27.75 21.156 1 87.69 177 PHE B N 1
ATOM 5222 C CA . PHE B 1 177 ? 15.992 27.297 20.172 1 87.69 177 PHE B CA 1
ATOM 5223 C C . PHE B 1 177 ? 17 26.344 20.797 1 87.69 177 PHE B C 1
ATOM 5225 O O . PHE B 1 177 ? 17.391 25.344 20.172 1 87.69 177 PHE B O 1
ATOM 5232 N N . SER B 1 178 ? 17.391 26.609 21.984 1 83.94 178 SER B N 1
ATOM 5233 C CA . SER B 1 178 ? 18.312 25.734 22.688 1 83.94 178 SER B CA 1
ATOM 5234 C C . SER B 1 178 ? 17.719 24.344 22.875 1 83.94 178 SER B C 1
ATOM 5236 O O . SER B 1 178 ? 18.391 23.344 22.609 1 83.94 178 SER B O 1
ATOM 5238 N N . VAL B 1 179 ? 16.469 24.328 23.281 1 83.56 179 VAL B N 1
ATOM 5239 C CA . VAL B 1 179 ? 15.805 23.062 23.516 1 83.56 179 VAL B CA 1
ATOM 5240 C C . VAL B 1 179 ? 15.625 22.328 22.188 1 83.56 179 VAL B C 1
ATOM 5242 O O . VAL B 1 179 ? 15.82 21.109 22.109 1 83.56 179 VAL B O 1
ATOM 5245 N N . MET B 1 180 ? 15.281 23.047 21.125 1 85.69 180 MET B N 1
ATOM 5246 C CA . MET B 1 180 ? 15.055 22.453 19.812 1 85.69 180 MET B CA 1
ATOM 5247 C C . MET B 1 180 ? 16.344 21.859 19.25 1 85.69 180 MET B C 1
ATOM 5249 O O . MET B 1 180 ? 16.344 20.75 18.719 1 85.69 180 MET B O 1
ATOM 5253 N N . ILE B 1 181 ? 17.406 22.547 19.375 1 82.81 181 ILE B N 1
ATOM 5254 C CA . ILE B 1 181 ? 18.703 22.094 18.859 1 82.81 181 ILE B CA 1
ATOM 5255 C C . ILE B 1 181 ? 19.141 20.844 19.609 1 82.81 181 ILE B C 1
ATOM 5257 O O . ILE B 1 181 ? 19.641 19.891 19 1 82.81 181 ILE B O 1
ATOM 5261 N N . ARG B 1 182 ? 18.984 20.859 20.859 1 79.56 182 ARG B N 1
ATOM 5262 C CA . ARG B 1 182 ? 19.328 19.688 21.641 1 79.56 182 ARG B CA 1
ATOM 5263 C C . ARG B 1 182 ? 18.516 18.469 21.219 1 79.56 182 ARG B C 1
ATOM 5265 O O . ARG B 1 182 ? 19.047 17.375 21.094 1 79.56 182 ARG B O 1
ATOM 5272 N N . TYR B 1 183 ? 17.25 18.797 21.062 1 81 183 TYR B N 1
ATOM 5273 C CA . TYR B 1 183 ? 16.359 17.719 20.656 1 81 183 TYR B CA 1
ATOM 5274 C C . TYR B 1 183 ? 16.75 17.156 19.297 1 81 183 TYR B C 1
ATOM 5276 O O . TYR B 1 183 ? 16.844 15.945 19.125 1 81 183 TYR B O 1
ATOM 5284 N N . MET B 1 184 ? 17.016 17.969 18.359 1 83.81 184 MET B N 1
ATOM 5285 C CA . MET B 1 184 ? 17.312 17.547 17 1 83.81 184 MET B CA 1
ATOM 5286 C C . MET B 1 184 ? 18.672 16.859 16.922 1 83.81 184 MET B C 1
ATOM 5288 O O . MET B 1 184 ? 18.875 15.945 16.125 1 83.81 184 MET B O 1
ATOM 5292 N N . THR B 1 185 ? 19.562 17.266 17.688 1 79.94 185 THR B N 1
ATOM 5293 C CA . THR B 1 185 ? 20.891 16.672 17.719 1 79.94 185 THR B CA 1
ATOM 5294 C C . THR B 1 185 ? 20.844 15.258 18.312 1 79.94 185 THR B C 1
ATOM 5296 O O . THR B 1 185 ? 21.547 14.367 17.844 1 79.94 185 THR B O 1
ATOM 5299 N N . THR B 1 186 ? 19.984 15.07 19.219 1 74.38 186 THR B N 1
ATOM 5300 C CA . THR B 1 186 ? 19.875 13.773 19.891 1 74.38 186 THR B CA 1
ATOM 5301 C C . THR B 1 186 ? 19.094 12.781 19.031 1 74.38 186 THR B C 1
ATOM 5303 O O . THR B 1 186 ? 19.422 11.594 19 1 74.38 186 THR B O 1
ATOM 5306 N N . THR B 1 187 ? 18.125 13.25 18.375 1 74 187 THR B N 1
ATOM 5307 C CA . THR B 1 187 ? 17.234 12.359 17.656 1 74 187 THR B CA 1
ATOM 5308 C C . THR B 1 187 ? 17.797 12.039 16.266 1 74 187 THR B C 1
ATOM 5310 O O . THR B 1 187 ? 17.375 11.07 15.633 1 74 187 THR B O 1
ATOM 5313 N N . ASN B 1 188 ? 18.656 12.852 15.773 1 67.31 188 ASN B N 1
ATOM 5314 C CA . ASN B 1 188 ? 19.266 12.602 14.469 1 67.31 188 ASN B CA 1
ATOM 5315 C C . ASN B 1 188 ? 20.266 11.445 14.523 1 67.31 188 ASN B C 1
ATOM 5317 O O . ASN B 1 188 ? 20.703 10.945 13.484 1 67.31 188 ASN B O 1
ATOM 5321 N N . LYS B 1 189 ? 20.562 11.078 15.664 1 60.38 189 LYS B N 1
ATOM 5322 C CA . LYS B 1 189 ? 21.469 9.938 15.797 1 60.38 189 LYS B CA 1
ATOM 5323 C C . LYS B 1 189 ? 20.703 8.617 15.695 1 60.38 189 LYS B C 1
ATOM 5325 O O . LYS B 1 189 ? 19.625 8.469 16.281 1 60.38 189 LYS B O 1
ATOM 5330 N N . PRO B 1 190 ? 21.328 7.84 14.805 1 56.44 190 PRO B N 1
ATOM 5331 C CA . PRO B 1 190 ? 20.75 6.5 14.672 1 56.44 190 PRO B CA 1
ATOM 5332 C C . PRO B 1 190 ? 20.703 5.75 16 1 56.44 190 PRO B C 1
ATOM 5334 O O . PRO B 1 190 ? 21.578 5.918 16.844 1 56.44 190 PRO B O 1
ATOM 5337 N N . LYS B 1 191 ? 19.688 5.254 16.484 1 56.69 191 LYS B N 1
ATOM 5338 C CA . LYS B 1 191 ? 19.531 4.293 17.578 1 56.69 191 LYS B CA 1
ATOM 5339 C C . LYS B 1 191 ? 19.266 5 18.906 1 56.69 191 LYS B C 1
ATOM 5341 O O . LYS B 1 191 ? 19.484 4.43 19.969 1 56.69 191 LYS B O 1
ATOM 5346 N N . THR B 1 192 ? 19.109 6.293 18.828 1 54.66 192 THR B N 1
ATOM 5347 C CA . THR B 1 192 ? 18.922 6.945 20.125 1 54.66 192 THR B CA 1
ATOM 5348 C C . THR B 1 192 ? 17.484 6.75 20.609 1 54.66 192 THR B C 1
ATOM 5350 O O . THR B 1 192 ? 16.531 6.922 19.859 1 54.66 192 THR B O 1
ATOM 5353 N N . PRO B 1 193 ? 17.484 6.25 21.828 1 54.72 193 PRO B N 1
ATOM 5354 C CA . PRO B 1 193 ? 16.188 6.055 22.469 1 54.72 193 PRO B CA 1
ATOM 5355 C C . PRO B 1 193 ? 15.328 7.32 22.469 1 54.72 193 PRO B C 1
ATOM 5357 O O . PRO B 1 193 ? 15.859 8.422 22.297 1 54.72 193 PRO B O 1
ATOM 5360 N N . VAL B 1 194 ? 13.953 7.172 22.594 1 56.72 194 VAL B N 1
ATOM 5361 C CA . VAL B 1 194 ? 12.836 8.102 22.734 1 56.72 194 VAL B CA 1
ATOM 5362 C C . VAL B 1 194 ? 13.242 9.266 23.641 1 56.72 194 VAL B C 1
ATOM 5364 O O . VAL B 1 194 ? 13.898 9.07 24.656 1 56.72 194 VAL B O 1
ATOM 5367 N N . PRO B 1 195 ? 13.203 10.453 23.016 1 58.25 195 PRO B N 1
ATOM 5368 C CA . PRO B 1 195 ? 13.523 11.688 23.734 1 58.25 195 PRO B CA 1
ATOM 5369 C C . PRO B 1 195 ? 13.148 11.625 25.219 1 58.25 195 PRO B C 1
ATOM 5371 O O . PRO B 1 195 ? 12.125 11.039 25.578 1 58.25 195 PRO B O 1
ATOM 5374 N N . ALA B 1 196 ? 14.117 11.922 26.109 1 63.25 196 ALA B N 1
ATOM 5375 C CA . ALA B 1 196 ? 14.383 11.867 27.531 1 63.25 196 ALA B CA 1
ATOM 5376 C C . ALA B 1 196 ? 13.484 12.836 28.297 1 63.25 196 ALA B C 1
ATOM 5378 O O . ALA B 1 196 ? 12.906 13.75 27.703 1 63.25 196 ALA B O 1
ATOM 5379 N N . HIS B 1 197 ? 13.203 12.688 29.578 1 62.94 197 HIS B N 1
ATOM 5380 C CA . HIS B 1 197 ? 12.547 13.438 30.641 1 62.94 197 HIS B CA 1
ATOM 5381 C C . HIS B 1 197 ? 13 14.891 30.656 1 62.94 197 HIS B C 1
ATOM 5383 O O . HIS B 1 197 ? 12.195 15.797 30.891 1 62.94 197 HIS B O 1
ATOM 5389 N N . ALA B 1 198 ? 14.109 15.164 30.156 1 65.88 198 ALA B N 1
ATOM 5390 C CA . ALA B 1 198 ? 14.664 16.516 30.219 1 65.88 198 ALA B CA 1
ATOM 5391 C C . ALA B 1 198 ? 14.023 17.406 29.156 1 65.88 198 ALA B C 1
ATOM 5393 O O . ALA B 1 198 ? 13.75 18.578 29.422 1 65.88 198 ALA B O 1
ATOM 5394 N N . GLU B 1 199 ? 13.719 16.875 28.016 1 72.12 199 GLU B N 1
ATOM 5395 C CA . GLU B 1 199 ? 13.125 17.672 26.953 1 72.12 199 GLU B CA 1
ATOM 5396 C C . GLU B 1 199 ? 11.672 18.016 27.281 1 72.12 199 GLU B C 1
ATOM 5398 O O . GLU B 1 199 ? 11.219 19.141 27 1 72.12 199 GLU B O 1
ATOM 5403 N N . ILE B 1 200 ? 11.109 17.188 27.938 1 73.75 200 ILE B N 1
ATOM 5404 C CA . ILE B 1 200 ? 9.719 17.422 28.328 1 73.75 200 ILE B CA 1
ATOM 5405 C C . ILE B 1 200 ? 9.664 18.547 29.359 1 73.75 200 ILE B C 1
ATOM 5407 O O . ILE B 1 200 ? 8.805 19.438 29.281 1 73.75 200 ILE B O 1
ATOM 5411 N N . ALA B 1 201 ? 10.57 18.438 30.25 1 75.5 201 ALA B N 1
ATOM 5412 C CA . ALA B 1 201 ? 10.648 19.484 31.266 1 75.5 201 ALA B CA 1
ATOM 5413 C C . ALA B 1 201 ? 10.969 20.828 30.625 1 75.5 201 ALA B C 1
ATOM 5415 O O . ALA B 1 201 ? 10.406 21.859 31.031 1 75.5 201 ALA B O 1
ATOM 5416 N N . GLY B 1 202 ? 11.797 20.828 29.703 1 73.25 202 GLY B N 1
ATOM 5417 C CA . GLY B 1 202 ? 12.125 22.047 28.984 1 73.25 202 GLY B CA 1
ATOM 5418 C C . GLY B 1 202 ? 10.93 22.672 28.266 1 73.25 202 GLY B C 1
ATOM 5419 O O . GLY B 1 202 ? 10.727 23.875 28.328 1 73.25 202 GLY B O 1
ATOM 5420 N N . VAL B 1 203 ? 10.156 21.875 27.719 1 76.19 203 VAL B N 1
ATOM 5421 C CA . VAL B 1 203 ? 8.961 22.328 27.016 1 76.19 203 VAL B CA 1
ATOM 5422 C C . VAL B 1 203 ? 7.977 22.922 28.016 1 76.19 203 VAL B C 1
ATOM 5424 O O . VAL B 1 203 ? 7.391 23.984 27.766 1 76.19 203 VAL B O 1
ATOM 5427 N N . ALA B 1 204 ? 7.867 22.234 29.078 1 77.44 204 ALA B N 1
ATOM 5428 C CA . ALA B 1 204 ? 6.949 22.734 30.109 1 77.44 204 ALA B CA 1
ATOM 5429 C C . ALA B 1 204 ? 7.383 24.094 30.609 1 77.44 204 ALA B C 1
ATOM 5431 O O . ALA B 1 204 ? 6.551 25 30.781 1 77.44 204 ALA B O 1
ATOM 5432 N N . ASP B 1 205 ? 8.656 24.219 30.812 1 79.69 205 ASP B N 1
ATOM 5433 C CA . ASP B 1 205 ? 9.195 25.5 31.281 1 79.69 205 ASP B CA 1
ATOM 5434 C C . ASP B 1 205 ? 8.977 26.594 30.25 1 79.69 205 ASP B C 1
ATOM 5436 O O . ASP B 1 205 ? 8.633 27.734 30.609 1 79.69 205 ASP B O 1
ATOM 5440 N N . LEU B 1 206 ? 9.133 26.266 29.078 1 81.31 206 LEU B N 1
ATOM 5441 C CA . LEU B 1 206 ? 8.961 27.234 27.984 1 81.31 206 LEU B CA 1
ATOM 5442 C C . LEU B 1 206 ? 7.496 27.641 27.859 1 81.31 206 LEU B C 1
ATOM 5444 O O . LEU B 1 206 ? 7.195 28.812 27.609 1 81.31 206 LEU B O 1
ATOM 5448 N N . LEU B 1 207 ? 6.664 26.734 28.078 1 80.75 207 LEU B N 1
ATOM 5449 C CA . LEU B 1 207 ? 5.234 27.016 28.016 1 80.75 207 LEU B CA 1
ATOM 5450 C C . LEU B 1 207 ? 4.824 27.984 29.125 1 80.75 207 LEU B C 1
ATOM 5452 O O . LEU B 1 207 ? 4.051 28.922 28.875 1 80.75 207 LEU B O 1
ATOM 5456 N N . ARG B 1 208 ? 5.367 27.75 30.234 1 80.25 208 ARG B N 1
ATOM 5457 C CA . ARG B 1 208 ? 5.078 28.641 31.359 1 80.25 208 ARG B CA 1
ATOM 5458 C C . ARG B 1 208 ? 5.574 30.062 31.078 1 80.25 208 ARG B C 1
ATOM 5460 O O . ARG B 1 208 ? 4.867 31.031 31.344 1 80.25 208 ARG B O 1
ATOM 5467 N N . LYS B 1 209 ? 6.703 30.125 30.516 1 75.88 209 LYS B N 1
ATOM 5468 C CA . LYS B 1 209 ? 7.289 31.422 30.203 1 75.88 209 LYS B CA 1
ATOM 5469 C C . LYS B 1 209 ? 6.488 32.156 29.125 1 75.88 209 LYS B C 1
ATOM 5471 O O . LYS B 1 209 ? 6.32 33.375 29.172 1 75.88 209 LYS B O 1
ATOM 5476 N N . SER B 1 210 ? 6 31.406 28.203 1 77.81 210 SER B N 1
ATOM 5477 C CA . SER B 1 210 ? 5.238 31.969 27.094 1 77.81 210 SER B CA 1
ATOM 5478 C C . SER B 1 210 ? 3.916 32.562 27.578 1 77.81 210 SER B C 1
ATOM 5480 O O . SER B 1 210 ? 3.398 33.5 26.969 1 77.81 210 SER B O 1
ATOM 5482 N N . GLN B 1 211 ? 3.416 32 28.625 1 79 211 GLN B N 1
ATOM 5483 C CA . GLN B 1 211 ? 2.15 32.5 29.156 1 79 211 GLN B CA 1
ATOM 5484 C C . GLN B 1 211 ? 2.334 33.844 29.875 1 79 211 GLN B C 1
ATOM 5486 O O . GLN B 1 211 ? 1.4 34.625 29.953 1 79 211 GLN B O 1
ATOM 5491 N N . ALA B 1 212 ? 3.568 34 30.266 1 76.06 212 ALA B N 1
ATOM 5492 C CA . ALA B 1 212 ? 3.855 35.188 31.047 1 76.06 212 ALA B CA 1
ATOM 5493 C C . ALA B 1 212 ? 4.305 36.344 30.141 1 76.06 212 ALA B C 1
ATOM 5495 O O . ALA B 1 212 ? 4.355 37.5 30.578 1 76.06 212 ALA B O 1
ATOM 5496 N N . THR B 1 213 ? 4.543 36.062 28.922 1 78.31 213 THR B N 1
ATOM 5497 C CA . THR B 1 213 ? 5.105 37.094 28.031 1 78.31 213 THR B CA 1
ATOM 5498 C C . THR B 1 213 ? 3.994 37.812 27.281 1 78.31 213 THR B C 1
ATOM 5500 O O . THR B 1 213 ? 3.043 37.188 26.797 1 78.31 213 THR B O 1
ATOM 5503 N N . GLU B 1 214 ? 4.031 39.156 27.344 1 81.38 214 GLU B N 1
ATOM 5504 C CA . GLU B 1 214 ? 3.08 40 26.609 1 81.38 214 GLU B CA 1
ATOM 5505 C C . GLU B 1 214 ? 3.631 40.375 25.25 1 81.38 214 GLU B C 1
ATOM 5507 O O . GLU B 1 214 ? 4.828 40.656 25.109 1 81.38 214 GLU B O 1
ATOM 5512 N N . ILE B 1 215 ? 2.795 40.344 24.219 1 88.19 215 ILE B N 1
ATOM 5513 C CA . ILE B 1 215 ? 3.182 40.75 22.859 1 88.19 215 ILE B CA 1
ATOM 5514 C C . ILE B 1 215 ? 2.959 42.25 22.688 1 88.19 215 ILE B C 1
ATOM 5516 O O . ILE B 1 215 ? 1.836 42.719 22.828 1 88.19 215 ILE B O 1
ATOM 5520 N N . THR B 1 216 ? 4.004 42.906 22.422 1 87.94 216 THR B N 1
ATOM 5521 C CA . THR B 1 216 ? 3.912 44.375 22.344 1 87.94 216 THR B CA 1
ATOM 5522 C C . THR B 1 216 ? 4.254 44.844 20.938 1 87.94 216 THR B C 1
ATOM 5524 O O . THR B 1 216 ? 4.078 46.031 20.625 1 87.94 216 THR B O 1
ATOM 5527 N N . SER B 1 217 ? 4.766 44.031 20.094 1 91 217 SER B N 1
ATOM 5528 C CA . SER B 1 217 ? 5.195 44.438 18.75 1 91 217 SER B CA 1
ATOM 5529 C C . SER B 1 217 ? 4.996 43.281 17.766 1 91 217 SER B C 1
ATOM 5531 O O . SER B 1 217 ? 4.723 42.156 18.156 1 91 217 SER B O 1
ATOM 5533 N N . SER B 1 218 ? 5.137 43.656 16.516 1 93.69 218 SER B N 1
ATOM 5534 C CA . SER B 1 218 ? 5.055 42.656 15.461 1 93.69 218 SER B CA 1
ATOM 5535 C C . SER B 1 218 ? 6.199 41.625 15.57 1 93.69 218 SER B C 1
ATOM 5537 O O . SER B 1 218 ? 6.027 40.469 15.25 1 93.69 218 SER B O 1
ATOM 5539 N N . ASN B 1 219 ? 7.336 42.125 16.047 1 92.44 219 ASN B N 1
ATOM 5540 C CA . ASN B 1 219 ? 8.484 41.25 16.219 1 92.44 219 ASN B CA 1
ATOM 5541 C C . ASN B 1 219 ? 8.234 40.219 17.328 1 92.44 219 ASN B C 1
ATOM 5543 O O . ASN B 1 219 ? 8.625 39.062 17.219 1 92.44 219 ASN B O 1
ATOM 5547 N N . ASP B 1 220 ? 7.562 40.75 18.359 1 92.5 220 ASP B N 1
ATOM 5548 C CA . ASP B 1 220 ? 7.18 39.812 19.422 1 92.5 220 ASP B CA 1
ATOM 5549 C C . ASP B 1 220 ? 6.195 38.781 18.922 1 92.5 220 ASP B C 1
ATOM 5551 O O . ASP B 1 220 ? 6.309 37.594 19.25 1 92.5 220 ASP B O 1
ATOM 5555 N N . ALA B 1 221 ? 5.27 39.25 18.109 1 95.38 221 ALA B N 1
ATOM 5556 C CA . ALA B 1 221 ? 4.27 38.312 17.547 1 95.38 221 ALA B CA 1
ATOM 5557 C C . ALA B 1 221 ? 4.922 37.25 16.688 1 95.38 221 ALA B C 1
ATOM 5559 O O . ALA B 1 221 ? 4.555 36.094 16.75 1 95.38 221 ALA B O 1
ATOM 5560 N N . LEU B 1 222 ? 5.875 37.688 15.898 1 95.81 222 LEU B N 1
ATOM 5561 C CA . LEU B 1 222 ? 6.625 36.75 15.062 1 95.81 222 LEU B CA 1
ATOM 5562 C C . LEU B 1 222 ? 7.352 35.719 15.914 1 95.81 222 LEU B C 1
ATOM 5564 O O . LEU B 1 222 ? 7.32 34.531 15.609 1 95.81 222 LEU B O 1
ATOM 5568 N N . ALA B 1 223 ? 7.977 36.156 16.953 1 93.81 223 ALA B N 1
ATOM 5569 C CA . ALA B 1 223 ? 8.695 35.281 17.859 1 93.81 223 ALA B CA 1
ATOM 5570 C C . ALA B 1 223 ? 7.75 34.281 18.516 1 93.81 223 ALA B C 1
ATOM 5572 O O . ALA B 1 223 ? 8.102 33.094 18.688 1 93.81 223 ALA B O 1
ATOM 5573 N N . PHE B 1 224 ? 6.555 34.719 18.797 1 92.81 224 PHE B N 1
ATOM 5574 C CA . PHE B 1 224 ? 5.566 33.844 19.406 1 92.81 224 PHE B CA 1
ATOM 5575 C C . PHE B 1 224 ? 5.094 32.781 18.422 1 92.81 224 PHE B C 1
ATOM 5577 O O . PHE B 1 224 ? 4.816 31.641 18.812 1 92.81 224 PHE B O 1
ATOM 5584 N N . LEU B 1 225 ? 4.992 33.125 17.188 1 95.19 225 LEU B N 1
ATOM 5585 C CA . LEU B 1 225 ? 4.621 32.156 16.172 1 95.19 225 LEU B CA 1
ATOM 5586 C C . LEU B 1 225 ? 5.699 31.078 16.016 1 95.19 225 LEU B C 1
ATOM 5588 O O . LEU B 1 225 ? 5.391 29.891 15.906 1 95.19 225 LEU B O 1
ATOM 5592 N N . VAL B 1 226 ? 6.945 31.5 16.031 1 95.25 226 VAL B N 1
ATOM 5593 C CA . VAL B 1 226 ? 8.062 30.578 15.945 1 95.25 226 VAL B CA 1
ATOM 5594 C C . VAL B 1 226 ? 8.117 29.703 17.188 1 95.25 226 VAL B C 1
ATOM 5596 O O . VAL B 1 226 ? 8.289 28.484 17.094 1 95.25 226 VAL B O 1
ATOM 5599 N N . LEU B 1 227 ? 7.969 30.375 18.328 1 92.75 227 LEU B N 1
ATOM 5600 C CA . LEU B 1 227 ? 7.949 29.641 19.594 1 92.75 227 LEU B CA 1
ATOM 5601 C C . LEU B 1 227 ? 6.816 28.625 19.625 1 92.75 227 LEU B C 1
ATOM 5603 O O . LEU B 1 227 ? 7.035 27.453 19.969 1 92.75 227 LEU B O 1
ATOM 5607 N N . GLY B 1 228 ? 5.617 29.031 19.266 1 93.06 228 GLY B N 1
ATOM 5608 C CA . GLY B 1 228 ? 4.449 28.172 19.297 1 93.06 228 GLY B CA 1
ATOM 5609 C C . GLY B 1 228 ? 4.598 26.938 18.422 1 93.06 228 GLY B C 1
ATOM 5610 O O . GLY B 1 228 ? 4.324 25.828 18.859 1 93.06 228 GLY B O 1
ATOM 5611 N N . GLN B 1 229 ? 5.023 27.125 17.156 1 94.88 229 GLN B N 1
ATOM 5612 C CA . GLN B 1 229 ? 5.152 26 16.25 1 94.88 229 GLN B CA 1
ATOM 5613 C C . GLN B 1 229 ? 6.277 25.062 16.688 1 94.88 229 GLN B C 1
ATOM 5615 O O . GLN B 1 229 ? 6.184 23.844 16.5 1 94.88 229 GLN B O 1
ATOM 5620 N N . SER B 1 230 ? 7.363 25.594 17.281 1 93.12 230 SER B N 1
ATOM 5621 C CA . SER B 1 230 ? 8.469 24.766 17.766 1 93.12 230 SER B CA 1
ATOM 5622 C C . SER B 1 230 ? 8.031 23.906 18.953 1 93.12 230 SER B C 1
ATOM 5624 O O . SER B 1 230 ? 8.297 22.703 19 1 93.12 230 SER B O 1
ATOM 5626 N N . LEU B 1 231 ? 7.32 24.562 19.875 1 90.62 231 LEU B N 1
ATOM 5627 C CA . LEU B 1 231 ? 6.859 23.828 21.047 1 90.62 231 LEU B CA 1
ATOM 5628 C C . LEU B 1 231 ? 5.793 22.812 20.672 1 90.62 231 LEU B C 1
ATOM 5630 O O . LEU B 1 231 ? 5.762 21.703 21.234 1 90.62 231 LEU B O 1
ATOM 5634 N N . ALA B 1 232 ? 4.961 23.219 19.797 1 92.62 232 ALA B N 1
ATOM 5635 C CA . ALA B 1 232 ? 3.938 22.281 19.328 1 92.62 232 ALA B CA 1
ATOM 5636 C C . ALA B 1 232 ? 4.57 21.078 18.656 1 92.62 232 ALA B C 1
ATOM 5638 O O . ALA B 1 232 ? 4.121 19.938 18.859 1 92.62 232 ALA B O 1
ATOM 5639 N N . ALA B 1 233 ? 5.566 21.297 17.828 1 92.69 233 ALA B N 1
ATOM 5640 C CA . ALA B 1 233 ? 6.266 20.203 17.172 1 92.69 233 ALA B CA 1
ATOM 5641 C C . ALA B 1 233 ? 6.91 19.266 18.188 1 92.69 233 ALA B C 1
ATOM 5643 O O . ALA B 1 233 ? 6.785 18.047 18.094 1 92.69 233 ALA B O 1
ATOM 5644 N N . LEU B 1 234 ? 7.543 19.859 19.172 1 88.5 234 LEU B N 1
ATOM 5645 C CA . LEU B 1 234 ? 8.18 19.047 20.203 1 88.5 234 LEU B CA 1
ATOM 5646 C C . LEU B 1 234 ? 7.148 18.234 20.984 1 88.5 234 LEU B C 1
ATOM 5648 O O . LEU B 1 234 ? 7.355 17.047 21.25 1 88.5 234 LEU B O 1
ATOM 5652 N N . ASP B 1 235 ? 6.102 18.891 21.297 1 87.69 235 ASP B N 1
ATOM 5653 C CA . ASP B 1 235 ? 5.043 18.172 22 1 87.69 235 ASP B CA 1
ATOM 5654 C C . ASP B 1 235 ? 4.484 17.047 21.141 1 87.69 235 ASP B C 1
ATOM 5656 O O . ASP B 1 235 ? 4.219 15.945 21.641 1 87.69 235 ASP B O 1
ATOM 5660 N N . THR B 1 236 ? 4.305 17.297 19.891 1 90.5 236 THR B N 1
ATOM 5661 C CA . THR B 1 236 ? 3.762 16.312 18.953 1 90.5 236 THR B CA 1
ATOM 5662 C C . THR B 1 236 ? 4.652 15.078 18.891 1 90.5 236 THR B C 1
ATOM 5664 O O . THR B 1 236 ? 4.152 13.953 18.812 1 90.5 236 THR B O 1
ATOM 5667 N N . PHE B 1 237 ? 5.922 15.273 18.938 1 87.38 237 PHE B N 1
ATOM 5668 C CA . PHE B 1 237 ? 6.867 14.172 18.828 1 87.38 237 PHE B CA 1
ATOM 5669 C C . PHE B 1 237 ? 6.996 13.43 20.156 1 87.38 237 PHE B C 1
ATOM 5671 O O . PHE B 1 237 ? 7.207 12.211 20.172 1 87.38 237 PHE B O 1
ATOM 5678 N N . LEU B 1 238 ? 6.789 14.117 21.281 1 83.75 238 LEU B N 1
ATOM 5679 C CA . LEU B 1 238 ? 7.148 13.555 22.578 1 83.75 238 LEU B CA 1
ATOM 5680 C C . LEU B 1 238 ? 5.918 13.008 23.297 1 83.75 238 LEU B C 1
ATOM 5682 O O . LEU B 1 238 ? 5.914 11.859 23.734 1 83.75 238 LEU B O 1
ATOM 5686 N N . VAL B 1 239 ? 4.902 13.852 23.453 1 81.75 239 VAL B N 1
ATOM 5687 C CA . VAL B 1 239 ? 3.748 13.469 24.266 1 81.75 239 VAL B CA 1
ATOM 5688 C C . VAL B 1 239 ? 2.477 13.547 23.422 1 81.75 239 VAL B C 1
ATOM 5690 O O . VAL B 1 239 ? 1.599 12.688 23.531 1 81.75 239 VAL B O 1
ATOM 5693 N N . SER B 1 240 ? 2.383 14.523 22.547 1 86.88 240 SER B N 1
ATOM 5694 C CA . SER B 1 240 ? 1.281 14.75 21.625 1 86.88 240 SER B CA 1
ATOM 5695 C C . SER B 1 240 ? -0.033 14.969 22.359 1 86.88 240 SER B C 1
ATOM 5697 O O . SER B 1 240 ? -1.055 14.375 22.016 1 86.88 240 SER B O 1
ATOM 5699 N N . THR B 1 241 ? -0.133 15.75 23.406 1 82.25 241 THR B N 1
ATOM 5700 C CA . THR B 1 241 ? -1.36 15.992 24.156 1 82.25 241 THR B CA 1
ATOM 5701 C C . THR B 1 241 ? -1.741 17.469 24.109 1 82.25 241 THR B C 1
ATOM 5703 O O . THR B 1 241 ? -2.92 17.812 24.219 1 82.25 241 THR B O 1
ATOM 5706 N N . GLY B 1 242 ? -0.751 18.297 23.938 1 85.31 242 GLY B N 1
ATOM 5707 C CA . GLY B 1 242 ? -1.046 19.719 24.078 1 85.31 242 GLY B CA 1
ATOM 5708 C C . GLY B 1 242 ? -0.637 20.516 22.859 1 85.31 242 GLY B C 1
ATOM 5709 O O . GLY B 1 242 ? -0.627 21.75 22.891 1 85.31 242 GLY B O 1
ATOM 5710 N N . SER B 1 243 ? -0.329 19.906 21.766 1 89.62 243 SER B N 1
ATOM 5711 C CA . SER B 1 243 ? 0.255 20.578 20.609 1 89.62 243 SER B CA 1
ATOM 5712 C C . SER B 1 243 ? -0.694 21.641 20.062 1 89.62 243 SER B C 1
ATOM 5714 O O . SER B 1 243 ? -0.291 22.781 19.812 1 89.62 243 SER B O 1
ATOM 5716 N N . MET B 1 244 ? -1.944 21.297 20 1 91.38 244 MET B N 1
ATOM 5717 C CA . MET B 1 244 ? -2.889 22.219 19.375 1 91.38 244 MET B CA 1
ATOM 5718 C C . MET B 1 244 ? -3.256 23.344 20.328 1 91.38 244 MET B C 1
ATOM 5720 O O . MET B 1 244 ? -3.49 24.484 19.906 1 91.38 244 MET B O 1
ATOM 5724 N N . LEU B 1 245 ? -3.273 23.031 21.594 1 89.5 245 LEU B N 1
ATOM 5725 C CA . LEU B 1 245 ? -3.512 24.078 22.578 1 89.5 245 LEU B CA 1
ATOM 5726 C C . LEU B 1 245 ? -2.408 25.141 22.516 1 89.5 245 LEU B C 1
ATOM 5728 O O . LEU B 1 245 ? -2.686 26.328 22.578 1 89.5 245 LEU B O 1
ATOM 5732 N N . ILE B 1 246 ? -1.181 24.703 22.391 1 90.19 246 ILE B N 1
ATOM 5733 C CA . ILE B 1 246 ? -0.032 25.594 22.297 1 90.19 246 ILE B CA 1
ATOM 5734 C C . ILE B 1 246 ? -0.138 26.422 21.016 1 90.19 246 ILE B C 1
ATOM 5736 O O . ILE B 1 246 ? 0.003 27.656 21.062 1 90.19 246 ILE B O 1
ATOM 5740 N N . LEU B 1 247 ? -0.412 25.734 19.984 1 93.19 247 LEU B N 1
ATOM 5741 C CA . LEU B 1 247 ? -0.467 26.391 18.672 1 93.19 247 LEU B CA 1
ATOM 5742 C C . LEU B 1 247 ? -1.598 27.406 18.625 1 93.19 247 LEU B C 1
ATOM 5744 O O . LEU B 1 247 ? -1.4 28.547 18.172 1 93.19 247 LEU B O 1
ATOM 5748 N N . ARG B 1 248 ? -2.736 27.094 19.109 1 93.31 248 ARG B N 1
ATOM 5749 C CA . ARG B 1 248 ? -3.893 27.984 19.078 1 93.31 248 ARG B CA 1
ATOM 5750 C C . ARG B 1 248 ? -3.668 29.203 19.969 1 93.31 248 ARG B C 1
ATOM 5752 O O . ARG B 1 248 ? -4.055 30.312 19.609 1 93.31 248 ARG B O 1
ATOM 5759 N N . HIS B 1 249 ? -3.078 28.953 21.078 1 90.62 249 HIS B N 1
ATOM 5760 C CA . HIS B 1 249 ? -2.773 30.062 21.969 1 90.62 249 HIS B CA 1
ATOM 5761 C C . HIS B 1 249 ? -1.868 31.094 21.297 1 90.62 249 HIS B C 1
ATOM 5763 O O . HIS B 1 249 ? -2.127 32.281 21.359 1 90.62 249 HIS B O 1
ATOM 5769 N N . THR B 1 250 ? -0.816 30.609 20.672 1 92.62 250 THR B N 1
ATOM 5770 C CA . THR B 1 250 ? 0.141 31.5 20.031 1 92.62 250 THR B CA 1
ATOM 5771 C C . THR B 1 250 ? -0.49 32.188 18.828 1 92.62 250 THR B C 1
ATOM 5773 O O . THR B 1 250 ? -0.231 33.375 18.578 1 92.62 250 THR B O 1
ATOM 5776 N N . LEU B 1 251 ? -1.305 31.484 18.078 1 95.5 251 LEU B N 1
ATOM 5777 C CA . LEU B 1 251 ? -1.993 32.062 16.938 1 95.5 251 LEU B CA 1
ATOM 5778 C C . LEU B 1 251 ? -2.971 33.156 17.391 1 95.5 251 LEU B C 1
ATOM 5780 O O . LEU B 1 251 ? -3.076 34.188 16.75 1 95.5 251 LEU B O 1
ATOM 5784 N N . TYR B 1 252 ? -3.654 32.844 18.469 1 93.44 252 TYR B N 1
ATOM 5785 C CA . TYR B 1 252 ? -4.602 33.812 19 1 93.44 252 TYR B CA 1
ATOM 5786 C C . TYR B 1 252 ? -3.9 35.125 19.375 1 93.44 252 TYR B C 1
ATOM 5788 O O . TYR B 1 252 ? -4.375 36.219 19.031 1 93.44 252 TYR B O 1
ATOM 5796 N N . LEU B 1 253 ? -2.77 35.031 20.016 1 91.38 253 LEU B N 1
ATOM 5797 C CA . LEU B 1 253 ? -2.021 36.188 20.469 1 91.38 253 LEU B CA 1
ATOM 5798 C C . LEU B 1 253 ? -1.415 36.938 19.281 1 91.38 253 LEU B C 1
ATOM 5800 O O . LEU B 1 253 ? -1.285 38.156 19.312 1 91.38 253 LEU B O 1
ATOM 5804 N N . ALA B 1 254 ? -1.042 36.25 18.25 1 94.38 254 ALA B N 1
ATOM 5805 C CA . ALA B 1 254 ? -0.355 36.844 17.109 1 94.38 254 ALA B CA 1
ATOM 5806 C C . ALA B 1 254 ? -1.353 37.406 16.094 1 94.38 254 ALA B C 1
ATOM 5808 O O . ALA B 1 254 ? -0.982 38.156 15.203 1 94.38 254 ALA B O 1
ATOM 5809 N N . ARG B 1 255 ? -2.615 37.062 16.188 1 95.62 255 ARG B N 1
ATOM 5810 C CA . ARG B 1 255 ? -3.652 37.344 15.195 1 95.62 255 ARG B CA 1
ATOM 5811 C C . ARG B 1 255 ? -3.695 38.812 14.836 1 95.62 255 ARG B C 1
ATOM 5813 O O . ARG B 1 255 ? -3.715 39.188 13.664 1 95.62 255 ARG B O 1
ATOM 5820 N N . PRO B 1 256 ? -3.586 39.75 15.789 1 95.56 256 PRO B N 1
ATOM 5821 C CA . PRO B 1 256 ? -3.688 41.188 15.438 1 95.56 256 PRO B CA 1
ATOM 5822 C C . PRO B 1 256 ? -2.521 41.656 14.578 1 95.56 256 PRO B C 1
ATOM 5824 O O . PRO B 1 256 ? -2.648 42.656 13.859 1 95.56 256 PRO B O 1
ATOM 5827 N N . TRP B 1 257 ? -1.417 41 14.609 1 95.88 257 TRP B N 1
ATOM 5828 C CA . TRP B 1 257 ? -0.201 41.438 13.938 1 95.88 257 TRP B CA 1
ATOM 5829 C C . TRP B 1 257 ? 0.017 40.688 12.641 1 95.88 257 TRP B C 1
ATOM 5831 O O . TRP B 1 257 ? 0.949 40.969 11.883 1 95.88 257 TRP B O 1
ATOM 5841 N N . TYR B 1 258 ? -0.803 39.719 12.32 1 95.94 258 TYR B N 1
ATOM 5842 C CA . TYR B 1 258 ? -0.589 38.812 11.219 1 95.94 258 TYR B CA 1
ATOM 5843 C C . TYR B 1 258 ? -0.602 39.531 9.883 1 95.94 258 TYR B C 1
ATOM 5845 O O . TYR B 1 258 ? 0.195 39.25 8.992 1 95.94 258 TYR B O 1
ATOM 5853 N N . ALA B 1 259 ? -1.489 40.469 9.727 1 94.56 259 ALA B N 1
ATOM 5854 C CA . ALA B 1 259 ? -1.594 41.188 8.461 1 94.56 259 ALA B CA 1
ATOM 5855 C C . ALA B 1 259 ? -0.273 41.844 8.102 1 94.56 259 ALA B C 1
ATOM 5857 O O . ALA B 1 259 ? 0.121 41.875 6.934 1 94.56 259 ALA B O 1
ATOM 5858 N N . GLU B 1 260 ? 0.401 42.375 9.062 1 94.38 260 GLU B N 1
ATOM 5859 C CA . GLU B 1 260 ? 1.699 43.031 8.859 1 94.38 260 GLU B CA 1
ATOM 5860 C C . GLU B 1 260 ? 2.779 42 8.555 1 94.38 260 GLU B C 1
ATOM 5862 O O . GLU B 1 260 ? 3.605 42.219 7.66 1 94.38 260 GLU B O 1
ATOM 5867 N N . LEU B 1 261 ? 2.764 40.938 9.258 1 94.81 261 LEU B N 1
ATOM 5868 C CA . LEU B 1 261 ? 3.756 39.875 9.062 1 94.81 261 LEU B CA 1
ATOM 5869 C C . LEU B 1 261 ? 3.611 39.25 7.688 1 94.81 261 LEU B C 1
ATOM 5871 O O . LEU B 1 261 ? 4.609 38.906 7.051 1 94.81 261 LEU B O 1
ATOM 5875 N N . ALA B 1 262 ? 2.398 39.125 7.23 1 93.25 262 ALA B N 1
ATOM 5876 C CA . ALA B 1 262 ? 2.102 38.469 5.965 1 93.25 262 ALA B CA 1
ATOM 5877 C C . ALA B 1 262 ? 2.627 39.281 4.785 1 93.25 262 ALA B C 1
ATOM 5879 O O . ALA B 1 262 ? 2.838 38.75 3.695 1 93.25 262 ALA B O 1
ATOM 5880 N N . GLN B 1 263 ? 2.9 40.531 4.977 1 91.44 263 GLN B N 1
ATOM 5881 C CA . GLN B 1 263 ? 3.389 41.406 3.912 1 91.44 263 GLN B CA 1
ATOM 5882 C C . GLN B 1 263 ? 4.855 41.125 3.604 1 91.44 263 GLN B C 1
ATOM 5884 O O . GLN B 1 263 ? 5.328 41.406 2.5 1 91.44 263 GLN B O 1
ATOM 5889 N N . LYS B 1 264 ? 5.543 40.562 4.57 1 90.56 264 LYS B N 1
ATOM 5890 C CA . LYS B 1 264 ? 6.957 40.219 4.395 1 90.56 264 LYS B CA 1
ATOM 5891 C C . LYS B 1 264 ? 7.133 38.812 3.863 1 90.56 264 LYS B C 1
ATOM 5893 O O . LYS B 1 264 ? 7.02 37.844 4.617 1 90.56 264 LYS B O 1
ATOM 5898 N N . GLU B 1 265 ? 7.598 38.688 2.686 1 88.62 265 GLU B N 1
ATOM 5899 C CA . GLU B 1 265 ? 7.645 37.406 1.964 1 88.62 265 GLU B CA 1
ATOM 5900 C C . GLU B 1 265 ? 8.555 36.406 2.664 1 88.62 265 GLU B C 1
ATOM 5902 O O . GLU B 1 265 ? 8.25 35.219 2.732 1 88.62 265 GLU B O 1
ATOM 5907 N N . PHE B 1 266 ? 9.656 36.812 3.115 1 88.38 266 PHE B N 1
ATOM 5908 C CA . PHE B 1 266 ? 10.648 35.875 3.65 1 88.38 266 PHE B CA 1
ATOM 5909 C C . PHE B 1 266 ? 10.172 35.281 4.973 1 88.38 266 PHE B C 1
ATOM 5911 O O . PHE B 1 266 ? 10.703 34.281 5.43 1 88.38 266 PHE B O 1
ATOM 5918 N N . LEU B 1 267 ? 9.07 35.906 5.57 1 93.25 267 LEU B N 1
ATOM 5919 C CA . LEU B 1 267 ? 8.547 35.406 6.84 1 93.25 267 LEU B CA 1
ATOM 5920 C C . LEU B 1 267 ? 7.531 34.281 6.609 1 93.25 267 LEU B C 1
ATOM 5922 O O . LEU B 1 267 ? 7.094 33.625 7.559 1 93.25 267 LEU B O 1
ATOM 5926 N N . ASP B 1 268 ? 7.188 33.969 5.379 1 92.56 268 ASP B N 1
ATOM 5927 C CA . ASP B 1 268 ? 6.219 32.938 5.062 1 92.56 268 ASP B CA 1
ATOM 5928 C C . ASP B 1 268 ? 6.672 31.578 5.609 1 92.56 268 ASP B C 1
ATOM 5930 O O . ASP B 1 268 ? 5.848 30.766 6.023 1 92.56 268 ASP B O 1
ATOM 5934 N N . SER B 1 269 ? 7.945 31.375 5.664 1 93.31 269 SER B N 1
ATOM 5935 C CA . SER B 1 269 ? 8.516 30.109 6.098 1 93.31 269 SER B CA 1
ATOM 5936 C C . SER B 1 269 ? 8.172 29.812 7.559 1 93.31 269 SER B C 1
ATOM 5938 O O . SER B 1 269 ? 8.242 28.672 8 1 93.31 269 SER B O 1
ATOM 5940 N N . VAL B 1 270 ? 7.742 30.844 8.289 1 95.44 270 VAL B N 1
ATOM 5941 C CA . VAL B 1 270 ? 7.465 30.625 9.703 1 95.44 270 VAL B CA 1
ATOM 5942 C C . VAL B 1 270 ? 6.02 31.016 10.016 1 95.44 270 VAL B C 1
ATOM 5944 O O . VAL B 1 270 ? 5.48 30.641 11.055 1 95.44 270 VAL B O 1
ATOM 5947 N N . THR B 1 271 ? 5.336 31.719 9.133 1 95.25 271 THR B N 1
ATOM 5948 C CA . THR B 1 271 ? 3.967 32.156 9.406 1 95.25 271 THR B CA 1
ATOM 5949 C C . THR B 1 271 ? 2.963 31.172 8.82 1 95.25 271 THR B C 1
ATOM 5951 O O . THR B 1 271 ? 1.882 30.969 9.375 1 95.25 271 THR B O 1
ATOM 5954 N N . VAL B 1 272 ? 3.297 30.484 7.754 1 95.06 272 VAL B N 1
ATOM 5955 C CA . VAL B 1 272 ? 2.373 29.594 7.047 1 95.06 272 VAL B CA 1
ATOM 5956 C C . VAL B 1 272 ? 2.145 28.328 7.863 1 95.06 272 VAL B C 1
ATOM 5958 O O . VAL B 1 272 ? 1.012 27.859 7.988 1 95.06 272 VAL B O 1
ATOM 5961 N N . THR B 1 273 ? 3.162 27.766 8.477 1 95.69 273 THR B N 1
ATOM 5962 C CA . THR B 1 273 ? 3.16 26.453 9.109 1 95.69 273 THR B CA 1
ATOM 5963 C C . THR B 1 273 ? 2.127 26.391 10.234 1 95.69 273 THR B C 1
ATOM 5965 O O . THR B 1 273 ? 1.274 25.5 10.258 1 95.69 273 THR B O 1
ATOM 5968 N N . PRO B 1 274 ? 2.201 27.359 11.188 1 96.38 274 PRO B N 1
ATOM 5969 C CA . PRO B 1 274 ? 1.233 27.25 12.281 1 96.38 274 PRO B CA 1
ATOM 5970 C C . PRO B 1 274 ? -0.21 27.422 11.805 1 96.38 274 PRO B C 1
ATOM 5972 O O . PRO B 1 274 ? -1.116 26.766 12.336 1 96.38 274 PRO B O 1
ATOM 5975 N N . ILE B 1 275 ? -0.431 28.281 10.844 1 96.94 275 ILE B N 1
ATOM 5976 C CA . ILE B 1 275 ? -1.776 28.516 10.328 1 96.94 275 ILE B CA 1
ATOM 5977 C C . ILE B 1 275 ? -2.279 27.266 9.609 1 96.94 275 ILE B C 1
ATOM 5979 O O . ILE B 1 275 ? -3.404 26.812 9.852 1 96.94 275 ILE B O 1
ATOM 5983 N N . CYS B 1 276 ? -1.432 26.719 8.805 1 96.69 276 CYS B N 1
ATOM 5984 C CA . CYS B 1 276 ? -1.794 25.516 8.062 1 96.69 276 CYS B CA 1
ATOM 5985 C C . CYS B 1 276 ? -2.072 24.359 9.016 1 96.69 276 CYS B C 1
ATOM 5987 O O . CYS B 1 276 ? -3.041 23.609 8.828 1 96.69 276 CYS B O 1
ATOM 5989 N N . TRP B 1 277 ? -1.229 24.203 9.938 1 97.19 277 TRP B N 1
ATOM 5990 C CA . TRP B 1 277 ? -1.366 23.125 10.914 1 97.19 277 TRP B CA 1
ATOM 5991 C C . TRP B 1 277 ? -2.709 23.219 11.633 1 97.19 277 TRP B C 1
ATOM 5993 O O . TRP B 1 277 ? -3.41 22.203 11.773 1 97.19 277 TRP B O 1
ATOM 6003 N N . GLU B 1 278 ? -3.066 24.328 12.086 1 97.25 278 GLU B N 1
ATOM 6004 C CA . GLU B 1 278 ? -4.352 24.5 12.758 1 97.25 278 GLU B CA 1
ATOM 6005 C C . GLU B 1 278 ? -5.512 24.219 11.812 1 97.25 278 GLU B C 1
ATOM 6007 O O . GLU B 1 278 ? -6.52 23.625 12.211 1 97.25 278 GLU B O 1
ATOM 6012 N N . ILE B 1 279 ? -5.383 24.734 10.57 1 98.12 279 ILE B N 1
ATOM 6013 C CA . ILE B 1 279 ? -6.43 24.5 9.586 1 98.12 279 ILE B CA 1
ATOM 6014 C C . ILE B 1 279 ? -6.691 23 9.445 1 98.12 279 ILE B C 1
ATOM 6016 O O . ILE B 1 279 ? -7.848 22.562 9.445 1 98.12 279 ILE B O 1
ATOM 6020 N N . LEU B 1 280 ? -5.66 22.203 9.336 1 97.94 280 LEU B N 1
ATOM 6021 C CA . LEU B 1 280 ? -5.797 20.766 9.18 1 97.94 280 LEU B CA 1
ATOM 6022 C C . LEU B 1 280 ? -6.496 20.141 10.391 1 97.94 280 LEU B C 1
ATOM 6024 O O . LEU B 1 280 ? -7.363 19.281 10.242 1 97.94 280 LEU B O 1
ATOM 6028 N N . GLU B 1 281 ? -6.109 20.609 11.539 1 96.88 281 GLU B N 1
ATOM 6029 C CA . GLU B 1 281 ? -6.77 20.125 12.75 1 96.88 281 GLU B CA 1
ATOM 6030 C C . GLU B 1 281 ? -8.25 20.5 12.75 1 96.88 281 GLU B C 1
ATOM 6032 O O . GLU B 1 281 ? -9.102 19.672 13.125 1 96.88 281 GLU B O 1
ATOM 6037 N N . CYS B 1 282 ? -8.516 21.656 12.344 1 97.75 282 CYS B N 1
ATOM 6038 C CA . CYS B 1 282 ? -9.891 22.156 12.32 1 97.75 282 CYS B CA 1
ATOM 6039 C C . CYS B 1 282 ? -10.727 21.406 11.289 1 97.75 282 CYS B C 1
ATOM 6041 O O . CYS B 1 282 ? -11.93 21.234 11.469 1 97.75 282 CYS B O 1
ATOM 6043 N N . LEU B 1 283 ? -10.117 21 10.203 1 98.25 283 LEU B N 1
ATOM 6044 C CA . LEU B 1 283 ? -10.836 20.188 9.219 1 98.25 283 LEU B CA 1
ATOM 6045 C C . LEU B 1 283 ? -11.352 18.906 9.844 1 98.25 283 LEU B C 1
ATOM 6047 O O . LEU B 1 283 ? -12.477 18.484 9.578 1 98.25 283 LEU B O 1
ATOM 6051 N N . LEU B 1 284 ? -10.547 18.281 10.695 1 96.69 284 LEU B N 1
ATOM 6052 C CA . LEU B 1 284 ? -10.906 17.016 11.328 1 96.69 284 LEU B CA 1
ATOM 6053 C C . LEU B 1 284 ? -11.953 17.234 12.422 1 96.69 284 LEU B C 1
ATOM 6055 O O . LEU B 1 284 ? -12.891 16.438 12.547 1 96.69 284 LEU B O 1
ATOM 6059 N N . LYS B 1 285 ? -11.781 18.281 13.156 1 96.12 285 LYS B N 1
ATOM 6060 C CA . LYS B 1 285 ? -12.633 18.531 14.312 1 96.12 285 LYS B CA 1
ATOM 6061 C C . LYS B 1 285 ? -13.852 19.359 13.93 1 96.12 285 LYS B C 1
ATOM 6063 O O . LYS B 1 285 ? -14.742 19.578 14.758 1 96.12 285 LYS B O 1
ATOM 6068 N N . ARG B 1 286 ? -13.859 19.828 12.719 1 97.25 286 ARG B N 1
ATOM 6069 C CA . ARG B 1 286 ? -14.938 20.656 12.195 1 97.25 286 ARG B CA 1
ATOM 6070 C C . ARG B 1 286 ? -15.094 21.938 13.016 1 97.25 286 ARG B C 1
ATOM 6072 O O . ARG B 1 286 ? -16.188 22.266 13.461 1 97.25 286 ARG B O 1
ATOM 6079 N N . GLU B 1 287 ? -14.016 22.578 13.227 1 97.31 287 GLU B N 1
ATOM 6080 C CA . GLU B 1 287 ? -13.93 23.859 13.914 1 97.31 287 GLU B CA 1
ATOM 6081 C C . GLU B 1 287 ? -13.43 24.953 12.969 1 97.31 287 GLU B C 1
ATOM 6083 O O . GLU B 1 287 ? -13.086 24.688 11.82 1 97.31 287 GLU B O 1
ATOM 6088 N N . ILE B 1 288 ? -13.453 26.172 13.438 1 97.88 288 ILE B N 1
ATOM 6089 C CA . ILE B 1 288 ? -13.023 27.312 12.625 1 97.88 288 ILE B CA 1
ATOM 6090 C C . ILE B 1 288 ? -11.633 27.75 13.07 1 97.88 288 ILE B C 1
ATOM 6092 O O . ILE B 1 288 ? -11.414 28.047 14.25 1 97.88 288 ILE B O 1
ATOM 6096 N N . PRO B 1 289 ? -10.695 27.844 12.133 1 98.12 289 PRO B N 1
ATOM 6097 C CA . PRO B 1 289 ? -9.352 28.297 12.5 1 98.12 289 PRO B CA 1
ATOM 6098 C C . PRO B 1 289 ? -9.328 29.75 12.977 1 98.12 289 PRO B C 1
ATOM 6100 O O . PRO B 1 289 ? -10.211 30.531 12.617 1 98.12 289 PRO B O 1
ATOM 6103 N N . ILE B 1 290 ? -8.328 30.109 13.711 1 97.75 290 ILE B N 1
ATOM 6104 C CA . ILE B 1 290 ? -8.195 31.406 14.359 1 97.75 290 ILE B CA 1
ATOM 6105 C C . ILE B 1 290 ? -7.855 32.469 13.32 1 97.75 290 ILE B C 1
ATOM 6107 O O . ILE B 1 290 ? -8.383 33.594 13.367 1 97.75 290 ILE B O 1
ATOM 6111 N N . ILE B 1 291 ? -7 32.156 12.383 1 97.69 291 ILE B N 1
ATOM 6112 C CA . ILE B 1 291 ? -6.52 33.125 11.422 1 97.69 291 ILE B CA 1
ATOM 6113 C C . ILE B 1 291 ? -6.898 32.688 10.008 1 97.69 291 ILE B C 1
ATOM 6115 O O . ILE B 1 291 ? -6.664 31.531 9.625 1 97.69 291 ILE B O 1
ATOM 6119 N N . ARG B 1 292 ? -7.527 33.5 9.227 1 96.75 292 ARG B N 1
ATOM 6120 C CA . ARG B 1 292 ? -7.723 33.281 7.797 1 96.75 292 ARG B CA 1
ATOM 6121 C C . ARG B 1 292 ? -6.449 33.625 7.016 1 96.75 292 ARG B C 1
ATOM 6123 O O . ARG B 1 292 ? -5.91 34.719 7.121 1 96.75 292 ARG B O 1
ATOM 6130 N N . PRO B 1 293 ? -5.961 32.625 6.328 1 95.25 293 PRO B N 1
ATOM 6131 C CA . PRO B 1 293 ? -4.711 32.844 5.602 1 95.25 293 PRO B CA 1
ATOM 6132 C C . PRO B 1 293 ? -4.832 33.969 4.566 1 95.25 293 PRO B C 1
ATOM 6134 O O . PRO B 1 293 ? -5.812 34 3.818 1 95.25 293 PRO B O 1
ATOM 6137 N N . LEU B 1 294 ? -3.908 34.844 4.574 1 92.06 294 LEU B N 1
ATOM 6138 C CA . LEU B 1 294 ? -3.791 35.906 3.586 1 92.06 294 LEU B CA 1
ATOM 6139 C C . LEU B 1 294 ? -2.732 35.562 2.543 1 92.06 294 LEU B C 1
ATOM 6141 O O . LEU B 1 294 ? -1.533 35.656 2.816 1 92.06 294 LEU B O 1
ATOM 6145 N N . ILE B 1 295 ? -3.217 35.188 1.36 1 86.94 295 ILE B N 1
ATOM 6146 C CA . ILE B 1 295 ? -2.27 34.812 0.317 1 86.94 295 ILE B CA 1
ATOM 6147 C C . ILE B 1 295 ? -2.041 35.969 -0.624 1 86.94 295 ILE B C 1
ATOM 6149 O O . ILE B 1 295 ? -2.84 36.219 -1.53 1 86.94 295 ILE B O 1
ATOM 6153 N N . LEU B 1 296 ? -0.956 36.594 -0.422 1 84.19 296 LEU B N 1
ATOM 6154 C CA . LEU B 1 296 ? -0.616 37.781 -1.238 1 84.19 296 LEU B CA 1
ATOM 6155 C C . LEU B 1 296 ? 0.193 37.344 -2.463 1 84.19 296 LEU B C 1
ATOM 6157 O O . LEU B 1 296 ? 0.177 38.031 -3.484 1 84.19 296 LEU B O 1
ATOM 6161 N N . ARG B 1 297 ? 0.884 36.25 -2.365 1 83.38 297 ARG B N 1
ATOM 6162 C CA . ARG B 1 297 ? 1.72 35.719 -3.43 1 83.38 297 ARG B CA 1
ATOM 6163 C C . ARG B 1 297 ? 1.391 34.25 -3.688 1 83.38 297 ARG B C 1
ATOM 6165 O O . ARG B 1 297 ? 2.033 33.344 -3.129 1 83.38 297 ARG B O 1
ATOM 6172 N N . PRO B 1 298 ? 0.505 34.062 -4.551 1 75.81 298 PRO B N 1
ATOM 6173 C CA . PRO B 1 298 ? 0.033 32.688 -4.758 1 75.81 298 PRO B CA 1
ATOM 6174 C C . PRO B 1 298 ? 1.101 31.781 -5.371 1 75.81 298 PRO B C 1
ATOM 6176 O O . PRO B 1 298 ? 0.979 30.562 -5.32 1 75.81 298 PRO B O 1
ATOM 6179 N N . GLN B 1 299 ? 2.172 32.344 -5.797 1 81.38 299 GLN B N 1
ATOM 6180 C CA . GLN B 1 299 ? 3.213 31.547 -6.457 1 81.38 299 GLN B CA 1
ATOM 6181 C C . GLN B 1 299 ? 4.25 31.047 -5.453 1 81.38 299 GLN B C 1
ATOM 6183 O O . GLN B 1 299 ? 5.16 30.312 -5.812 1 81.38 299 GLN B O 1
ATOM 6188 N N . VAL B 1 300 ? 4.004 31.375 -4.23 1 84.81 300 VAL B N 1
ATOM 6189 C CA . VAL B 1 300 ? 5 31.031 -3.225 1 84.81 300 VAL B CA 1
ATOM 6190 C C . VAL B 1 300 ? 4.922 29.547 -2.91 1 84.81 300 VAL B C 1
ATOM 6192 O O . VAL B 1 300 ? 3.828 28.984 -2.803 1 84.81 300 VAL B O 1
ATOM 6195 N N . VAL B 1 301 ? 6.078 28.891 -2.92 1 93.38 301 VAL B N 1
ATOM 6196 C CA . VAL B 1 301 ? 6.223 27.5 -2.502 1 93.38 301 VAL B CA 1
ATOM 6197 C C . VAL B 1 301 ? 6.812 27.438 -1.097 1 93.38 301 VAL B C 1
ATOM 6199 O O . VAL B 1 301 ? 7.914 27.938 -0.858 1 93.38 301 VAL B O 1
ATOM 6202 N N . ASP B 1 302 ? 6.074 26.938 -0.256 1 94.06 302 ASP B N 1
ATOM 6203 C CA . ASP B 1 302 ? 6.449 26.922 1.154 1 94.06 302 ASP B CA 1
ATOM 6204 C C . ASP B 1 302 ? 7.27 25.672 1.481 1 94.06 302 ASP B C 1
ATOM 6206 O O . ASP B 1 302 ? 7.168 24.656 0.792 1 94.06 302 ASP B O 1
ATOM 6210 N N . ARG B 1 303 ? 8 25.703 2.561 1 95.06 303 ARG B N 1
ATOM 6211 C CA . ARG B 1 303 ? 8.906 24.625 2.945 1 95.06 303 ARG B CA 1
ATOM 6212 C C . ARG B 1 303 ? 8.133 23.422 3.455 1 95.06 303 ARG B C 1
ATOM 6214 O O . ARG B 1 303 ? 8.664 22.312 3.504 1 95.06 303 ARG B O 1
ATOM 6221 N N . LEU B 1 304 ? 6.957 23.625 3.955 1 95.81 304 LEU B N 1
ATOM 6222 C CA . LEU B 1 304 ? 6.18 22.547 4.547 1 95.81 304 LEU B CA 1
ATOM 6223 C C . LEU B 1 304 ? 4.957 22.219 3.693 1 95.81 304 LEU B C 1
ATOM 6225 O O . LEU B 1 304 ? 4.707 21.062 3.375 1 95.81 304 LEU B O 1
ATOM 6229 N N . PHE B 1 305 ? 4.277 23.266 3.266 1 95.81 305 PHE B N 1
ATOM 6230 C CA . PHE B 1 305 ? 3.014 23.062 2.574 1 95.81 305 PHE B CA 1
ATOM 6231 C C . PHE B 1 305 ? 3.193 23.188 1.065 1 95.81 305 PHE B C 1
ATOM 6233 O O . PHE B 1 305 ? 2.213 23.234 0.319 1 95.81 305 PHE B O 1
ATOM 6240 N N . GLY B 1 306 ? 4.418 23.312 0.686 1 95.31 306 GLY B N 1
ATOM 6241 C CA . GLY B 1 306 ? 4.793 23.297 -0.719 1 95.31 306 GLY B CA 1
ATOM 6242 C C . GLY B 1 306 ? 3.939 24.203 -1.58 1 95.31 306 GLY B C 1
ATOM 6243 O O . GLY B 1 306 ? 3.75 25.375 -1.256 1 95.31 306 GLY B O 1
ATOM 6244 N N . ALA B 1 307 ? 3.434 23.625 -2.648 1 94.94 307 ALA B N 1
ATOM 6245 C CA . ALA B 1 307 ? 2.621 24.375 -3.6 1 94.94 307 ALA B CA 1
ATOM 6246 C C . ALA B 1 307 ? 1.162 24.438 -3.154 1 94.94 307 ALA B C 1
ATOM 6248 O O . ALA B 1 307 ? 0.319 25.016 -3.834 1 94.94 307 ALA B O 1
ATOM 6249 N N . CYS B 1 308 ? 0.905 23.875 -2.01 1 95.75 308 CYS B N 1
ATOM 6250 C CA . CYS B 1 308 ? -0.466 23.812 -1.515 1 95.75 308 CYS B CA 1
ATOM 6251 C C . CYS B 1 308 ? -0.843 25.094 -0.787 1 95.75 308 CYS B C 1
ATOM 6253 O O . CYS B 1 308 ? -1.964 25.234 -0.29 1 95.75 308 CYS B O 1
ATOM 6255 N N . VAL B 1 309 ? 0.02 26.062 -0.702 1 94.94 309 VAL B N 1
ATOM 6256 C CA . VAL B 1 309 ? -0.238 27.312 0.007 1 94.94 309 VAL B CA 1
ATOM 6257 C C . VAL B 1 309 ? -1.472 27.984 -0.579 1 94.94 309 VAL B C 1
ATOM 6259 O O . VAL B 1 309 ? -2.289 28.547 0.158 1 94.94 309 VAL B O 1
ATOM 6262 N N . SER B 1 310 ? -1.604 27.922 -1.886 1 94.44 310 SER B N 1
ATOM 6263 C CA . SER B 1 310 ? -2.738 28.562 -2.551 1 94.44 310 SER B CA 1
ATOM 6264 C C . SER B 1 310 ? -4.039 27.828 -2.244 1 94.44 310 SER B C 1
ATOM 6266 O O . SER B 1 310 ? -5.125 28.344 -2.508 1 94.44 310 SER B O 1
ATOM 6268 N N . LEU B 1 311 ? -3.932 26.672 -1.686 1 96.25 311 LEU B N 1
ATOM 6269 C CA . LEU B 1 311 ? -5.094 25.875 -1.315 1 96.25 311 LEU B CA 1
ATOM 6270 C C . LEU B 1 311 ? -5.605 26.266 0.067 1 96.25 311 LEU B C 1
ATOM 6272 O O . LEU B 1 311 ? -6.75 25.969 0.417 1 96.25 311 LEU B O 1
ATOM 6276 N N . MET B 1 312 ? -4.852 26.953 0.894 1 96.62 312 MET B N 1
ATOM 6277 C CA . MET B 1 312 ? -5.117 27.203 2.307 1 96.62 312 MET B CA 1
ATOM 6278 C C . MET B 1 312 ? -6.418 27.984 2.486 1 96.62 312 MET B C 1
ATOM 6280 O O . MET B 1 312 ? -7.234 27.641 3.342 1 96.62 312 MET B O 1
ATOM 6284 N N . PRO B 1 313 ? -6.664 29 1.658 1 96.62 313 PRO B N 1
ATOM 6285 C CA . PRO B 1 313 ? -7.93 29.719 1.828 1 96.62 313 PRO B CA 1
ATOM 6286 C C . PRO B 1 313 ? -9.148 28.844 1.561 1 96.62 313 PRO B C 1
ATOM 6288 O O . PRO B 1 313 ? -10.18 29 2.215 1 96.62 313 PRO B O 1
ATOM 6291 N N . ILE B 1 314 ? -9 27.969 0.624 1 97.88 314 ILE B N 1
ATOM 6292 C CA . ILE B 1 314 ? -10.094 27.062 0.314 1 97.88 314 ILE B CA 1
ATOM 6293 C C . ILE B 1 314 ? -10.312 26.109 1.484 1 97.88 314 ILE B C 1
ATOM 6295 O O . ILE B 1 314 ? -11.453 25.812 1.848 1 97.88 314 ILE B O 1
ATOM 6299 N N . LEU B 1 315 ? -9.219 25.656 2.053 1 98.44 315 LEU B N 1
ATOM 6300 C CA . LEU B 1 315 ? -9.312 24.781 3.215 1 98.44 315 LEU B CA 1
ATOM 6301 C C . LEU B 1 315 ? -9.953 25.5 4.391 1 98.44 315 LEU B C 1
ATOM 6303 O O . LEU B 1 315 ? -10.742 24.922 5.137 1 98.44 315 LEU B O 1
ATOM 6307 N N . TYR B 1 316 ? -9.586 26.766 4.547 1 98.44 316 TYR B N 1
ATOM 6308 C CA . TYR B 1 316 ? -10.211 27.578 5.578 1 98.44 316 TYR B CA 1
ATOM 6309 C C . TYR B 1 316 ? -11.719 27.656 5.367 1 98.44 316 TYR B C 1
ATOM 6311 O O . TYR B 1 316 ? -12.492 27.484 6.312 1 98.44 316 TYR B O 1
ATOM 6319 N N . ASP B 1 317 ? -12.133 27.922 4.172 1 98.44 317 ASP B N 1
ATOM 6320 C CA . ASP B 1 317 ? -13.555 28 3.848 1 98.44 317 ASP B CA 1
ATOM 6321 C C . ASP B 1 317 ? -14.25 26.672 4.125 1 98.44 317 ASP B C 1
ATOM 6323 O O . ASP B 1 317 ? -15.398 26.641 4.578 1 98.44 317 ASP B O 1
ATOM 6327 N N . LEU B 1 318 ? -13.562 25.609 3.803 1 98.62 318 LEU B N 1
ATOM 6328 C CA . LEU B 1 318 ? -14.125 24.297 4.082 1 98.62 318 LEU B CA 1
ATOM 6329 C C . LEU B 1 318 ? -14.359 24.109 5.578 1 98.62 318 LEU B C 1
ATOM 6331 O O . LEU B 1 318 ? -15.375 23.547 5.984 1 98.62 318 LEU B O 1
ATOM 6335 N N . CYS B 1 319 ? -13.391 24.531 6.395 1 98.56 319 CYS B N 1
ATOM 6336 C CA . CYS B 1 319 ? -13.562 24.469 7.84 1 98.56 319 CYS B CA 1
ATOM 6337 C C . CYS B 1 319 ? -14.812 25.219 8.273 1 98.56 319 CYS B C 1
ATOM 6339 O O . CYS B 1 319 ? -15.602 24.719 9.078 1 98.56 319 CYS B O 1
ATOM 6341 N N . GLN B 1 320 ? -15.008 26.391 7.746 1 98.12 320 GLN B N 1
ATOM 6342 C CA . GLN B 1 320 ? -16.156 27.234 8.102 1 98.12 320 GLN B CA 1
ATOM 6343 C C . GLN B 1 320 ? -17.469 26.562 7.711 1 98.12 320 GLN B C 1
ATOM 6345 O O . GLN B 1 320 ? -18.406 26.5 8.516 1 98.12 320 GLN B O 1
ATOM 6350 N N . VAL B 1 321 ? -17.531 26.078 6.508 1 98.19 321 VAL B N 1
ATOM 6351 C CA . VAL B 1 321 ? -18.75 25.453 6.004 1 98.19 321 VAL B CA 1
ATOM 6352 C C . VAL B 1 321 ? -19.031 24.188 6.797 1 98.19 321 VAL B C 1
ATOM 6354 O O . VAL B 1 321 ? -20.188 23.906 7.141 1 98.19 321 VAL B O 1
ATOM 6357 N N . SER B 1 322 ? -18 23.406 6.992 1 97.88 322 SER B N 1
ATOM 6358 C CA . SER B 1 322 ? -18.156 22.172 7.758 1 97.88 322 SER B CA 1
ATOM 6359 C C . SER B 1 322 ? -18.672 22.453 9.164 1 97.88 322 SER B C 1
ATOM 6361 O O . SER B 1 322 ? -19.516 21.719 9.688 1 97.88 322 SER B O 1
ATOM 6363 N N . HIS B 1 323 ? -18.078 23.438 9.812 1 97.69 323 HIS B N 1
ATOM 6364 C CA . HIS B 1 323 ? -18.516 23.828 11.148 1 97.69 323 HIS B CA 1
ATOM 6365 C C . HIS B 1 323 ? -19.984 24.234 11.148 1 97.69 323 HIS B C 1
ATOM 6367 O O . HIS B 1 323 ? -20.75 23.828 12.039 1 97.69 323 HIS B O 1
ATOM 6373 N N . ASP B 1 324 ? -20.438 25.031 10.227 1 97.25 324 ASP B N 1
ATOM 6374 C CA . ASP B 1 324 ? -21.812 25.469 10.109 1 97.25 324 ASP B CA 1
ATOM 6375 C C . ASP B 1 324 ? -22.766 24.281 9.93 1 97.25 324 ASP B C 1
ATOM 6377 O O . ASP B 1 324 ? -23.844 24.25 10.531 1 97.25 324 ASP B O 1
ATOM 6381 N N . LEU B 1 325 ? -22.312 23.391 9.109 1 96.88 325 LEU B N 1
ATOM 6382 C CA . LEU B 1 325 ? -23.125 22.203 8.859 1 96.88 325 LEU B CA 1
ATOM 6383 C C . LEU B 1 325 ? -23.25 21.359 10.125 1 96.88 325 LEU B C 1
ATOM 6385 O O . LEU B 1 325 ? -24.312 20.781 10.375 1 96.88 325 LEU B O 1
ATOM 6389 N N . LYS B 1 326 ? -22.141 21.297 10.844 1 95.56 326 LYS B N 1
ATOM 6390 C CA . LYS B 1 326 ? -22.156 20.562 12.109 1 95.56 326 LYS B CA 1
ATOM 6391 C C . LYS B 1 326 ? -23.172 21.156 13.086 1 95.56 326 LYS B C 1
ATOM 6393 O O . LYS B 1 326 ? -23.969 20.438 13.688 1 95.56 326 LYS B O 1
ATOM 6398 N N . ILE B 1 327 ? -23.203 22.453 13.258 1 94.81 327 ILE B N 1
ATOM 6399 C CA . ILE B 1 327 ? -24.078 23.141 14.188 1 94.81 327 ILE B CA 1
ATOM 6400 C C . ILE B 1 327 ? -25.531 22.984 13.742 1 94.81 327 ILE B C 1
ATOM 6402 O O . ILE B 1 327 ? -26.422 22.797 14.578 1 94.81 327 ILE B O 1
ATOM 6406 N N . ARG B 1 328 ? -25.797 22.953 12.469 1 93.81 328 ARG B N 1
ATOM 6407 C CA . ARG B 1 328 ? -27.141 22.875 11.93 1 93.81 328 ARG B CA 1
ATOM 6408 C C . ARG B 1 328 ? -27.578 21.422 11.742 1 93.81 328 ARG B C 1
ATOM 6410 O O . ARG B 1 328 ? -28.703 21.141 11.344 1 93.81 328 ARG B O 1
ATOM 6417 N N . SER B 1 329 ? -26.672 20.5 11.961 1 91.81 329 SER B N 1
ATOM 6418 C CA . SER B 1 329 ? -26.922 19.078 11.789 1 91.81 329 SER B CA 1
ATOM 6419 C C . SER B 1 329 ? -27.406 18.781 10.375 1 91.81 329 SER B C 1
ATOM 6421 O O . SER B 1 329 ? -28.422 18.109 10.195 1 91.81 329 SER B O 1
ATOM 6423 N N . GLN B 1 330 ? -26.719 19.484 9.43 1 90.06 330 GLN B N 1
ATOM 6424 C CA . GLN B 1 330 ? -27 19.266 8.016 1 90.06 330 GLN B CA 1
ATOM 6425 C C . GLN B 1 330 ? -25.812 18.609 7.309 1 90.06 330 GLN B C 1
ATOM 6427 O O . GLN B 1 330 ? -24.688 18.672 7.801 1 90.06 330 GLN B O 1
ATOM 6432 N N . SER B 1 331 ? -26.125 17.969 6.191 1 87.81 331 SER B N 1
ATOM 6433 C CA . SER B 1 331 ? -25.062 17.297 5.461 1 87.81 331 SER B CA 1
ATOM 6434 C C . SER B 1 331 ? -24.781 17.984 4.129 1 87.81 331 SER B C 1
ATOM 6436 O O . SER B 1 331 ? -23.797 17.672 3.455 1 87.81 331 SER B O 1
ATOM 6438 N N . GLN B 1 332 ? -25.656 18.906 3.736 1 89 332 GLN B N 1
ATOM 6439 C CA . GLN B 1 332 ? -25.469 19.594 2.465 1 89 332 GLN B CA 1
ATOM 6440 C C . GLN B 1 332 ? -25.781 21.078 2.592 1 89 332 GLN B C 1
ATOM 6442 O O . GLN B 1 332 ? -26.609 21.484 3.416 1 89 332 GLN B O 1
ATOM 6447 N N . SER B 1 333 ? -25.031 21.781 1.863 1 91.94 333 SER B N 1
ATOM 6448 C CA . SER B 1 333 ? -25.219 23.219 1.768 1 91.94 333 SER B CA 1
ATOM 6449 C C . SER B 1 333 ? -24.672 23.766 0.458 1 91.94 333 SER B C 1
ATOM 6451 O O . SER B 1 333 ? -23.75 23.188 -0.128 1 91.94 333 SER B O 1
ATOM 6453 N N . PRO B 1 334 ? -25.266 24.781 -0.052 1 94 334 PRO B N 1
ATOM 6454 C CA . PRO B 1 334 ? -24.688 25.406 -1.246 1 94 334 PRO B CA 1
ATOM 6455 C C . PRO B 1 334 ? -23.234 25.797 -1.059 1 94 334 PRO B C 1
ATOM 6457 O O . PRO B 1 334 ? -22.438 25.734 -2.006 1 94 334 PRO B O 1
ATOM 6460 N N . GLY B 1 335 ? -22.922 26.203 0.144 1 95.88 335 GLY B N 1
ATOM 6461 C CA . GLY B 1 335 ? -21.547 26.562 0.438 1 95.88 335 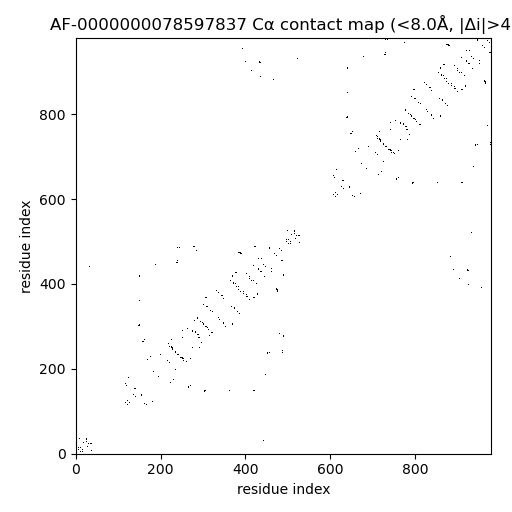GLY B CA 1
ATOM 6462 C C . GLY B 1 335 ? -20.578 25.406 0.244 1 95.88 335 GLY B C 1
ATOM 6463 O O . GLY B 1 335 ? -19.469 25.609 -0.234 1 95.88 335 GLY B O 1
ATOM 6464 N N . LEU B 1 336 ? -20.984 24.266 0.63 1 97.25 336 LEU B N 1
ATOM 6465 C CA . LEU B 1 336 ? -20.141 23.094 0.473 1 97.25 336 LEU B CA 1
ATOM 6466 C C . LEU B 1 336 ? -19.906 22.781 -1.002 1 97.25 336 LEU B C 1
ATOM 6468 O O . LEU B 1 336 ? -18.797 22.406 -1.39 1 97.25 336 LEU B O 1
ATOM 6472 N N . LEU B 1 337 ? -20.922 22.953 -1.846 1 96.31 337 LEU B N 1
ATOM 6473 C CA . LEU B 1 337 ? -20.797 22.719 -3.281 1 96.31 337 LEU B CA 1
ATOM 6474 C C . LEU B 1 337 ? -19.812 23.703 -3.914 1 96.31 337 LEU B C 1
ATOM 6476 O O . LEU B 1 337 ? -19.047 23.328 -4.805 1 96.31 337 LEU B O 1
ATOM 6480 N N . VAL B 1 338 ? -19.922 24.906 -3.455 1 97.44 338 VAL B N 1
ATOM 6481 C CA . VAL B 1 338 ? -19.016 25.922 -3.963 1 97.44 338 VAL B CA 1
ATOM 6482 C C . VAL B 1 338 ? -17.562 25.547 -3.635 1 97.44 338 VAL B C 1
ATOM 6484 O O . VAL B 1 338 ? -16.688 25.625 -4.5 1 97.44 338 VAL B O 1
ATOM 6487 N N . VAL B 1 339 ? -17.297 25.188 -2.385 1 98.06 339 VAL B N 1
ATOM 6488 C CA . VAL B 1 339 ? -15.953 24.812 -1.966 1 98.06 339 VAL B CA 1
ATOM 6489 C C . VAL B 1 339 ? -15.492 23.578 -2.754 1 98.06 339 VAL B C 1
ATOM 6491 O O . VAL B 1 339 ? -14.336 23.5 -3.164 1 98.06 339 VAL B O 1
ATOM 6494 N N . GLU B 1 340 ? -16.359 22.625 -2.916 1 97.81 340 GLU B N 1
ATOM 6495 C CA . GLU B 1 340 ? -16.047 21.422 -3.688 1 97.81 340 GLU B CA 1
ATOM 6496 C C . GLU B 1 340 ? -15.594 21.781 -5.102 1 97.81 340 GLU B C 1
ATOM 6498 O O . GLU B 1 340 ? -14.594 21.266 -5.594 1 97.81 340 GLU B O 1
ATOM 6503 N N . GLN B 1 341 ? -16.312 22.656 -5.758 1 97.5 341 GLN B N 1
ATOM 6504 C CA . GLN B 1 341 ? -15.969 23.078 -7.109 1 97.5 341 GLN B CA 1
ATOM 6505 C C . GLN B 1 341 ? -14.625 23.812 -7.129 1 97.5 341 GLN B C 1
ATOM 6507 O O . GLN B 1 341 ? -13.852 23.672 -8.078 1 97.5 341 GLN B O 1
ATOM 6512 N N . GLN B 1 342 ? -14.391 24.578 -6.098 1 97.88 342 GLN B N 1
ATOM 6513 C CA . GLN B 1 342 ? -13.109 25.266 -5.992 1 97.88 342 GLN B CA 1
ATOM 6514 C C . GLN B 1 342 ? -11.953 24.266 -5.891 1 97.88 342 GLN B C 1
ATOM 6516 O O . GLN B 1 342 ? -10.906 24.469 -6.512 1 97.88 342 GLN B O 1
ATOM 6521 N N . VAL B 1 343 ? -12.117 23.219 -5.094 1 98.25 343 VAL B N 1
ATOM 6522 C CA . VAL B 1 343 ? -11.086 22.203 -4.93 1 98.25 343 VAL B CA 1
ATOM 6523 C C . VAL B 1 343 ? -10.891 21.438 -6.242 1 98.25 343 VAL B C 1
ATOM 6525 O O . VAL B 1 343 ? -9.758 21.172 -6.648 1 98.25 343 VAL B O 1
ATOM 6528 N N . LEU B 1 344 ? -11.953 21.141 -6.898 1 96.19 344 LEU B N 1
ATOM 6529 C CA . LEU B 1 344 ? -11.898 20.391 -8.156 1 96.19 344 LEU B CA 1
ATOM 6530 C C . LEU B 1 344 ? -11.188 21.203 -9.234 1 96.19 344 LEU B C 1
ATOM 6532 O O . LEU B 1 344 ? -10.477 20.641 -10.07 1 96.19 344 LEU B O 1
ATOM 6536 N N . SER B 1 345 ? -11.336 22.5 -9.188 1 96 345 SER B N 1
ATOM 6537 C CA . SER B 1 345 ? -10.734 23.375 -10.195 1 96 345 SER B CA 1
ATOM 6538 C C . SER B 1 345 ? -9.328 23.812 -9.789 1 96 345 SER B C 1
ATOM 6540 O O . SER B 1 345 ? -8.578 24.344 -10.609 1 96 345 SER B O 1
ATOM 6542 N N . TRP B 1 346 ? -8.984 23.531 -8.562 1 96 346 TRP B N 1
ATOM 6543 C CA . TRP B 1 346 ? -7.695 23.984 -8.047 1 96 346 TRP B CA 1
ATOM 6544 C C . TRP B 1 346 ? -6.555 23.172 -8.656 1 96 346 TRP B C 1
ATOM 6546 O O . TRP B 1 346 ? -6.648 21.953 -8.773 1 96 346 TRP B O 1
ATOM 6556 N N . GLU B 1 347 ? -5.496 23.875 -9.031 1 92.81 347 GLU B N 1
ATOM 6557 C CA . GLU B 1 347 ? -4.238 23.281 -9.484 1 92.81 347 GLU B CA 1
ATOM 6558 C C . GLU B 1 347 ? -3.041 24.047 -8.93 1 92.81 347 GLU B C 1
ATOM 6560 O O . GLU B 1 347 ? -3.076 25.266 -8.82 1 92.81 347 GLU B O 1
ATOM 6565 N N . PRO B 1 348 ? -2.053 23.25 -8.523 1 93.12 348 PRO B N 1
ATOM 6566 C CA . PRO B 1 348 ? -0.851 23.953 -8.086 1 93.12 348 PRO B CA 1
ATOM 6567 C C . PRO B 1 348 ? -0.196 24.766 -9.203 1 93.12 348 PRO B C 1
ATOM 6569 O O . PRO B 1 348 ? -0.347 24.422 -10.383 1 93.12 348 PRO B O 1
ATOM 6572 N N . ASP B 1 349 ? 0.403 25.781 -8.867 1 91.75 349 ASP B N 1
ATOM 6573 C CA . ASP B 1 349 ? 1.119 26.594 -9.852 1 91.75 349 ASP B CA 1
ATOM 6574 C C . ASP B 1 349 ? 2.365 25.859 -10.352 1 91.75 349 ASP B C 1
ATOM 6576 O O . ASP B 1 349 ? 3.43 25.953 -9.734 1 91.75 349 ASP B O 1
ATOM 6580 N N . GLU B 1 350 ? 2.316 25.312 -11.477 1 91.12 350 GLU B N 1
ATOM 6581 C CA . GLU B 1 350 ? 3.402 24.516 -12.031 1 91.12 350 GLU B CA 1
ATOM 6582 C C . GLU B 1 350 ? 4.613 25.375 -12.367 1 91.12 350 GLU B C 1
ATOM 6584 O O . GLU B 1 350 ? 5.754 24.922 -12.289 1 91.12 350 GLU B O 1
ATOM 6589 N N . THR B 1 351 ? 4.352 26.562 -12.711 1 90.56 351 THR B N 1
ATOM 6590 C CA . THR B 1 351 ? 5.449 27.453 -13.047 1 90.56 351 THR B CA 1
ATOM 6591 C C . THR B 1 351 ? 6.332 27.719 -11.828 1 90.56 351 THR B C 1
ATOM 6593 O O . THR B 1 351 ? 7.559 27.734 -11.938 1 90.56 351 THR B O 1
ATOM 6596 N N . SER B 1 352 ? 5.688 27.844 -10.711 1 90.12 352 SER B N 1
ATOM 6597 C CA . SER B 1 352 ? 6.434 28.078 -9.484 1 90.12 352 SER B CA 1
ATOM 6598 C C . SER B 1 352 ? 7.254 26.844 -9.094 1 90.12 352 SER B C 1
ATOM 6600 O O . SER B 1 352 ? 8.336 26.984 -8.516 1 90.12 352 SER B O 1
ATOM 6602 N N . ILE B 1 353 ? 6.84 25.688 -9.422 1 92.5 353 ILE B N 1
ATOM 6603 C CA . ILE B 1 353 ? 7.52 24.438 -9.078 1 92.5 353 ILE B CA 1
ATOM 6604 C C . ILE B 1 353 ? 8.711 24.234 -10.008 1 92.5 353 ILE B C 1
ATOM 6606 O O . ILE B 1 353 ? 9.797 23.844 -9.562 1 92.5 353 ILE B O 1
ATOM 6610 N N . SER B 1 354 ? 8.547 24.578 -11.219 1 89.69 354 SER B N 1
ATOM 6611 C CA . SER B 1 354 ? 9.562 24.266 -12.211 1 89.69 354 SER B CA 1
ATOM 6612 C C . SER B 1 354 ? 10.641 25.344 -12.266 1 89.69 354 SER B C 1
ATOM 6614 O O . SER B 1 354 ? 11.789 25.062 -12.633 1 89.69 354 SER B O 1
ATOM 6616 N N . THR B 1 355 ? 10.336 26.531 -11.891 1 81.25 355 THR B N 1
ATOM 6617 C CA . THR B 1 355 ? 11.25 27.641 -12.141 1 81.25 355 THR B CA 1
ATOM 6618 C C . THR B 1 355 ? 12.016 28 -10.875 1 81.25 355 THR B C 1
ATOM 6620 O O . THR B 1 355 ? 12.969 28.781 -10.914 1 81.25 355 THR B O 1
ATOM 6623 N N . SER B 1 356 ? 11.781 27.484 -9.758 1 78.38 356 SER B N 1
ATOM 6624 C CA . SER B 1 356 ? 12.344 27.953 -8.5 1 78.38 356 SER B CA 1
ATOM 6625 C C . SER B 1 356 ? 13.617 27.203 -8.141 1 78.38 356 SER B C 1
ATOM 6627 O O . SER B 1 356 ? 14.086 27.266 -7.004 1 78.38 356 SER B O 1
ATOM 6629 N N . GLY B 1 357 ? 14.188 26.391 -9.07 1 88.38 357 GLY B N 1
ATOM 6630 C CA . GLY B 1 357 ? 15.477 25.75 -8.852 1 88.38 357 GLY B CA 1
ATOM 6631 C C . GLY B 1 357 ? 15.383 24.516 -7.977 1 88.38 357 GLY B C 1
ATOM 6632 O O . GLY B 1 357 ? 16.359 24.156 -7.301 1 88.38 357 GLY B O 1
ATOM 6633 N N . PHE B 1 358 ? 14.305 23.984 -7.855 1 93.81 358 PHE B N 1
ATOM 6634 C CA . PHE B 1 358 ? 14.133 22.781 -7.066 1 93.81 358 PHE B CA 1
ATOM 6635 C C . PHE B 1 358 ? 14.781 21.578 -7.758 1 93.81 358 PHE B C 1
ATOM 6637 O O . PHE B 1 358 ? 14.859 21.531 -8.984 1 93.81 358 PHE B O 1
ATOM 6644 N N . SER B 1 359 ? 15.289 20.703 -6.926 1 92.94 359 SER B N 1
ATOM 6645 C CA . SER B 1 359 ? 15.789 19.438 -7.465 1 92.94 359 SER B CA 1
ATOM 6646 C C . SER B 1 359 ? 14.656 18.594 -8.031 1 92.94 359 SER B C 1
ATOM 6648 O O . SER B 1 359 ? 13.484 18.844 -7.746 1 92.94 359 SER B O 1
ATOM 6650 N N . ASP B 1 360 ? 14.953 17.562 -8.805 1 92.38 360 ASP B N 1
ATOM 6651 C CA . ASP B 1 360 ? 13.945 16.656 -9.352 1 92.38 360 ASP B CA 1
ATOM 6652 C C . ASP B 1 360 ? 13.156 15.961 -8.242 1 92.38 360 ASP B C 1
ATOM 6654 O O . ASP B 1 360 ? 11.938 15.805 -8.352 1 92.38 360 ASP B O 1
ATOM 6658 N N . ALA B 1 361 ? 13.859 15.609 -7.242 1 92.62 361 ALA B N 1
ATOM 6659 C CA . ALA B 1 361 ? 13.211 14.969 -6.105 1 92.62 361 ALA B CA 1
ATOM 6660 C C . ALA B 1 361 ? 12.234 15.922 -5.418 1 92.62 361 ALA B C 1
ATOM 6662 O O . ALA B 1 361 ? 11.117 15.523 -5.066 1 92.62 361 ALA B O 1
ATOM 6663 N N . GLU B 1 362 ? 12.633 17.141 -5.289 1 94.69 362 GLU B N 1
ATOM 6664 C CA . GLU B 1 362 ? 11.773 18.125 -4.656 1 94.69 362 GLU B CA 1
ATOM 6665 C C . GLU B 1 362 ? 10.531 18.406 -5.508 1 94.69 362 GLU B C 1
ATOM 6667 O O . GLU B 1 362 ? 9.422 18.516 -4.98 1 94.69 362 GLU B O 1
ATOM 6672 N N . MET B 1 363 ? 10.742 18.516 -6.797 1 95.19 363 MET B N 1
ATOM 6673 C CA . MET B 1 363 ? 9.617 18.766 -7.695 1 95.19 363 MET B CA 1
ATOM 6674 C C . MET B 1 363 ? 8.617 17.609 -7.637 1 95.19 363 MET B C 1
ATOM 6676 O O . MET B 1 363 ? 7.402 17.844 -7.602 1 95.19 363 MET B O 1
ATOM 6680 N N . MET B 1 364 ? 9.164 16.391 -7.551 1 94.31 364 MET B N 1
ATOM 6681 C CA . MET B 1 364 ? 8.312 15.219 -7.434 1 94.31 364 MET B CA 1
ATOM 6682 C C . MET B 1 364 ? 7.508 15.258 -6.141 1 94.31 364 MET B C 1
ATOM 6684 O O . MET B 1 364 ? 6.305 14.984 -6.145 1 94.31 364 MET B O 1
ATOM 6688 N N . LEU B 1 365 ? 8.133 15.664 -5.105 1 95.31 365 LEU B N 1
ATOM 6689 C CA . LEU B 1 365 ? 7.48 15.719 -3.801 1 95.31 365 LEU B CA 1
ATOM 6690 C C . LEU B 1 365 ? 6.426 16.812 -3.768 1 95.31 365 LEU B C 1
ATOM 6692 O O . LEU B 1 365 ? 5.34 16.625 -3.215 1 95.31 365 LEU B O 1
ATOM 6696 N N . LEU B 1 366 ? 6.758 17.938 -4.348 1 96.38 366 LEU B N 1
ATOM 6697 C CA . LEU B 1 366 ? 5.832 19.062 -4.379 1 96.38 366 LEU B CA 1
ATOM 6698 C C . LEU B 1 366 ? 4.57 18.719 -5.16 1 96.38 366 LEU B C 1
ATOM 6700 O O . LEU B 1 366 ? 3.459 19 -4.715 1 96.38 366 LEU B O 1
ATOM 6704 N N . ARG B 1 367 ? 4.77 18.062 -6.258 1 95.88 367 ARG B N 1
ATOM 6705 C CA . ARG B 1 367 ? 3.639 17.656 -7.086 1 95.88 367 ARG B CA 1
ATOM 6706 C C . ARG B 1 367 ? 2.803 16.594 -6.379 1 95.88 367 ARG B C 1
ATOM 6708 O O . ARG B 1 367 ? 1.571 16.656 -6.395 1 95.88 367 ARG B O 1
ATOM 6715 N N . ALA B 1 368 ? 3.484 15.633 -5.797 1 95.94 368 ALA B N 1
ATOM 6716 C CA . ALA B 1 368 ? 2.793 14.578 -5.066 1 95.94 368 ALA B CA 1
ATOM 6717 C C . ALA B 1 368 ? 1.976 15.148 -3.912 1 95.94 368 ALA B C 1
ATOM 6719 O O . ALA B 1 368 ? 0.825 14.758 -3.703 1 95.94 368 ALA B O 1
ATOM 6720 N N . GLN B 1 369 ? 2.572 16.047 -3.201 1 96.62 369 GLN B N 1
ATOM 6721 C CA . GLN B 1 369 ? 1.877 16.672 -2.076 1 96.62 369 GLN B CA 1
ATOM 6722 C C . GLN B 1 369 ? 0.617 17.391 -2.539 1 96.62 369 GLN B C 1
ATOM 6724 O O . GLN B 1 369 ? -0.438 17.281 -1.912 1 96.62 369 GLN B O 1
ATOM 6729 N N . ALA B 1 370 ? 0.737 18.141 -3.592 1 96.94 370 ALA B N 1
ATOM 6730 C CA . ALA B 1 370 ? -0.418 18.859 -4.121 1 96.94 370 ALA B CA 1
ATOM 6731 C C . ALA B 1 370 ? -1.544 17.906 -4.488 1 96.94 370 ALA B C 1
ATOM 6733 O O . ALA B 1 370 ? -2.709 18.141 -4.164 1 96.94 370 ALA B O 1
ATOM 6734 N N . THR B 1 371 ? -1.165 16.797 -5.051 1 96.88 371 THR B N 1
ATOM 6735 C CA . THR B 1 371 ? -2.145 15.797 -5.48 1 96.88 371 THR B CA 1
ATOM 6736 C C . THR B 1 371 ? -2.83 15.164 -4.273 1 96.88 371 THR B C 1
ATOM 6738 O O . THR B 1 371 ? -4.055 15.016 -4.258 1 96.88 371 THR B O 1
ATOM 6741 N N . ILE B 1 372 ? -2.057 14.812 -3.299 1 97.62 372 ILE B N 1
ATOM 6742 C CA . ILE B 1 372 ? -2.629 14.07 -2.178 1 97.62 372 ILE B CA 1
ATOM 6743 C C . ILE B 1 372 ? -3.508 15 -1.342 1 97.62 372 ILE B C 1
ATOM 6745 O O . ILE B 1 372 ? -4.547 14.578 -0.824 1 97.62 372 ILE B O 1
ATOM 6749 N N . TYR B 1 373 ? -3.152 16.266 -1.169 1 98.19 373 TYR B N 1
ATOM 6750 C CA . TYR B 1 373 ? -3.977 17.188 -0.385 1 98.19 373 TYR B CA 1
ATOM 6751 C C . TYR B 1 373 ? -5.277 17.5 -1.113 1 98.19 373 TYR B C 1
ATOM 6753 O O . TYR B 1 373 ? -6.32 17.672 -0.483 1 98.19 373 TYR B O 1
ATOM 6761 N N . ARG B 1 374 ? -5.191 17.656 -2.406 1 98.06 374 ARG B N 1
ATOM 6762 C CA . ARG B 1 374 ? -6.422 17.844 -3.168 1 98.06 374 ARG B CA 1
ATOM 6763 C C . ARG B 1 374 ? -7.371 16.656 -2.969 1 98.06 374 ARG B C 1
ATOM 6765 O O . ARG B 1 374 ? -8.547 16.844 -2.668 1 98.06 374 ARG B O 1
ATOM 6772 N N . SER B 1 375 ? -6.828 15.438 -3.125 1 98.19 375 SER B N 1
ATOM 6773 C CA . SER B 1 375 ? -7.633 14.234 -2.949 1 98.19 375 SER B CA 1
ATOM 6774 C C . SER B 1 375 ? -8.156 14.125 -1.521 1 98.19 375 SER B C 1
ATOM 6776 O O . SER B 1 375 ? -9.305 13.727 -1.305 1 98.19 375 SER B O 1
ATOM 6778 N N . ALA B 1 376 ? -7.324 14.43 -0.579 1 98.56 376 ALA B N 1
ATOM 6779 C CA . ALA B 1 376 ? -7.73 14.375 0.824 1 98.56 376 ALA B CA 1
ATOM 6780 C C . ALA B 1 376 ? -8.875 15.344 1.098 1 98.56 376 ALA B C 1
ATOM 6782 O O . ALA B 1 376 ? -9.812 15.016 1.838 1 98.56 376 ALA B O 1
ATOM 6783 N N . THR B 1 377 ? -8.781 16.547 0.519 1 98.69 377 THR B N 1
ATOM 6784 C CA . THR B 1 377 ? -9.828 17.531 0.703 1 98.69 377 THR B CA 1
ATOM 6785 C C . THR B 1 377 ? -11.141 17.047 0.095 1 98.69 377 THR B C 1
ATOM 6787 O O . THR B 1 377 ? -12.203 17.203 0.703 1 98.69 377 THR B O 1
ATOM 6790 N N . LEU B 1 378 ? -11.031 16.469 -1.031 1 98.56 378 LEU B N 1
ATOM 6791 C CA . LEU B 1 378 ? -12.219 15.938 -1.677 1 98.56 378 LEU B CA 1
ATOM 6792 C C . LEU B 1 378 ? -12.805 14.781 -0.866 1 98.56 378 LEU B C 1
ATOM 6794 O O . LEU B 1 378 ? -14.023 14.633 -0.773 1 98.56 378 LEU B O 1
ATOM 6798 N N . LEU B 1 379 ? -11.922 13.977 -0.348 1 98.56 379 LEU B N 1
ATOM 6799 C CA . LEU B 1 379 ? -12.367 12.891 0.521 1 98.56 379 LEU B CA 1
ATOM 6800 C C . LEU B 1 379 ? -13.125 13.438 1.727 1 98.56 379 LEU B C 1
ATOM 6802 O O . LEU B 1 379 ? -14.18 12.906 2.092 1 98.56 379 LEU B O 1
ATOM 6806 N N . LEU B 1 380 ? -12.617 14.492 2.322 1 98.25 380 LEU B N 1
ATOM 6807 C CA . LEU B 1 380 ? -13.281 15.125 3.463 1 98.25 380 LEU B CA 1
ATOM 6808 C C . LEU B 1 380 ? -14.656 15.641 3.076 1 98.25 380 LEU B C 1
ATOM 6810 O O . LEU B 1 380 ? -15.633 15.422 3.795 1 98.25 380 LEU B O 1
ATOM 6814 N N . ILE B 1 381 ? -14.695 16.328 1.98 1 98.38 381 ILE B N 1
ATOM 6815 C CA . ILE B 1 381 ? -15.961 16.875 1.503 1 98.38 381 ILE B CA 1
ATOM 6816 C C . ILE B 1 381 ? -16.969 15.734 1.297 1 98.38 381 ILE B C 1
ATOM 6818 O O . ILE B 1 381 ? -18.125 15.852 1.686 1 98.38 381 ILE B O 1
ATOM 6822 N N . HIS B 1 382 ? -16.484 14.664 0.71 1 98.06 382 HIS B N 1
ATOM 6823 C CA . HIS B 1 382 ? -17.328 13.508 0.47 1 98.06 382 HIS B CA 1
ATOM 6824 C C . HIS B 1 382 ? -17.906 12.953 1.775 1 98.06 382 HIS B C 1
ATOM 6826 O O . HIS B 1 382 ? -19.078 12.609 1.848 1 98.06 382 HIS B O 1
ATOM 6832 N N . ARG B 1 383 ? -17.109 12.898 2.816 1 97.75 383 ARG B N 1
ATOM 6833 C CA . ARG B 1 383 ? -17.531 12.312 4.082 1 97.75 383 ARG B CA 1
ATOM 6834 C C . ARG B 1 383 ? -18.344 13.312 4.902 1 97.75 383 ARG B C 1
ATOM 6836 O O . ARG B 1 383 ? -19.031 12.93 5.852 1 97.75 383 ARG B O 1
ATOM 6843 N N . ILE B 1 384 ? -18.25 14.562 4.59 1 97.69 384 ILE B N 1
ATOM 6844 C CA . ILE B 1 384 ? -19.188 15.531 5.156 1 97.69 384 ILE B CA 1
ATOM 6845 C C . ILE B 1 384 ? -20.578 15.305 4.574 1 97.69 384 ILE B C 1
ATOM 6847 O O . ILE B 1 384 ? -21.578 15.375 5.293 1 97.69 384 ILE B O 1
ATOM 6851 N N . LYS B 1 385 ? -20.625 14.945 3.283 1 96.38 385 LYS B N 1
ATOM 6852 C CA . LYS B 1 385 ? -21.891 14.75 2.57 1 96.38 385 LYS B CA 1
ATOM 6853 C C . LYS B 1 385 ? -22.5 13.391 2.906 1 96.38 385 LYS B C 1
ATOM 6855 O O . LYS B 1 385 ? -23.719 13.273 3.055 1 96.38 385 LYS B O 1
ATOM 6860 N N . TYR B 1 386 ? -21.578 12.352 2.971 1 96.19 386 TYR B N 1
ATOM 6861 C CA . TYR B 1 386 ? -22.078 10.984 3.084 1 96.19 386 TYR B CA 1
ATOM 6862 C C . TYR B 1 386 ? -21.438 10.273 4.277 1 96.19 386 TYR B C 1
ATOM 6864 O O . TYR B 1 386 ? -20.219 10.242 4.41 1 96.19 386 TYR B O 1
ATOM 6872 N N . PRO B 1 387 ? -22.266 9.68 5.102 1 96.19 387 PRO B N 1
ATOM 6873 C CA . PRO B 1 387 ? -21.719 8.93 6.234 1 96.19 387 PRO B CA 1
ATOM 6874 C C . PRO B 1 387 ? -21.016 7.645 5.812 1 96.19 387 PRO B C 1
ATOM 6876 O O . PRO B 1 387 ? -21.031 7.289 4.629 1 96.19 387 PRO B O 1
ATOM 6879 N N . LEU B 1 388 ? -20.391 7.02 6.766 1 95.62 388 LEU B N 1
ATOM 6880 C CA . LEU B 1 388 ? -19.734 5.742 6.508 1 95.62 388 LEU B CA 1
ATOM 6881 C C . LEU B 1 388 ? -20.75 4.684 6.102 1 95.62 388 LEU B C 1
ATOM 6883 O O . LEU B 1 388 ? -21.859 4.637 6.648 1 95.62 388 LEU B O 1
ATOM 6887 N N . GLY B 1 389 ? -20.438 3.871 5.152 1 91.88 389 GLY B N 1
ATOM 6888 C CA . GLY B 1 389 ? -21.375 2.873 4.645 1 91.88 389 GLY B CA 1
ATOM 6889 C C . GLY B 1 389 ? -22.125 3.332 3.414 1 91.88 389 GLY B C 1
ATOM 6890 O O . GLY B 1 389 ? -22.734 2.521 2.717 1 91.88 389 GLY B O 1
ATOM 6891 N N . SER B 1 390 ? -22.078 4.652 3.215 1 93.12 390 SER B N 1
ATOM 6892 C CA . SER B 1 390 ? -22.75 5.227 2.049 1 93.12 390 SER B CA 1
ATOM 6893 C C . SER B 1 390 ? -21.734 5.773 1.048 1 93.12 390 SER B C 1
ATOM 6895 O O . SER B 1 390 ? -20.891 6.609 1.396 1 93.12 390 SER B O 1
ATOM 6897 N N . HIS B 1 391 ? -21.828 5.336 -0.218 1 94.06 391 HIS B N 1
ATOM 6898 C CA . HIS B 1 391 ? -20.969 5.777 -1.302 1 94.06 391 HIS B CA 1
ATOM 6899 C C . HIS B 1 391 ? -19.5 5.578 -0.944 1 94.06 391 HIS B C 1
ATOM 6901 O O . HIS B 1 391 ? -18.672 6.48 -1.133 1 94.06 391 HIS B O 1
ATOM 6907 N N . ASP B 1 392 ? -19.234 4.469 -0.329 1 94.06 392 ASP B N 1
ATOM 6908 C CA . ASP B 1 392 ? -17.891 4.148 0.126 1 94.06 392 ASP B CA 1
ATOM 6909 C C . ASP B 1 392 ? -16.922 4.027 -1.053 1 94.06 392 ASP B C 1
ATOM 6911 O O . ASP B 1 392 ? -15.734 4.316 -0.92 1 94.06 392 ASP B O 1
ATOM 6915 N N . GLY B 1 393 ? -17.438 3.639 -2.178 1 94 393 GLY B N 1
ATOM 6916 C CA . GLY B 1 393 ? -16.594 3.471 -3.348 1 94 393 GLY B CA 1
ATOM 6917 C C . GLY B 1 393 ? -15.859 4.742 -3.746 1 94 393 GLY B C 1
ATOM 6918 O O . GLY B 1 393 ? -14.672 4.707 -4.07 1 94 393 GLY B O 1
ATOM 6919 N N . VAL B 1 394 ? -16.594 5.84 -3.686 1 95.81 394 VAL B N 1
ATOM 6920 C CA . VAL B 1 394 ? -16.016 7.129 -4.055 1 95.81 394 VAL B CA 1
ATOM 6921 C C . VAL B 1 394 ? -14.945 7.523 -3.039 1 95.81 394 VAL B C 1
ATOM 6923 O O . VAL B 1 394 ? -13.859 7.977 -3.414 1 95.81 394 VAL B O 1
ATOM 6926 N N . ALA B 1 395 ? -15.25 7.344 -1.761 1 97.5 395 ALA B N 1
ATOM 6927 C CA . ALA B 1 395 ? -14.281 7.645 -0.708 1 97.5 395 ALA B CA 1
ATOM 6928 C C . ALA B 1 395 ? -13.008 6.828 -0.883 1 97.5 395 ALA B C 1
ATOM 6930 O O . ALA B 1 395 ? -11.898 7.363 -0.788 1 97.5 395 ALA B O 1
ATOM 6931 N N . VAL B 1 396 ? -13.195 5.57 -1.167 1 97.44 396 VAL B N 1
ATOM 6932 C CA . VAL B 1 396 ? -12.062 4.664 -1.365 1 97.44 396 VAL B CA 1
ATOM 6933 C C . VAL B 1 396 ? -11.281 5.086 -2.604 1 97.44 396 VAL B C 1
ATOM 6935 O O . VAL B 1 396 ? -10.047 4.98 -2.633 1 97.44 396 VAL B O 1
ATOM 6938 N N . SER B 1 397 ? -11.953 5.551 -3.594 1 95.31 397 SER B N 1
ATOM 6939 C CA . SER B 1 397 ? -11.281 6.027 -4.797 1 95.31 397 SER B CA 1
ATOM 6940 C C . SER B 1 397 ? -10.344 7.188 -4.488 1 95.31 397 SER B C 1
ATOM 6942 O O . SER B 1 397 ? -9.195 7.199 -4.934 1 95.31 397 SER B O 1
ATOM 6944 N N . TYR B 1 398 ? -10.828 8.18 -3.691 1 97.44 398 TYR B N 1
ATOM 6945 C CA . TYR B 1 398 ? -9.977 9.289 -3.281 1 97.44 398 TYR B CA 1
ATOM 6946 C C . TYR B 1 398 ? -8.805 8.797 -2.445 1 97.44 398 TYR B C 1
ATOM 6948 O O . TYR B 1 398 ? -7.676 9.266 -2.609 1 97.44 398 TYR B O 1
ATOM 6956 N N . ALA B 1 399 ? -9.102 7.883 -1.567 1 97.81 399 ALA B N 1
ATOM 6957 C CA . ALA B 1 399 ? -8.055 7.316 -0.728 1 97.81 399 ALA B CA 1
ATOM 6958 C C . ALA B 1 399 ? -6.996 6.613 -1.574 1 97.81 399 ALA B C 1
ATOM 6960 O O . ALA B 1 399 ? -5.797 6.707 -1.289 1 97.81 399 ALA B O 1
ATOM 6961 N N . ASN B 1 400 ? -7.387 5.922 -2.598 1 95.94 400 ASN B N 1
ATOM 6962 C CA . ASN B 1 400 ? -6.461 5.238 -3.492 1 95.94 400 ASN B CA 1
ATOM 6963 C C . ASN B 1 400 ? -5.586 6.23 -4.258 1 95.94 400 ASN B C 1
ATOM 6965 O O . ASN B 1 400 ? -4.41 5.957 -4.516 1 95.94 400 ASN B O 1
ATOM 6969 N N . ASP B 1 401 ? -6.16 7.352 -4.625 1 94.94 401 ASP B N 1
ATOM 6970 C CA . ASP B 1 401 ? -5.363 8.391 -5.27 1 94.94 401 ASP B CA 1
ATOM 6971 C C . ASP B 1 401 ? -4.195 8.82 -4.383 1 94.94 401 ASP B C 1
ATOM 6973 O O . ASP B 1 401 ? -3.09 9.055 -4.871 1 94.94 401 ASP B O 1
ATOM 6977 N N . ILE B 1 402 ? -4.492 8.883 -3.15 1 96.5 402 ILE B N 1
ATOM 6978 C CA . ILE B 1 402 ? -3.477 9.281 -2.178 1 96.5 402 ILE B CA 1
ATOM 6979 C C . ILE B 1 402 ? -2.426 8.18 -2.057 1 96.5 402 ILE B C 1
ATOM 6981 O O . ILE B 1 402 ? -1.225 8.445 -2.152 1 96.5 402 ILE B O 1
ATOM 6985 N N . MET B 1 403 ? -2.869 6.93 -1.927 1 93.31 403 MET B N 1
ATOM 6986 C CA . MET B 1 403 ? -1.964 5.801 -1.732 1 93.31 403 MET B CA 1
ATOM 6987 C C . MET B 1 403 ? -1.096 5.582 -2.967 1 93.31 403 MET B C 1
ATOM 6989 O O . MET B 1 403 ? 0.064 5.18 -2.852 1 93.31 403 MET B O 1
ATOM 6993 N N . GLU B 1 404 ? -1.592 5.852 -4.098 1 90.19 404 GLU B N 1
ATOM 6994 C CA . GLU B 1 404 ? -0.849 5.668 -5.34 1 90.19 404 GLU B CA 1
ATOM 6995 C C . GLU B 1 404 ? 0.333 6.629 -5.426 1 90.19 404 GLU B C 1
ATOM 6997 O O . GLU B 1 404 ? 1.378 6.289 -5.984 1 90.19 404 GLU B O 1
ATOM 7002 N N . GLU B 1 405 ? 0.134 7.789 -4.914 1 90.19 405 GLU B N 1
ATOM 7003 C CA . GLU B 1 405 ? 1.229 8.75 -4.914 1 90.19 405 GLU B CA 1
ATOM 7004 C C . GLU B 1 405 ? 2.396 8.266 -4.059 1 90.19 405 GLU B C 1
ATOM 7006 O O . GLU B 1 405 ? 3.559 8.5 -4.395 1 90.19 405 GLU B O 1
ATOM 7011 N N . LYS B 1 406 ? 2.055 7.676 -2.984 1 86.56 406 LYS B N 1
ATOM 7012 C CA . LYS B 1 406 ? 3.098 7.105 -2.135 1 86.56 406 LYS B CA 1
ATOM 7013 C C . LYS B 1 406 ? 3.926 6.074 -2.898 1 86.56 406 LYS B C 1
ATOM 7015 O O . LYS B 1 406 ? 5.156 6.105 -2.85 1 86.56 406 LYS B O 1
ATOM 7020 N N . ASP B 1 407 ? 3.236 5.219 -3.6 1 81.81 407 ASP B N 1
ATOM 7021 C CA . ASP B 1 407 ? 3.912 4.156 -4.34 1 81.81 407 ASP B CA 1
ATOM 7022 C C . ASP B 1 407 ? 4.77 4.734 -5.465 1 81.81 407 ASP B C 1
ATOM 7024 O O . ASP B 1 407 ? 5.871 4.246 -5.727 1 81.81 407 ASP B O 1
ATOM 7028 N N . LYS B 1 408 ? 4.25 5.715 -6.055 1 84.25 408 LYS B N 1
ATOM 7029 C CA . LYS B 1 408 ? 4.996 6.379 -7.121 1 84.25 408 LYS B CA 1
ATOM 7030 C C . LYS B 1 408 ? 6.309 6.953 -6.598 1 84.25 408 LYS B C 1
ATOM 7032 O O . LYS B 1 408 ? 7.348 6.836 -7.254 1 84.25 408 LYS B O 1
ATOM 7037 N N . ILE B 1 409 ? 6.242 7.578 -5.48 1 86.81 409 ILE B N 1
ATOM 7038 C CA . ILE B 1 409 ? 7.43 8.195 -4.898 1 86.81 409 ILE B CA 1
ATOM 7039 C C . ILE B 1 409 ? 8.445 7.113 -4.535 1 86.81 409 ILE B C 1
ATOM 7041 O O . ILE B 1 409 ? 9.648 7.277 -4.762 1 86.81 409 ILE B O 1
ATOM 7045 N N . LEU B 1 410 ? 7.996 6.027 -4.02 1 79.94 410 LEU B N 1
ATOM 7046 C CA . LEU B 1 410 ? 8.883 4.938 -3.633 1 79.94 410 LEU B CA 1
ATOM 7047 C C . LEU B 1 410 ? 9.539 4.309 -4.859 1 79.94 410 LEU B C 1
ATOM 7049 O O . LEU B 1 410 ? 10.719 3.955 -4.828 1 79.94 410 LEU B O 1
ATOM 7053 N N . LEU B 1 411 ? 8.773 4.148 -5.895 1 79 411 LEU B N 1
ATOM 7054 C CA . LEU B 1 411 ? 9.258 3.488 -7.102 1 79 411 LEU B CA 1
ATOM 7055 C C . LEU B 1 411 ? 10.227 4.391 -7.867 1 79 411 LEU B C 1
ATOM 7057 O O . LEU B 1 411 ? 11.266 3.932 -8.336 1 79 411 LEU B O 1
ATOM 7061 N N . ASP B 1 412 ? 9.93 5.68 -7.91 1 80 412 ASP B N 1
ATOM 7062 C CA . ASP B 1 412 ? 10.695 6.594 -8.75 1 80 412 ASP B CA 1
ATOM 7063 C C . ASP B 1 412 ? 11.812 7.266 -7.957 1 80 412 ASP B C 1
ATOM 7065 O O . ASP B 1 412 ? 12.859 7.602 -8.516 1 80 412 ASP B O 1
ATOM 7069 N N . GLY B 1 413 ? 11.531 7.613 -6.746 1 78.94 413 GLY B N 1
ATOM 7070 C CA . GLY B 1 413 ? 12.484 8.375 -5.953 1 78.94 413 GLY B CA 1
ATOM 7071 C C . GLY B 1 413 ? 13.414 7.508 -5.137 1 78.94 413 GLY B C 1
ATOM 7072 O O . GLY B 1 413 ? 14.516 7.93 -4.781 1 78.94 413 GLY B O 1
ATOM 7073 N N . GLY B 1 414 ? 12.945 6.301 -4.836 1 75.5 414 GLY B N 1
ATOM 7074 C CA . GLY B 1 414 ? 13.773 5.434 -4.008 1 75.5 414 GLY B CA 1
ATOM 7075 C C . GLY B 1 414 ? 13.453 5.539 -2.529 1 75.5 414 GLY B C 1
ATOM 7076 O O . GLY B 1 414 ? 12.594 6.324 -2.129 1 75.5 414 GLY B O 1
ATOM 7077 N N . PRO B 1 415 ? 14.188 4.891 -1.731 1 74.12 415 PRO B N 1
ATOM 7078 C CA . PRO B 1 415 ? 13.867 4.773 -0.307 1 74.12 415 PRO B CA 1
ATOM 7079 C C . PRO B 1 415 ? 14.25 6.02 0.489 1 74.12 415 PRO B C 1
ATOM 7081 O O . PRO B 1 415 ? 13.727 6.242 1.584 1 74.12 415 PRO B O 1
ATOM 7084 N N . ASP B 1 416 ? 15.047 6.887 -0.045 1 79.75 416 ASP B N 1
ATOM 7085 C CA . ASP B 1 416 ? 15.531 8.031 0.713 1 79.75 416 ASP B CA 1
ATOM 7086 C C . ASP B 1 416 ? 14.594 9.227 0.562 1 79.75 416 ASP B C 1
ATOM 7088 O O . ASP B 1 416 ? 14.672 10.195 1.326 1 79.75 416 ASP B O 1
ATOM 7092 N N . ILE B 1 417 ? 13.75 9.172 -0.423 1 87 417 ILE B N 1
ATOM 7093 C CA . ILE B 1 417 ? 12.805 10.258 -0.648 1 87 417 ILE B CA 1
ATOM 7094 C C . ILE B 1 417 ? 11.516 9.984 0.126 1 87 417 ILE B C 1
ATOM 7096 O O . ILE B 1 417 ? 10.898 8.93 -0.041 1 87 417 ILE B O 1
ATOM 7100 N N . LYS B 1 418 ? 11.25 10.883 1.054 1 88.75 418 LYS B N 1
ATOM 7101 C CA . LYS B 1 418 ? 10.102 10.703 1.939 1 88.75 418 LYS B CA 1
ATOM 7102 C C . LYS B 1 418 ? 9.07 11.812 1.73 1 88.75 418 LYS B C 1
ATOM 7104 O O . LYS B 1 418 ? 9.43 12.984 1.607 1 88.75 418 LYS B O 1
ATOM 7109 N N . LEU B 1 419 ? 7.875 11.422 1.649 1 90.44 419 LEU B N 1
ATOM 7110 C CA . LEU B 1 419 ? 6.781 12.391 1.581 1 90.44 419 LEU B CA 1
ATOM 7111 C C . LEU B 1 419 ? 6.367 12.836 2.979 1 90.44 419 LEU B C 1
ATOM 7113 O O . LEU B 1 419 ? 5.238 12.594 3.404 1 90.44 419 LEU B O 1
ATOM 7117 N N . GLN B 1 420 ? 7.109 13.586 3.645 1 89.5 420 GLN B N 1
ATOM 7118 C CA . GLN B 1 420 ? 7.031 13.922 5.062 1 89.5 420 GLN B CA 1
ATOM 7119 C C . GLN B 1 420 ? 5.762 14.711 5.371 1 89.5 420 GLN B C 1
ATOM 7121 O O . GLN B 1 420 ? 5.172 14.547 6.441 1 89.5 420 GLN B O 1
ATOM 7126 N N . PHE B 1 421 ? 5.344 15.539 4.547 1 93.94 421 PHE B N 1
ATOM 7127 C CA . PHE B 1 421 ? 4.238 16.438 4.852 1 93.94 421 PHE B CA 1
ATOM 7128 C C . PHE B 1 421 ? 2.975 16.016 4.113 1 93.94 421 PHE B C 1
ATOM 7130 O O . PHE B 1 421 ? 2.264 16.859 3.555 1 93.94 421 PHE B O 1
ATOM 7137 N N . GLY B 1 422 ? 2.805 14.734 4.098 1 93.75 422 GLY B N 1
ATOM 7138 C CA . GLY B 1 422 ? 1.594 14.125 3.574 1 93.75 422 GLY B CA 1
ATOM 7139 C C . GLY B 1 422 ? 0.831 13.328 4.613 1 93.75 422 GLY B C 1
ATOM 7140 O O . GLY B 1 422 ? -0.16 12.664 4.293 1 93.75 422 GLY B O 1
ATOM 7141 N N . CYS B 1 423 ? 1.236 13.445 5.871 1 93.06 423 CYS B N 1
ATOM 7142 C CA . CYS B 1 423 ? 0.703 12.602 6.934 1 93.06 423 CYS B CA 1
ATOM 7143 C C . CYS B 1 423 ? -0.805 12.773 7.07 1 93.06 423 CYS B C 1
ATOM 7145 O O . CYS B 1 423 ? -1.54 11.797 7.211 1 93.06 423 CYS B O 1
ATOM 7147 N N . PHE B 1 424 ? -1.237 13.969 7.02 1 96.25 424 PHE B N 1
ATOM 7148 C CA . PHE B 1 424 ? -2.662 14.25 7.156 1 96.25 424 PHE B CA 1
ATOM 7149 C C . PHE B 1 424 ? -3.465 13.492 6.102 1 96.25 424 PHE B C 1
ATOM 7151 O O . PHE B 1 424 ? -4.461 12.844 6.426 1 96.25 424 PHE B O 1
ATOM 7158 N N . ALA B 1 425 ? -3.008 13.633 4.867 1 97.25 425 ALA B N 1
ATOM 7159 C CA . ALA B 1 425 ? -3.699 12.984 3.758 1 97.25 425 ALA B CA 1
ATOM 7160 C C . ALA B 1 425 ? -3.682 11.461 3.92 1 97.25 425 ALA B C 1
ATOM 7162 O O . ALA B 1 425 ? -4.695 10.797 3.688 1 97.25 425 ALA B O 1
ATOM 7163 N N . PHE B 1 426 ? -2.609 10.922 4.336 1 96.12 426 PHE B N 1
ATOM 7164 C CA . PHE B 1 426 ? -2.49 9.477 4.496 1 96.12 426 PHE B CA 1
ATOM 7165 C C . PHE B 1 426 ? -3.336 8.992 5.668 1 96.12 426 PHE B C 1
ATOM 7167 O O . PHE B 1 426 ? -3.912 7.906 5.613 1 96.12 426 PHE B O 1
ATOM 7174 N N . PHE B 1 427 ? -3.416 9.812 6.715 1 94.69 427 PHE B N 1
ATOM 7175 C CA . PHE B 1 427 ? -4.293 9.469 7.828 1 94.69 427 PHE B CA 1
ATOM 7176 C C . PHE B 1 427 ? -5.738 9.336 7.359 1 94.69 427 PHE B C 1
ATOM 7178 O O . PHE B 1 427 ? -6.426 8.375 7.707 1 94.69 427 PHE B O 1
ATOM 7185 N N . LEU B 1 428 ? -6.121 10.242 6.555 1 97.44 428 LEU B N 1
ATOM 7186 C CA . LEU B 1 428 ? -7.484 10.195 6.047 1 97.44 428 LEU B CA 1
ATOM 7187 C C . LEU B 1 428 ? -7.691 8.984 5.148 1 97.44 428 LEU B C 1
ATOM 7189 O O . LEU B 1 428 ? -8.734 8.328 5.211 1 97.44 428 LEU B O 1
ATOM 7193 N N . ALA B 1 429 ? -6.707 8.711 4.328 1 97.69 429 ALA B N 1
ATOM 7194 C CA . ALA B 1 429 ? -6.793 7.566 3.428 1 97.69 429 ALA B CA 1
ATOM 7195 C C . ALA B 1 429 ? -6.906 6.262 4.211 1 97.69 429 ALA B C 1
ATOM 7197 O O . ALA B 1 429 ? -7.637 5.352 3.809 1 97.69 429 ALA B O 1
ATOM 7198 N N . LEU B 1 430 ? -6.234 6.168 5.309 1 97.06 430 LEU B N 1
ATOM 7199 C CA . LEU B 1 430 ? -6.199 4.957 6.125 1 97.06 430 LEU B CA 1
ATOM 7200 C C . LEU B 1 430 ? -7.531 4.738 6.832 1 97.06 430 LEU B C 1
ATOM 7202 O O . LEU B 1 430 ? -7.793 3.65 7.348 1 97.06 430 LEU B O 1
ATOM 7206 N N . LEU B 1 431 ? -8.344 5.762 6.852 1 97.44 431 LEU B N 1
ATOM 7207 C CA . LEU B 1 431 ? -9.672 5.598 7.43 1 97.44 431 LEU B CA 1
ATOM 7208 C C . LEU B 1 431 ? -10.633 4.984 6.418 1 97.44 431 LEU B C 1
ATOM 7210 O O . LEU B 1 431 ? -11.734 4.555 6.781 1 97.44 431 LEU B O 1
ATOM 7214 N N . GLU B 1 432 ? -10.195 4.969 5.184 1 97.69 432 GLU B N 1
ATOM 7215 C CA . GLU B 1 432 ? -11.008 4.359 4.133 1 97.69 432 GLU B CA 1
ATOM 7216 C C . GLU B 1 432 ? -10.438 3.008 3.713 1 97.69 432 GLU B C 1
ATOM 7218 O O . GLU B 1 432 ? -11.172 2.139 3.238 1 97.69 432 GLU B O 1
ATOM 7223 N N . ILE B 1 433 ? -9.172 2.891 3.779 1 97 433 ILE B N 1
ATOM 7224 C CA . ILE B 1 433 ? -8.461 1.669 3.414 1 97 433 ILE B CA 1
ATOM 7225 C C . ILE B 1 433 ? -7.766 1.089 4.645 1 97 433 ILE B C 1
ATOM 7227 O O . ILE B 1 433 ? -6.859 1.708 5.203 1 97 433 ILE B O 1
ATOM 7231 N N . PRO B 1 434 ? -8.148 -0.07 5.027 1 95.81 434 PRO B N 1
ATOM 7232 C CA . PRO B 1 434 ? -7.648 -0.617 6.293 1 95.81 434 PRO B CA 1
ATOM 7233 C C . PRO B 1 434 ? -6.234 -1.183 6.176 1 95.81 434 PRO B C 1
ATOM 7235 O O . PRO B 1 434 ? -6 -2.34 6.527 1 95.81 434 PRO B O 1
ATOM 7238 N N . LEU B 1 435 ? -5.332 -0.415 5.82 1 94.56 435 LEU B N 1
ATOM 7239 C CA . LEU B 1 435 ? -3.916 -0.766 5.867 1 94.56 435 LEU B CA 1
ATOM 7240 C C . LEU B 1 435 ? -3.328 -0.463 7.242 1 94.56 435 LEU B C 1
ATOM 7242 O O . LEU B 1 435 ? -3.719 0.512 7.891 1 94.56 435 LEU B O 1
ATOM 7246 N N . ARG B 1 436 ? -2.436 -1.282 7.652 1 90.69 436 ARG B N 1
ATOM 7247 C CA . ARG B 1 436 ? -1.768 -1.041 8.93 1 90.69 436 ARG B CA 1
ATOM 7248 C C . ARG B 1 436 ? -0.921 0.226 8.867 1 90.69 436 ARG B C 1
ATOM 7250 O O . ARG B 1 436 ? 0.009 0.323 8.07 1 90.69 436 ARG B O 1
ATOM 7257 N N . PRO B 1 437 ? -1.232 1.119 9.695 1 91.38 437 PRO B N 1
ATOM 7258 C CA . PRO B 1 437 ? -0.521 2.396 9.617 1 91.38 437 PRO B CA 1
ATOM 7259 C C . PRO B 1 437 ? 0.944 2.283 10.031 1 91.38 437 PRO B C 1
ATOM 7261 O O . PRO B 1 437 ? 1.771 3.102 9.617 1 91.38 437 PRO B O 1
ATOM 7264 N N . GLU B 1 438 ? 1.305 1.35 10.797 1 84.56 438 GLU B N 1
ATOM 7265 C CA . GLU B 1 438 ? 2.67 1.173 11.281 1 84.56 438 GLU B CA 1
ATOM 7266 C C . GLU B 1 438 ? 3.645 0.953 10.125 1 84.56 438 GLU B C 1
ATOM 7268 O O . GLU B 1 438 ? 4.824 1.297 10.227 1 84.56 438 GLU B O 1
ATOM 7273 N N . ALA B 1 439 ? 3.105 0.447 9.109 1 77.88 439 ALA B N 1
ATOM 7274 C CA . ALA B 1 439 ? 3.963 0.157 7.961 1 77.88 439 ALA B CA 1
ATOM 7275 C C . ALA B 1 439 ? 4.199 1.41 7.121 1 77.88 439 ALA B C 1
ATOM 7277 O O . ALA B 1 439 ? 5.176 1.491 6.375 1 77.88 439 ALA B O 1
ATOM 7278 N N . LEU B 1 440 ? 3.344 2.365 7.289 1 81.81 440 LEU B N 1
ATOM 7279 C CA . LEU B 1 440 ? 3.371 3.541 6.426 1 81.81 440 LEU B CA 1
ATOM 7280 C C . LEU B 1 440 ? 4.277 4.621 7.004 1 81.81 440 LEU B C 1
ATOM 7282 O O . LEU B 1 440 ? 4.883 5.398 6.262 1 81.81 440 LEU B O 1
ATOM 7286 N N . TRP B 1 441 ? 4.41 4.641 8.305 1 78.81 441 TRP B N 1
ATOM 7287 C CA . TRP B 1 441 ? 5.066 5.801 8.898 1 78.81 441 TRP B CA 1
ATOM 7288 C C . TRP B 1 441 ? 6.543 5.848 8.516 1 78.81 441 TRP B C 1
ATOM 7290 O O . TRP B 1 441 ? 7.094 6.926 8.273 1 78.81 441 TRP B O 1
ATOM 7300 N N . LYS B 1 442 ? 7.141 4.723 8.266 1 74.94 442 LYS B N 1
ATOM 7301 C CA . LYS B 1 442 ? 8.562 4.664 7.938 1 74.94 442 LYS B CA 1
ATOM 7302 C C . LYS B 1 442 ? 8.828 5.223 6.543 1 74.94 442 LYS B C 1
ATOM 7304 O O . LYS B 1 442 ? 9.922 5.738 6.273 1 74.94 442 LYS B O 1
ATOM 7309 N N . SER B 1 443 ? 7.793 5.09 5.773 1 76.75 443 SER B N 1
ATOM 7310 C CA . SER B 1 443 ? 7.961 5.574 4.41 1 76.75 443 SER B CA 1
ATOM 7311 C C . SER B 1 443 ? 7.672 7.066 4.309 1 76.75 443 SER B C 1
ATOM 7313 O O . SER B 1 443 ? 8.023 7.707 3.316 1 76.75 443 SER B O 1
ATOM 7315 N N . LEU B 1 444 ? 7.168 7.691 5.387 1 85.12 444 LEU B N 1
ATOM 7316 C CA . LEU B 1 444 ? 6.691 9.062 5.289 1 85.12 444 LEU B CA 1
ATOM 7317 C C . LEU B 1 444 ? 7.652 10.023 5.984 1 85.12 444 LEU B C 1
ATOM 7319 O O . LEU B 1 444 ? 7.738 11.195 5.621 1 85.12 444 LEU B O 1
ATOM 7323 N N . THR B 1 445 ? 8.367 9.547 6.941 1 83.31 445 THR B N 1
ATOM 7324 C CA . THR B 1 445 ? 9.141 10.477 7.75 1 83.31 445 THR B CA 1
ATOM 7325 C C . THR B 1 445 ? 10.617 10.086 7.754 1 83.31 445 THR B C 1
ATOM 7327 O O . THR B 1 445 ? 10.961 8.93 7.531 1 83.31 445 THR B O 1
ATOM 7330 N N . LYS B 1 446 ? 11.414 11.078 7.996 1 85.19 446 LYS B N 1
ATOM 7331 C CA . LYS B 1 446 ? 12.852 10.875 8.117 1 85.19 446 LYS B CA 1
ATOM 7332 C C . LYS B 1 446 ? 13.25 10.609 9.57 1 85.19 446 LYS B C 1
ATOM 7334 O O . LYS B 1 446 ? 14.406 10.312 9.859 1 85.19 446 LYS B O 1
ATOM 7339 N N . LEU B 1 447 ? 12.227 10.648 10.406 1 81.56 447 LEU B N 1
ATOM 7340 C CA . LEU B 1 447 ? 12.5 10.367 11.812 1 81.56 447 LEU B CA 1
ATOM 7341 C C . LEU B 1 447 ? 12.945 8.922 12 1 81.56 447 LEU B C 1
ATOM 7343 O O . LEU B 1 447 ? 12.414 8.008 11.359 1 81.56 447 LEU B O 1
ATOM 7347 N N . SER B 1 448 ? 13.844 8.719 12.828 1 76.81 448 SER B N 1
ATOM 7348 C CA . SER B 1 448 ? 14.398 7.387 13.055 1 76.81 448 SER B CA 1
ATOM 7349 C C . SER B 1 448 ? 13.555 6.609 14.062 1 76.81 448 SER B C 1
ATOM 7351 O O . SER B 1 448 ? 13.719 5.395 14.203 1 76.81 448 SER B O 1
ATOM 7353 N N . TYR B 1 449 ? 12.68 7.312 14.773 1 78.31 449 TYR B N 1
ATOM 7354 C CA . TYR B 1 449 ? 11.82 6.68 15.766 1 78.31 449 TYR B CA 1
ATOM 7355 C C . TYR B 1 449 ? 10.352 6.988 15.492 1 78.31 449 TYR B C 1
ATOM 7357 O O . TYR B 1 449 ? 10.039 7.902 14.727 1 78.31 449 TYR B O 1
ATOM 7365 N N . CYS B 1 450 ? 9.555 6.215 16.062 1 82.94 450 CYS B N 1
ATOM 7366 C CA . CYS B 1 450 ? 8.125 6.461 15.93 1 82.94 450 CYS B CA 1
ATOM 7367 C C . CYS B 1 450 ? 7.668 7.551 16.891 1 82.94 450 CYS B C 1
ATOM 7369 O O . CYS B 1 450 ? 7.699 7.359 18.109 1 82.94 450 CYS B O 1
ATOM 7371 N N . PRO B 1 451 ? 7.266 8.664 16.469 1 85.31 451 PRO B N 1
ATOM 7372 C CA . PRO B 1 451 ? 6.852 9.75 17.359 1 85.31 451 PRO B CA 1
ATOM 7373 C C . PRO B 1 451 ? 5.52 9.477 18.047 1 85.31 451 PRO B C 1
ATOM 7375 O O . PRO B 1 451 ? 4.766 8.602 17.609 1 85.31 451 PRO B O 1
ATOM 7378 N N . ALA B 1 452 ? 5.219 10.203 19.062 1 86.31 452 ALA B N 1
ATOM 7379 C CA . ALA B 1 452 ? 4.023 10.008 19.891 1 86.31 452 ALA B CA 1
ATOM 7380 C C . ALA B 1 452 ? 2.756 10.234 19.062 1 86.31 452 ALA B C 1
ATOM 7382 O O . ALA B 1 452 ? 1.749 9.555 19.266 1 86.31 452 ALA B O 1
ATOM 7383 N N . CYS B 1 453 ? 2.812 11.156 18.203 1 90.75 453 CYS B N 1
ATOM 7384 C CA . CYS B 1 453 ? 1.637 11.461 17.391 1 90.75 453 CYS B CA 1
ATOM 7385 C C . CYS B 1 453 ? 1.25 10.258 16.531 1 90.75 453 CYS B C 1
ATOM 7387 O O . CYS B 1 453 ? 0.065 10 16.312 1 90.75 453 CYS B O 1
ATOM 7389 N N . ALA B 1 454 ? 2.238 9.539 15.992 1 90.94 454 ALA B N 1
ATOM 7390 C CA . ALA B 1 454 ? 1.973 8.344 15.195 1 90.94 454 ALA B CA 1
ATOM 7391 C C . ALA B 1 454 ? 1.298 7.262 16.031 1 90.94 454 ALA B C 1
ATOM 7393 O O . ALA B 1 454 ? 0.32 6.648 15.602 1 90.94 454 ALA B O 1
ATOM 7394 N N . GLU B 1 455 ? 1.755 7.086 17.234 1 87.69 455 GLU B N 1
ATOM 7395 C CA . GLU B 1 455 ? 1.185 6.086 18.125 1 87.69 455 GLU B CA 1
ATOM 7396 C C . GLU B 1 455 ? -0.272 6.406 18.453 1 87.69 455 GLU B C 1
ATOM 7398 O O . GLU B 1 455 ? -1.109 5.504 18.531 1 87.69 455 GLU B O 1
ATOM 7403 N N . GLN B 1 456 ? -0.505 7.637 18.656 1 91.25 456 GLN B N 1
ATOM 7404 C CA . GLN B 1 456 ? -1.877 8.055 18.922 1 91.25 456 GLN B CA 1
ATOM 7405 C C . GLN B 1 456 ? -2.783 7.762 17.734 1 91.25 456 GLN B C 1
ATOM 7407 O O . GLN B 1 456 ? -3.908 7.285 17.906 1 91.25 456 GLN B O 1
ATOM 7412 N N . PHE B 1 457 ? -2.262 8.008 16.609 1 94.06 457 PHE B N 1
ATOM 7413 C CA . PHE B 1 457 ? -3.059 7.719 15.43 1 94.06 457 PHE B CA 1
ATOM 7414 C C . PHE B 1 457 ? -3.279 6.219 15.281 1 94.06 457 PHE B C 1
ATOM 7416 O O . PHE B 1 457 ? -4.352 5.785 14.852 1 94.06 457 PHE B O 1
ATOM 7423 N N . PHE B 1 458 ? -2.25 5.418 15.578 1 92.88 458 PHE B N 1
ATOM 7424 C CA . PHE B 1 458 ? -2.402 3.971 15.516 1 92.88 458 PHE B CA 1
ATOM 7425 C C . PHE B 1 458 ? -3.547 3.506 16.406 1 92.88 458 PHE B C 1
ATOM 7427 O O . PHE B 1 458 ? -4.367 2.682 15.992 1 92.88 458 PHE B O 1
ATOM 7434 N N . ALA B 1 459 ? -3.598 4.09 17.594 1 92.69 459 ALA B N 1
ATOM 7435 C CA . ALA B 1 459 ? -4.66 3.738 18.531 1 92.69 459 ALA B CA 1
ATOM 7436 C C . ALA B 1 459 ? -6.027 4.145 17.984 1 92.69 459 ALA B C 1
ATOM 7438 O O . ALA B 1 459 ? -6.984 3.367 18.062 1 92.69 459 ALA B O 1
ATOM 7439 N N . PHE B 1 460 ? -6.094 5.301 17.484 1 96.38 460 PHE B N 1
ATOM 7440 C CA . PHE B 1 460 ? -7.352 5.766 16.922 1 96.38 460 PHE B CA 1
ATOM 7441 C C . PHE B 1 460 ? -7.77 4.887 15.742 1 96.38 460 PHE B C 1
ATOM 7443 O O . PHE B 1 460 ? -8.945 4.547 15.602 1 96.38 460 PHE B O 1
ATOM 7450 N N . HIS B 1 461 ? -6.797 4.598 14.844 1 96.56 461 HIS B N 1
ATOM 7451 C CA . HIS B 1 461 ? -7.043 3.762 13.672 1 96.56 461 HIS B CA 1
ATOM 7452 C C . HIS B 1 461 ? -7.645 2.418 14.062 1 96.56 461 HIS B C 1
ATOM 7454 O O . HIS B 1 461 ? -8.602 1.956 13.445 1 96.56 461 HIS B O 1
ATOM 7460 N N . ARG B 1 462 ? -7.129 1.805 15.078 1 92.88 462 ARG B N 1
ATOM 7461 C CA . ARG B 1 462 ? -7.648 0.532 15.57 1 92.88 462 ARG B CA 1
ATOM 7462 C C . ARG B 1 462 ? -9.086 0.68 16.062 1 92.88 462 ARG B C 1
ATOM 7464 O O . ARG B 1 462 ? -9.945 -0.13 15.719 1 92.88 462 ARG B O 1
ATOM 7471 N N . TYR B 1 463 ? -9.32 1.747 16.844 1 95.75 463 TYR B N 1
ATOM 7472 C CA . TYR B 1 463 ? -10.656 2.041 17.328 1 95.75 463 TYR B CA 1
ATOM 7473 C C . TYR B 1 463 ? -11.633 2.246 16.172 1 95.75 463 TYR B C 1
ATOM 7475 O O . TYR B 1 463 ? -12.711 1.654 16.156 1 95.75 463 TYR B O 1
ATOM 7483 N N . PHE B 1 464 ? -11.227 3.037 15.25 1 97.38 464 PHE B N 1
ATOM 7484 C CA . PHE B 1 464 ? -12.062 3.441 14.133 1 97.38 464 PHE B CA 1
ATOM 7485 C C . PHE B 1 464 ? -12.508 2.229 13.32 1 97.38 464 PHE B C 1
ATOM 7487 O O . PHE B 1 464 ? -13.695 2.068 13.031 1 97.38 464 PHE B O 1
ATOM 7494 N N . TRP B 1 465 ? -11.633 1.341 12.953 1 96.38 465 TRP B N 1
ATOM 7495 C CA . TRP B 1 465 ? -11.945 0.199 12.102 1 96.38 465 TRP B CA 1
ATOM 7496 C C . TRP B 1 465 ? -12.711 -0.866 12.883 1 96.38 465 TRP B C 1
ATOM 7498 O O . TRP B 1 465 ? -13.57 -1.557 12.328 1 96.38 465 TRP B O 1
ATOM 7508 N N . GLN B 1 466 ? -12.367 -0.979 14.172 1 93.31 466 GLN B N 1
ATOM 7509 C CA . GLN B 1 466 ? -13.188 -1.874 14.977 1 93.31 466 GLN B CA 1
ATOM 7510 C C . GLN B 1 466 ? -14.648 -1.457 14.953 1 93.31 466 GLN B C 1
ATOM 7512 O O . GLN B 1 466 ? -15.539 -2.301 14.812 1 93.31 466 GLN B O 1
ATOM 7517 N N . ARG B 1 467 ? -14.859 -0.173 15.094 1 94.62 467 ARG B N 1
ATOM 7518 C CA . ARG B 1 467 ? -16.219 0.331 15.055 1 94.62 467 ARG B CA 1
ATOM 7519 C C . ARG B 1 467 ? -16.859 0.073 13.688 1 94.62 467 ARG B C 1
ATOM 7521 O O . ARG B 1 467 ? -18.031 -0.299 13.609 1 94.62 467 ARG B O 1
ATOM 7528 N N . ARG B 1 468 ? -16.109 0.277 12.641 1 93.94 468 ARG B N 1
ATOM 7529 C CA . ARG B 1 468 ? -16.625 0.048 11.297 1 93.94 468 ARG B CA 1
ATOM 7530 C C . ARG B 1 468 ? -16.984 -1.419 11.086 1 93.94 468 ARG B C 1
ATOM 7532 O O . ARG B 1 468 ? -18.031 -1.731 10.531 1 93.94 468 ARG B O 1
ATOM 7539 N N . TRP B 1 469 ? -16.141 -2.281 11.547 1 90.69 469 TRP B N 1
ATOM 7540 C CA . TRP B 1 469 ? -16.359 -3.715 11.391 1 90.69 469 TRP B CA 1
ATOM 7541 C C . TRP B 1 469 ? -17.547 -4.18 12.234 1 90.69 469 TRP B C 1
ATOM 7543 O O . TRP B 1 469 ? -18.219 -5.16 11.891 1 90.69 469 TRP B O 1
ATOM 7553 N N . ASP B 1 470 ? -17.75 -3.441 13.32 1 90.38 470 ASP B N 1
ATOM 7554 C CA . ASP B 1 470 ? -18.891 -3.752 14.172 1 90.38 470 ASP B CA 1
ATOM 7555 C C . ASP B 1 470 ? -20.188 -3.258 13.547 1 90.38 470 ASP B C 1
ATOM 7557 O O . ASP B 1 470 ? -21.266 -3.49 14.094 1 90.38 470 ASP B O 1
ATOM 7561 N N . GLY B 1 471 ? -20.094 -2.482 12.5 1 89.19 471 GLY B N 1
ATOM 7562 C CA . GLY B 1 471 ? -21.281 -2.117 11.75 1 89.19 471 GLY B CA 1
ATOM 7563 C C . GLY B 1 471 ? -21.656 -0.655 11.898 1 89.19 471 GLY B C 1
ATOM 7564 O O . GLY B 1 471 ? -22.781 -0.261 11.578 1 89.19 471 GLY B O 1
ATOM 7565 N N . TYR B 1 472 ? -20.781 0.146 12.391 1 93 472 TYR B N 1
ATOM 7566 C CA . TYR B 1 472 ? -21.062 1.569 12.547 1 93 472 TYR B CA 1
ATOM 7567 C C . TYR B 1 472 ? -21.359 2.213 11.195 1 93 472 TYR B C 1
ATOM 7569 O O . TYR B 1 472 ? -20.625 2.023 10.227 1 93 472 TYR B O 1
ATOM 7577 N N . LYS B 1 473 ? -22.406 2.99 11.078 1 91.06 473 LYS B N 1
ATOM 7578 C CA . LYS B 1 473 ? -22.797 3.625 9.82 1 91.06 473 LYS B CA 1
ATOM 7579 C C . LYS B 1 473 ? -23.016 5.125 10.016 1 91.06 473 LYS B C 1
ATOM 7581 O O . LYS B 1 473 ? -23.703 5.762 9.203 1 91.06 473 LYS B O 1
ATOM 7586 N N . GLY B 1 474 ? -22.453 5.734 10.945 1 94.44 474 GLY B N 1
ATOM 7587 C CA . GLY B 1 474 ? -22.609 7.156 11.219 1 94.44 474 GLY B CA 1
ATOM 7588 C C . GLY B 1 474 ? -21.516 8 10.602 1 94.44 474 GLY B C 1
ATOM 7589 O O . GLY B 1 474 ? -20.828 7.562 9.68 1 94.44 474 GLY B O 1
ATOM 7590 N N . SER B 1 475 ? -21.422 9.227 11.016 1 96 475 SER B N 1
ATOM 7591 C CA . SER B 1 475 ? -20.438 10.188 10.492 1 96 475 SER B CA 1
ATOM 7592 C C . SER B 1 475 ? -19.031 9.828 10.938 1 96 475 SER B C 1
ATOM 7594 O O . SER B 1 475 ? -18.812 9.461 12.094 1 96 475 SER B O 1
ATOM 7596 N N . MET B 1 476 ? -18.156 9.93 10.023 1 96.62 476 MET B N 1
ATOM 7597 C CA . MET B 1 476 ? -16.75 9.727 10.344 1 96.62 476 MET B CA 1
ATOM 7598 C C . MET B 1 476 ? -16.297 10.688 11.438 1 96.62 476 MET B C 1
ATOM 7600 O O . MET B 1 476 ? -15.5 10.312 12.297 1 96.62 476 MET B O 1
ATOM 7604 N N . PHE B 1 477 ? -16.859 11.883 11.492 1 97 477 PHE B N 1
ATOM 7605 C CA . PHE B 1 477 ? -16.453 12.93 12.422 1 97 477 PHE B CA 1
ATOM 7606 C C . PHE B 1 477 ? -16.953 12.617 13.828 1 97 477 PHE B C 1
ATOM 7608 O O . PHE B 1 477 ? -16.328 13.023 14.812 1 97 477 PHE B O 1
ATOM 7615 N N . ASP B 1 478 ? -18.016 11.875 13.93 1 95.69 478 ASP B N 1
ATOM 7616 C CA . ASP B 1 478 ? -18.484 11.43 15.242 1 95.69 478 ASP B CA 1
ATOM 7617 C C . ASP B 1 478 ? -17.484 10.461 15.875 1 95.69 478 ASP B C 1
ATOM 7619 O O . ASP B 1 478 ? -17.234 10.523 17.078 1 95.69 478 ASP B O 1
ATOM 7623 N N . LEU B 1 479 ? -16.938 9.625 15.031 1 96.31 479 LEU B N 1
ATOM 7624 C CA . LEU B 1 479 ? -15.938 8.688 15.531 1 96.31 479 LEU B CA 1
ATOM 7625 C C . LEU B 1 479 ? -14.648 9.414 15.914 1 96.31 479 LEU B C 1
ATOM 7627 O O . LEU B 1 479 ? -13.977 9.023 16.875 1 96.31 479 LEU B O 1
ATOM 7631 N N . ILE B 1 480 ? -14.328 10.445 15.156 1 96 480 ILE B N 1
ATOM 7632 C CA . ILE B 1 480 ? -13.133 11.227 15.461 1 96 480 ILE B CA 1
ATOM 7633 C C . ILE B 1 480 ? -13.305 11.945 16.797 1 96 480 ILE B C 1
ATOM 7635 O O . ILE B 1 480 ? -12.359 12.055 17.578 1 96 480 ILE B O 1
ATOM 7639 N N . GLU B 1 481 ? -14.469 12.336 17.094 1 93.44 481 GLU B N 1
ATOM 7640 C CA . GLU B 1 481 ? -14.758 13.062 18.328 1 93.44 481 GLU B CA 1
ATOM 7641 C C . GLU B 1 481 ? -14.828 12.109 19.531 1 93.44 481 GLU B C 1
ATOM 7643 O O . GLU B 1 481 ? -14.344 12.438 20.609 1 93.44 481 GLU B O 1
ATOM 7648 N N . SER B 1 482 ? -15.383 10.945 19.297 1 93.44 482 SER B N 1
ATOM 7649 C CA . SER B 1 482 ? -15.641 10.031 20.391 1 93.44 482 SER B CA 1
ATOM 7650 C C . SER B 1 482 ? -14.461 9.102 20.641 1 93.44 482 SER B C 1
ATOM 7652 O O . SER B 1 482 ? -14.336 8.508 21.719 1 93.44 482 SER B O 1
ATOM 7654 N N . GLY B 1 483 ? -13.617 8.961 19.688 1 94.12 483 GLY B N 1
ATOM 7655 C CA . GLY B 1 483 ? -12.508 8.023 19.797 1 94.12 483 GLY B CA 1
ATOM 7656 C C . GLY B 1 483 ? -11.312 8.602 20.531 1 94.12 483 GLY B C 1
ATOM 7657 O O . GLY B 1 483 ? -11.367 9.727 21.031 1 94.12 483 GLY B O 1
ATOM 7658 N N . PRO B 1 484 ? -10.289 7.773 20.609 1 93.25 484 PRO B N 1
ATOM 7659 C CA . PRO B 1 484 ? -9.047 8.281 21.203 1 93.25 484 PRO B CA 1
ATOM 7660 C C . PRO B 1 484 ? -8.523 9.523 20.484 1 93.25 484 PRO B C 1
ATOM 7662 O O . PRO B 1 484 ? -8.633 9.633 19.266 1 93.25 484 PRO B O 1
ATOM 7665 N N . SER B 1 485 ? -7.922 10.383 21.234 1 90.94 485 SER B N 1
ATOM 7666 C CA . SER B 1 485 ? -7.453 11.648 20.672 1 90.94 485 SER B CA 1
ATOM 7667 C C . SER B 1 485 ? -6.199 11.445 19.828 1 90.94 485 SER B C 1
ATOM 7669 O O . SER B 1 485 ? -5.34 10.625 20.172 1 90.94 485 SER B O 1
ATOM 7671 N N . PHE B 1 486 ? -6.215 12.117 18.734 1 91.44 486 PHE B N 1
ATOM 7672 C CA . PHE B 1 486 ? -5.016 12.219 17.906 1 91.44 486 PHE B CA 1
ATOM 7673 C C . PHE B 1 486 ? -4.938 13.578 17.234 1 91.44 486 PHE B C 1
ATOM 7675 O O . PHE B 1 486 ? -5.953 14.266 17.078 1 91.44 486 PHE B O 1
ATOM 7682 N N . MET B 1 487 ? -3.752 13.992 16.938 1 89.56 487 MET B N 1
ATOM 7683 C CA . MET B 1 487 ? -3.557 15.305 16.312 1 89.56 487 MET B CA 1
ATOM 7684 C C . MET B 1 487 ? -3.271 15.156 14.82 1 89.56 487 MET B C 1
ATOM 7686 O O . MET B 1 487 ? -2.574 14.234 14.406 1 89.56 487 MET B O 1
ATOM 7690 N N . ALA B 1 488 ? -3.863 16.094 14.125 1 89.94 488 ALA B N 1
ATOM 7691 C CA . ALA B 1 488 ? -3.527 16.172 12.703 1 89.94 488 ALA B CA 1
ATOM 7692 C C . ALA B 1 488 ? -2.102 16.672 12.5 1 89.94 488 ALA B C 1
ATOM 7694 O O . ALA B 1 488 ? -1.672 17.625 13.156 1 89.94 488 ALA B O 1
ATOM 7695 N N . VAL B 1 489 ? -1.363 15.984 11.781 1 89.12 489 VAL B N 1
ATOM 7696 C CA . VAL B 1 489 ? -0.008 16.391 11.43 1 89.12 489 VAL B CA 1
ATOM 7697 C C . VAL B 1 489 ? 0.107 16.562 9.914 1 89.12 489 VAL B C 1
ATOM 7699 O O . VAL B 1 489 ? -0.414 15.75 9.156 1 89.12 489 VAL B O 1
ATOM 7702 N N . PRO B 1 490 ? 0.71 17.656 9.617 1 88.5 490 PRO B N 1
ATOM 7703 C CA . PRO B 1 490 ? 0.854 17.828 8.172 1 88.5 490 PRO B CA 1
ATOM 7704 C C . PRO B 1 490 ? 1.623 16.688 7.508 1 88.5 490 PRO B C 1
ATOM 7706 O O . PRO B 1 490 ? 2.422 16.016 8.164 1 88.5 490 PRO B O 1
#

Secondary structure (DSSP, 8-state):
---PPPPHHHHHTT------TT-SS-HHHHHHT-----------SSS--------TT-------------------------------------------------------------HHHHHSGGGSSSS--PPPPHHHHHHHHGGG-SSGGGHHHHHHHHHHHHHH-HHHHHHHHHHHHHHHHHHTSTT--S--HHHHHHHHHHHHHHHHPPP-SHHHHHHHHHHHHHHHHHHHHHT-SSHHHHHHHHHHHHGGGHHHHHT-GGGHHHHHHHHHHHHHHHHHHT---SS----S-TTPPBTTTBGGGGGHHHHHHHHHHHHHHHHHT-S--HHHHHHHHHHHH----HHHHHHS---HHHHHHHHHHHHHHHHHHHHHHHHHHS-TTSSHHHHHHHHHHHHHHHHHHHHHH-TT---GGGHHHHHHHHTTS---THHHHHHH---SS--HHHHHHHHHHHHHHHHHHTT--S-HHHHHHHS-------/----PPPHHHHHTT------TT-SS-HHHHHHT-----------SSS--------TT-------------------------------------------------------------HHHHHSGGGSSSS--PPPPHHHHHHHHGGG-SSGGGHHHHHHHHHHHHHH-HHHHHHHHHHHHHHHHHHTSTT--S--HHHHHHHHHHHHHHHHPPP-SHHHHHHHHHHHHHHHHHHHHHT-SSHHHHHHHHHHHHGGGHHHHHT-GGGHHHHHHHHHHHHHHHHHHT---SS----S-TTPPBTTTBGGGGGHHHHHHHHHHHHHHHHHT-S--HHHHHHHHHHHH----HHHHHHS---HHHHHHHHHHHHHHHHHHHHHHHHHHS-TTSSHHHHHHHHHHHHHHHHHHHHHH-TT---GGGHHHHHHHHTTS---THHHHHHH---SS--HHHHHHHHHHHHHHHHHHTT--S-HHHHHHHS-------

pLDDT: mean 76.07, std 25.98, range [17.02, 98.69]

Solvent-accessible surface area (backbone atoms only — not comparable to full-atom values): 56816 Å² total; per-residue (Å²): 126,82,82,78,74,55,27,51,60,29,52,75,63,70,45,88,54,53,58,58,94,93,48,86,44,30,58,61,26,59,72,60,39,47,84,50,45,65,80,69,80,77,74,74,91,63,78,76,70,76,72,72,75,75,70,91,68,84,66,73,82,61,85,64,76,69,76,75,74,72,78,76,69,76,72,80,78,78,83,80,85,78,83,73,83,73,82,79,81,77,81,75,76,80,84,81,81,78,80,81,81,78,82,78,81,79,82,79,75,77,77,71,80,78,79,66,70,51,66,58,48,75,56,35,89,60,51,58,80,91,63,81,58,74,76,73,48,67,63,55,50,30,72,57,46,46,89,67,34,76,43,71,81,41,36,64,52,41,50,51,36,51,30,51,34,36,73,66,24,42,91,73,34,50,66,54,51,45,52,50,50,54,50,36,61,50,52,69,38,88,86,50,73,79,87,58,74,63,59,54,51,49,49,53,52,49,50,56,50,56,71,70,55,80,74,84,45,60,49,42,27,50,28,37,38,49,45,19,45,50,52,18,50,51,30,29,44,66,66,43,80,51,24,64,62,42,34,50,53,28,48,59,72,23,49,88,41,40,72,67,51,59,70,40,69,61,42,46,64,53,54,46,54,54,52,51,43,45,39,53,36,16,55,63,69,38,33,69,59,90,65,80,70,75,80,86,58,67,64,51,65,42,40,61,55,23,47,38,53,65,46,45,52,56,51,49,50,45,13,46,44,45,26,52,27,59,77,66,73,45,52,77,49,72,63,50,54,53,49,49,51,50,56,71,70,56,70,66,58,59,64,46,51,69,69,69,70,54,53,72,67,44,42,52,47,36,53,43,40,42,51,26,48,51,31,37,51,50,34,50,53,47,43,55,56,32,34,41,80,43,71,50,68,60,45,31,50,29,22,36,55,37,54,49,46,54,52,50,40,42,59,74,60,29,72,84,50,49,57,50,55,39,43,42,35,50,53,57,22,41,74,59,32,76,57,64,59,75,71,48,52,69,56,24,39,84,65,76,59,69,37,32,35,57,55,30,40,50,54,26,50,53,52,52,49,51,43,47,66,72,62,54,53,53,47,62,54,56,50,57,68,71,43,60,72,61,68,64,43,75,125,82,83,78,74,56,27,51,62,30,52,75,64,72,44,87,53,53,58,59,92,93,47,86,45,31,58,60,27,59,72,59,39,44,83,49,44,63,80,70,79,77,76,72,91,62,79,75,70,76,74,75,73,76,72,89,68,82,65,72,81,62,86,65,77,70,78,74,75,72,77,74,72,78,79,78,76,86,76,81,87,76,82,71,82,70,80,76,80,74,76,76,72,79,81,77,79,73,79,76,79,77,79,78,81,77,80,77,74,76,76,70,77,77,78,64,69,52,66,58,48,74,57,36,88,60,50,57,80,92,63,81,57,76,75,74,48,67,64,57,50,29,70,57,46,46,89,67,32,74,46,71,82,43,35,63,53,42,50,49,35,51,30,51,35,35,74,65,24,42,92,73,34,50,65,54,51,44,52,49,51,54,48,35,61,52,53,70,37,86,86,51,74,77,87,57,75,63,59,54,51,50,48,53,52,50,52,56,51,56,72,70,55,80,75,85,46,60,49,43,28,49,28,37,37,49,47,20,44,51,51,19,51,50,29,29,45,66,66,43,80,52,25,64,61,42,35,50,52,27,49,58,71,23,50,87,42,41,72,66,50,62,70,40,71,64,42,45,63,53,56,47,56,54,51,51,44,44,40,53,36,16,54,62,68,37,33,69,58,90,64,79,71,74,80,86,57,68,63,50,67,42,40,63,56,23,43,38,53,64,46,45,51,56,52,48,51,45,13,44,44,46,26,52,27,59,76,67,72,45,50,75,48,72,64,52,53,52,49,49,51,49,55,73,70,55,71,64,58,60,63,46,50,69,68,68,72,55,52,71,67,43,42,51,46,36,54,44,44,41,52,24,48,51,30,36,50,50,34,50,53,49,43,55,58,32,35,43,78,45,71,51,66,61,44,30,50,30,25,36,56,36,54,49,45,54,50,48,41,43,58,73,60,31,73,84,51,48,56,51,57,37,43,42,34,51,54,56,23,42,75,61,32,73,57,63,60,76,71,48,51,68,57,24,41,84,64,77,59,68,37,31,36,56,52,30,40,50,53,27,51,54,53,52,50,52,42,46,66,72,61,55,56,52,47,62,55,56,50,57,68,72,43,60,71,61,68,63,43,76

Foldseek 3Di:
DPPPAAFPVCVVVVHDFDDDPPDPAGPVCVVLQHPRHPPDDDDDPDDRPPPPPPDDPPPPPPVPVPPPPPPPPPPPDDDDDDDPPPDPPDPDPDDDDDDPPDPPPDDPPPPDPPPQPQLCQCQPPPPDDDDRPDDDDLVVQCLLCVLLFLDSLCSVLLSVLVSVLCVLCVVLCNLLSNLSSVVSVQQSDFPRDADDPVSVVSLVVSLVVLVVDADDDLSSLLNLLQSLQSSLVSCQQHPQDCSLVSLLVSCLRSQVNVVVQLVDQSNCQRNVVSQQQNLLQLLLLLAAHNHQDDPPDLLDAYGQLGLCSVVRNLSNLSSVVSNVCVVVVHLDDPSLVVSLVVLVPDDGDLCSLPPSPDDPLSSLLNRLSSQLVSLLVNLSSVLSNFWPPPPLVSSLVSLVSNVVSLVVCCVPVNQVNANQNNQSSNLSSCLSPVDQCSVVVSRHGPGSHDGNLSVQSNQLSVQSVVCVVVPDGGGPSVSQVPGGDHGRGD/DPPDAAFPVCVVVVHDFDDDPPDPAGPVCVVLQHPRHRPDDDQDPDDRPPPPPPDDPPPPPPVPVPPPPPPPPPPDDDDDDDDPPPDPPDPPPDDDDPDPPDPPPPDPPPPDPPPQPQLCQCQPPPPDDDDRPDDDDLVRQCLLCVLLFLDSLCSVLLSVLVSQLCVLCVVLCNLLSNLSSVVSVQQSDFPRDADDPVSVVSLVVSLVVLVVDADDDLSSLLNLLQSLQSSLVSCQQHPQDCSLVSLLVSCLRSQVNVVVQLVDPSNCQRNVASQQQNLLQLLLLLAAHNHQDDPPDLLDAYGQQGLCSVVRNLSNLSSVVSNVCVVVVHLDDPSLVVSLVVLVPDDGDLCSLPPSPDDPLSSLLNRLSSQLVSLLVNLSSVLSNFWAPPPLVSNLVSLVSNVVSLVVCCVPVNQVNANQNNQSSNLSSCLSPVDQCSVVVSRHGPGSHDGNLSVQSNQLSVQSVVCVVVPDGGGPSVSQVPGGDHGRGD